Protein AF-0000000085181605 (afdb_homodimer)

Solvent-accessible surface area (backbone atoms only — not comparable to full-atom values): 44286 Å² total; per-residue (Å²): 117,75,30,48,22,30,42,54,70,34,80,39,82,47,95,42,66,43,77,30,48,13,14,34,28,61,85,43,64,80,42,24,24,22,40,45,55,53,68,58,48,49,51,31,51,50,36,10,46,72,28,14,65,61,48,48,67,50,50,43,64,60,38,18,53,25,29,36,47,37,12,52,52,37,48,75,39,15,68,62,52,5,48,51,37,8,47,34,42,4,33,27,38,71,59,23,26,48,39,31,37,48,23,11,50,36,18,41,51,29,16,54,46,21,70,63,74,75,65,47,80,44,78,46,92,48,89,74,31,40,33,40,37,40,72,40,44,65,32,20,34,35,37,37,34,42,48,73,46,36,47,31,54,51,33,54,51,47,32,51,32,43,38,46,21,25,10,32,38,34,36,50,28,70,65,30,43,64,41,42,38,54,53,49,54,47,48,71,69,29,76,64,63,57,7,34,58,22,38,47,40,30,54,60,89,57,41,43,59,54,57,63,66,33,87,68,36,39,28,39,41,38,36,47,53,46,70,59,47,42,53,50,32,23,48,19,19,58,65,74,27,50,50,25,35,40,29,40,28,64,11,27,32,33,38,43,62,66,27,56,62,68,57,44,38,48,25,47,47,50,11,13,36,40,62,26,7,43,44,62,33,19,24,28,28,33,34,24,16,57,85,36,31,65,63,47,53,51,51,38,50,51,54,50,68,63,52,41,68,30,38,11,83,41,86,80,37,62,22,17,18,36,60,39,68,70,59,44,51,50,40,48,50,47,53,51,48,32,43,76,73,58,25,47,72,43,67,48,46,80,44,86,55,100,40,65,39,40,33,53,41,49,21,43,30,35,74,41,53,71,85,41,61,63,56,64,50,67,71,66,30,32,44,29,31,35,29,75,32,80,42,68,71,54,38,53,52,56,59,47,65,52,68,37,8,28,22,28,20,35,22,58,70,44,66,67,56,56,54,52,43,67,73,62,53,63,31,9,25,32,21,31,59,39,33,38,41,88,79,62,65,74,41,61,41,53,30,27,69,57,7,23,42,66,52,42,40,29,30,77,50,28,51,67,60,40,31,44,66,32,30,34,39,42,43,126,113,74,28,49,23,30,43,54,68,34,79,39,80,46,93,42,67,43,77,30,47,13,14,32,28,59,86,44,64,80,40,25,25,22,40,44,53,52,67,56,47,48,50,32,51,51,36,11,46,71,26,15,68,63,48,49,68,51,51,43,64,60,39,19,52,25,28,36,47,37,11,50,50,36,47,73,37,14,68,63,52,4,48,52,36,7,47,32,42,4,32,24,37,72,57,23,25,49,38,32,38,48,22,10,49,34,17,38,51,28,16,53,45,22,68,63,73,76,66,46,80,45,80,45,96,46,92,76,31,40,32,40,36,40,71,39,44,66,31,20,33,36,36,36,33,43,48,72,46,34,46,32,54,49,32,53,52,47,32,51,32,44,38,44,21,24,8,31,38,34,35,50,28,71,66,28,43,64,40,43,39,53,54,47,54,48,49,71,69,29,77,64,60,56,6,33,58,21,38,45,39,30,54,58,88,58,39,43,59,53,57,63,66,33,87,66,37,41,28,40,40,37,37,47,53,45,71,60,46,44,53,49,33,23,46,19,18,58,66,73,26,50,49,26,35,39,30,40,28,62,10,28,31,34,38,41,61,64,27,56,61,70,57,44,36,49,26,48,47,49,11,14,35,41,60,27,7,41,44,63,32,19,24,27,27,33,34,24,16,56,84,34,33,67,63,47,52,50,52,37,50,52,52,48,69,64,54,40,68,32,35,13,82,41,87,79,36,61,21,16,17,38,57,39,69,69,58,44,52,49,38,49,49,47,53,50,49,31,43,74,72,58,25,47,74,45,67,48,46,78,44,85,54,98,40,64,39,42,33,53,41,50,22,43,29,35,73,42,51,74,83,40,61,64,52,65,49,68,72,66,30,31,45,28,32,35,29,77,33,81,41,68,69,52,40,53,50,55,58,45,67,52,70,37,8,28,23,27,20,35,21,58,71,46,66,68,57,54,54,51,43,66,74,62,52,61,33,9,25,34,20,31,58,40,32,36,40,87,76,62,65,74,40,61,42,52,30,28,69,58,7,22,42,66,52,42,40,29,30,77,51,27,52,66,59,41,30,45,65,32,32,35,41,40,42,128

Secondary structure (DSSP, 8-state):
--B-EEETTEEE--SEEEEEE-TT-TT-EEEEEEE--HHHHHHHHHHHHHHHHHHHT--HHHHHHHHHHHHHHHHHTHHHHHHHHHHHH---HHHHHHHHHHHHHHHHHHHHHHH----EEEE-SSTTEEEEEEEEE-SEEEEEE-SSSTTHHHHHHHHHHHHTT-EEEEEE-TT-HHHHHHHHHHHTTTTPPTTSEEE--S-HHHHHHHHHH-TT--EEEEES-HHHHHHHHHHHHHTT-EEEEE-----EEEE-TTS-HHHHHHHHHHHHHGGGG--TT---EEEEEHHHHHHHHHHHHHHHHH--B--TTSTT-SB---S-HHHHHHHHHHHHHHHHTT-EEEE--EE--SSSS-EE--EEEEEE-TTSHHHHS---SSEEEEEEESSHHHHHHHHH-SSEESEEEEE-S-HHHHHHHHHH--SSEEEESS-S----TTS-B--EETTEESSPBSTGGGHHHHEEEEEEEEE-/--B-EEETTEEE--SEEEEEEETTEEEEEEEEEEE--HHHHHHHHHHHHHHHHHHHT--HHHHHHHHHHHHHHHHHTHHHHHHHHHHHH---HHHHHHHHHHHHHHHHHHHHHHH----EEEE-SSTTEEEEEEEEE-SEEEEEE-SSSTTHHHHHHHHHHHHTT-EEEEEE-TT-HHHHHHHHHHHHTTTPPTTSEEE--S-HHHHHHHHHH-TT--EEEEES-HHHHHHHHHHHHHTT-EEEEE-----EEEE-TTS-HHHHHHHHHHHHHGGGG--TT---EEEEEHHHHHHHHHHHHHHHHH--B--TTSTT-SB---S-HHHHHHHHHHHHHHHHTTPEEEE--EE--SSSS-EE--EEEEEE-TTSHHHHS---SSEEEEEEESSHHHHHHHHH-SSEESEEEEE-S-HHHHHHHHHH--SSEEEESS-S----TTS-B--EETTEESSPBSTGGGHHHHEEEEEEEEE-

Sequence (952 aa):
MEYRNYIGGEWVEAASSTPNVNPSDISDIIGHAAKSDAAMMQAAIEVAHTSAPKWAASTPQQRFDALDFVGTEILARKGELGRLLAREEGKILPEAVGEVARAGQIFKFFAGEALRQTGDRLASVRPGVEVDVTRQPLGVVGLITPWNFPIAIPAWKIAPALAHGNTVVLKPADLVPASAHALIEILSRAGLPAGVINVVFGRGSELGPVLTGSAKVAGISFTGSVGTGRGIAATCGANLKKCQLEMGGKNPMVVLDDADLDLAVEASLNGAFYSTGQRCTASSRLIVTEGIHDRFVAALADRAKALKVGPALGTGSQMGPVVDEKQMAQNMRYIDIARDEGGTVTGGERLNAATEGWFMAPALVTDTTNSMRINREEVFGPVASVIRVKDYDEALNVANDTEFGLSAGICTASLKHAHHFRANAQAGMVMVNLPTAGVDYHVPFGGTKGSSFGPREQGRHAAEFYTTVKTAYLMAMEYRNYIGGEWVEAASSTPNVNPSDISDIIGHAAKSDAAMMQAAIEVAHTSAPKWAASTPQQRFDALDFVGTEILARKGELGRLLAREEGKILPEAVGEVARAGQIFKFFAGEALRQTGDRLASVRPGVEVDVTRQPLGVVGLITPWNFPIAIPAWKIAPALAHGNTVVLKPADLVPASAHALIEILSRAGLPAGVINVVFGRGSELGPVLTGSAKVAGISFTGSVGTGRGIAATCGANLKKCQLEMGGKNPMVVLDDADLDLAVEASLNGAFYSTGQRCTASSRLIVTEGIHDRFVAALADRAKALKVGPALGTGSQMGPVVDEKQMAQNMRYIDIARDEGGTVTGGERLNAATEGWFMAPALVTDTTNSMRINREEVFGPVASVIRVKDYDEALNVANDTEFGLSAGICTASLKHAHHFRANAQAGMVMVNLPTAGVDYHVPFGGTKGSSFGPREQGRHAAEFYTTVKTAYLMA

pLDDT: mean 97.36, std 2.01, range [84.38, 98.94]

InterPro domains:
  IPR015590 Aldehyde dehydrogenase domain [PF00171] (11-471)
  IPR016160 Aldehyde dehydrogenase, cysteine active site [PS00070] (273-284)
  IPR016161 Aldehyde/histidinol dehydrogenase [SSF53720] (2-473)
  IPR016162 Aldehyde dehydrogenase, N-terminal [G3DSA:3.40.605.10] (6-466)
  IPR016163 Aldehyde dehydrogenase, C-terminal [G3DSA:3.40.309.10] (250-441)
  IPR029510 Aldehyde dehydrogenase, glutamic acid active site [PS00687] (245-252)
  IPR050740 Aldehyde Dehydrogenase Superfamily [PTHR43353] (4-473)

Radius of gyration: 29.83 Å; Cα contacts (8 Å, |Δi|>4): 2553; chains: 2; bounding box: 62×87×60 Å

Foldseek 3Di:
DPQAWAAQLDGHAAPDWDWQAFQQFRVDTPDIHHAHFLVVLVRLLVLLQVCQVVLQPDALLLLLQLLLQLLVVLLVCLQVLLVLLCRRQWAASVVSSVLSNLLSVLSNLLSVVLVVADWDWDDDPDPQKIKIKHKGFQEEEEEEEESLSQRNRCSLQLNNLSSRRYAYEYEYDQNRSPSNSVSVVSSSPSPDRGSSYIYDYHDCVRHVCSQLQDLSHQEYEYEEALVVQVVSVVNCVVSVHAYWYFHADLAEEEEELAFDLVLSLVLLLCQQQRSQNQDRLRHQEYEYEDNCQVVNLVVNLVVLQPQAEHTSHDPRHRGTAHRDDVLLVLLVVVVVQLVVVPWDKDFFDADDYPHDRRIGRQIETEPDDCVRCSNADDSSGNHHYYHYDHHLVVSQVSSQPYQHAFFYEYGHPDPVSQVVCVVRRQWPYYYYSHHSDDDRQQDWHGIDGSRIDGFTTHHPSNSRRRIDMDMDMDRD/DVQAWAAQLDGHAAPDWDWQAFQQFRVDTPDIHHAHFLVVLVRLLVLLQVCQVVLQPDALLLLLQLLLQLLVVLLVCLQVLLVLLCRQQWAASVVSSVLSNLLSVLSNLLSVVLVVQDWDWDDDPDPQKIKIKHWGFQAEEEEEEESLSQRNRCSLQLNNLSSRRYAYEYEYDQNRSPSNSVSVVSSSPSPDGGSSYIYDYHDCVRHVCSQLQDLSHQEYEYEEALVVQVVSVVNCVVSVHAYWYFHAALAEEEEELAFDLVLSLVLLLCQQQRSQLLDRLRHQEYEYEDNCVVVNLVVNLVVLQPQAEHTSHDPRHRGTAHRDDVLLVLQVVVVVQLVVVPWDKDFFDADDYPHDRHIGRQIETEPDDCPRCSNADDSSGNHHYYDYDHHLVVSQVSSQPYQHAFFYEYGHPDPVSQVVCVVRRQWPYYYYSHHSDDDRQQDWHGIDGSRIDGFTTHHPSNSRRRIDMDMDMDRD

Nearest PDB structures (foldseek):
  3u4j-assembly1_D  TM=9.747E-01  e=5.739E-55  Sinorhizobium meliloti
  2opx-assembly1_A  TM=9.632E-01  e=1.114E-53  Escherichia coli BL21(DE3)
  3rh9-assembly1_A  TM=9.462E-01  e=1.268E-52  Marinobacter nauticus VT8
  6pnu-assembly1_D  TM=9.633E-01  e=6.054E-50  Pseudoalteromonas fuliginea
  6pnu-assembly1_C  TM=9.632E-01  e=1.162E-49  Pseudoalteromonas fuliginea

Structure (mmCIF, N/CA/C/O backbone):
data_AF-0000000085181605-model_v1
#
loop_
_entity.id
_entity.type
_entity.pdbx_description
1 polymer 'Aldehyde dehydrogenase family protein'
#
loop_
_atom_site.group_PDB
_atom_site.id
_atom_site.type_symbol
_atom_site.label_atom_id
_atom_site.label_alt_id
_atom_site.label_comp_id
_atom_site.label_asym_id
_atom_site.label_entity_id
_atom_site.label_seq_id
_atom_site.pdbx_PDB_ins_code
_atom_site.Cartn_x
_atom_site.Cartn_y
_atom_site.Cartn_z
_atom_site.occupancy
_atom_site.B_iso_or_equiv
_atom_site.auth_seq_id
_atom_site.auth_comp_id
_atom_site.auth_asym_id
_atom_site.auth_atom_id
_atom_site.pdbx_PDB_model_num
ATOM 1 N N . MET A 1 1 ? -26.703 9.867 24.797 1 87.81 1 MET A N 1
ATOM 2 C CA . MET A 1 1 ? -25.578 9.633 23.891 1 87.81 1 MET A CA 1
ATOM 3 C C . MET A 1 1 ? -25.906 10.094 22.484 1 87.81 1 MET A C 1
ATOM 5 O O . MET A 1 1 ? -26.859 9.609 21.875 1 87.81 1 MET A O 1
ATOM 9 N N . GLU A 1 2 ? -25.312 11.148 22 1 92.75 2 GLU A N 1
ATOM 10 C CA . GLU A 1 2 ? -25.578 11.789 20.719 1 92.75 2 GLU A CA 1
ATOM 11 C C . GLU A 1 2 ? -24.891 11.047 19.578 1 92.75 2 GLU A C 1
ATOM 13 O O . GLU A 1 2 ? -25.422 10.961 18.469 1 92.75 2 GLU A O 1
ATOM 18 N N . TYR A 1 3 ? -23.812 10.453 19.844 1 98 3 TYR A N 1
ATOM 19 C CA . TYR A 1 3 ? -23.047 9.773 18.812 1 98 3 TYR A CA 1
ATOM 20 C C . TYR A 1 3 ? -23.047 8.266 19.016 1 98 3 TYR A C 1
ATOM 22 O O . TYR A 1 3 ? -22.203 7.73 19.734 1 98 3 TYR A O 1
ATOM 30 N N . ARG A 1 4 ? -24.047 7.594 18.422 1 97.5 4 ARG A N 1
ATOM 31 C CA . ARG A 1 4 ? -24.297 6.16 18.547 1 97.5 4 ARG A CA 1
ATOM 32 C C . ARG A 1 4 ? -23.531 5.379 17.469 1 97.5 4 ARG A C 1
ATOM 34 O O . ARG A 1 4 ? -23.172 5.934 16.438 1 97.5 4 ARG A O 1
ATOM 41 N N . ASN A 1 5 ? -23.281 4.137 17.766 1 98.69 5 ASN A N 1
ATOM 42 C CA . ASN A 1 5 ? -22.812 3.23 16.734 1 98.69 5 ASN A CA 1
ATOM 43 C C . ASN A 1 5 ? -23.828 3.072 15.609 1 98.69 5 ASN A C 1
ATOM 45 O O . ASN A 1 5 ? -25.016 3.322 15.805 1 98.69 5 ASN A O 1
ATOM 49 N N . TYR A 1 6 ? -23.375 2.744 14.414 1 98.75 6 TYR A N 1
ATOM 50 C CA . TYR A 1 6 ? -24.219 2.326 13.305 1 98.75 6 TYR A CA 1
ATOM 51 C C . TYR A 1 6 ? -23.859 0.926 12.836 1 98.75 6 TYR A C 1
ATOM 53 O O . TYR A 1 6 ? -22.766 0.716 12.289 1 98.75 6 TYR A O 1
ATOM 61 N N . ILE A 1 7 ? -24.688 -0.069 13.109 1 98.56 7 ILE A N 1
ATOM 62 C CA . ILE A 1 7 ? -24.406 -1.477 12.836 1 98.56 7 ILE A CA 1
ATOM 63 C C . ILE A 1 7 ? -25.625 -2.115 12.164 1 98.56 7 ILE A C 1
ATOM 65 O O . ILE A 1 7 ? -26.734 -2.094 12.703 1 98.56 7 ILE A O 1
ATOM 69 N N . GLY A 1 8 ? -25.438 -2.594 10.953 1 98.31 8 GLY A N 1
ATOM 70 C CA . GLY A 1 8 ? -26.5 -3.285 10.25 1 98.31 8 GLY A CA 1
ATOM 71 C C . GLY A 1 8 ? -27.656 -2.373 9.867 1 98.31 8 GLY A C 1
ATOM 72 O O . GLY A 1 8 ? -28.812 -2.781 9.906 1 98.31 8 GLY A O 1
ATOM 73 N N . GLY A 1 9 ? -27.297 -1.126 9.711 1 98.19 9 GLY A N 1
ATOM 74 C CA . GLY A 1 9 ? -28.328 -0.189 9.289 1 98.19 9 GLY A CA 1
ATOM 75 C C . GLY A 1 9 ? -29.078 0.432 10.445 1 98.19 9 GLY A C 1
ATOM 76 O O . GLY A 1 9 ? -30.078 1.119 10.234 1 98.19 9 GLY A O 1
ATOM 77 N N . GLU A 1 10 ? -28.609 0.156 11.602 1 97.94 10 GLU A N 1
ATOM 78 C CA . GLU A 1 10 ? -29.312 0.681 12.766 1 97.94 10 GLU A CA 1
ATOM 79 C C . GLU A 1 10 ? -28.359 1.441 13.688 1 97.94 10 GLU A C 1
ATOM 81 O O . GLU A 1 10 ? -27.219 1.026 13.883 1 97.94 10 GLU A O 1
ATOM 86 N N . TRP A 1 11 ? -28.859 2.547 14.234 1 98.25 11 TRP A N 1
ATOM 87 C CA . TRP A 1 11 ? -28.125 3.25 15.281 1 98.25 11 TRP A CA 1
ATOM 88 C C . TRP A 1 11 ? -28.234 2.502 16.609 1 98.25 11 TRP A C 1
ATOM 90 O O . TRP A 1 11 ? -29.328 2.203 17.078 1 98.25 11 TRP A O 1
ATOM 100 N N . VAL A 1 12 ? -27.062 2.129 17.188 1 97.5 12 VAL A N 1
ATOM 101 C CA . VAL A 1 12 ? -27.016 1.259 18.359 1 97.5 12 VAL A CA 1
ATOM 102 C C . VAL A 1 12 ? -26.297 1.974 19.5 1 97.5 12 VAL A C 1
ATOM 104 O O . VAL A 1 12 ? -25.203 2.516 19.328 1 97.5 12 VAL A O 1
ATOM 107 N N . GLU A 1 13 ? -26.891 1.978 20.672 1 95.81 13 GLU A N 1
ATOM 108 C CA . GLU A 1 13 ? -26.297 2.582 21.859 1 95.81 13 GLU A CA 1
ATOM 109 C C . GLU A 1 13 ? -25.312 1.625 22.531 1 95.81 13 GLU A C 1
ATOM 111 O O . GLU A 1 13 ? -25.359 0.416 22.297 1 95.81 13 GLU A O 1
ATOM 116 N N . ALA A 1 14 ? -24.359 2.207 23.234 1 95.94 14 ALA A N 1
ATOM 117 C CA . ALA A 1 14 ? -23.469 1.438 24.109 1 95.94 14 ALA A CA 1
ATOM 118 C C . ALA A 1 14 ? -23.844 1.635 25.578 1 95.94 14 ALA A C 1
ATOM 120 O O . ALA A 1 14 ? -24.703 2.449 25.906 1 95.94 14 ALA A O 1
ATOM 121 N N . ALA A 1 15 ? -23.203 0.792 26.453 1 92.88 15 ALA A N 1
ATOM 122 C CA . ALA A 1 15 ? -23.516 0.833 27.875 1 92.88 15 ALA A CA 1
ATOM 123 C C . ALA A 1 15 ? -22.953 2.09 28.531 1 92.88 15 ALA A C 1
ATOM 125 O O . ALA A 1 15 ? -23.469 2.555 29.562 1 92.88 15 ALA A O 1
ATOM 126 N N . SER A 1 16 ? -21.969 2.631 27.969 1 96.12 16 SER A N 1
ATOM 127 C CA . SER A 1 16 ? -21.312 3.822 28.5 1 96.12 16 SER A CA 1
ATOM 128 C C . SER A 1 16 ? -20.938 4.797 27.391 1 96.12 16 SER A C 1
ATOM 130 O O . SER A 1 16 ? -21.062 4.473 26.203 1 96.12 16 SER A O 1
ATOM 132 N N . SER A 1 17 ? -20.609 6.062 27.812 1 97 17 SER A N 1
ATOM 133 C CA . SER A 1 17 ? -20.281 7.102 26.844 1 97 17 SER A CA 1
ATOM 134 C C . SER A 1 17 ? -19.094 7.945 27.312 1 97 17 SER A C 1
ATOM 136 O O . SER A 1 17 ? -18.734 7.906 28.484 1 97 17 SER A O 1
ATOM 138 N N . THR A 1 18 ? -18.531 8.586 26.422 1 96.88 18 THR A N 1
ATOM 139 C CA . THR A 1 18 ? -17.438 9.516 26.688 1 96.88 18 THR A CA 1
ATOM 140 C C . THR A 1 18 ? -17.766 10.906 26.156 1 96.88 18 THR A C 1
ATOM 142 O O . THR A 1 18 ? -18.312 11.039 25.062 1 96.88 18 THR A O 1
ATOM 145 N N . PRO A 1 19 ? -17.422 11.953 26.953 1 97.81 19 PRO A N 1
ATOM 146 C CA . PRO A 1 19 ? -17.703 13.312 26.484 1 97.81 19 PRO A CA 1
ATOM 147 C C . PRO A 1 19 ? -16.812 13.734 25.328 1 97.81 19 PRO A C 1
ATOM 149 O O . PRO A 1 19 ? -15.633 13.383 25.297 1 97.81 19 PRO A O 1
ATOM 152 N N . ASN A 1 20 ? -17.391 14.414 24.422 1 98.19 20 ASN A N 1
ATOM 153 C CA . ASN A 1 20 ? -16.688 15.109 23.359 1 98.19 20 ASN A CA 1
ATOM 154 C C . ASN A 1 20 ? -16.422 16.562 23.719 1 98.19 20 ASN A C 1
ATOM 156 O O . ASN A 1 20 ? -17.328 17.391 23.703 1 98.19 20 ASN A O 1
ATOM 160 N N . VAL A 1 21 ? -15.148 16.859 24 1 98.25 21 VAL A N 1
ATOM 161 C CA . VAL A 1 21 ? -14.773 18.141 24.609 1 98.25 21 VAL A CA 1
ATOM 162 C C . VAL A 1 21 ? -14.25 19.078 23.531 1 98.25 21 VAL A C 1
ATOM 164 O O . VAL A 1 21 ? -13.43 18.688 22.703 1 98.25 21 VAL A O 1
ATOM 167 N N . ASN A 1 22 ? -14.742 20.312 23.5 1 98.5 22 ASN A N 1
ATOM 168 C CA . ASN A 1 22 ? -14.266 21.375 22.625 1 98.5 22 ASN A CA 1
ATOM 169 C C . ASN A 1 22 ? -12.906 21.906 23.078 1 98.5 22 ASN A C 1
ATOM 171 O O . ASN A 1 22 ? -12.797 22.484 24.156 1 98.5 22 ASN A O 1
ATOM 175 N N . PRO A 1 23 ? -11.875 21.766 22.266 1 98.44 23 PRO A N 1
ATOM 176 C CA . PRO A 1 23 ? -10.531 22.188 22.703 1 98.44 23 PRO A CA 1
ATOM 177 C C . PRO A 1 23 ? -10.398 23.703 22.844 1 98.44 23 PRO A C 1
ATOM 179 O O . PRO A 1 23 ? -9.461 24.188 23.469 1 98.44 23 PRO A O 1
ATOM 182 N N . SER A 1 24 ? -11.328 24.516 22.219 1 97.88 24 SER A N 1
ATOM 183 C CA . SER A 1 24 ? -11.305 25.969 22.312 1 97.88 24 SER A CA 1
ATOM 184 C C . SER A 1 24 ? -11.922 26.438 23.625 1 97.88 24 SER A C 1
ATOM 186 O O . SER A 1 24 ? -11.711 27.562 24.047 1 97.88 24 SER A O 1
ATOM 188 N N . ASP A 1 25 ? -12.742 25.594 24.203 1 97.94 25 ASP A N 1
ATOM 189 C CA . ASP A 1 25 ? -13.484 25.859 25.438 1 97.94 25 ASP A CA 1
ATOM 190 C C . ASP A 1 25 ? -13.836 24.547 26.156 1 97.94 25 ASP A C 1
ATOM 192 O O . ASP A 1 25 ? -14.867 23.938 25.859 1 97.94 25 ASP A O 1
ATOM 196 N N . ILE A 1 26 ? -13.109 24.203 27.125 1 96.69 26 ILE A N 1
ATOM 197 C CA . ILE A 1 26 ? -13.172 22.859 27.688 1 96.69 26 ILE A CA 1
ATOM 198 C C . ILE A 1 26 ? -14.469 22.688 28.484 1 96.69 26 ILE A C 1
ATOM 200 O O . ILE A 1 26 ? -14.852 21.562 28.828 1 96.69 26 ILE A O 1
ATOM 204 N N . SER A 1 27 ? -15.133 23.766 28.75 1 97.38 27 SER A N 1
ATOM 205 C CA . SER A 1 27 ? -16.438 23.672 29.406 1 97.38 27 SER A CA 1
ATOM 206 C C . SER A 1 27 ? -17.531 23.328 28.406 1 97.38 27 SER A C 1
ATOM 208 O O . SER A 1 27 ? -18.641 22.969 28.797 1 97.38 27 SER A O 1
ATOM 210 N N . ASP A 1 28 ? -17.219 23.422 27.156 1 97.69 28 ASP A N 1
ATOM 211 C CA . ASP A 1 28 ? -18.188 23.156 26.094 1 97.69 28 ASP A CA 1
ATOM 212 C C . ASP A 1 28 ? -18.141 21.688 25.672 1 97.69 28 ASP A C 1
ATOM 214 O O . ASP A 1 28 ? -17.281 21.281 24.891 1 97.69 28 ASP A O 1
ATOM 218 N N . ILE A 1 29 ? -19.062 20.891 26.219 1 98 29 ILE A N 1
ATOM 219 C CA . ILE A 1 29 ? -19.234 19.484 25.844 1 98 29 ILE A CA 1
ATOM 220 C C . ILE A 1 29 ? -20.172 19.391 24.641 1 98 29 ILE A C 1
ATOM 222 O O . ILE A 1 29 ? -21.359 19.656 24.766 1 98 29 ILE A O 1
ATOM 226 N N . ILE A 1 30 ? -19.703 18.984 23.516 1 97.94 30 ILE A N 1
ATOM 227 C CA . ILE A 1 30 ? -20.406 18.984 22.234 1 97.94 30 ILE A CA 1
ATOM 228 C C . ILE A 1 30 ? -21.453 17.875 22.219 1 97.94 30 ILE A C 1
ATOM 230 O O . ILE A 1 30 ? -22.516 18.016 21.609 1 97.94 30 ILE A O 1
ATOM 234 N N . GLY A 1 31 ? -21.156 16.797 22.859 1 97.69 31 GLY A N 1
ATOM 235 C CA . GLY A 1 31 ? -21.969 15.594 22.969 1 97.69 31 GLY A CA 1
ATOM 236 C C . GLY A 1 31 ? -21.234 14.438 23.625 1 97.69 31 GLY A C 1
ATOM 237 O O . GLY A 1 31 ? -20.141 14.609 24.141 1 97.69 31 GLY A O 1
ATOM 238 N N . HIS A 1 32 ? -21.922 13.328 23.609 1 98.12 32 HIS A N 1
ATOM 239 C CA . HIS A 1 32 ? -21.359 12.109 24.172 1 98.12 32 HIS A CA 1
ATOM 240 C C . HIS A 1 32 ? -21.344 10.977 23.156 1 98.12 32 HIS A C 1
ATOM 242 O O . HIS A 1 32 ? -22.312 10.789 22.422 1 98.12 32 HIS A O 1
ATOM 248 N N . ALA A 1 33 ? -20.266 10.312 23.078 1 98 33 ALA A N 1
ATOM 249 C CA . ALA A 1 33 ? -20.109 9.234 22.109 1 98 33 ALA A CA 1
ATOM 250 C C . ALA A 1 33 ? -20.188 7.871 22.797 1 98 33 ALA A C 1
ATOM 252 O O . ALA A 1 33 ? -19.703 7.707 23.922 1 98 33 ALA A O 1
ATOM 253 N N . ALA A 1 34 ? -20.656 6.84 22.062 1 97.75 34 ALA A N 1
ATOM 254 C CA . ALA A 1 34 ? -20.703 5.461 22.547 1 97.75 34 ALA A CA 1
ATOM 255 C C . ALA A 1 34 ? -19.297 4.965 22.906 1 97.75 34 ALA A C 1
ATOM 257 O O . ALA A 1 34 ? -18.344 5.215 22.172 1 97.75 34 ALA A O 1
ATOM 258 N N . LYS A 1 35 ? -19.125 4.445 24.031 1 97.62 35 LYS A N 1
ATOM 259 C CA . LYS A 1 35 ? -17.953 3.689 24.438 1 97.62 35 LYS A CA 1
ATOM 260 C C . LYS A 1 35 ? -18.203 2.188 24.359 1 97.62 35 LYS A C 1
ATOM 262 O O . LYS A 1 35 ? -18.703 1.584 25.312 1 97.62 35 LYS A O 1
ATOM 267 N N . SER A 1 36 ? -17.828 1.61 23.234 1 97.69 36 SER A N 1
ATOM 268 C CA . SER A 1 36 ? -18.25 0.252 22.906 1 97.69 36 SER A CA 1
ATOM 269 C C . SER A 1 36 ? -17.203 -0.77 23.328 1 97.69 36 SER A C 1
ATOM 271 O O . SER A 1 36 ? -16.047 -0.417 23.562 1 97.69 36 SER A O 1
ATOM 273 N N . ASP A 1 37 ? -17.641 -2.004 23.406 1 96.75 37 ASP A N 1
ATOM 274 C CA . ASP A 1 37 ? -16.75 -3.107 23.766 1 96.75 37 ASP A CA 1
ATOM 275 C C . ASP A 1 37 ? -16.5 -4.016 22.562 1 96.75 37 ASP A C 1
ATOM 277 O O . ASP A 1 37 ? -16.938 -3.729 21.453 1 96.75 37 ASP A O 1
ATOM 281 N N . ALA A 1 38 ? -15.781 -5.094 22.828 1 97.69 38 ALA A N 1
ATOM 282 C CA . ALA A 1 38 ? -15.367 -6.031 21.797 1 97.69 38 ALA A CA 1
ATOM 283 C C . ALA A 1 38 ? -16.578 -6.672 21.125 1 97.69 38 ALA A C 1
ATOM 285 O O . ALA A 1 38 ? -16.562 -6.934 19.922 1 97.69 38 ALA A O 1
ATOM 286 N N . ALA A 1 39 ? -17.609 -6.953 21.844 1 97.69 39 ALA A N 1
ATOM 287 C CA . ALA A 1 39 ? -18.797 -7.617 21.297 1 97.69 39 ALA A CA 1
ATOM 288 C C . ALA A 1 39 ? -19.453 -6.762 20.234 1 97.69 39 ALA A C 1
ATOM 290 O O . ALA A 1 39 ? -19.938 -7.281 19.219 1 97.69 39 ALA A O 1
ATOM 291 N N . MET A 1 40 ? -19.531 -5.473 20.453 1 97.69 40 MET A N 1
ATOM 292 C CA . MET A 1 40 ? -20.125 -4.562 19.484 1 97.69 40 MET A CA 1
ATOM 293 C C . MET A 1 40 ? -19.312 -4.531 18.188 1 97.69 40 MET A C 1
ATOM 295 O O . MET A 1 40 ? -19.875 -4.5 17.094 1 97.69 40 MET A O 1
ATOM 299 N N . MET A 1 41 ? -18.047 -4.52 18.359 1 98.62 41 MET A N 1
ATOM 300 C CA . MET A 1 41 ? -17.188 -4.57 17.172 1 98.62 41 MET A CA 1
ATOM 301 C C . MET A 1 41 ? -17.375 -5.875 16.422 1 98.62 41 MET A C 1
ATOM 303 O O . MET A 1 41 ? -17.453 -5.879 15.188 1 98.62 41 MET A O 1
ATOM 307 N N . GLN A 1 42 ? -17.484 -6.98 17.094 1 98.62 42 GLN A N 1
ATOM 308 C CA . GLN A 1 42 ? -17.719 -8.273 16.469 1 98.62 42 GLN A CA 1
ATOM 309 C C . GLN A 1 42 ? -19.031 -8.281 15.688 1 98.62 42 GLN A C 1
ATOM 311 O O . GLN A 1 42 ? -19.109 -8.828 14.586 1 98.62 42 GLN A O 1
ATOM 316 N N . ALA A 1 43 ? -20 -7.676 16.281 1 98.62 43 ALA A N 1
ATOM 317 C CA . ALA A 1 43 ? -21.297 -7.598 15.609 1 98.62 43 ALA A CA 1
ATOM 318 C C . ALA A 1 43 ? -21.203 -6.816 14.305 1 98.62 43 ALA A C 1
ATOM 320 O O . ALA A 1 43 ? -21.781 -7.207 13.289 1 98.62 43 ALA A O 1
ATOM 321 N N . ALA A 1 44 ? -20.5 -5.723 14.359 1 98.88 44 ALA A N 1
ATOM 322 C CA . ALA A 1 44 ? -20.312 -4.91 13.156 1 98.88 44 ALA A CA 1
ATOM 323 C C . ALA A 1 44 ? -19.578 -5.695 12.078 1 98.88 44 ALA A C 1
ATOM 325 O O . ALA A 1 44 ? -19.938 -5.641 10.898 1 98.88 44 ALA A O 1
ATOM 326 N N . ILE A 1 45 ? -18.531 -6.445 12.484 1 98.88 45 ILE A N 1
ATOM 327 C CA . ILE A 1 45 ? -17.75 -7.258 11.547 1 98.88 45 ILE A CA 1
ATOM 328 C C . ILE A 1 45 ? -18.656 -8.328 10.93 1 98.88 45 ILE A C 1
ATOM 330 O O . ILE A 1 45 ? -18.609 -8.555 9.719 1 98.88 45 ILE A O 1
ATOM 334 N N . GLU A 1 46 ? -19.453 -8.992 11.688 1 98.75 46 GLU A N 1
ATOM 335 C CA . GLU A 1 46 ? -20.312 -10.062 11.219 1 98.75 46 GLU A CA 1
ATOM 336 C C . GLU A 1 46 ? -21.312 -9.555 10.172 1 98.75 46 GLU A C 1
ATOM 338 O O . GLU A 1 46 ? -21.484 -10.18 9.125 1 98.75 46 GLU A O 1
ATOM 343 N N . VAL A 1 47 ? -21.938 -8.469 10.469 1 98.69 47 VAL A N 1
ATOM 344 C CA . VAL A 1 47 ? -22.953 -7.957 9.547 1 98.69 47 VAL A CA 1
ATOM 345 C C . VAL A 1 47 ? -22.281 -7.465 8.266 1 98.69 47 VAL A C 1
ATOM 347 O O . VAL A 1 47 ? -22.812 -7.629 7.172 1 98.69 47 VAL A O 1
ATOM 350 N N . ALA A 1 48 ? -21.125 -6.773 8.406 1 98.88 48 ALA A N 1
ATOM 351 C CA . ALA A 1 48 ? -20.375 -6.367 7.215 1 98.88 48 ALA A CA 1
ATOM 352 C C . ALA A 1 48 ? -20.047 -7.57 6.336 1 98.88 48 ALA A C 1
ATOM 354 O O . ALA A 1 48 ? -20.188 -7.504 5.113 1 98.88 48 ALA A O 1
ATOM 355 N N . HIS A 1 49 ? -19.594 -8.641 6.945 1 98.62 49 HIS A N 1
ATOM 356 C CA . HIS A 1 49 ? -19.219 -9.867 6.238 1 98.62 49 HIS A CA 1
ATOM 357 C C . HIS A 1 49 ? -20.422 -10.469 5.508 1 98.62 49 HIS A C 1
ATOM 359 O O . HIS A 1 49 ? -20.312 -10.859 4.344 1 98.62 49 HIS A O 1
ATOM 365 N N . THR A 1 50 ? -21.516 -10.539 6.156 1 98.19 50 THR A N 1
ATOM 366 C CA . THR A 1 50 ? -22.719 -11.141 5.594 1 98.19 50 THR A CA 1
ATOM 367 C C . THR A 1 50 ? -23.266 -10.305 4.441 1 98.19 50 THR A C 1
ATOM 369 O O . THR A 1 50 ? -23.844 -10.836 3.492 1 98.19 50 THR A O 1
ATOM 372 N N . SER A 1 51 ? -22.984 -9 4.488 1 98.31 51 SER A N 1
ATOM 373 C CA . SER A 1 51 ? -23.531 -8.078 3.496 1 98.31 51 SER A CA 1
ATOM 374 C C . SER A 1 51 ? -22.578 -7.926 2.309 1 98.31 51 SER A C 1
ATOM 376 O O . SER A 1 51 ? -22.969 -7.402 1.264 1 98.31 51 SER A O 1
ATOM 378 N N . ALA A 1 52 ? -21.406 -8.406 2.373 1 98.12 52 ALA A N 1
ATOM 379 C CA . ALA A 1 52 ? -20.344 -8.141 1.409 1 98.12 52 ALA A CA 1
ATOM 380 C C . ALA A 1 52 ? -20.703 -8.68 0.028 1 98.12 52 ALA A C 1
ATOM 382 O O . ALA A 1 52 ? -20.562 -7.973 -0.974 1 98.12 52 ALA A O 1
ATOM 383 N N . PRO A 1 53 ? -21.234 -9.945 -0.083 1 96.06 53 PRO A N 1
ATOM 384 C CA . PRO A 1 53 ? -21.531 -10.477 -1.417 1 96.06 53 PRO A CA 1
ATOM 385 C C . PRO A 1 53 ? -22.562 -9.641 -2.164 1 96.06 53 PRO A C 1
ATOM 387 O O . PRO A 1 53 ? -22.438 -9.43 -3.373 1 96.06 53 PRO A O 1
ATOM 390 N N . LYS A 1 54 ? -23.516 -9.164 -1.436 1 96.19 54 LYS A N 1
ATOM 391 C CA . LYS A 1 54 ? -24.578 -8.383 -2.068 1 96.19 54 LYS A CA 1
ATOM 392 C C . LYS A 1 54 ? -24.031 -7.055 -2.604 1 96.19 54 LYS A C 1
ATOM 394 O O . LYS A 1 54 ? -24.359 -6.648 -3.719 1 96.19 54 LYS A O 1
ATOM 399 N N . TRP A 1 55 ? -23.297 -6.383 -1.862 1 98.12 55 TRP A N 1
ATOM 400 C CA . TRP A 1 55 ? -22.75 -5.109 -2.311 1 98.12 55 TRP A CA 1
ATOM 401 C C . TRP A 1 55 ? -21.75 -5.32 -3.441 1 98.12 55 TRP A C 1
ATOM 403 O O . TRP A 1 55 ? -21.688 -4.531 -4.391 1 98.12 55 TRP A O 1
ATOM 413 N N . ALA A 1 56 ? -20.953 -6.355 -3.387 1 97.25 56 ALA A N 1
ATOM 414 C CA . ALA A 1 56 ? -20.016 -6.688 -4.453 1 97.25 56 ALA A CA 1
ATOM 415 C C . ALA A 1 56 ? -20.734 -6.895 -5.777 1 97.25 56 ALA A C 1
ATOM 417 O O . ALA A 1 56 ? -20.188 -6.605 -6.844 1 97.25 56 ALA A O 1
ATOM 418 N N . ALA A 1 57 ? -21.938 -7.359 -5.688 1 95.5 57 ALA A N 1
ATOM 419 C CA . ALA A 1 57 ? -22.719 -7.684 -6.879 1 95.5 57 ALA A CA 1
ATOM 420 C C . ALA A 1 57 ? -23.469 -6.453 -7.395 1 95.5 57 ALA A C 1
ATOM 422 O O . ALA A 1 57 ? -24.125 -6.512 -8.438 1 95.5 57 ALA A O 1
ATOM 423 N N . SER A 1 58 ? -23.359 -5.312 -6.688 1 96.81 58 SER A N 1
ATOM 424 C CA . SER A 1 58 ? -24.031 -4.098 -7.133 1 96.81 58 SER A CA 1
ATOM 425 C C . SER A 1 58 ? -23.469 -3.607 -8.461 1 96.81 58 SER A C 1
ATOM 427 O O . SER A 1 58 ? -22.312 -3.881 -8.789 1 96.81 58 SER A O 1
ATOM 429 N N . THR A 1 59 ? -24.312 -2.852 -9.164 1 96.19 59 THR A N 1
ATOM 430 C CA . THR A 1 59 ? -23.875 -2.311 -10.445 1 96.19 59 THR A CA 1
ATOM 431 C C . THR A 1 59 ? -23.047 -1.048 -10.242 1 96.19 59 THR A C 1
ATOM 433 O O . THR A 1 59 ? -23.141 -0.401 -9.195 1 96.19 59 THR A O 1
ATOM 436 N N . PRO A 1 60 ? -22.234 -0.675 -11.234 1 96.44 60 PRO A N 1
ATOM 437 C CA . PRO A 1 60 ? -21.484 0.58 -11.133 1 96.44 60 PRO A CA 1
ATOM 438 C C . PRO A 1 60 ? -22.391 1.79 -10.922 1 96.44 60 PRO A C 1
ATOM 440 O O . PRO A 1 60 ? -22.016 2.727 -10.211 1 96.44 60 PRO A O 1
ATOM 443 N N . GLN A 1 61 ? -23.578 1.762 -11.461 1 96.94 61 GLN A N 1
ATOM 444 C CA . GLN A 1 61 ? -24.5 2.883 -11.305 1 96.94 61 GLN A CA 1
ATOM 445 C C . GLN A 1 61 ? -25.016 2.984 -9.867 1 96.94 61 GLN A C 1
ATOM 447 O O . GLN A 1 61 ? -25.141 4.086 -9.328 1 96.94 61 GLN A O 1
ATOM 452 N N . GLN A 1 62 ? -25.344 1.828 -9.227 1 97.31 62 GLN A N 1
ATOM 453 C CA . GLN A 1 62 ? -25.781 1.837 -7.836 1 97.31 62 GLN A CA 1
ATOM 454 C C . GLN A 1 62 ? -24.703 2.42 -6.93 1 97.31 62 GLN A C 1
ATOM 456 O O . GLN A 1 62 ? -25 3.203 -6.023 1 97.31 62 GLN A O 1
ATOM 461 N N . ARG A 1 63 ? -23.531 2.07 -7.188 1 98.31 63 ARG A N 1
ATOM 462 C CA . ARG A 1 63 ? -22.422 2.6 -6.406 1 98.31 63 ARG A CA 1
ATOM 463 C C . ARG A 1 63 ? -22.219 4.09 -6.672 1 98.31 63 ARG A C 1
ATOM 465 O O . ARG A 1 63 ? -22.031 4.867 -5.738 1 98.31 63 ARG A O 1
ATOM 472 N N . PHE A 1 64 ? -22.297 4.457 -7.984 1 98.38 64 PHE A N 1
ATOM 473 C CA . PHE A 1 64 ? -22.219 5.867 -8.352 1 98.38 64 PHE A CA 1
ATOM 474 C C . PHE A 1 64 ? -23.266 6.68 -7.613 1 98.38 64 PHE A C 1
ATOM 476 O O . PHE A 1 64 ? -22.953 7.703 -7 1 98.38 64 PHE A O 1
ATOM 483 N N . ASP A 1 65 ? -24.5 6.211 -7.637 1 98.44 65 ASP A N 1
ATOM 484 C CA . ASP A 1 65 ? -25.625 6.957 -7.07 1 98.44 65 ASP A CA 1
ATOM 485 C C . ASP A 1 65 ? -25.422 7.184 -5.57 1 98.44 65 ASP A C 1
ATOM 487 O O . ASP A 1 65 ? -25.656 8.281 -5.066 1 98.44 65 ASP A O 1
ATOM 491 N N . ALA A 1 66 ? -25 6.172 -4.914 1 98.69 66 ALA A N 1
ATOM 492 C CA . ALA A 1 66 ? -24.781 6.281 -3.475 1 98.69 66 ALA A CA 1
ATOM 493 C C . ALA A 1 66 ? -23.672 7.285 -3.166 1 98.69 66 ALA A C 1
ATOM 495 O O . ALA A 1 66 ? -23.844 8.18 -2.332 1 98.69 66 ALA A O 1
ATOM 496 N N . LEU A 1 67 ? -22.562 7.164 -3.812 1 98.81 67 LEU A N 1
ATOM 497 C CA . LEU A 1 67 ? -21.422 8.023 -3.543 1 98.81 67 LEU A CA 1
ATOM 498 C C . LEU A 1 67 ? -21.703 9.461 -3.955 1 98.81 67 LEU A C 1
ATOM 500 O O . LEU A 1 67 ? -21.297 10.398 -3.262 1 98.81 67 LEU A O 1
ATOM 504 N N . ASP A 1 68 ? -22.344 9.641 -5.113 1 98.62 68 ASP A N 1
ATOM 505 C CA . ASP A 1 68 ? -22.719 10.969 -5.586 1 98.62 68 ASP A CA 1
ATOM 506 C C . ASP A 1 68 ? -23.641 11.672 -4.594 1 98.62 68 ASP A C 1
ATOM 508 O O . ASP A 1 68 ? -23.484 12.859 -4.324 1 98.62 68 ASP A O 1
ATOM 512 N N . PHE A 1 69 ? -24.609 10.945 -4.086 1 98.75 69 PHE A N 1
ATOM 513 C CA . PHE A 1 69 ? -25.516 11.492 -3.076 1 98.75 69 PHE A CA 1
ATOM 514 C C . PHE A 1 69 ? -24.734 11.992 -1.869 1 98.75 69 PHE A C 1
ATOM 516 O O . PHE A 1 69 ? -24.938 13.117 -1.415 1 98.75 69 PHE A O 1
ATOM 523 N N . VAL A 1 70 ? -23.844 11.188 -1.386 1 98.88 70 VAL A N 1
ATOM 524 C CA . VAL A 1 70 ? -23.078 11.523 -0.192 1 98.88 70 VAL A CA 1
ATOM 525 C C . VAL A 1 70 ? -22.234 12.781 -0.452 1 98.88 70 VAL A C 1
ATOM 527 O O . VAL A 1 70 ? -22.266 13.719 0.344 1 98.88 70 VAL A O 1
ATOM 530 N N . GLY A 1 71 ? -21.516 12.812 -1.587 1 98.81 71 GLY A N 1
ATOM 531 C CA . GLY A 1 71 ? -20.734 13.992 -1.927 1 98.81 71 GLY A CA 1
ATOM 532 C C . GLY A 1 71 ? -21.562 15.25 -2.025 1 98.81 71 GLY A C 1
ATOM 533 O O . GLY A 1 71 ? -21.172 16.297 -1.519 1 98.81 71 GLY A O 1
ATOM 534 N N . THR A 1 72 ? -22.703 15.133 -2.631 1 98.69 72 THR A N 1
ATOM 535 C CA . THR A 1 72 ? -23.609 16.266 -2.803 1 98.69 72 THR A CA 1
ATOM 536 C C . THR A 1 72 ? -24.109 16.766 -1.451 1 98.69 72 THR A C 1
ATOM 538 O O . THR A 1 72 ? -24.125 17.984 -1.202 1 98.69 72 THR A O 1
ATOM 541 N N . GLU A 1 73 ? -24.469 15.844 -0.626 1 98.81 73 GLU A N 1
ATOM 542 C CA . GLU A 1 73 ? -24.984 16.203 0.688 1 98.81 73 GLU A CA 1
ATOM 543 C C . GLU A 1 73 ? -23.891 16.859 1.549 1 98.81 73 GLU A C 1
ATOM 545 O O . GLU A 1 73 ? -24.156 17.844 2.244 1 98.81 73 GLU A O 1
ATOM 550 N N . ILE A 1 74 ? -22.734 16.328 1.561 1 98.88 74 ILE A N 1
ATOM 551 C CA . ILE A 1 74 ? -21.625 16.906 2.32 1 98.88 74 ILE A CA 1
ATOM 552 C C . ILE A 1 74 ? -21.375 18.328 1.861 1 98.88 74 ILE A C 1
ATOM 554 O O . ILE A 1 74 ? -21.266 19.25 2.686 1 98.88 74 ILE A O 1
ATOM 558 N N . LEU A 1 75 ? -21.266 18.531 0.533 1 98.75 75 LEU A N 1
ATOM 559 C CA . LEU A 1 75 ? -20.969 19.844 -0.019 1 98.75 75 LEU A CA 1
ATOM 560 C C . LEU A 1 75 ? -22.094 20.828 0.298 1 98.75 75 LEU A C 1
ATOM 562 O O . LEU A 1 75 ? -21.828 22 0.594 1 98.75 75 LEU A O 1
ATOM 566 N N . ALA A 1 76 ? -23.359 20.375 0.323 1 98.69 76 ALA A N 1
ATOM 567 C CA . ALA A 1 76 ? -24.5 21.219 0.644 1 98.69 76 ALA A CA 1
ATOM 568 C C . ALA A 1 76 ? -24.469 21.656 2.105 1 98.69 76 ALA A C 1
ATOM 570 O O . ALA A 1 76 ? -24.922 22.766 2.441 1 98.69 76 ALA A O 1
ATOM 571 N N . ARG A 1 77 ? -23.859 20.828 2.918 1 98.62 77 ARG A N 1
ATOM 572 C CA . ARG A 1 77 ? -23.875 21.094 4.355 1 98.62 77 ARG A CA 1
ATOM 573 C C . ARG A 1 77 ? -22.484 21.5 4.852 1 98.62 77 ARG A C 1
ATOM 575 O O . ARG A 1 77 ? -22.188 21.391 6.039 1 98.62 77 ARG A O 1
ATOM 582 N N . LYS A 1 78 ? -21.625 21.906 3.998 1 98.56 78 LYS A N 1
ATOM 583 C CA . LYS A 1 78 ? -20.234 22.094 4.355 1 98.56 78 LYS A CA 1
ATOM 584 C C . LYS A 1 78 ? -20.078 23.156 5.438 1 98.56 78 LYS A C 1
ATOM 586 O O . LYS A 1 78 ? -19.203 23.062 6.297 1 98.56 78 LYS A O 1
ATOM 591 N N . GLY A 1 79 ? -20.906 24.281 5.488 1 98.56 79 GLY A N 1
ATOM 592 C CA . GLY A 1 79 ? -20.859 25.266 6.547 1 98.56 79 GLY A CA 1
ATOM 593 C C . GLY A 1 79 ? -21.203 24.703 7.914 1 98.56 79 GLY A C 1
ATOM 594 O O . GLY A 1 79 ? -20.5 24.938 8.891 1 98.56 79 GLY A O 1
ATOM 595 N N . GLU A 1 80 ? -22.297 23.984 7.926 1 98.56 80 GLU A N 1
ATOM 596 C CA . GLU A 1 80 ? -22.766 23.344 9.156 1 98.56 80 GLU A CA 1
ATOM 597 C C . GLU A 1 80 ? -21.75 22.312 9.656 1 98.56 80 GLU A C 1
ATOM 599 O O . GLU A 1 80 ? -21.375 22.328 10.836 1 98.56 80 GLU A O 1
ATOM 604 N N . LEU A 1 81 ? -21.328 21.469 8.836 1 98.81 81 LEU A N 1
ATOM 605 C CA . LEU A 1 81 ? -20.391 20.406 9.195 1 98.81 81 LEU A CA 1
ATOM 606 C C . LEU A 1 81 ? -19.031 21 9.547 1 98.81 81 LEU A C 1
ATOM 608 O O . LEU A 1 81 ? -18.344 20.484 10.438 1 98.81 81 LEU A O 1
ATOM 612 N N . GLY A 1 82 ? -18.641 22.047 8.789 1 98.81 82 GLY A N 1
ATOM 613 C CA . GLY A 1 82 ? -17.406 22.734 9.117 1 98.81 82 GLY A CA 1
ATOM 614 C C . GLY A 1 82 ? -17.406 23.344 10.508 1 98.81 82 GLY A C 1
ATOM 615 O O . GLY A 1 82 ? -16.406 23.266 11.227 1 98.81 82 GLY A O 1
ATOM 616 N N . ARG A 1 83 ? -18.484 23.969 10.906 1 98.69 83 ARG A N 1
ATOM 617 C CA . ARG A 1 83 ? -18.609 24.531 12.242 1 98.69 83 ARG A CA 1
ATOM 618 C C . ARG A 1 83 ? -18.516 23.438 13.305 1 98.69 83 ARG A C 1
ATOM 620 O O . ARG A 1 83 ? -17.859 23.609 14.328 1 98.69 83 ARG A O 1
ATOM 627 N N . LEU A 1 84 ? -19.219 22.344 13.031 1 98.62 84 LEU A N 1
ATOM 628 C CA . LEU A 1 84 ? -19.141 21.203 13.938 1 98.62 84 LEU A CA 1
ATOM 629 C C . LEU A 1 84 ? -17.703 20.719 14.086 1 98.62 84 LEU A C 1
ATOM 631 O O . LEU A 1 84 ? -17.234 20.516 15.203 1 98.62 84 LEU A O 1
ATOM 635 N N . LEU A 1 85 ? -17.031 20.562 13 1 98.75 85 LEU A N 1
ATOM 636 C CA . LEU A 1 85 ? -15.656 20.078 12.977 1 98.75 85 LEU A CA 1
ATOM 637 C C . LEU A 1 85 ? -14.727 21.047 13.695 1 98.75 85 LEU A C 1
ATOM 639 O O . LEU A 1 85 ? -13.898 20.625 14.508 1 98.75 85 LEU A O 1
ATOM 643 N N . ALA A 1 86 ? -14.859 22.328 13.438 1 98.69 86 ALA A N 1
ATOM 644 C CA . ALA A 1 86 ? -14.039 23.328 14.109 1 98.69 86 ALA A CA 1
ATOM 645 C C . ALA A 1 86 ? -14.242 23.281 15.617 1 98.69 86 ALA A C 1
ATOM 647 O O . ALA A 1 86 ? -13.273 23.328 16.375 1 98.69 8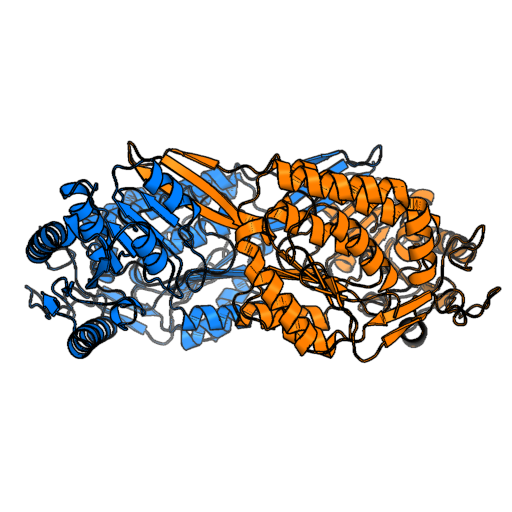6 ALA A O 1
ATOM 648 N N . ARG A 1 87 ? -15.469 23.156 15.984 1 98.38 87 ARG A N 1
ATOM 649 C CA . ARG A 1 87 ? -15.828 23.078 17.391 1 98.38 87 ARG A CA 1
ATOM 650 C C . ARG A 1 87 ? -15.227 21.828 18.047 1 98.38 87 ARG A C 1
ATOM 652 O O . ARG A 1 87 ? -14.75 21.875 19.172 1 98.38 87 ARG A O 1
ATOM 659 N N . GLU A 1 88 ? -15.203 20.781 17.344 1 98.56 88 GLU A N 1
ATOM 660 C CA . GLU A 1 88 ? -14.82 19.484 17.891 1 98.56 88 GLU A CA 1
ATOM 661 C C . GLU A 1 88 ? -13.305 19.312 17.875 1 98.56 88 GLU A C 1
ATOM 663 O O . GLU A 1 88 ? -12.711 18.922 18.891 1 98.56 88 GLU A O 1
ATOM 668 N N . GLU A 1 89 ? -12.656 19.516 16.75 1 98.38 89 GLU A N 1
ATOM 669 C CA . GLU A 1 89 ? -11.242 19.219 16.562 1 98.38 89 GLU A CA 1
ATOM 670 C C . GLU A 1 89 ? -10.375 20.422 16.906 1 98.38 89 GLU A C 1
ATOM 672 O O . GLU A 1 89 ? -9.25 20.266 17.406 1 98.38 89 GLU A O 1
ATOM 677 N N . GLY A 1 90 ? -10.891 21.672 16.688 1 98.31 90 GLY A N 1
ATOM 678 C CA . GLY A 1 90 ? -10.188 22.859 17.125 1 98.31 90 GLY A CA 1
ATOM 679 C C . GLY A 1 90 ? -9.555 23.641 16 1 98.31 90 GLY A C 1
ATOM 680 O O . GLY A 1 90 ? -9.109 24.781 16.188 1 98.31 90 GLY A O 1
ATOM 681 N N . LYS A 1 91 ? -9.5 23.109 14.727 1 98.19 91 LYS A N 1
ATOM 682 C CA . LYS A 1 91 ? -8.977 23.938 13.641 1 98.19 91 LYS A CA 1
ATOM 683 C C . LYS A 1 91 ? -9.906 25.109 13.328 1 98.19 91 LYS A C 1
ATOM 685 O O . LYS A 1 91 ? -11.117 25.016 13.555 1 98.19 91 LYS A O 1
ATOM 690 N N . ILE A 1 92 ? -9.406 26.141 12.773 1 98.12 92 ILE A N 1
ATOM 691 C CA . ILE A 1 92 ? -10.188 27.359 12.547 1 98.12 92 ILE A CA 1
ATOM 692 C C . ILE A 1 92 ? -11.266 27.094 11.508 1 98.12 92 ILE A C 1
ATOM 694 O O . ILE A 1 92 ? -11.117 26.203 10.656 1 98.12 92 ILE A O 1
ATOM 698 N N . LEU A 1 93 ? -12.297 27.797 11.523 1 98.19 93 LEU A N 1
ATOM 699 C CA . LEU A 1 93 ? -13.523 27.547 10.773 1 98.19 93 LEU A CA 1
ATOM 700 C C . LEU A 1 93 ? -13.242 27.453 9.281 1 98.19 93 LEU A C 1
ATOM 702 O O . LEU A 1 93 ? -13.711 26.531 8.609 1 98.19 93 LEU A O 1
ATOM 706 N N . PRO A 1 94 ? -12.406 28.328 8.656 1 97.88 94 PRO A N 1
ATOM 707 C CA . PRO A 1 94 ? -12.148 28.203 7.223 1 97.88 94 PRO A CA 1
ATOM 708 C C . PRO A 1 94 ? -11.477 26.875 6.859 1 97.88 94 PRO A C 1
ATOM 710 O O . PRO A 1 94 ? -11.805 26.281 5.832 1 97.88 94 PRO A O 1
ATOM 713 N N . GLU A 1 95 ? -10.57 26.438 7.699 1 98.06 95 GLU A N 1
ATOM 714 C CA . GLU A 1 95 ? -9.898 25.156 7.457 1 98.06 95 GLU A CA 1
ATOM 715 C C . GLU A 1 95 ? -10.867 23.984 7.609 1 98.06 95 GLU A C 1
ATOM 717 O O . GLU A 1 95 ? -10.805 23.031 6.852 1 98.06 95 GLU A O 1
ATOM 722 N N . ALA A 1 96 ? -11.727 24.094 8.609 1 98.69 96 ALA A N 1
ATOM 723 C CA . ALA A 1 96 ? -12.727 23.047 8.844 1 98.69 96 ALA A CA 1
ATOM 724 C C . ALA A 1 96 ? -13.688 22.922 7.664 1 98.69 96 ALA A C 1
ATOM 726 O O . ALA A 1 96 ? -13.961 21.812 7.191 1 98.69 96 ALA A O 1
ATOM 727 N N . VAL A 1 97 ? -14.172 24.031 7.191 1 98.56 97 VAL A N 1
ATOM 728 C CA . VAL A 1 97 ? -15.078 24.047 6.051 1 98.56 97 VAL A CA 1
ATOM 729 C C . VAL A 1 97 ? -14.367 23.5 4.816 1 98.56 97 VAL A C 1
ATOM 731 O O . VAL A 1 97 ? -14.953 22.75 4.031 1 98.56 97 VAL A O 1
ATOM 734 N N . GLY A 1 98 ? -13.109 23.922 4.684 1 98.12 98 GLY A N 1
ATOM 735 C CA . GLY A 1 98 ? -12.305 23.391 3.594 1 98.12 98 GLY A CA 1
ATOM 736 C C . GLY A 1 98 ? -12.164 21.875 3.639 1 98.12 98 GLY A C 1
ATOM 737 O O . GLY A 1 98 ? -12.227 21.203 2.605 1 98.12 98 GLY A O 1
ATOM 738 N N . GLU A 1 99 ? -11.977 21.344 4.812 1 98.31 99 GLU A N 1
ATOM 739 C CA . GLU A 1 99 ? -11.852 19.891 4.977 1 98.31 99 GLU A CA 1
ATOM 740 C C . GLU A 1 99 ? -13.148 19.188 4.598 1 98.31 99 GLU A C 1
ATOM 742 O O . GLU A 1 99 ? -13.133 18.141 3.936 1 98.31 99 GLU A O 1
ATOM 747 N N . VAL A 1 100 ? -14.281 19.719 5.043 1 98.81 100 VAL A N 1
ATOM 748 C CA . VAL A 1 100 ? -15.578 19.141 4.727 1 98.81 100 VAL A CA 1
ATOM 749 C C . VAL A 1 100 ? -15.805 19.172 3.215 1 98.81 100 VAL A C 1
ATOM 751 O O . VAL A 1 100 ? -16.266 18.188 2.629 1 98.81 100 VAL A O 1
ATOM 754 N N . ALA A 1 101 ? -15.445 20.281 2.602 1 98.56 101 ALA A N 1
ATOM 755 C CA . ALA A 1 101 ? -15.555 20.375 1.148 1 98.56 101 ALA A CA 1
ATOM 756 C C . ALA A 1 101 ? -14.719 19.297 0.461 1 98.56 101 ALA A C 1
ATOM 758 O O . ALA A 1 101 ? -15.172 18.672 -0.502 1 98.56 101 ALA A O 1
ATOM 759 N N . ARG A 1 102 ? -13.547 19.109 0.996 1 98 102 ARG A N 1
ATOM 760 C CA . ARG A 1 102 ? -12.672 18.078 0.452 1 98 102 ARG A CA 1
ATOM 761 C C . ARG A 1 102 ? -13.32 16.703 0.553 1 98 102 ARG A C 1
ATOM 763 O O . ARG A 1 102 ? -13.242 15.898 -0.381 1 98 102 ARG A O 1
ATOM 770 N N . ALA A 1 103 ? -13.922 16.422 1.621 1 98.69 103 ALA A N 1
ATOM 771 C CA . ALA A 1 103 ? -14.609 15.148 1.813 1 98.69 103 ALA A CA 1
ATOM 772 C C . ALA A 1 103 ? -15.688 14.945 0.757 1 98.69 103 ALA A C 1
ATOM 774 O O . ALA A 1 103 ? -15.812 13.859 0.187 1 98.69 103 ALA A O 1
ATOM 775 N N . GLY A 1 104 ? -16.469 16 0.524 1 98.75 104 GLY A N 1
ATOM 776 C CA . GLY A 1 104 ? -17.484 15.914 -0.515 1 98.75 104 GLY A CA 1
ATOM 777 C C . GLY A 1 104 ? -16.906 15.68 -1.896 1 98.75 104 GLY A C 1
ATOM 778 O O . GLY A 1 104 ? -17.422 14.875 -2.666 1 98.75 104 GLY A O 1
ATOM 779 N N . GLN A 1 105 ? -15.797 16.328 -2.209 1 98.5 105 GLN A N 1
ATOM 780 C CA . GLN A 1 105 ? -15.125 16.188 -3.492 1 98.5 105 GLN A CA 1
ATOM 781 C C . GLN A 1 105 ? -14.586 14.766 -3.674 1 98.5 105 GLN A C 1
ATOM 783 O O . GLN A 1 105 ? -14.617 14.219 -4.777 1 98.5 105 GLN A O 1
ATOM 788 N N . ILE A 1 106 ? -14.141 14.195 -2.594 1 98.44 106 ILE A N 1
ATOM 789 C CA . ILE A 1 106 ? -13.633 12.828 -2.623 1 98.44 106 ILE A CA 1
ATOM 790 C C . ILE A 1 106 ? -14.758 11.859 -2.994 1 98.44 106 ILE A C 1
ATOM 792 O O . ILE A 1 106 ? -14.578 11 -3.857 1 98.44 106 ILE A O 1
ATOM 796 N N . PHE A 1 107 ? -15.852 12.016 -2.381 1 98.75 107 PHE A N 1
ATOM 797 C CA . PHE A 1 107 ? -16.984 11.164 -2.705 1 98.75 107 PHE A CA 1
ATOM 798 C C . PHE A 1 107 ? -17.406 11.352 -4.156 1 98.75 107 PHE A C 1
ATOM 800 O O . PHE A 1 107 ? -17.719 10.375 -4.852 1 98.75 107 PHE A O 1
ATOM 807 N N . LYS A 1 108 ? -17.422 12.617 -4.613 1 98.62 108 LYS A N 1
ATOM 808 C CA . LYS A 1 108 ? -17.781 12.883 -6.008 1 98.62 108 LYS A CA 1
ATOM 809 C C . LYS A 1 108 ? -16.766 12.227 -6.953 1 98.62 108 LYS A C 1
ATOM 811 O O . LYS A 1 108 ? -17.156 11.648 -7.973 1 98.62 108 LYS A O 1
ATOM 816 N N . PHE A 1 109 ? -15.531 12.32 -6.645 1 98.38 109 PHE A N 1
ATOM 817 C CA . PHE A 1 109 ? -14.492 11.719 -7.465 1 98.38 109 PHE A CA 1
ATOM 818 C C . PHE A 1 109 ? -14.695 10.211 -7.574 1 98.38 109 PHE A C 1
ATOM 820 O O . PHE A 1 109 ? -14.695 9.656 -8.68 1 98.38 109 PHE A O 1
ATOM 827 N N . PHE A 1 110 ? -14.93 9.531 -6.465 1 98.38 110 PHE A N 1
ATOM 828 C CA . PHE A 1 110 ? -15.023 8.078 -6.477 1 98.38 110 PHE A CA 1
ATOM 829 C C . PHE A 1 110 ? -16.375 7.633 -7.035 1 98.38 110 PHE A C 1
ATOM 831 O O . PHE A 1 110 ? -16.516 6.492 -7.484 1 98.38 110 PHE A O 1
ATOM 838 N N . ALA A 1 111 ? -17.359 8.555 -6.98 1 98.44 111 ALA A N 1
ATOM 839 C CA . ALA A 1 111 ? -18.547 8.258 -7.762 1 98.44 111 ALA A CA 1
ATOM 840 C C . ALA A 1 111 ? -18.219 8.07 -9.234 1 98.44 111 ALA A C 1
ATOM 842 O O . ALA A 1 111 ? -18.656 7.102 -9.867 1 98.44 111 ALA A O 1
ATOM 843 N N . GLY A 1 112 ? -17.406 8.992 -9.703 1 97.69 112 GLY A N 1
ATOM 844 C CA . GLY A 1 112 ? -16.938 8.844 -11.07 1 97.69 112 GLY A CA 1
ATOM 845 C C . GLY A 1 112 ? -16.125 7.578 -11.289 1 97.69 112 GLY A C 1
ATOM 846 O O . GLY A 1 112 ? -16.297 6.891 -12.297 1 97.69 112 GLY A O 1
ATOM 847 N N . GLU A 1 113 ? -15.297 7.23 -10.336 1 96.31 113 GLU A N 1
ATOM 848 C CA . GLU A 1 113 ? -14.453 6.047 -10.445 1 96.31 113 GLU A CA 1
ATOM 849 C C . GLU A 1 113 ? -15.289 4.77 -10.445 1 96.31 113 GLU A C 1
ATOM 851 O O . GLU A 1 113 ? -14.898 3.766 -11.047 1 96.31 113 GLU A O 1
ATOM 856 N N . ALA A 1 114 ? -16.391 4.785 -9.812 1 96.06 114 ALA A N 1
ATOM 857 C CA . ALA A 1 114 ? -17.281 3.625 -9.82 1 96.06 114 ALA A CA 1
ATOM 858 C C . ALA A 1 114 ? -17.703 3.27 -11.242 1 96.06 114 ALA A C 1
ATOM 860 O O . ALA A 1 114 ? -17.938 2.098 -11.555 1 96.06 114 ALA A O 1
ATOM 861 N N . LEU A 1 115 ? -17.797 4.277 -12.148 1 94.12 115 LEU A N 1
ATOM 862 C CA . LEU A 1 115 ? -18.25 4.062 -13.516 1 94.12 115 LEU A CA 1
ATOM 863 C C . LEU A 1 115 ? -17.062 3.748 -14.43 1 94.12 115 LEU A C 1
ATOM 865 O O . LEU A 1 115 ? -17.234 3.242 -15.539 1 94.12 115 LEU A O 1
ATOM 869 N N . ARG A 1 116 ? -15.867 3.994 -13.906 1 91.25 116 ARG A N 1
ATOM 870 C CA . ARG A 1 116 ? -14.703 3.924 -14.781 1 91.25 116 ARG A CA 1
ATOM 871 C C . ARG A 1 116 ? -13.75 2.822 -14.336 1 91.25 116 ARG A C 1
ATOM 873 O O . ARG A 1 116 ? -12.531 2.963 -14.461 1 91.25 116 ARG A O 1
ATOM 880 N N . GLN A 1 117 ? -14.234 1.784 -13.734 1 87.88 117 GLN A N 1
ATOM 881 C CA . GLN A 1 117 ? -13.398 0.644 -13.383 1 87.88 117 GLN A CA 1
ATOM 882 C C . GLN A 1 117 ? -13.133 -0.243 -14.594 1 87.88 117 GLN A C 1
ATOM 884 O O . GLN A 1 117 ? -14.055 -0.833 -15.148 1 87.88 117 GLN A O 1
ATOM 889 N N . THR A 1 118 ? -11.844 -0.315 -15.008 1 88.69 118 THR A N 1
ATOM 890 C CA . THR A 1 118 ? -11.484 -1.012 -16.234 1 88.69 118 THR A CA 1
ATOM 891 C C . THR A 1 118 ? -10.68 -2.27 -15.93 1 88.69 118 THR A C 1
ATOM 893 O O . THR A 1 118 ? -10.07 -2.377 -14.867 1 88.69 118 THR A O 1
ATOM 896 N N . GLY A 1 119 ? -10.812 -3.293 -16.812 1 92.19 119 GLY A N 1
ATOM 897 C CA . GLY A 1 119 ? -9.914 -4.43 -16.922 1 92.19 119 GLY A CA 1
ATOM 898 C C . GLY A 1 119 ? -9.117 -4.434 -18.219 1 92.19 119 GLY A C 1
ATOM 899 O O . GLY A 1 119 ? -9.148 -3.463 -18.969 1 92.19 119 GLY A O 1
ATOM 900 N N . ASP A 1 120 ? -8.328 -5.48 -18.359 1 93.25 120 ASP A N 1
ATOM 901 C CA . ASP A 1 120 ? -7.543 -5.641 -19.578 1 93.25 120 ASP A CA 1
ATOM 902 C C . ASP A 1 120 ? -7.984 -6.875 -20.359 1 93.25 120 ASP A C 1
ATOM 904 O O . ASP A 1 120 ? -8.305 -7.91 -19.781 1 93.25 120 ASP A O 1
ATOM 908 N N . ARG A 1 121 ? -8.07 -6.703 -21.656 1 94.25 121 ARG A N 1
ATOM 909 C CA . ARG A 1 121 ? -8.227 -7.809 -22.594 1 94.25 121 ARG A CA 1
ATOM 910 C C . ARG A 1 121 ? -6.988 -7.965 -23.469 1 94.25 121 ARG A C 1
ATOM 912 O O . ARG A 1 121 ? -6.578 -7.023 -24.141 1 94.25 121 ARG A O 1
ATOM 919 N N . LEU A 1 122 ? -6.465 -9.164 -23.375 1 93 122 LEU A N 1
ATOM 920 C CA . LEU A 1 122 ? -5.242 -9.43 -24.125 1 93 122 LEU A CA 1
ATOM 921 C C . LEU A 1 122 ? -5.375 -10.711 -24.953 1 93 122 LEU A C 1
ATOM 923 O O . LEU A 1 122 ? -6.141 -11.602 -24.594 1 93 122 LEU A O 1
ATOM 927 N N . ALA A 1 123 ? -4.605 -10.75 -26.062 1 90.69 123 ALA A N 1
ATOM 928 C CA . ALA A 1 123 ? -4.41 -12.008 -26.781 1 90.69 123 ALA A CA 1
ATOM 929 C C . ALA A 1 123 ? -3.381 -12.883 -26.062 1 90.69 123 ALA A C 1
ATOM 931 O O . ALA A 1 123 ? -2.357 -12.391 -25.594 1 90.69 123 ALA A O 1
ATOM 932 N N . SER A 1 124 ? -3.719 -14.094 -25.922 1 91.75 124 SER A N 1
ATOM 933 C CA . SER A 1 124 ? -2.746 -15.07 -25.438 1 91.75 124 SER A CA 1
ATOM 934 C C . SER A 1 124 ? -1.649 -15.312 -26.469 1 91.75 124 SER A C 1
ATOM 936 O O . SER A 1 124 ? -1.844 -15.062 -27.656 1 91.75 124 SER A O 1
ATOM 938 N N . VAL A 1 125 ? -0.577 -15.812 -26.031 1 92.12 125 VAL A N 1
ATOM 939 C CA . VAL A 1 125 ? 0.45 -16.281 -26.953 1 92.12 125 VAL A CA 1
ATOM 940 C C . VAL A 1 125 ? 0.006 -17.578 -27.609 1 92.12 125 VAL A C 1
ATOM 942 O O . VAL A 1 125 ? 0.643 -18.062 -28.547 1 92.12 125 VAL A O 1
ATOM 945 N N . ARG A 1 126 ? -1.002 -18.188 -27.125 1 92.25 126 ARG A N 1
ATOM 946 C CA . ARG A 1 126 ? -1.596 -19.391 -27.703 1 92.25 126 ARG A CA 1
ATOM 947 C C . ARG A 1 126 ? -2.725 -19.047 -28.672 1 92.25 126 ARG A C 1
ATOM 949 O O . ARG A 1 126 ? -3.613 -18.25 -28.328 1 92.25 126 ARG A O 1
ATOM 956 N N . PRO A 1 127 ? -2.699 -19.641 -29.766 1 92.06 127 PRO A N 1
ATOM 957 C CA . PRO A 1 127 ? -3.754 -19.344 -30.734 1 92.06 127 PRO A CA 1
ATOM 958 C C . PRO A 1 127 ? -5.148 -19.703 -30.219 1 92.06 127 PRO A C 1
ATOM 960 O O . PRO A 1 127 ? -5.336 -20.766 -29.641 1 92.06 127 PRO A O 1
ATOM 963 N N . GLY A 1 128 ? -6.062 -18.812 -30.344 1 92.5 128 GLY A N 1
ATOM 964 C CA . GLY A 1 128 ? -7.461 -19.062 -30.031 1 92.5 128 GLY A CA 1
ATOM 965 C C . GLY A 1 128 ? -7.797 -18.859 -28.562 1 92.5 128 GLY A C 1
ATOM 966 O O . GLY A 1 128 ? -8.93 -19.078 -28.141 1 92.5 128 GLY A O 1
ATOM 967 N N . VAL A 1 129 ? -6.832 -18.438 -27.797 1 94.31 129 VAL A N 1
ATOM 968 C CA . VAL A 1 129 ? -7.066 -18.219 -26.375 1 94.31 129 VAL A CA 1
ATOM 969 C C . VAL A 1 129 ? -7.094 -16.719 -26.078 1 94.31 129 VAL A C 1
ATOM 971 O O . VAL A 1 129 ? -6.242 -15.969 -26.562 1 94.31 129 VAL A O 1
ATOM 974 N N . GLU A 1 130 ? -8.055 -16.312 -25.344 1 94.19 130 GLU A N 1
ATOM 975 C CA . GLU A 1 130 ? -8.164 -14.938 -24.891 1 94.19 130 GLU A CA 1
ATOM 976 C C . GLU A 1 130 ? -7.902 -14.828 -23.391 1 94.19 130 GLU A C 1
ATOM 978 O O . GLU A 1 130 ? -8.133 -15.781 -22.641 1 94.19 130 GLU A O 1
ATOM 983 N N . VAL A 1 131 ? -7.426 -13.625 -22.969 1 95.94 131 VAL A N 1
ATOM 984 C CA . VAL A 1 131 ? -7.129 -13.391 -21.562 1 95.94 131 VAL A CA 1
ATOM 985 C C . VAL A 1 131 ? -7.832 -12.117 -21.094 1 95.94 131 VAL A C 1
ATOM 987 O O . VAL A 1 131 ? -7.75 -11.078 -21.75 1 95.94 131 VAL A O 1
ATOM 990 N N . ASP A 1 132 ? -8.523 -12.227 -20.031 1 96 132 ASP A N 1
ATOM 991 C CA . ASP A 1 132 ? -9.086 -11.078 -19.328 1 96 132 ASP A CA 1
ATOM 992 C C . ASP A 1 132 ? -8.43 -10.898 -17.969 1 96 132 ASP A C 1
ATOM 994 O O . ASP A 1 132 ? -8.258 -11.859 -17.219 1 96 132 ASP A O 1
ATOM 998 N N . VAL A 1 133 ? -8.07 -9.664 -17.672 1 97 133 VAL A N 1
ATOM 999 C CA . VAL A 1 133 ? -7.598 -9.297 -16.328 1 97 133 VAL A CA 1
ATOM 1000 C C . VAL A 1 133 ? -8.578 -8.32 -15.688 1 97 133 VAL A C 1
ATOM 1002 O O . VAL A 1 133 ? -8.852 -7.246 -16.234 1 97 133 VAL A O 1
ATOM 1005 N N . THR A 1 134 ? -9.164 -8.742 -14.625 1 96.31 134 THR A N 1
ATOM 1006 C CA . THR A 1 134 ? -10.164 -7.926 -13.945 1 96.31 134 THR A CA 1
ATOM 1007 C C . THR A 1 134 ? -9.82 -7.766 -12.469 1 96.31 134 THR A C 1
ATOM 1009 O O . THR A 1 134 ? -8.898 -8.414 -11.969 1 96.31 134 THR A O 1
ATOM 1012 N N . ARG A 1 135 ? -10.508 -6.812 -11.781 1 95.88 135 ARG A N 1
ATOM 1013 C CA . ARG A 1 135 ? -10.367 -6.605 -10.344 1 95.88 135 ARG A CA 1
ATOM 1014 C C . ARG A 1 135 ? -11.664 -6.945 -9.617 1 95.88 135 ARG A C 1
ATOM 1016 O O . ARG A 1 135 ? -12.758 -6.746 -10.148 1 95.88 135 ARG A O 1
ATOM 1023 N N . GLN A 1 136 ? -11.508 -7.539 -8.445 1 96.25 136 GLN A N 1
ATOM 1024 C CA . GLN A 1 136 ? -12.625 -7.891 -7.57 1 96.25 136 GLN A CA 1
ATOM 1025 C C . GLN A 1 136 ? -12.438 -7.293 -6.176 1 96.25 136 GLN A C 1
ATOM 1027 O O . GLN A 1 136 ? -11.305 -7.078 -5.734 1 96.25 136 GLN A O 1
ATOM 1032 N N . PRO A 1 137 ? -13.578 -6.945 -5.488 1 97.62 137 PRO A N 1
ATOM 1033 C CA . PRO A 1 137 ? -13.445 -6.426 -4.125 1 97.62 137 PRO A CA 1
ATOM 1034 C C . PRO A 1 137 ? -12.773 -7.418 -3.182 1 97.62 137 PRO A C 1
ATOM 1036 O O . PRO A 1 137 ? -12.773 -8.625 -3.439 1 97.62 137 PRO A O 1
ATOM 1039 N N . LEU A 1 138 ? -12.258 -6.926 -2.07 1 97.44 138 LEU A N 1
ATOM 1040 C CA . LEU A 1 138 ? -11.656 -7.746 -1.029 1 97.44 138 LEU A CA 1
ATOM 1041 C C . LEU A 1 138 ? -12.727 -8.445 -0.196 1 97.44 138 LEU A C 1
ATOM 1043 O O . LEU A 1 138 ? -12.523 -9.57 0.26 1 97.44 138 LEU A O 1
ATOM 1047 N N . GLY A 1 139 ? -13.789 -7.773 0.082 1 98.06 139 GLY A N 1
ATOM 1048 C CA . GLY A 1 139 ? -14.805 -8.156 1.049 1 98.06 139 GLY A CA 1
ATOM 1049 C C . GLY A 1 139 ? -15.055 -7.102 2.111 1 98.06 139 GLY A C 1
ATOM 1050 O O . GLY A 1 139 ? -15.484 -5.992 1.8 1 98.06 139 GLY A O 1
ATOM 1051 N N . VAL A 1 140 ? -14.672 -7.457 3.375 1 98.81 140 VAL A N 1
ATOM 1052 C CA . VAL A 1 140 ? -14.805 -6.512 4.48 1 98.81 140 VAL A CA 1
ATOM 1053 C C . VAL A 1 140 ? -13.492 -5.77 4.695 1 98.81 140 VAL 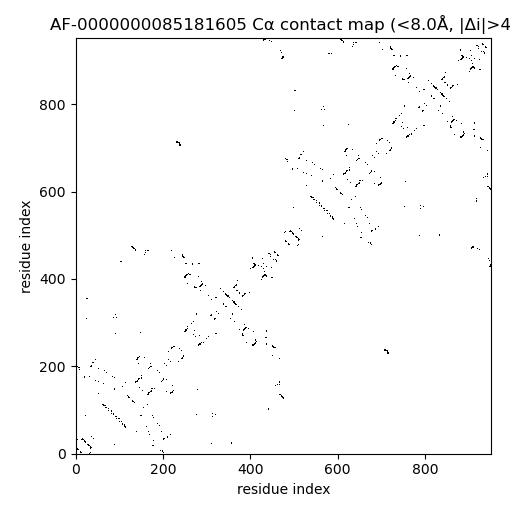A C 1
ATOM 1055 O O . VAL A 1 140 ? -12.43 -6.391 4.785 1 98.81 140 VAL A O 1
ATOM 1058 N N . VAL A 1 141 ? -13.578 -4.449 4.797 1 98.88 141 VAL A N 1
ATOM 1059 C CA . VAL A 1 141 ? -12.406 -3.627 5.098 1 98.88 141 VAL A CA 1
ATOM 1060 C C . VAL A 1 141 ? -12.625 -2.889 6.418 1 98.88 141 VAL A C 1
ATOM 1062 O O . VAL A 1 141 ? -13.68 -2.291 6.637 1 98.88 141 VAL A O 1
ATOM 1065 N N . GLY A 1 142 ? -11.68 -3.041 7.32 1 98.88 142 GLY A N 1
ATOM 1066 C CA . GLY A 1 142 ? -11.648 -2.256 8.547 1 98.88 142 GLY A CA 1
ATOM 1067 C C . GLY A 1 142 ? -10.891 -0.951 8.398 1 98.88 142 GLY A C 1
ATOM 1068 O O . GLY A 1 142 ? -9.758 -0.936 7.91 1 98.88 142 GLY A O 1
ATOM 1069 N N . LEU A 1 143 ? -11.531 0.125 8.789 1 98.88 143 LEU A N 1
ATOM 1070 C CA . LEU A 1 143 ? -10.93 1.454 8.703 1 98.88 143 LEU A CA 1
ATOM 1071 C C . LEU A 1 143 ? -10.711 2.035 10.102 1 98.88 143 LEU A C 1
ATOM 1073 O O . LEU A 1 143 ? -11.641 2.092 10.906 1 98.88 143 LEU A O 1
ATOM 1077 N N . ILE A 1 144 ? -9.523 2.383 10.422 1 98.81 144 ILE A N 1
ATOM 1078 C CA . ILE A 1 144 ? -9.156 3.055 11.664 1 98.81 144 ILE A CA 1
ATOM 1079 C C . ILE A 1 144 ? -8.586 4.438 11.359 1 98.81 144 ILE A C 1
ATOM 1081 O O . ILE A 1 144 ? -7.531 4.555 10.734 1 98.81 144 ILE A O 1
ATOM 1085 N N . THR A 1 145 ? -9.281 5.461 11.781 1 98.62 145 THR A N 1
ATOM 1086 C CA . THR A 1 145 ? -8.977 6.801 11.289 1 98.62 145 THR A CA 1
ATOM 1087 C C . THR A 1 145 ? -8.594 7.723 12.438 1 98.62 145 THR A C 1
ATOM 1089 O O . THR A 1 145 ? -9.055 7.547 13.562 1 98.62 145 THR A O 1
ATOM 1092 N N . PRO A 1 146 ? -7.801 8.75 12.227 1 98.25 146 PRO A N 1
ATOM 1093 C CA . PRO A 1 146 ? -7.258 9.656 13.242 1 98.25 146 PRO A CA 1
ATOM 1094 C C . PRO A 1 146 ? -8.18 10.844 13.523 1 98.25 146 PRO A C 1
ATOM 1096 O O . PRO A 1 146 ? -9.242 10.961 12.922 1 98.25 146 PRO A O 1
ATOM 1099 N N . TRP A 1 147 ? -7.719 11.727 14.43 1 98.38 147 TRP A N 1
ATOM 1100 C CA . TRP A 1 147 ? -8.586 12.797 14.906 1 98.38 147 TRP A CA 1
ATOM 1101 C C . TRP A 1 147 ? -8.312 14.094 14.148 1 98.38 147 TRP A C 1
ATOM 1103 O O . TRP A 1 147 ? -9.125 15.023 14.188 1 98.38 147 TRP A O 1
ATOM 1113 N N . ASN A 1 148 ? -7.242 14.156 13.414 1 97.81 148 ASN A N 1
ATOM 1114 C CA . ASN A 1 148 ? -6.84 15.484 12.945 1 97.81 148 ASN A CA 1
ATOM 1115 C C . ASN A 1 148 ? -7.594 15.891 11.688 1 97.81 148 ASN A C 1
ATOM 1117 O O . ASN A 1 148 ? -7.715 17.078 11.391 1 97.81 148 ASN A O 1
ATOM 1121 N N . PHE A 1 149 ? -8.031 14.945 10.875 1 98.19 149 PHE A N 1
ATOM 1122 C CA . PHE A 1 149 ? -8.961 15.172 9.773 1 98.19 149 PHE A CA 1
ATOM 1123 C C . PHE A 1 149 ? -10.164 14.234 9.883 1 98.19 149 PHE A C 1
ATOM 1125 O O . PHE A 1 149 ? -10.281 13.281 9.109 1 98.19 149 PHE A O 1
ATOM 1132 N N . PRO A 1 150 ? -11.039 14.57 10.734 1 98.5 150 PRO A N 1
ATOM 1133 C CA . PRO A 1 150 ? -12.047 13.625 11.211 1 98.5 150 PRO A CA 1
ATOM 1134 C C . PRO A 1 150 ? -13.156 13.383 10.188 1 98.5 150 PRO A C 1
ATOM 1136 O O . PRO A 1 150 ? -13.961 12.469 10.352 1 98.5 150 PRO A O 1
ATOM 1139 N N . ILE A 1 151 ? -13.234 14.156 9.086 1 98.62 151 ILE A N 1
ATOM 1140 C CA . ILE A 1 151 ? -14.227 13.906 8.055 1 98.62 151 ILE A CA 1
ATOM 1141 C C . ILE A 1 151 ? -13.531 13.516 6.75 1 98.62 151 ILE A C 1
ATOM 1143 O O . ILE A 1 151 ? -13.922 12.547 6.094 1 98.62 151 ILE A O 1
ATOM 1147 N N . ALA A 1 152 ? -12.422 14.148 6.43 1 98.5 152 ALA A N 1
ATOM 1148 C CA . ALA A 1 152 ? -11.75 13.914 5.156 1 98.5 152 ALA A CA 1
ATOM 1149 C C . ALA A 1 152 ? -11.109 12.531 5.117 1 98.5 152 ALA A C 1
ATOM 1151 O O . ALA A 1 152 ? -11.234 11.812 4.125 1 98.5 152 ALA A O 1
ATOM 1152 N N . ILE A 1 153 ? -10.406 12.125 6.227 1 98.56 153 ILE A N 1
ATOM 1153 C CA . ILE A 1 153 ? -9.688 10.859 6.207 1 98.56 153 ILE A CA 1
ATOM 1154 C C . ILE A 1 153 ? -10.688 9.703 6.203 1 98.56 153 ILE A C 1
ATOM 1156 O O . ILE A 1 153 ? -10.578 8.781 5.387 1 98.56 153 ILE A O 1
ATOM 1160 N N . PRO A 1 154 ? -11.75 9.719 7.008 1 98.81 154 PRO A N 1
ATOM 1161 C CA . PRO A 1 154 ? -12.773 8.688 6.844 1 98.81 154 PRO A CA 1
ATOM 1162 C C . PRO A 1 154 ? -13.367 8.672 5.438 1 98.81 154 PRO A C 1
ATOM 1164 O O . PRO A 1 154 ? -13.625 7.598 4.887 1 98.81 154 PRO A O 1
ATOM 1167 N N . ALA A 1 155 ? -13.539 9.844 4.863 1 98.81 155 ALA A N 1
ATOM 1168 C CA . ALA A 1 155 ? -14.141 9.922 3.533 1 98.81 155 ALA A CA 1
ATOM 1169 C C . ALA A 1 155 ? -13.242 9.266 2.488 1 98.81 155 ALA A C 1
ATOM 1171 O O . ALA A 1 155 ? -13.719 8.492 1.65 1 98.81 155 ALA A O 1
ATOM 1172 N N . TRP A 1 156 ? -11.914 9.602 2.51 1 98.06 156 TRP A N 1
ATOM 1173 C CA . TRP A 1 156 ? -11.086 9.102 1.422 1 98.06 156 TRP A CA 1
ATOM 1174 C C . TRP A 1 156 ? -10.719 7.633 1.643 1 98.06 156 TRP A C 1
ATOM 1176 O O . TRP A 1 156 ? -10.055 7.02 0.806 1 98.06 156 TRP A O 1
ATOM 1186 N N . LYS A 1 157 ? -11.164 7.004 2.844 1 98.81 157 LYS A N 1
ATOM 1187 C CA . LYS A 1 157 ? -11.07 5.559 3.035 1 98.81 157 LYS A CA 1
ATOM 1188 C C . LYS A 1 157 ? -12.391 4.871 2.699 1 98.81 157 LYS A C 1
ATOM 1190 O O . LYS A 1 157 ? -12.406 3.836 2.033 1 98.81 157 LYS A O 1
ATOM 1195 N N . ILE A 1 158 ? -13.523 5.492 3.041 1 98.94 158 ILE A N 1
ATOM 1196 C CA . ILE A 1 158 ? -14.844 4.902 2.848 1 98.94 158 ILE A CA 1
ATOM 1197 C C . ILE A 1 158 ? -15.211 4.93 1.364 1 98.94 158 ILE A C 1
ATOM 1199 O O . ILE A 1 158 ? -15.703 3.939 0.822 1 98.94 158 ILE A O 1
ATOM 1203 N N . ALA A 1 159 ? -14.969 6.039 0.699 1 98.88 159 ALA A N 1
ATOM 1204 C CA . ALA A 1 159 ? -15.445 6.242 -0.667 1 98.88 159 ALA A CA 1
ATOM 1205 C C . ALA A 1 159 ? -14.852 5.207 -1.616 1 98.88 159 ALA A C 1
ATOM 1207 O O . ALA A 1 159 ? -15.578 4.531 -2.344 1 98.88 159 ALA A O 1
ATOM 1208 N N . PRO A 1 160 ? -13.523 5.031 -1.586 1 98.75 160 PRO A N 1
ATOM 1209 C CA . PRO A 1 160 ? -12.992 4 -2.482 1 98.75 160 PRO A CA 1
ATOM 1210 C C . PRO A 1 160 ? -13.414 2.59 -2.074 1 98.75 160 PRO A C 1
ATOM 1212 O O . PRO A 1 160 ? -13.586 1.721 -2.934 1 98.75 160 PRO A O 1
ATOM 1215 N N . ALA A 1 161 ? -13.547 2.322 -0.75 1 98.88 161 ALA A N 1
ATOM 1216 C CA . ALA A 1 161 ? -14.008 1.01 -0.309 1 98.88 161 ALA A CA 1
ATOM 1217 C C . ALA A 1 161 ? -15.367 0.674 -0.915 1 98.88 161 ALA A C 1
ATOM 1219 O O . ALA A 1 161 ? -15.547 -0.404 -1.485 1 98.88 161 ALA A O 1
ATOM 1220 N N . LEU A 1 162 ? -16.234 1.604 -0.868 1 98.81 162 LEU A N 1
ATOM 1221 C CA . LEU A 1 162 ? -17.578 1.395 -1.387 1 98.81 162 LEU A CA 1
ATOM 1222 C C . LEU A 1 162 ? -17.578 1.369 -2.912 1 98.81 162 LEU A C 1
ATOM 1224 O O . LEU A 1 162 ? -18.281 0.557 -3.525 1 98.81 162 LEU A O 1
ATOM 1228 N N . ALA A 1 163 ? -16.812 2.248 -3.494 1 98.69 163 ALA A N 1
ATOM 1229 C CA . ALA A 1 163 ? -16.75 2.326 -4.949 1 98.69 163 ALA A CA 1
ATOM 1230 C C . ALA A 1 163 ? -16.312 0.994 -5.555 1 98.69 163 ALA A C 1
ATOM 1232 O O . ALA A 1 163 ? -16.766 0.625 -6.645 1 98.69 163 ALA A O 1
ATOM 1233 N N . HIS A 1 164 ? -15.461 0.256 -4.848 1 98.31 164 HIS A N 1
ATOM 1234 C CA . HIS A 1 164 ? -14.906 -0.984 -5.387 1 98.31 164 HIS A CA 1
ATOM 1235 C C . HIS A 1 164 ? -15.672 -2.197 -4.859 1 98.31 164 HIS A C 1
ATOM 1237 O O . HIS A 1 164 ? -15.227 -3.336 -5.039 1 98.31 164 HIS A O 1
ATOM 1243 N N . GLY A 1 165 ? -16.781 -1.978 -4.129 1 98.44 165 GLY A N 1
ATOM 1244 C CA . GLY A 1 165 ? -17.719 -3.047 -3.812 1 98.44 165 GLY A CA 1
ATOM 1245 C C . GLY A 1 165 ? -17.438 -3.699 -2.471 1 98.44 165 GLY A C 1
ATOM 1246 O O . GLY A 1 165 ? -17.906 -4.809 -2.207 1 98.44 165 GLY A O 1
ATOM 1247 N N . ASN A 1 166 ? -16.641 -3.066 -1.598 1 98.81 166 ASN A N 1
ATOM 1248 C CA . ASN A 1 166 ? -16.344 -3.594 -0.269 1 98.81 166 ASN A CA 1
ATOM 1249 C C . ASN A 1 166 ? -17.344 -3.08 0.768 1 98.81 166 ASN A C 1
ATOM 1251 O O . ASN A 1 166 ? -17.953 -2.027 0.582 1 98.81 166 ASN A O 1
ATOM 1255 N N . THR A 1 167 ? -17.484 -3.889 1.83 1 98.88 167 THR A N 1
ATOM 1256 C CA . THR A 1 167 ? -18.172 -3.381 3.01 1 98.88 167 THR A CA 1
ATOM 1257 C C . THR A 1 167 ? -17.172 -2.832 4.027 1 98.88 167 THR A C 1
ATOM 1259 O O . THR A 1 167 ? -15.992 -3.16 3.979 1 98.88 167 THR A O 1
ATOM 1262 N N . VAL A 1 168 ? -17.719 -1.945 4.945 1 98.94 168 VAL A N 1
ATOM 1263 C CA . VAL A 1 168 ? -16.812 -1.144 5.754 1 98.94 168 VAL A CA 1
ATOM 1264 C C . VAL A 1 168 ? -17.188 -1.261 7.227 1 98.94 168 VAL A C 1
ATOM 1266 O O . VAL A 1 168 ? -18.359 -1.205 7.578 1 98.94 168 VAL A O 1
ATOM 1269 N N . VAL A 1 169 ? -16.188 -1.467 8.07 1 98.94 169 VAL A N 1
ATOM 1270 C CA . VAL A 1 169 ? -16.281 -1.235 9.508 1 98.94 169 VAL A CA 1
ATOM 1271 C C . VAL A 1 169 ? -15.305 -0.134 9.922 1 98.94 169 VAL A C 1
ATOM 1273 O O . VAL A 1 169 ? -14.086 -0.316 9.859 1 98.94 169 VAL A O 1
ATOM 1276 N N . LEU A 1 170 ? -15.867 0.968 10.352 1 98.88 170 LEU A N 1
ATOM 1277 C CA . LEU A 1 170 ? -15.078 2.143 10.703 1 98.88 170 LEU A CA 1
ATOM 1278 C C . LEU A 1 170 ? -14.906 2.246 12.211 1 98.88 170 LEU A C 1
ATOM 1280 O O . LEU A 1 170 ? -15.875 2.133 12.961 1 98.88 170 LEU A O 1
ATOM 1284 N N . LYS A 1 171 ? -13.75 2.371 12.703 1 98.81 171 LYS A N 1
ATOM 1285 C CA . LYS A 1 171 ? -13.383 2.777 14.055 1 98.81 171 LYS A CA 1
ATOM 1286 C C . LYS A 1 171 ? -12.688 4.137 14.047 1 98.81 171 LYS A C 1
ATOM 1288 O O . LYS A 1 171 ? -11.461 4.207 13.938 1 98.81 171 LYS A O 1
ATOM 1293 N N . PRO A 1 172 ? -13.406 5.219 14.281 1 98.38 172 PRO A N 1
ATOM 1294 C CA . PRO A 1 172 ? -12.805 6.555 14.297 1 98.38 172 PRO A CA 1
ATOM 1295 C C . PRO A 1 172 ? -12.117 6.879 15.625 1 98.38 172 PRO A C 1
ATOM 1297 O O . PRO A 1 172 ? -12.336 6.184 16.625 1 98.38 172 PRO A O 1
ATOM 1300 N N . ALA A 1 173 ? -11.273 7.922 15.641 1 98 173 ALA A N 1
ATOM 1301 C CA . ALA A 1 173 ? -10.609 8.375 16.859 1 98 173 ALA A CA 1
ATOM 1302 C C . ALA A 1 173 ? -11.625 8.82 17.906 1 98 173 ALA A C 1
ATOM 1304 O O . ALA A 1 173 ? -12.641 9.445 17.562 1 98 173 ALA A O 1
ATOM 1305 N N . ASP A 1 174 ? -11.297 8.656 19.125 1 96.56 174 ASP A N 1
ATOM 1306 C CA . ASP A 1 174 ? -12.203 8.93 20.25 1 96.56 174 ASP A CA 1
ATOM 1307 C C . ASP A 1 174 ? -12.438 10.43 20.406 1 96.56 174 ASP A C 1
ATOM 1309 O O . ASP A 1 174 ? -13.492 10.852 20.891 1 96.56 174 ASP A O 1
ATOM 1313 N N . LEU A 1 175 ? -11.555 11.211 19.984 1 97 175 LEU A N 1
ATOM 1314 C CA . LEU A 1 175 ? -11.562 12.641 20.234 1 97 175 LEU A CA 1
ATOM 1315 C C . LEU A 1 175 ? -12.562 13.352 19.328 1 97 175 LEU A C 1
ATOM 1317 O O . LEU A 1 175 ? -12.938 14.5 19.578 1 97 175 LEU A O 1
ATOM 1321 N N . VAL A 1 176 ? -12.961 12.625 18.203 1 98.06 176 VAL A N 1
ATOM 1322 C CA . VAL A 1 176 ? -13.734 13.352 17.219 1 98.06 176 VAL A CA 1
ATOM 1323 C C . VAL A 1 176 ? -14.93 12.516 16.766 1 98.06 176 VAL A C 1
ATOM 1325 O O . VAL A 1 176 ? -15.148 12.32 15.57 1 98.06 176 VAL A O 1
ATOM 1328 N N . PRO A 1 177 ? -15.773 12.102 17.656 1 98.5 177 PRO A N 1
ATOM 1329 C CA . PRO A 1 177 ? -16.906 11.234 17.312 1 98.5 177 PRO A CA 1
ATOM 1330 C C . PRO A 1 177 ? -17.984 11.977 16.531 1 98.5 177 PRO A C 1
ATOM 1332 O O . PRO A 1 177 ? -18.719 11.359 15.758 1 98.5 177 PRO A O 1
ATOM 1335 N N . ALA A 1 178 ? -18.125 13.281 16.75 1 98.62 178 ALA A N 1
ATOM 1336 C CA . ALA A 1 178 ? -19.219 14.039 16.141 1 98.62 178 ALA A CA 1
ATOM 1337 C C . ALA A 1 178 ? -19.062 14.102 14.625 1 98.62 178 ALA A C 1
ATOM 1339 O O . ALA A 1 178 ? -20.031 13.883 13.891 1 98.62 178 ALA A O 1
ATOM 1340 N N . SER A 1 179 ? -17.875 14.375 14.18 1 98.69 179 SER A N 1
ATOM 1341 C CA . SER A 1 179 ? -17.594 14.461 12.75 1 98.69 179 SER A CA 1
ATOM 1342 C C . SER A 1 179 ? -17.828 13.117 12.062 1 98.69 179 SER A C 1
ATOM 1344 O O . SER A 1 179 ? -18.469 13.055 11 1 98.69 179 SER A O 1
ATOM 1346 N N . ALA A 1 180 ? -17.344 12.062 12.656 1 98.38 180 ALA A N 1
ATOM 1347 C CA . ALA A 1 180 ? -17.531 10.727 12.109 1 98.38 180 ALA A CA 1
ATOM 1348 C C . ALA A 1 180 ? -19 10.352 12.078 1 98.38 180 ALA A C 1
ATOM 1350 O O . ALA A 1 180 ? -19.5 9.797 11.094 1 98.38 180 ALA A O 1
ATOM 1351 N N . HIS A 1 181 ? -19.688 10.664 13.164 1 98.62 181 HIS A N 1
ATOM 1352 C CA . HIS A 1 181 ? -21.109 10.375 13.25 1 98.62 181 HIS A CA 1
ATOM 1353 C C . HIS A 1 181 ? -21.891 11.109 12.172 1 98.62 181 HIS A C 1
ATOM 1355 O O . HIS A 1 181 ? -22.781 10.531 11.547 1 98.62 181 HIS A O 1
ATOM 1361 N N . ALA A 1 182 ? -21.562 12.359 11.969 1 98.75 182 ALA A N 1
ATOM 1362 C CA . ALA A 1 182 ? -22.234 13.156 10.945 1 98.75 182 ALA A CA 1
ATOM 1363 C C . ALA A 1 182 ? -22.047 12.547 9.555 1 98.75 182 ALA A C 1
ATOM 1365 O O . ALA A 1 182 ? -22.969 12.5 8.758 1 98.75 182 ALA A O 1
ATOM 1366 N N . LEU A 1 183 ? -20.812 12.102 9.281 1 98.81 183 LEU A N 1
ATOM 1367 C CA . LEU A 1 183 ? -20.516 11.461 8 1 98.81 183 LEU A CA 1
ATOM 1368 C C . LEU A 1 183 ? -21.328 10.18 7.836 1 98.81 183 LEU A C 1
ATOM 1370 O O . LEU A 1 183 ? -21.906 9.945 6.773 1 98.81 183 LEU A O 1
ATOM 1374 N N . ILE A 1 184 ? -21.453 9.359 8.859 1 98.75 184 ILE A N 1
ATOM 1375 C CA . ILE A 1 184 ? -22.172 8.102 8.82 1 98.75 184 ILE A CA 1
ATOM 1376 C C . ILE A 1 184 ? -23.672 8.367 8.688 1 98.75 184 ILE A C 1
ATOM 1378 O O . ILE A 1 184 ? -24.391 7.625 8.016 1 98.75 184 ILE A O 1
ATOM 1382 N N . GLU A 1 185 ? -24.094 9.414 9.383 1 98.69 185 GLU A N 1
ATOM 1383 C CA . GLU A 1 185 ? -25.484 9.797 9.242 1 98.69 185 GLU A CA 1
ATOM 1384 C C . GLU A 1 185 ? -25.844 10.086 7.785 1 98.69 185 GLU A C 1
ATOM 1386 O O . GLU A 1 185 ? -26.875 9.648 7.293 1 98.69 185 GLU A O 1
ATOM 1391 N N . ILE A 1 186 ? -25.047 10.773 7.066 1 98.81 186 ILE A N 1
ATOM 1392 C CA . ILE A 1 186 ? -25.25 11.047 5.652 1 98.81 186 ILE A CA 1
ATOM 1393 C C . ILE A 1 186 ? -25.219 9.734 4.863 1 98.81 186 ILE A C 1
ATOM 1395 O O . ILE A 1 186 ? -26.078 9.484 4.02 1 98.81 186 ILE A O 1
ATOM 1399 N N . LEU A 1 187 ? -24.234 8.898 5.164 1 98.81 187 LEU A N 1
ATOM 1400 C CA . LEU A 1 187 ? -24.094 7.613 4.484 1 98.81 187 LEU A CA 1
ATOM 1401 C C . LEU A 1 187 ? -25.297 6.723 4.73 1 98.81 187 LEU A C 1
ATOM 1403 O O . LEU A 1 187 ? -25.688 5.941 3.857 1 98.81 187 LEU A O 1
ATOM 1407 N N . SER A 1 188 ? -25.906 6.824 5.879 1 98.25 188 SER A N 1
ATOM 1408 C CA . SER A 1 188 ? -27.062 6.008 6.242 1 98.25 188 SER A CA 1
ATOM 1409 C C . SER A 1 188 ? -28.266 6.316 5.355 1 98.25 188 SER A C 1
ATOM 1411 O O . SER A 1 188 ? -29.188 5.516 5.266 1 98.25 188 SER A O 1
ATOM 1413 N N . ARG A 1 189 ? -28.203 7.426 4.707 1 98 189 ARG A N 1
ATOM 1414 C CA . ARG A 1 189 ? -29.312 7.852 3.871 1 98 189 ARG A CA 1
ATOM 1415 C C . ARG A 1 189 ? -28.984 7.707 2.391 1 98 189 ARG A C 1
ATOM 1417 O O . ARG A 1 189 ? -29.75 8.156 1.53 1 98 189 ARG A O 1
ATOM 1424 N N . ALA A 1 190 ? -27.891 7.105 2.104 1 98.12 190 ALA A N 1
ATOM 1425 C CA . ALA A 1 190 ? -27.375 7.102 0.738 1 98.12 190 ALA A CA 1
ATOM 1426 C C . ALA A 1 190 ? -27.906 5.902 -0.044 1 98.12 190 ALA A C 1
ATOM 1428 O O . ALA A 1 190 ? -27.469 5.652 -1.172 1 98.12 190 ALA A O 1
ATOM 1429 N N . GLY A 1 191 ? -28.781 5.078 0.476 1 96.19 191 GLY A N 1
ATOM 1430 C CA . GLY A 1 191 ? -29.344 3.928 -0.214 1 96.19 191 GLY A CA 1
ATOM 1431 C C . GLY A 1 191 ? -28.453 2.703 -0.155 1 96.19 191 GLY A C 1
ATOM 1432 O O . GLY A 1 191 ? -28.625 1.767 -0.937 1 96.19 191 GLY A O 1
ATOM 1433 N N . LEU A 1 192 ? -27.5 2.727 0.74 1 98.12 192 LEU A N 1
ATOM 1434 C CA . LEU A 1 192 ? -26.641 1.562 0.932 1 98.12 192 LEU A CA 1
ATOM 1435 C C . LEU A 1 192 ? -27.391 0.441 1.639 1 98.12 192 LEU A C 1
ATOM 1437 O O . LEU A 1 192 ? -28.156 0.694 2.576 1 98.12 192 LEU A O 1
ATOM 1441 N N . PRO A 1 193 ? -27.203 -0.884 1.161 1 97.88 193 PRO A N 1
ATOM 1442 C CA . PRO A 1 193 ? -27.781 -1.987 1.928 1 97.88 193 PRO A CA 1
ATOM 1443 C C . PRO A 1 193 ? -27.281 -2.023 3.373 1 97.88 193 PRO A C 1
ATOM 1445 O O . PRO A 1 193 ? -26.172 -1.603 3.66 1 97.88 193 PRO A O 1
ATOM 1448 N N . ALA A 1 194 ? -28.125 -2.51 4.234 1 98.06 194 ALA A N 1
ATOM 1449 C CA . ALA A 1 194 ? -27.75 -2.666 5.641 1 98.06 194 ALA A CA 1
ATOM 1450 C C . ALA A 1 194 ? -26.469 -3.459 5.785 1 98.06 194 ALA A C 1
ATOM 1452 O O . ALA A 1 194 ? -26.266 -4.477 5.113 1 98.06 194 ALA A O 1
ATOM 1453 N N . GLY A 1 195 ? -25.625 -2.934 6.574 1 98.5 195 GLY A N 1
ATOM 1454 C CA . GLY A 1 195 ? -24.406 -3.656 6.887 1 98.5 195 GLY A CA 1
ATOM 1455 C C . GLY A 1 195 ? -23.234 -3.268 5.996 1 98.5 195 GLY A C 1
ATOM 1456 O O . GLY A 1 195 ? -22.094 -3.615 6.281 1 98.5 195 GLY A O 1
ATOM 1457 N N . VAL A 1 196 ? -23.438 -2.568 4.883 1 98.81 196 VAL A N 1
ATOM 1458 C CA . VAL A 1 196 ? -22.375 -2.18 3.955 1 98.81 196 VAL A CA 1
ATOM 1459 C C . VAL A 1 196 ? -21.453 -1.159 4.621 1 98.81 196 VAL A C 1
ATOM 1461 O O . VAL A 1 196 ? -20.25 -1.173 4.398 1 98.81 196 VAL A O 1
ATOM 1464 N N . ILE A 1 197 ? -22.062 -0.294 5.438 1 98.81 197 ILE A N 1
ATOM 1465 C CA . ILE A 1 197 ? -21.297 0.655 6.242 1 98.81 197 ILE A CA 1
ATOM 1466 C C . ILE A 1 197 ? -21.641 0.468 7.719 1 98.81 197 ILE A C 1
ATOM 1468 O O . ILE A 1 197 ? -22.828 0.374 8.078 1 98.81 197 ILE A O 1
ATOM 1472 N N . ASN A 1 198 ? -20.641 0.336 8.539 1 98.88 198 ASN A N 1
ATOM 1473 C CA . ASN A 1 198 ? -20.766 0.234 9.984 1 98.88 198 ASN A CA 1
ATOM 1474 C C . ASN A 1 198 ? -19.734 1.094 10.703 1 98.88 198 ASN A C 1
ATOM 1476 O O . ASN A 1 198 ? -18.594 1.229 10.227 1 98.88 198 ASN A O 1
ATOM 1480 N N . VAL A 1 199 ? -20.109 1.667 11.828 1 98.88 199 VAL A N 1
ATOM 1481 C CA . VAL A 1 199 ? -19.172 2.416 12.648 1 98.88 199 VAL A CA 1
ATOM 1482 C C . VAL A 1 199 ? -19.312 1.997 14.117 1 98.88 199 VAL A C 1
ATOM 1484 O O . VAL A 1 199 ? -20.422 1.798 14.602 1 98.88 199 VAL A O 1
ATOM 1487 N N . VAL A 1 200 ? -18.188 1.783 14.758 1 98.81 200 VAL A N 1
ATOM 1488 C CA . VAL A 1 200 ? -18.156 1.469 16.172 1 98.81 200 VAL A CA 1
ATOM 1489 C C . VAL A 1 200 ? -17.234 2.449 16.906 1 98.81 200 VAL A C 1
ATOM 1491 O O . VAL A 1 200 ? -16.047 2.545 16.578 1 98.81 200 VAL A O 1
ATOM 1494 N N . PHE A 1 201 ? -17.797 3.203 17.875 1 98.56 201 PHE A N 1
ATOM 1495 C CA . PHE A 1 201 ? -17.047 4.141 18.703 1 98.56 201 PHE A CA 1
ATOM 1496 C C . PHE A 1 201 ? -16.531 3.457 19.953 1 98.56 201 PHE A C 1
ATOM 1498 O O . PHE A 1 201 ? -17.219 2.621 20.547 1 98.56 201 PHE A O 1
ATOM 1505 N N . GLY A 1 202 ? -15.344 3.818 20.312 1 97.44 202 GLY A N 1
ATOM 1506 C CA . GLY A 1 202 ? -14.75 3.275 21.531 1 97.44 202 GLY A CA 1
ATOM 1507 C C . GLY A 1 202 ? -13.234 3.303 21.516 1 97.44 202 GLY A C 1
ATOM 1508 O O . GLY A 1 202 ? -12.625 3.756 20.547 1 97.44 202 GLY A O 1
ATOM 1509 N N . ARG A 1 203 ? -12.648 2.818 22.578 1 95.88 203 ARG A N 1
ATOM 1510 C CA . ARG A 1 203 ? -11.203 2.893 22.766 1 95.88 203 ARG A CA 1
ATOM 1511 C C . ARG A 1 203 ? -10.469 2.006 21.766 1 95.88 203 ARG A C 1
ATOM 1513 O O . ARG A 1 203 ? -10.805 0.829 21.609 1 95.88 203 ARG A O 1
ATOM 1520 N N . GLY A 1 204 ? -9.477 2.639 21.172 1 95.19 204 GLY A N 1
ATOM 1521 C CA . GLY A 1 204 ? -8.688 1.938 20.172 1 95.19 204 GLY A CA 1
ATOM 1522 C C . GLY A 1 204 ? -8.047 0.67 20.703 1 95.19 204 GLY A C 1
ATOM 1523 O O . GLY A 1 204 ? -8.008 -0.347 20 1 95.19 204 GLY A O 1
ATOM 1524 N N . SER A 1 205 ? -7.543 0.62 21.922 1 94.31 205 SER A N 1
ATOM 1525 C CA . SER A 1 205 ? -6.832 -0.509 22.516 1 94.31 205 SER A CA 1
ATOM 1526 C C . SER A 1 205 ? -7.758 -1.703 22.719 1 94.31 205 SER A C 1
ATOM 1528 O O . SER A 1 205 ? -7.297 -2.846 22.797 1 94.31 205 SER A O 1
ATOM 1530 N N . GLU A 1 206 ? -9.039 -1.398 22.781 1 95.31 206 GLU A N 1
ATOM 1531 C CA . GLU A 1 206 ? -10.031 -2.455 22.984 1 95.31 206 GLU A CA 1
ATOM 1532 C C . GLU A 1 206 ? -10.594 -2.943 21.641 1 95.31 206 GLU A C 1
ATOM 1534 O O . GLU A 1 206 ? -10.688 -4.148 21.406 1 95.31 206 GLU A O 1
ATOM 1539 N N . LEU A 1 207 ? -10.961 -2.059 20.781 1 97.81 207 LEU A N 1
ATOM 1540 C CA . LEU A 1 207 ? -11.688 -2.383 19.562 1 97.81 207 LEU A CA 1
ATOM 1541 C C . LEU A 1 207 ? -10.719 -2.73 18.438 1 97.81 207 LEU A C 1
ATOM 1543 O O . LEU A 1 207 ? -11.039 -3.553 17.562 1 97.81 207 LEU A O 1
ATOM 1547 N N . GLY A 1 208 ? -9.578 -2.078 18.453 1 97.38 208 GLY A N 1
ATOM 1548 C CA . GLY A 1 208 ? -8.602 -2.248 17.391 1 97.38 208 GLY A CA 1
ATOM 1549 C C . GLY A 1 208 ? -8.195 -3.693 17.172 1 97.38 208 GLY A C 1
ATOM 1550 O O . GLY A 1 208 ? -8.312 -4.215 16.062 1 97.38 208 GLY A O 1
ATOM 1551 N N . PRO A 1 209 ? -7.758 -4.406 18.219 1 97.19 209 PRO A N 1
ATOM 1552 C CA . PRO A 1 209 ? -7.328 -5.805 18.109 1 97.19 209 PRO A CA 1
ATOM 1553 C C . PRO A 1 209 ? -8.445 -6.723 17.609 1 97.19 209 PRO A C 1
ATOM 1555 O O . PRO A 1 209 ? -8.18 -7.695 16.891 1 97.19 209 PRO A O 1
ATOM 1558 N N . VAL A 1 210 ? -9.742 -6.387 17.953 1 98.38 210 VAL A N 1
ATOM 1559 C CA . VAL A 1 210 ? -10.883 -7.18 17.484 1 98.38 210 VAL A CA 1
ATOM 1560 C C . VAL A 1 210 ? -11.031 -7.031 15.969 1 98.38 210 VAL A C 1
ATOM 1562 O O . VAL A 1 210 ? -11.18 -8.031 15.258 1 98.38 210 VAL A O 1
ATOM 1565 N N . LEU A 1 211 ? -10.898 -5.844 15.508 1 98.56 211 LEU A N 1
ATOM 1566 C CA . LEU A 1 211 ? -11.055 -5.531 14.086 1 98.56 211 LEU A CA 1
ATOM 1567 C C . LEU A 1 211 ? -9.898 -6.102 13.273 1 98.56 211 LEU A C 1
ATOM 1569 O O . LEU A 1 211 ? -10.125 -6.801 12.281 1 98.56 211 LEU A O 1
ATOM 1573 N N . THR A 1 212 ? -8.68 -5.883 13.727 1 98.19 212 THR A N 1
ATOM 1574 C CA . THR A 1 212 ? -7.496 -6.262 12.961 1 98.19 212 THR A CA 1
ATOM 1575 C C . THR A 1 212 ? -7.25 -7.766 13.062 1 98.19 212 THR A C 1
ATOM 1577 O O . THR A 1 212 ? -6.672 -8.367 12.148 1 98.19 212 THR A O 1
ATOM 1580 N N . GLY A 1 213 ? -7.715 -8.391 14.07 1 97.38 213 GLY A N 1
ATOM 1581 C CA . GLY A 1 213 ? -7.445 -9.805 14.297 1 97.38 213 GLY A CA 1
ATOM 1582 C C . GLY A 1 213 ? -8.492 -10.719 13.688 1 97.38 213 GLY A C 1
ATOM 1583 O O . GLY A 1 213 ? -8.297 -11.93 13.617 1 97.38 213 GLY A O 1
ATOM 1584 N N . SER A 1 214 ? -9.594 -10.148 13.172 1 98.31 214 SER A N 1
ATOM 1585 C CA . SER A 1 214 ? -10.703 -10.961 12.688 1 98.31 214 SER A CA 1
ATOM 1586 C C . SER A 1 214 ? -10.383 -11.57 11.328 1 98.31 214 SER A C 1
ATOM 1588 O O . SER A 1 214 ? -9.969 -10.867 10.406 1 98.31 214 SER A O 1
ATOM 1590 N N . ALA A 1 215 ? -10.656 -12.805 11.156 1 96.44 215 ALA A N 1
ATOM 1591 C CA . ALA A 1 215 ? -10.461 -13.5 9.891 1 96.44 215 ALA A CA 1
ATOM 1592 C C . ALA A 1 215 ? -11.461 -13.031 8.844 1 96.44 215 ALA A C 1
ATOM 1594 O O . ALA A 1 215 ? -11.289 -13.281 7.648 1 96.44 215 ALA A O 1
ATOM 1595 N N . LYS A 1 216 ? -12.508 -12.359 9.297 1 97.94 216 LYS A N 1
ATOM 1596 C CA . LYS A 1 216 ? -13.57 -11.938 8.391 1 97.94 216 LYS A CA 1
ATOM 1597 C C . LYS A 1 216 ? -13.258 -10.57 7.773 1 97.94 216 LYS A C 1
ATOM 1599 O O . LYS A 1 216 ? -13.977 -10.102 6.891 1 97.94 216 LYS A O 1
ATOM 1604 N N . VAL A 1 217 ? -12.227 -9.992 8.273 1 98.62 217 VAL A N 1
ATOM 1605 C CA . VAL A 1 217 ? -11.789 -8.711 7.727 1 98.62 217 VAL A CA 1
ATOM 1606 C C . VAL A 1 217 ? -10.578 -8.922 6.824 1 98.62 217 VAL A C 1
ATOM 1608 O O . VAL A 1 217 ? -9.523 -9.359 7.285 1 98.62 217 VAL A O 1
ATOM 1611 N N . ALA A 1 218 ? -10.766 -8.531 5.59 1 97.88 218 ALA A N 1
ATOM 1612 C CA . ALA A 1 218 ? -9.773 -8.891 4.578 1 97.88 218 ALA A CA 1
ATOM 1613 C C . ALA A 1 218 ? -8.688 -7.824 4.469 1 97.88 218 ALA A C 1
ATOM 1615 O O . ALA A 1 218 ? -7.598 -8.094 3.963 1 97.88 218 ALA A O 1
ATOM 1616 N N . GLY A 1 219 ? -8.977 -6.648 4.812 1 98.31 219 GLY A N 1
ATOM 1617 C CA . GLY A 1 219 ? -8.023 -5.559 4.727 1 98.31 219 GLY A CA 1
ATOM 1618 C C . GLY A 1 219 ? -8.203 -4.52 5.816 1 98.31 219 GLY A C 1
ATOM 1619 O O . GLY A 1 219 ? -9.32 -4.281 6.277 1 98.31 219 GLY A O 1
ATOM 1620 N N . ILE A 1 220 ? -7.148 -3.916 6.258 1 98.81 220 ILE A N 1
ATOM 1621 C CA . ILE A 1 220 ? -7.16 -2.854 7.258 1 98.81 220 ILE A CA 1
ATOM 1622 C C . ILE A 1 220 ? -6.504 -1.6 6.684 1 98.81 220 ILE A C 1
ATOM 1624 O O . ILE A 1 220 ? -5.371 -1.65 6.195 1 98.81 220 ILE A O 1
ATOM 1628 N N . SER A 1 221 ? -7.203 -0.52 6.609 1 98.81 221 SER A N 1
ATOM 1629 C CA . SER A 1 221 ? -6.645 0.797 6.32 1 98.81 221 SER A CA 1
ATOM 1630 C C . SER A 1 221 ? -6.555 1.648 7.582 1 98.81 221 SER A C 1
ATOM 1632 O O . SER A 1 221 ? -7.555 1.848 8.281 1 98.81 221 SER A O 1
ATOM 1634 N N . PHE A 1 222 ? -5.395 2.088 7.875 1 98.62 222 PHE A N 1
ATOM 1635 C CA . PHE A 1 222 ? -5.121 2.756 9.141 1 98.62 222 PHE A CA 1
ATOM 1636 C C . PHE A 1 222 ? -4.359 4.059 8.914 1 98.62 222 PHE A C 1
ATOM 1638 O O . PHE A 1 222 ? -3.447 4.113 8.086 1 98.62 222 PHE A O 1
ATOM 1645 N N . THR A 1 223 ? -4.766 5.066 9.539 1 98.56 223 THR A N 1
ATOM 1646 C CA . THR A 1 223 ? -3.98 6.281 9.711 1 98.56 223 THR A CA 1
ATOM 1647 C C . THR A 1 223 ? -3.828 6.625 11.188 1 98.56 223 THR A C 1
ATOM 1649 O O . THR A 1 223 ? -4.824 6.734 11.914 1 98.56 223 THR A O 1
ATOM 1652 N N . GLY A 1 224 ? -2.609 6.742 11.695 1 97 224 GLY A N 1
ATOM 1653 C CA . GLY A 1 224 ? -2.354 7.047 13.094 1 97 224 GLY A CA 1
ATOM 1654 C C . GLY A 1 224 ? -0.887 6.949 13.469 1 97 224 GLY A C 1
ATOM 1655 O O . GLY A 1 224 ? -0.013 7.289 12.664 1 97 224 GLY A O 1
ATOM 1656 N N . SER A 1 225 ? -0.63 6.527 14.688 1 94.94 225 SER A N 1
ATOM 1657 C CA . SER A 1 225 ? 0.731 6.539 15.211 1 94.94 225 SER A CA 1
ATOM 1658 C C . SER A 1 225 ? 1.554 5.387 14.648 1 94.94 225 SER A C 1
ATOM 1660 O O . SER A 1 225 ? 1.002 4.348 14.273 1 94.94 225 SER A O 1
ATOM 1662 N N . VAL A 1 226 ? 2.871 5.578 14.672 1 94.5 226 VAL A N 1
ATOM 1663 C CA . VAL A 1 226 ? 3.82 4.609 14.133 1 94.5 226 VAL A CA 1
ATOM 1664 C C . VAL A 1 226 ? 3.723 3.303 14.922 1 94.5 226 VAL A C 1
ATOM 1666 O O . VAL A 1 226 ? 3.643 2.221 14.336 1 94.5 226 VAL A O 1
ATOM 1669 N N . GLY A 1 227 ? 3.689 3.389 16.25 1 95.19 227 GLY A N 1
ATOM 1670 C CA . GLY A 1 227 ? 3.629 2.199 17.078 1 95.19 227 GLY A CA 1
ATOM 1671 C C . GLY A 1 227 ? 2.414 1.335 16.812 1 95.19 227 GLY A C 1
ATOM 1672 O O . GLY A 1 227 ? 2.535 0.12 16.641 1 95.19 227 GLY A O 1
ATOM 1673 N N . THR A 1 228 ? 1.253 1.975 16.719 1 96.12 228 THR A N 1
ATOM 1674 C CA . THR A 1 228 ? 0.015 1.258 16.438 1 96.12 228 THR A CA 1
ATOM 1675 C C . THR A 1 228 ? 0.05 0.659 15.031 1 96.12 228 THR A C 1
ATOM 1677 O O . THR A 1 228 ? -0.325 -0.499 14.836 1 96.12 228 THR A O 1
ATOM 1680 N N . GLY A 1 229 ? 0.488 1.492 14.086 1 97.5 229 GLY A N 1
ATOM 1681 C CA . GLY A 1 229 ? 0.578 1.019 12.711 1 97.5 229 GLY A CA 1
ATOM 1682 C C . GLY A 1 229 ? 1.456 -0.209 12.562 1 97.5 229 GLY A C 1
ATOM 1683 O O . GLY A 1 229 ? 1.098 -1.151 11.852 1 97.5 229 GLY A O 1
ATOM 1684 N N . ARG A 1 230 ? 2.629 -0.246 13.234 1 96.5 230 ARG A N 1
ATOM 1685 C CA . ARG A 1 230 ? 3.549 -1.378 13.18 1 96.5 230 ARG A CA 1
ATOM 1686 C C . ARG A 1 230 ? 2.904 -2.633 13.766 1 96.5 230 ARG A C 1
ATOM 1688 O O . ARG A 1 230 ? 3.092 -3.732 13.242 1 96.5 230 ARG A O 1
ATOM 1695 N N . GLY A 1 231 ? 2.158 -2.426 14.875 1 97.5 231 GLY A N 1
ATOM 1696 C CA . GLY A 1 231 ? 1.413 -3.537 15.445 1 97.5 231 GLY A CA 1
ATOM 1697 C C . GLY A 1 231 ? 0.384 -4.117 14.5 1 97.5 231 GLY A C 1
ATOM 1698 O O . GLY A 1 231 ? 0.249 -5.336 14.391 1 97.5 231 GLY A O 1
ATOM 1699 N N . ILE A 1 232 ? -0.311 -3.244 13.812 1 98.06 232 ILE A N 1
ATOM 1700 C CA . ILE A 1 232 ? -1.335 -3.658 12.859 1 98.06 232 ILE A CA 1
ATOM 1701 C C . ILE A 1 232 ? -0.684 -4.391 11.688 1 98.06 232 ILE A C 1
ATOM 1703 O O . ILE A 1 232 ? -1.186 -5.426 11.242 1 98.06 232 ILE A O 1
ATOM 1707 N N . ALA A 1 233 ? 0.435 -3.871 11.195 1 97.88 233 ALA A N 1
ATOM 1708 C CA . ALA A 1 233 ? 1.152 -4.504 10.094 1 97.88 233 ALA A CA 1
ATOM 1709 C C . ALA A 1 233 ? 1.562 -5.93 10.453 1 97.88 233 ALA A C 1
ATOM 1711 O O . ALA A 1 233 ? 1.421 -6.848 9.641 1 97.88 233 ALA A O 1
ATOM 1712 N N . ALA A 1 234 ? 2.119 -6.121 11.617 1 97.25 234 ALA A N 1
ATOM 1713 C CA . ALA A 1 234 ? 2.523 -7.445 12.086 1 97.25 234 ALA A CA 1
ATOM 1714 C C . ALA A 1 234 ? 1.336 -8.398 12.125 1 97.25 234 ALA A C 1
ATOM 1716 O O . ALA A 1 234 ? 1.434 -9.547 11.664 1 97.25 234 ALA A O 1
ATOM 1717 N N . THR A 1 235 ? 0.186 -7.891 12.656 1 97.56 235 THR A N 1
ATOM 1718 C CA . THR A 1 235 ? -1.028 -8.695 12.742 1 97.56 235 THR A CA 1
ATOM 1719 C C . THR A 1 235 ? -1.536 -9.055 11.344 1 97.56 235 THR A C 1
ATOM 1721 O O . THR A 1 235 ? -1.921 -10.203 11.102 1 97.56 235 THR A O 1
ATOM 1724 N N . CYS A 1 236 ? -1.515 -8.055 10.453 1 97.5 236 CYS A N 1
ATOM 1725 C CA . CYS A 1 236 ? -1.992 -8.281 9.094 1 97.5 236 CYS A CA 1
ATOM 1726 C C . CYS A 1 236 ? -1.112 -9.297 8.375 1 97.5 236 CYS A C 1
ATOM 1728 O O . CYS A 1 236 ? -1.619 -10.195 7.703 1 97.5 236 CYS A O 1
ATOM 1730 N N . GLY A 1 237 ? 0.21 -9.164 8.531 1 96.12 237 GLY A N 1
ATOM 1731 C CA . GLY A 1 237 ? 1.119 -10.125 7.941 1 96.12 237 GLY A CA 1
ATOM 1732 C C . GLY A 1 237 ? 0.878 -11.547 8.422 1 96.12 237 GLY A C 1
ATOM 1733 O O . GLY A 1 237 ? 0.808 -12.477 7.617 1 96.12 237 GLY A O 1
ATOM 1734 N N . ALA A 1 238 ? 0.682 -11.727 9.672 1 94.94 238 ALA A N 1
ATOM 1735 C CA . ALA A 1 238 ? 0.5 -13.039 10.289 1 94.94 238 ALA A CA 1
ATOM 1736 C C . ALA A 1 238 ? -0.803 -13.688 9.828 1 94.94 238 ALA A C 1
ATOM 1738 O O . ALA A 1 238 ? -0.935 -14.914 9.852 1 94.94 238 ALA A O 1
ATOM 1739 N N . ASN A 1 239 ? -1.734 -12.82 9.398 1 95.31 239 ASN A N 1
ATOM 1740 C CA . ASN A 1 239 ? -3.055 -13.336 9.047 1 95.31 239 ASN A CA 1
ATOM 1741 C C . ASN A 1 239 ? -3.336 -13.188 7.555 1 95.31 239 ASN A C 1
ATOM 1743 O O . ASN A 1 239 ? -4.469 -13.375 7.109 1 95.31 239 ASN A O 1
ATOM 1747 N N . LEU A 1 240 ? -2.303 -12.773 6.77 1 95.31 240 LEU A N 1
ATOM 1748 C CA . LEU A 1 240 ? -2.396 -12.602 5.324 1 95.31 240 LEU A CA 1
ATOM 1749 C C . LEU A 1 240 ? -3.527 -11.641 4.969 1 95.31 240 LEU A C 1
ATOM 1751 O O . LEU A 1 240 ? -4.359 -11.945 4.109 1 95.31 240 LEU A O 1
ATOM 1755 N N . LYS A 1 241 ? -3.646 -10.531 5.715 1 96.12 241 LYS A N 1
ATOM 1756 C CA . LYS A 1 241 ? -4.559 -9.43 5.441 1 96.12 241 LYS A CA 1
ATOM 1757 C C . LYS A 1 241 ? -3.836 -8.273 4.754 1 96.12 241 LYS A C 1
ATOM 1759 O O . LYS A 1 241 ? -2.707 -7.938 5.117 1 96.12 241 LYS A O 1
ATOM 1764 N N . LYS A 1 242 ? -4.531 -7.738 3.779 1 97.12 242 LYS A N 1
ATOM 1765 C CA . LYS A 1 242 ? -3.971 -6.516 3.209 1 97.12 242 LYS A CA 1
ATOM 1766 C C . LYS A 1 242 ? -3.967 -5.383 4.23 1 97.12 242 LYS A C 1
ATOM 1768 O O . LYS A 1 242 ? -4.879 -5.277 5.051 1 97.12 242 LYS A O 1
ATOM 1773 N N . CYS A 1 243 ? -3.027 -4.574 4.215 1 96.75 243 CYS A N 1
ATOM 1774 C CA . CYS A 1 243 ? -3.023 -3.414 5.098 1 96.75 243 CYS A CA 1
ATOM 1775 C C . CYS A 1 243 ? -2.529 -2.174 4.367 1 96.75 243 CYS A C 1
ATOM 1777 O O . CYS A 1 243 ? -1.684 -2.27 3.475 1 96.75 243 CYS A O 1
ATOM 1779 N N . GLN A 1 244 ? -3.008 -1.097 4.551 1 98.25 244 GLN A N 1
ATOM 1780 C CA . GLN A 1 244 ? -2.703 0.26 4.109 1 98.25 244 GLN A CA 1
ATOM 1781 C C . GLN A 1 244 ? -2.539 1.202 5.301 1 98.25 244 GLN A C 1
ATOM 1783 O O . GLN A 1 244 ? -3.514 1.52 5.984 1 98.25 244 GLN A O 1
ATOM 1788 N N . LEU A 1 245 ? -1.338 1.596 5.551 1 98.19 245 LEU A N 1
ATOM 1789 C CA . LEU A 1 245 ? -1.015 2.322 6.773 1 98.19 245 LEU A CA 1
ATOM 1790 C C . LEU A 1 245 ? -0.407 3.684 6.453 1 98.19 245 LEU A C 1
ATOM 1792 O O . LEU A 1 245 ? 0.539 3.775 5.668 1 98.19 245 LEU A O 1
ATOM 1796 N N . GLU A 1 246 ? -0.949 4.656 6.965 1 97.81 246 GLU A N 1
ATOM 1797 C CA . GLU A 1 246 ? -0.385 6.004 7.012 1 97.81 246 GLU A CA 1
ATOM 1798 C C . GLU A 1 246 ? -0.084 6.426 8.445 1 97.81 246 GLU A C 1
ATOM 1800 O O . GLU A 1 246 ? -0.989 6.496 9.281 1 97.81 246 GLU A O 1
ATOM 1805 N N . MET A 1 247 ? 1.152 6.742 8.656 1 96.31 247 MET A N 1
ATOM 1806 C CA . MET A 1 247 ? 1.619 6.953 10.016 1 96.31 247 MET A CA 1
ATOM 1807 C C . MET A 1 247 ? 2.328 8.297 10.148 1 96.31 247 MET A C 1
ATOM 1809 O O . MET A 1 247 ? 1.928 9.281 9.523 1 96.31 247 MET A O 1
ATOM 1813 N N . GLY A 1 248 ? 3.213 8.383 11.086 1 92.38 248 GLY A N 1
ATOM 1814 C CA . GLY A 1 248 ? 3.793 9.672 11.43 1 92.38 248 GLY A CA 1
ATOM 1815 C C . GLY A 1 248 ? 4.766 10.188 10.383 1 92.38 248 GLY A C 1
ATOM 1816 O O . GLY A 1 248 ? 5 9.531 9.367 1 92.38 248 GLY A O 1
ATOM 1817 N N . GLY A 1 249 ? 5.223 11.453 10.602 1 93.69 249 GLY A N 1
ATOM 1818 C CA . GLY A 1 249 ? 6.195 12.094 9.727 1 93.69 249 GLY A CA 1
ATOM 1819 C C . GLY A 1 249 ? 7.047 13.125 10.438 1 93.69 249 GLY A C 1
ATOM 1820 O O . GLY A 1 249 ? 6.691 13.594 11.523 1 93.69 249 GLY A O 1
ATOM 1821 N N . LYS A 1 250 ? 8.148 13.328 10.008 1 97.25 250 LYS A N 1
ATOM 1822 C CA . LYS A 1 250 ? 9.047 14.438 10.312 1 97.25 250 LYS A CA 1
ATOM 1823 C C . LYS A 1 250 ? 9.516 15.141 9.039 1 97.25 250 LYS A C 1
ATOM 1825 O O . LYS A 1 250 ? 10.695 15.078 8.695 1 97.25 250 LYS A O 1
ATOM 1830 N N . ASN A 1 251 ? 8.586 15.883 8.414 1 98.44 251 ASN A N 1
ATOM 1831 C CA . ASN A 1 251 ? 8.664 16.328 7.027 1 98.44 251 ASN A CA 1
ATOM 1832 C C . ASN A 1 251 ? 9.594 17.531 6.875 1 98.44 251 ASN A C 1
ATOM 1834 O O . ASN A 1 251 ? 9.406 18.547 7.527 1 98.44 251 ASN A O 1
ATOM 1838 N N . PRO A 1 252 ? 10.578 17.406 6.035 1 98.75 252 PRO A N 1
ATOM 1839 C CA . PRO A 1 252 ? 11.492 18.531 5.797 1 98.75 252 PRO A CA 1
ATOM 1840 C C . PRO A 1 252 ? 10.969 19.516 4.758 1 98.75 252 PRO A C 1
ATOM 1842 O O . PRO A 1 252 ? 10.328 19.109 3.783 1 98.75 252 PRO A O 1
ATOM 1845 N N . MET A 1 253 ? 11.172 20.781 4.973 1 98.88 253 MET A N 1
ATOM 1846 C CA . MET A 1 253 ? 11.109 21.844 3.977 1 98.88 253 MET A CA 1
ATOM 1847 C C . MET A 1 253 ? 12.484 22.469 3.773 1 98.88 253 MET A C 1
ATOM 1849 O O . MET A 1 253 ? 13.023 23.109 4.68 1 98.88 253 MET A O 1
ATOM 1853 N N . VAL A 1 254 ? 13.016 22.188 2.664 1 98.94 254 VAL A N 1
ATOM 1854 C CA . VAL A 1 254 ? 14.312 22.766 2.309 1 98.94 254 VAL A CA 1
ATOM 1855 C C . VAL A 1 254 ? 14.117 24.156 1.726 1 98.94 254 VAL A C 1
ATOM 1857 O O . VAL A 1 254 ? 13.258 24.359 0.868 1 98.94 254 VAL A O 1
ATOM 1860 N N . VAL A 1 255 ? 14.852 25.125 2.232 1 98.94 255 VAL A N 1
ATOM 1861 C CA . VAL A 1 255 ? 14.875 26.484 1.709 1 98.94 255 VAL A CA 1
ATOM 1862 C C . VAL A 1 255 ? 16.281 26.828 1.23 1 98.94 255 VAL A C 1
ATOM 1864 O O . VAL A 1 255 ? 17.203 26.953 2.037 1 98.94 255 VAL A O 1
ATOM 1867 N N . LEU A 1 256 ? 16.422 27.016 -0.027 1 98.88 256 LEU A N 1
ATOM 1868 C CA . LEU A 1 256 ? 17.734 27.297 -0.593 1 98.88 256 LEU A CA 1
ATOM 1869 C C . LEU A 1 256 ? 17.984 28.797 -0.71 1 98.88 256 LEU A C 1
ATOM 1871 O O . LEU A 1 256 ? 17.031 29.578 -0.646 1 98.88 256 LEU A O 1
ATOM 1875 N N . ASP A 1 257 ? 19.188 29.188 -0.969 1 98.5 257 ASP A N 1
ATOM 1876 C CA . ASP A 1 257 ? 19.625 30.578 -1.049 1 98.5 257 ASP A CA 1
ATOM 1877 C C . ASP A 1 257 ? 18.891 31.312 -2.158 1 98.5 257 ASP A C 1
ATOM 1879 O O . ASP A 1 257 ? 18.656 32.531 -2.053 1 98.5 257 ASP A O 1
ATOM 1883 N N . ASP A 1 258 ? 18.5 30.578 -3.154 1 98.25 258 ASP A N 1
ATOM 1884 C CA . ASP A 1 258 ? 17.922 31.219 -4.32 1 98.25 258 ASP A CA 1
ATOM 1885 C C . ASP A 1 258 ? 16.391 31.281 -4.215 1 98.25 258 ASP A C 1
ATOM 1887 O O . ASP A 1 258 ? 15.711 31.719 -5.145 1 98.25 258 ASP A O 1
ATOM 1891 N N . ALA A 1 259 ? 15.898 30.844 -3.098 1 98.38 259 ALA A N 1
ATOM 1892 C CA . ALA A 1 259 ? 14.445 30.828 -2.908 1 98.38 259 ALA A CA 1
ATOM 1893 C C . ALA A 1 259 ? 13.891 32.25 -2.82 1 98.38 259 ALA A C 1
ATOM 1895 O O . ALA A 1 259 ? 14.555 33.156 -2.324 1 98.38 259 ALA A O 1
ATOM 1896 N N . ASP A 1 260 ? 12.656 32.375 -3.373 1 98.12 260 ASP A N 1
ATOM 1897 C CA . ASP A 1 260 ? 11.891 33.594 -3.039 1 98.12 260 ASP A CA 1
ATOM 1898 C C . ASP A 1 260 ? 11.547 33.625 -1.553 1 98.12 260 ASP A C 1
ATOM 1900 O O . ASP A 1 260 ? 10.844 32.75 -1.054 1 98.12 260 ASP A O 1
ATOM 1904 N N . LEU A 1 261 ? 12.039 34.625 -0.933 1 98.5 261 LEU A N 1
ATOM 1905 C CA . LEU A 1 261 ? 11.945 34.688 0.521 1 98.5 261 LEU A CA 1
ATOM 1906 C C . LEU A 1 261 ? 10.484 34.688 0.97 1 98.5 261 LEU A C 1
ATOM 1908 O O . LEU A 1 261 ? 10.109 33.938 1.877 1 98.5 261 LEU A O 1
ATOM 1912 N N . ASP A 1 262 ? 9.719 35.469 0.331 1 98.31 262 ASP A N 1
ATOM 1913 C CA . ASP A 1 262 ? 8.312 35.562 0.733 1 98.31 262 ASP A CA 1
ATOM 1914 C C . ASP A 1 262 ? 7.586 34.25 0.531 1 98.31 262 ASP A C 1
ATOM 1916 O O . ASP A 1 262 ? 6.816 33.812 1.395 1 98.31 262 ASP A O 1
ATOM 1920 N N . LEU A 1 263 ? 7.848 33.65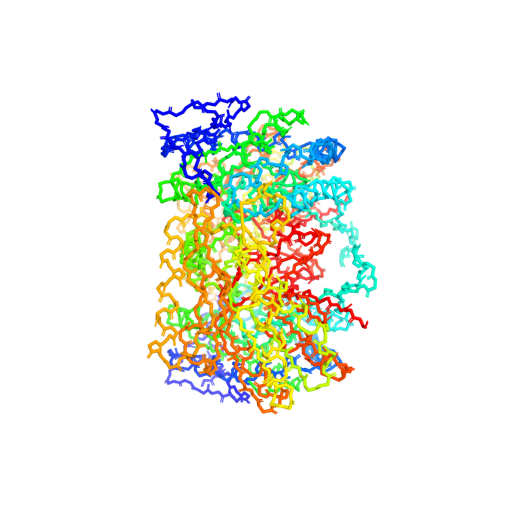6 -0.55 1 97.94 263 LEU A N 1
ATOM 1921 C CA . LEU A 1 263 ? 7.242 32.375 -0.857 1 97.94 263 LEU A CA 1
ATOM 1922 C C . LEU A 1 263 ? 7.672 31.312 0.154 1 97.94 263 LEU A C 1
ATOM 1924 O O . LEU A 1 263 ? 6.84 30.547 0.653 1 97.94 263 LEU A O 1
ATOM 1928 N N . ALA A 1 264 ? 8.945 31.25 0.407 1 98.62 264 ALA A N 1
ATOM 1929 C CA . ALA A 1 264 ? 9.492 30.281 1.341 1 98.62 264 ALA A CA 1
ATOM 1930 C C . ALA A 1 264 ? 8.898 30.453 2.734 1 98.62 264 ALA A C 1
ATOM 1932 O O . ALA A 1 264 ? 8.562 29.469 3.4 1 98.62 264 ALA A O 1
ATOM 1933 N N . VAL A 1 265 ? 8.844 31.719 3.137 1 98.75 265 VAL A N 1
ATOM 1934 C CA . VAL A 1 265 ? 8.289 32.031 4.449 1 98.75 265 VAL A CA 1
ATOM 1935 C C . VAL A 1 265 ? 6.824 31.594 4.504 1 98.75 265 VAL A C 1
ATOM 1937 O O . VAL A 1 265 ? 6.406 30.906 5.449 1 98.75 265 VAL A O 1
ATOM 1940 N N . GLU A 1 266 ? 6.102 31.891 3.535 1 97.94 266 GLU A N 1
ATOM 1941 C CA . GLU A 1 266 ? 4.684 31.547 3.516 1 97.94 266 GLU A CA 1
ATOM 1942 C C . GLU A 1 266 ? 4.484 30.031 3.467 1 97.94 266 GLU A C 1
ATOM 1944 O O . GLU A 1 266 ? 3.631 29.484 4.168 1 97.94 266 GLU A O 1
ATOM 1949 N N . ALA A 1 267 ? 5.238 29.359 2.586 1 98.19 267 ALA A N 1
ATOM 1950 C CA . ALA A 1 267 ? 5.141 27.906 2.479 1 98.19 267 ALA A CA 1
ATOM 1951 C C . ALA A 1 267 ? 5.465 27.234 3.809 1 98.19 267 ALA A C 1
ATOM 1953 O O . ALA A 1 267 ? 4.781 26.281 4.219 1 98.19 267 ALA A O 1
ATOM 1954 N N . SER A 1 268 ? 6.469 27.719 4.484 1 98.56 268 SER A N 1
ATOM 1955 C CA . SER A 1 268 ? 6.902 27.141 5.754 1 98.56 268 SER A CA 1
ATOM 1956 C C . SER A 1 268 ? 5.914 27.469 6.871 1 98.56 268 SER A C 1
ATOM 1958 O O . SER A 1 268 ? 5.652 26.625 7.734 1 98.56 268 SER A O 1
ATOM 1960 N N . LEU A 1 269 ? 5.457 28.719 6.836 1 98.44 269 LEU A N 1
ATOM 1961 C CA . LEU A 1 269 ? 4.461 29.125 7.824 1 98.44 269 LEU A CA 1
ATOM 1962 C C . LEU A 1 269 ? 3.215 28.25 7.723 1 98.44 269 LEU A C 1
ATOM 1964 O O . LEU A 1 269 ? 2.752 27.703 8.727 1 98.44 269 LEU A O 1
ATOM 1968 N N . ASN A 1 270 ? 2.701 28.125 6.543 1 97.69 270 ASN A N 1
ATOM 1969 C CA . ASN A 1 270 ? 1.539 27.297 6.273 1 97.69 270 ASN A CA 1
ATOM 1970 C C . ASN A 1 270 ? 1.787 25.844 6.676 1 97.69 270 ASN A C 1
ATOM 1972 O O . ASN A 1 270 ? 0.979 25.25 7.391 1 97.69 270 ASN A O 1
ATOM 1976 N N . GLY A 1 271 ? 2.912 25.297 6.266 1 97.81 271 GLY A N 1
ATOM 1977 C CA . GLY A 1 271 ? 3.238 23.906 6.52 1 97.81 271 GLY A CA 1
ATOM 1978 C C . GLY A 1 271 ? 3.41 23.594 7.996 1 97.81 271 GLY A C 1
ATOM 1979 O O . GLY A 1 271 ? 3 22.531 8.461 1 97.81 271 GLY A O 1
ATOM 1980 N N . ALA A 1 272 ? 3.934 24.453 8.727 1 97.69 272 ALA A N 1
ATOM 1981 C CA . ALA A 1 272 ? 4.336 24.188 10.109 1 97.69 272 ALA A CA 1
ATOM 1982 C C . ALA A 1 272 ? 3.199 24.5 11.078 1 97.69 272 ALA A C 1
ATOM 1984 O O . ALA A 1 272 ? 3.01 23.781 12.062 1 97.69 272 ALA A O 1
ATOM 1985 N N . PHE A 1 273 ? 2.477 25.609 10.766 1 98.19 273 PHE A N 1
ATOM 1986 C CA . PHE A 1 273 ? 1.694 26.141 11.875 1 98.19 273 PHE A CA 1
ATOM 1987 C C . PHE A 1 273 ? 0.204 26.094 11.562 1 98.19 273 PHE A C 1
ATOM 1989 O O . PHE A 1 273 ? -0.629 26.141 12.469 1 98.19 273 PHE A O 1
ATOM 1996 N N . TYR A 1 274 ? -0.191 26.109 10.234 1 97.25 274 TYR A N 1
ATOM 1997 C CA . TYR A 1 274 ? -1.617 25.984 9.945 1 97.25 274 TYR A CA 1
ATOM 1998 C C . TYR A 1 274 ? -2.16 24.641 10.422 1 97.25 274 TYR A C 1
ATOM 2000 O O . TYR A 1 274 ? -1.404 23.688 10.57 1 97.25 274 TYR A O 1
ATOM 2008 N N . SER A 1 275 ? -3.416 24.688 10.758 1 97.62 275 SER A N 1
ATOM 2009 C CA . SER A 1 275 ? -4.066 23.547 11.391 1 97.62 275 SER A CA 1
ATOM 2010 C C . SER A 1 275 ? -3.357 23.156 12.688 1 97.62 275 SER A C 1
ATOM 2012 O O . SER A 1 275 ? -3.281 21.969 13.023 1 97.62 275 SER A O 1
ATOM 2014 N N . THR A 1 276 ? -2.721 24.188 13.266 1 98.06 276 THR A N 1
ATOM 2015 C CA . THR A 1 276 ? -2.047 24.094 14.555 1 98.06 276 THR A CA 1
ATOM 2016 C C . THR A 1 276 ? -0.914 23.062 14.5 1 98.06 276 THR A C 1
ATOM 2018 O O . THR A 1 276 ? -0.654 22.359 15.477 1 98.06 276 THR A O 1
ATOM 2021 N N . GLY A 1 277 ? -0.321 22.828 13.32 1 97.81 277 GLY A N 1
ATOM 2022 C CA . GLY A 1 277 ? 0.76 21.875 13.148 1 97.81 277 GLY A CA 1
ATOM 2023 C C . GLY A 1 277 ? 0.32 20.438 13.344 1 97.81 277 GLY A C 1
ATOM 2024 O O . GLY A 1 277 ? 1.152 19.531 13.391 1 97.81 277 GLY A O 1
ATOM 2025 N N . GLN A 1 278 ? -0.968 20.203 13.469 1 97.75 278 GLN A N 1
ATOM 2026 C CA . GLN A 1 278 ? -1.524 18.891 13.719 1 97.75 278 GLN A CA 1
ATOM 2027 C C . GLN A 1 278 ? -1.908 18.188 12.414 1 97.75 278 GLN A C 1
ATOM 2029 O O . GLN A 1 278 ? -3.033 17.719 12.273 1 97.75 278 GLN A O 1
ATOM 2034 N N . ARG A 1 279 ? -0.975 18.109 11.508 1 96.94 279 ARG A N 1
ATOM 2035 C CA . ARG A 1 279 ? -1.019 17.438 10.211 1 96.94 279 ARG A CA 1
ATOM 2036 C C . ARG A 1 279 ? 0.148 16.469 10.062 1 96.94 279 ARG A C 1
ATOM 2038 O O . ARG A 1 279 ? 1.292 16.812 10.367 1 96.94 279 ARG A O 1
ATOM 2045 N N . CYS A 1 280 ? -0.143 15.32 9.625 1 95.94 280 CYS A N 1
ATOM 2046 C CA . CYS A 1 280 ? 0.93 14.352 9.43 1 95.94 280 CYS A CA 1
ATOM 2047 C C . CYS A 1 280 ? 1.953 14.859 8.422 1 95.94 280 CYS A C 1
ATOM 2049 O O . CYS A 1 280 ? 3.123 14.477 8.477 1 95.94 280 CYS A O 1
ATOM 2051 N N . THR A 1 281 ? 1.506 15.789 7.5 1 97.12 281 THR A N 1
ATOM 2052 C CA . THR A 1 281 ? 2.365 16.312 6.441 1 97.12 281 THR A CA 1
ATOM 2053 C C . THR A 1 281 ? 3.01 17.625 6.863 1 97.12 281 THR A C 1
ATOM 2055 O O . THR A 1 281 ? 3.645 18.297 6.051 1 97.12 281 THR A O 1
ATOM 2058 N N . ALA A 1 282 ? 2.92 18.078 8.062 1 97.31 282 ALA A N 1
ATOM 2059 C CA . ALA A 1 282 ? 3.43 19.359 8.516 1 97.31 282 ALA A CA 1
ATOM 2060 C C . ALA A 1 282 ? 4.941 19.453 8.344 1 97.31 282 ALA A C 1
ATOM 2062 O O . ALA A 1 282 ? 5.66 18.484 8.602 1 97.31 282 ALA A O 1
ATOM 2063 N N . SER A 1 283 ? 5.414 20.609 7.93 1 96.81 283 SER A N 1
ATOM 2064 C CA . SER A 1 283 ? 6.848 20.859 7.816 1 96.81 283 SER A CA 1
ATOM 2065 C C . SER A 1 283 ? 7.461 21.172 9.18 1 96.81 283 SER A C 1
ATOM 2067 O O . SER A 1 283 ? 7.719 22.328 9.508 1 96.81 283 SER A O 1
ATOM 2069 N N . SER A 1 284 ? 7.84 20.188 9.898 1 96.44 284 SER A N 1
ATOM 2070 C CA . SER A 1 284 ? 8.344 20.375 11.25 1 96.44 284 SER A CA 1
ATOM 2071 C C . SER A 1 284 ? 9.867 20.453 11.273 1 96.44 284 SER A C 1
ATOM 2073 O O . SER A 1 284 ? 10.461 20.719 12.32 1 96.44 284 SER A O 1
ATOM 2075 N N . ARG A 1 285 ? 10.531 20.219 10.188 1 98.12 285 ARG A N 1
ATOM 2076 C CA . ARG A 1 285 ? 11.961 20.406 10.008 1 98.12 285 ARG A CA 1
ATOM 2077 C C . ARG A 1 285 ? 12.25 21.359 8.844 1 98.12 285 ARG A C 1
ATOM 2079 O O . ARG A 1 285 ? 12.062 21 7.684 1 98.12 285 ARG A O 1
ATOM 2086 N N . LEU A 1 286 ? 12.703 22.516 9.211 1 98.88 286 LEU A N 1
ATOM 2087 C CA . LEU A 1 286 ? 13.102 23.484 8.203 1 98.88 286 LEU A CA 1
ATOM 2088 C C . LEU A 1 286 ? 14.617 23.453 7.996 1 98.88 286 LEU A C 1
ATOM 2090 O O . LEU A 1 286 ? 15.375 23.766 8.914 1 98.88 286 LEU A O 1
ATOM 2094 N N . ILE A 1 287 ? 15.031 23.047 6.852 1 98.94 287 ILE A N 1
ATOM 2095 C CA . ILE A 1 287 ? 16.438 22.922 6.5 1 98.94 287 ILE A CA 1
ATOM 2096 C C . ILE A 1 287 ? 16.844 24.062 5.574 1 98.94 287 ILE A C 1
ATOM 2098 O O . ILE A 1 287 ? 16.438 24.109 4.414 1 98.94 287 ILE A O 1
ATOM 2102 N N . VAL A 1 288 ? 17.672 24.984 6.082 1 98.94 288 VAL A N 1
ATOM 2103 C CA . VAL A 1 288 ? 17.859 26.266 5.418 1 98.94 288 VAL A CA 1
ATOM 2104 C C . VAL A 1 288 ? 19.344 26.484 5.121 1 98.94 288 VAL A C 1
ATOM 2106 O O . VAL A 1 288 ? 20.188 26.328 6.008 1 98.94 288 VAL A O 1
ATOM 2109 N N . THR A 1 289 ? 19.656 26.844 3.934 1 98.81 289 THR A N 1
ATOM 2110 C CA . THR A 1 289 ? 21.047 27.094 3.562 1 98.81 289 THR A CA 1
ATOM 2111 C C . THR A 1 289 ? 21.531 28.406 4.164 1 98.81 289 THR A C 1
ATOM 2113 O O . THR A 1 289 ? 20.734 29.297 4.449 1 98.81 289 THR A O 1
ATOM 2116 N N . GLU A 1 290 ? 22.797 28.5 4.312 1 98.06 290 GLU A N 1
ATOM 2117 C CA . GLU A 1 290 ? 23.438 29.531 5.137 1 98.06 290 GLU A CA 1
ATOM 2118 C C . GLU A 1 290 ? 23.188 30.922 4.582 1 98.06 290 GLU A C 1
ATOM 2120 O O . GLU A 1 290 ? 23.016 31.875 5.344 1 98.06 290 GLU A O 1
ATOM 2125 N N . GLY A 1 291 ? 23.156 31.078 3.33 1 98.12 291 GLY A N 1
ATOM 2126 C CA . GLY A 1 291 ? 23.062 32.375 2.719 1 98.12 291 GLY A CA 1
ATOM 2127 C C . GLY A 1 291 ? 21.734 33.094 2.992 1 98.12 291 GLY A C 1
ATOM 2128 O O . GLY A 1 291 ? 21.688 34.312 3.088 1 98.12 291 GLY A O 1
ATOM 2129 N N . ILE A 1 292 ? 20.703 32.344 3.199 1 98.62 292 ILE A N 1
ATOM 2130 C CA . ILE A 1 292 ? 19.375 32.906 3.365 1 98.62 292 ILE A CA 1
ATOM 2131 C C . ILE A 1 292 ? 18.891 32.719 4.797 1 98.62 292 ILE A C 1
ATOM 2133 O O . ILE A 1 292 ? 17.891 33.281 5.215 1 98.62 292 ILE A O 1
ATOM 2137 N N . HIS A 1 293 ? 19.578 32 5.547 1 98.62 293 HIS A N 1
ATOM 2138 C CA . HIS A 1 293 ? 19.141 31.453 6.828 1 98.62 293 HIS A CA 1
ATOM 2139 C C . HIS A 1 293 ? 18.641 32.562 7.758 1 98.62 293 HIS A C 1
ATOM 2141 O O . HIS A 1 293 ? 17.484 32.5 8.195 1 98.62 293 HIS A O 1
ATOM 2147 N N . ASP A 1 294 ? 19.469 33.531 7.98 1 98.5 294 ASP A N 1
ATOM 2148 C CA . ASP A 1 294 ? 19.125 34.531 9 1 98.5 294 ASP A CA 1
ATOM 2149 C C . ASP A 1 294 ? 17.906 35.344 8.578 1 98.5 294 ASP A C 1
ATOM 2151 O O . ASP A 1 294 ? 17.031 35.625 9.391 1 98.5 294 ASP A O 1
ATOM 2155 N N . ARG A 1 295 ? 17.875 35.719 7.332 1 98.62 295 ARG A N 1
ATOM 2156 C CA . ARG A 1 295 ? 16.75 36.5 6.828 1 98.62 295 ARG A CA 1
ATOM 2157 C C . ARG A 1 295 ? 15.461 35.688 6.871 1 98.62 295 ARG A C 1
ATOM 2159 O O . ARG A 1 295 ? 14.398 36.219 7.207 1 98.62 295 ARG A O 1
ATOM 2166 N N . PHE A 1 296 ? 15.625 34.531 6.492 1 98.69 296 PHE A N 1
ATOM 2167 C CA . PHE A 1 296 ? 14.484 33.625 6.484 1 98.69 296 PHE A CA 1
ATOM 2168 C C . PHE A 1 296 ? 13.961 33.406 7.902 1 98.69 296 PHE A C 1
ATOM 2170 O O . PHE A 1 296 ? 12.766 33.5 8.148 1 98.69 296 PHE A O 1
ATOM 2177 N N . VAL A 1 297 ? 14.805 33.062 8.844 1 98.69 297 VAL A N 1
ATOM 2178 C CA . VAL A 1 297 ? 14.43 32.781 10.227 1 98.69 297 VAL A CA 1
ATOM 2179 C C . VAL A 1 297 ? 13.758 34 10.844 1 98.69 297 VAL A C 1
ATOM 2181 O O . VAL A 1 297 ? 12.719 33.875 11.508 1 98.69 297 VAL A O 1
ATOM 2184 N N . ALA A 1 298 ? 14.375 35.125 10.594 1 98.62 298 ALA A N 1
ATOM 2185 C CA . ALA A 1 298 ? 13.805 36.344 11.148 1 98.62 298 ALA A CA 1
ATOM 2186 C C . ALA A 1 298 ? 12.406 36.594 10.602 1 98.62 298 ALA A C 1
ATOM 2188 O O . ALA A 1 298 ? 11.477 36.875 11.367 1 98.62 298 ALA A O 1
ATOM 2189 N N . ALA A 1 299 ? 12.32 36.469 9.328 1 98.62 299 ALA A N 1
ATOM 2190 C CA . ALA A 1 299 ? 11.039 36.719 8.68 1 98.62 299 ALA A CA 1
ATOM 2191 C C . ALA A 1 299 ? 9.984 35.719 9.141 1 98.62 299 ALA A C 1
ATOM 2193 O O . ALA A 1 299 ? 8.844 36.094 9.422 1 98.62 299 ALA A O 1
ATOM 2194 N N . LEU A 1 300 ? 10.367 34.469 9.203 1 98.62 300 LEU A N 1
ATOM 2195 C CA . LEU A 1 300 ? 9.438 33.438 9.633 1 98.62 300 LEU A CA 1
ATOM 2196 C C . LEU A 1 300 ? 9.016 33.656 11.086 1 98.62 300 LEU A C 1
ATOM 2198 O O . LEU A 1 300 ? 7.848 33.469 11.43 1 98.62 300 LEU A O 1
ATOM 2202 N N . ALA A 1 301 ? 9.969 33.969 11.906 1 98.19 301 ALA A N 1
ATOM 2203 C CA . ALA A 1 301 ? 9.688 34.219 13.32 1 98.19 301 ALA A CA 1
ATOM 2204 C C . ALA A 1 301 ? 8.672 35.344 13.484 1 98.19 301 ALA A C 1
ATOM 2206 O O . ALA A 1 301 ? 7.746 35.25 14.289 1 98.19 301 ALA A O 1
ATOM 2207 N N . ASP A 1 302 ? 8.961 36.344 12.758 1 98.25 302 ASP A N 1
ATOM 2208 C CA . ASP A 1 302 ? 8.062 37.5 12.82 1 98.25 302 ASP A CA 1
ATOM 2209 C C . ASP A 1 302 ? 6.645 37.125 12.406 1 98.25 302 ASP A C 1
ATOM 2211 O O . ASP A 1 302 ? 5.672 37.469 13.07 1 98.25 302 ASP A O 1
ATOM 2215 N N . ARG A 1 303 ? 6.574 36.438 11.328 1 98 303 ARG A N 1
ATOM 2216 C CA . ARG A 1 303 ? 5.266 36.031 10.836 1 98 303 ARG A CA 1
ATOM 2217 C C . ARG A 1 303 ? 4.594 35.062 11.805 1 98 303 ARG A C 1
ATOM 2219 O O . ARG A 1 303 ? 3.383 35.125 12.023 1 98 303 ARG A O 1
ATOM 2226 N N . ALA A 1 304 ? 5.332 34.125 12.383 1 97.94 304 ALA A N 1
ATOM 2227 C CA . ALA A 1 304 ? 4.797 33.156 13.344 1 97.94 304 ALA A CA 1
ATOM 2228 C C . ALA A 1 304 ? 4.266 33.844 14.586 1 97.94 304 ALA A C 1
ATOM 2230 O O . ALA A 1 304 ? 3.188 33.531 15.086 1 97.94 304 ALA A O 1
ATOM 2231 N N . LYS A 1 305 ? 5.023 34.844 15 1 96.62 305 LYS A N 1
ATOM 2232 C CA . LYS A 1 305 ? 4.641 35.625 16.172 1 96.62 305 LYS A CA 1
ATOM 2233 C C . LYS A 1 305 ? 3.357 36.406 15.922 1 96.62 305 LYS A C 1
ATOM 2235 O O . LYS A 1 305 ? 2.566 36.625 16.844 1 96.62 305 LYS A O 1
ATOM 2240 N N . ALA A 1 306 ? 3.207 36.719 14.75 1 97.12 306 ALA A N 1
ATOM 2241 C CA . ALA A 1 306 ? 2.084 37.594 14.391 1 97.12 306 ALA A CA 1
ATOM 2242 C C . ALA A 1 306 ? 0.806 36.75 14.211 1 97.12 306 ALA A C 1
ATOM 2244 O O . ALA A 1 306 ? -0.286 37.312 14.094 1 97.12 306 ALA A O 1
ATOM 2245 N N . LEU A 1 307 ? 0.885 35.5 14.164 1 96.75 307 LEU A N 1
ATOM 2246 C CA . LEU A 1 307 ? -0.304 34.656 13.992 1 96.75 307 LEU A CA 1
ATOM 2247 C C . LEU A 1 307 ? -1.27 34.875 15.156 1 96.75 307 LEU A C 1
ATOM 2249 O O . LEU A 1 307 ? -0.861 34.812 16.328 1 96.75 307 LEU A O 1
ATOM 2253 N N . LYS A 1 308 ? -2.457 35.062 14.852 1 96.69 308 LYS A N 1
ATOM 2254 C CA . LYS A 1 308 ? -3.488 35.219 15.875 1 96.69 308 LYS A CA 1
ATOM 2255 C C . LYS A 1 308 ? -4.016 33.844 16.312 1 96.69 308 LYS A C 1
ATOM 2257 O O . LYS A 1 308 ? -4.797 33.219 15.602 1 96.69 308 LYS A O 1
ATOM 2262 N N . VAL A 1 309 ? -3.635 33.469 17.547 1 97.5 309 VAL A N 1
ATOM 2263 C CA . VAL A 1 309 ? -4.098 32.219 18.141 1 97.5 309 VAL A CA 1
ATOM 2264 C C . VAL A 1 309 ? -5.395 32.469 18.906 1 97.5 309 VAL A C 1
ATOM 2266 O O . VAL A 1 309 ? -5.48 33.406 19.719 1 97.5 309 VAL A O 1
ATOM 2269 N N . GLY A 1 310 ? -6.371 31.719 18.609 1 97.12 310 GLY A N 1
ATOM 2270 C CA . GLY A 1 310 ? -7.648 31.906 19.281 1 97.12 310 GLY A CA 1
ATOM 2271 C C . GLY A 1 310 ? -8.609 30.75 19.078 1 97.12 310 GLY A C 1
ATOM 2272 O O . GLY A 1 310 ? -8.234 29.719 18.531 1 97.12 310 GLY A O 1
ATOM 2273 N N . PRO A 1 311 ? -9.82 30.969 19.594 1 97.62 311 PRO A N 1
ATOM 2274 C CA . PRO A 1 311 ? -10.82 29.906 19.438 1 97.62 311 PRO A CA 1
ATOM 2275 C C . PRO A 1 311 ? -11.109 29.578 17.984 1 97.62 311 PRO A C 1
ATOM 2277 O O . PRO A 1 311 ? -11.094 30.469 17.125 1 97.62 311 PRO A O 1
ATOM 2280 N N . ALA A 1 312 ? -11.375 28.344 17.75 1 97.81 312 ALA A N 1
ATOM 2281 C CA . ALA A 1 312 ? -11.586 27.828 16.391 1 97.81 312 ALA A CA 1
ATOM 2282 C C . ALA A 1 312 ? -12.68 28.609 15.68 1 97.81 312 ALA A C 1
ATOM 2284 O O . ALA A 1 312 ? -12.57 28.891 14.484 1 97.81 312 ALA A O 1
ATOM 2285 N N . LEU A 1 313 ? -13.688 28.984 16.391 1 97.38 313 LEU A N 1
ATOM 2286 C CA . LEU A 1 313 ? -14.82 29.703 15.805 1 97.38 313 LEU A CA 1
ATOM 2287 C C . LEU A 1 313 ? -14.672 31.203 16 1 97.38 313 LEU A C 1
ATOM 2289 O O . LEU A 1 313 ? -15.586 31.969 15.68 1 97.38 313 LEU A O 1
ATOM 2293 N N . GLY A 1 314 ? -13.539 31.641 16.562 1 95.25 314 GLY A N 1
ATOM 2294 C CA . GLY A 1 314 ? -13.32 33.062 16.781 1 95.25 314 GLY A CA 1
ATOM 2295 C C . GLY A 1 314 ? -13.047 33.812 15.492 1 95.25 314 GLY A C 1
ATOM 2296 O O . GLY A 1 314 ? -12.367 33.312 14.594 1 95.25 314 GLY A O 1
ATOM 2297 N N . THR A 1 315 ? -13.555 34.969 15.461 1 92.81 315 THR A N 1
ATOM 2298 C CA . THR A 1 315 ? -13.336 35.812 14.297 1 92.81 315 THR A CA 1
ATOM 2299 C C . THR A 1 315 ? -11.875 36.25 14.219 1 92.81 315 THR A C 1
ATOM 2301 O O . THR A 1 315 ? -11.312 36.75 15.195 1 92.81 315 THR A O 1
ATOM 2304 N N . GLY A 1 316 ? -11.242 35.969 13.094 1 92.31 316 GLY A N 1
ATOM 2305 C CA . GLY A 1 316 ? -9.891 36.438 12.844 1 92.31 316 GLY A CA 1
ATOM 2306 C C . GLY A 1 316 ? -8.828 35.469 13.289 1 92.31 316 GLY A C 1
ATOM 2307 O O . GLY A 1 316 ? -7.633 35.688 13.07 1 92.31 316 GLY A O 1
ATOM 2308 N N . SER A 1 317 ? -9.328 34.375 14.078 1 94.94 317 SER A N 1
ATOM 2309 C CA . SER A 1 317 ? -8.359 33.344 14.461 1 94.94 317 SER A CA 1
ATOM 2310 C C . SER A 1 317 ? -7.629 32.812 13.242 1 94.94 317 SER A C 1
ATOM 2312 O O . SER A 1 317 ? -8.242 32.562 12.203 1 94.94 317 SER A O 1
ATOM 2314 N N . GLN A 1 318 ? -6.301 32.688 13.359 1 97.12 318 GLN A N 1
ATOM 2315 C CA . GLN A 1 318 ? -5.48 32.125 12.281 1 97.12 318 GLN A CA 1
ATOM 2316 C C . GLN A 1 318 ? -4.898 30.766 12.672 1 97.12 318 GLN A C 1
ATOM 2318 O O . GLN A 1 318 ? -4.441 30.016 11.812 1 97.12 318 GLN A O 1
ATOM 2323 N N . MET A 1 319 ? -4.918 30.438 13.938 1 97.88 319 MET A N 1
ATOM 2324 C CA . MET A 1 319 ? -4.516 29.141 14.469 1 97.88 319 MET A CA 1
ATOM 2325 C C . MET A 1 319 ? -5.367 28.766 15.672 1 97.88 319 MET A C 1
ATOM 2327 O O . MET A 1 319 ? -5.621 29.594 16.547 1 97.88 319 MET A O 1
ATOM 2331 N N . GLY A 1 320 ? -5.883 27.578 15.648 1 98.12 320 GLY A N 1
ATOM 2332 C CA . GLY A 1 320 ? -6.738 27.094 16.719 1 98.12 320 GLY A CA 1
ATOM 2333 C C . GLY A 1 320 ? -5.969 26.438 17.844 1 98.12 320 GLY A C 1
ATOM 2334 O O . GLY A 1 320 ? -4.742 26.562 17.922 1 98.12 320 GLY A O 1
ATOM 2335 N N . PRO A 1 321 ? -6.656 25.859 18.703 1 98.5 321 PRO A N 1
ATOM 2336 C CA . PRO A 1 321 ? -6.039 25.188 19.844 1 98.5 321 PRO A CA 1
ATOM 2337 C C . PRO A 1 321 ? -5.43 23.828 19.484 1 98.5 321 PRO A C 1
ATOM 2339 O O . PRO A 1 321 ? -5.695 23.297 18.406 1 98.5 321 PRO A O 1
ATOM 2342 N N . VAL A 1 322 ? -4.535 23.328 20.406 1 98.44 322 VAL A N 1
ATOM 2343 C CA . VAL A 1 322 ? -4.121 21.922 20.438 1 98.44 322 VAL A CA 1
ATOM 2344 C C . VAL A 1 322 ? -5.316 21.047 20.781 1 98.44 322 VAL A C 1
ATOM 2346 O O . VAL A 1 322 ? -6.195 21.453 21.547 1 98.44 322 VAL A O 1
ATOM 2349 N N . VAL A 1 323 ? -5.426 19.859 20.297 1 98.25 323 VAL A N 1
ATOM 2350 C CA . VAL A 1 323 ? -6.629 19.031 20.234 1 98.25 323 VAL A CA 1
ATOM 2351 C C . VAL A 1 323 ? -7.055 18.641 21.641 1 98.25 323 VAL A C 1
ATOM 2353 O O . VAL A 1 323 ? -8.25 18.5 21.922 1 98.25 323 VAL A O 1
ATOM 2356 N N . ASP A 1 324 ? -6.062 18.375 22.531 1 98.12 324 ASP A N 1
ATOM 2357 C CA . ASP A 1 324 ? -6.406 18 23.906 1 98.12 324 ASP A CA 1
ATOM 2358 C C . ASP A 1 324 ? -5.215 18.203 24.844 1 98.12 324 ASP A C 1
ATOM 2360 O O . ASP A 1 324 ? -4.16 18.672 24.422 1 98.12 324 ASP A O 1
ATOM 2364 N N . GLU A 1 325 ? -5.473 17.859 26.078 1 97.69 325 GLU A N 1
ATOM 2365 C CA . GLU A 1 325 ? -4.48 18.078 27.125 1 97.69 325 GLU A CA 1
ATOM 2366 C C . GLU A 1 325 ? -3.256 17.188 26.922 1 97.69 325 GLU A C 1
ATOM 2368 O O . GLU A 1 325 ? -2.123 17.625 27.141 1 97.69 325 GLU A O 1
ATOM 2373 N N . LYS A 1 326 ? -3.516 15.953 26.578 1 97.69 326 LYS A N 1
ATOM 2374 C CA . LYS A 1 326 ? -2.418 15.008 26.391 1 97.69 326 LYS A CA 1
ATOM 2375 C C . LYS A 1 326 ? -1.463 15.492 25.297 1 97.69 326 LYS A C 1
ATOM 2377 O O . LYS A 1 326 ? -0.244 15.461 25.469 1 97.69 326 LYS A O 1
ATOM 2382 N N . GLN A 1 327 ? -2.004 15.938 24.156 1 98.06 327 GLN A N 1
ATOM 2383 C CA . GLN A 1 327 ? -1.18 16.453 23.062 1 98.06 327 GLN A CA 1
ATOM 2384 C C . GLN A 1 327 ? -0.468 17.734 23.484 1 98.06 327 GLN A C 1
ATOM 2386 O O . GLN A 1 327 ? 0.685 17.969 23.109 1 98.06 327 GLN A O 1
ATOM 2391 N N . MET A 1 328 ? -1.122 18.609 24.266 1 98.12 328 MET A N 1
ATOM 2392 C CA . MET A 1 328 ? -0.502 19.828 24.781 1 98.12 328 MET A CA 1
ATOM 2393 C C . MET A 1 328 ? 0.712 19.484 25.641 1 98.12 328 MET A C 1
ATOM 2395 O O . MET A 1 328 ? 1.778 20.078 25.484 1 98.12 328 MET A O 1
ATOM 2399 N N . ALA A 1 329 ? 0.465 18.578 26.484 1 98.38 329 ALA A N 1
ATOM 2400 C CA . ALA A 1 329 ? 1.553 18.156 27.359 1 98.38 329 ALA A CA 1
ATOM 2401 C C . ALA A 1 329 ? 2.736 17.625 26.547 1 98.38 329 ALA A C 1
ATOM 2403 O O . ALA A 1 329 ? 3.893 17.906 26.891 1 98.38 329 ALA A O 1
ATOM 2404 N N . GLN A 1 330 ? 2.475 16.844 25.578 1 98 330 GLN A N 1
ATOM 2405 C CA . GLN A 1 330 ? 3.521 16.344 24.688 1 98 330 GLN A CA 1
ATOM 2406 C C . GLN A 1 330 ? 4.258 17.5 24.016 1 98 330 GLN A C 1
ATOM 2408 O O . GLN A 1 330 ? 5.488 17.5 23.922 1 98 330 GLN A O 1
ATOM 2413 N N . ASN A 1 331 ? 3.498 18.484 23.422 1 98.56 331 ASN A N 1
ATOM 2414 C CA . ASN A 1 331 ? 4.117 19.641 22.781 1 98.56 331 ASN A CA 1
ATOM 2415 C C . ASN A 1 331 ? 5.082 20.344 23.719 1 98.56 331 ASN A C 1
ATOM 2417 O O . ASN A 1 331 ? 6.211 20.656 23.328 1 98.56 331 ASN A O 1
ATOM 2421 N N . MET A 1 332 ? 4.617 20.531 24.922 1 98.38 332 MET A N 1
ATOM 2422 C CA . MET A 1 332 ? 5.434 21.25 25.906 1 98.38 332 MET A CA 1
ATOM 2423 C C . MET A 1 332 ? 6.684 20.453 26.25 1 98.38 332 MET A C 1
ATOM 2425 O O . MET A 1 332 ? 7.762 21.016 26.438 1 98.38 332 MET A O 1
ATOM 2429 N N . ARG A 1 333 ? 6.496 19.172 26.391 1 98.44 333 ARG A N 1
ATOM 2430 C CA . ARG A 1 333 ? 7.641 18.297 26.656 1 98.44 333 ARG A CA 1
ATOM 2431 C C . ARG A 1 333 ? 8.695 18.438 25.562 1 98.44 333 ARG A C 1
ATOM 2433 O O . ARG A 1 333 ? 9.891 18.484 25.859 1 98.44 333 ARG A O 1
ATOM 2440 N N . TYR A 1 334 ? 8.297 18.516 24.359 1 98.5 334 TYR A N 1
ATOM 2441 C CA . TYR A 1 334 ? 9.258 18.609 23.266 1 98.5 334 TYR A CA 1
ATOM 2442 C C . TYR A 1 334 ? 9.906 19.984 23.219 1 98.5 334 TYR A C 1
ATOM 2444 O O . TYR A 1 334 ? 11.047 20.125 22.781 1 98.5 334 TYR A O 1
ATOM 2452 N N . ILE A 1 335 ? 9.195 21.016 23.641 1 98.31 335 ILE A N 1
ATOM 2453 C CA . ILE A 1 335 ? 9.797 22.344 23.781 1 98.31 335 ILE A CA 1
ATOM 2454 C C . ILE A 1 335 ? 10.938 22.266 24.797 1 98.31 335 ILE A C 1
ATOM 2456 O O . ILE A 1 335 ? 12.031 22.797 24.547 1 98.31 335 ILE A O 1
ATOM 2460 N N . ASP A 1 336 ? 10.656 21.656 25.875 1 98.5 336 ASP A N 1
ATOM 2461 C CA . ASP A 1 336 ? 11.672 21.5 26.906 1 98.5 336 ASP A CA 1
ATOM 2462 C C . ASP A 1 336 ? 12.859 20.688 26.391 1 98.5 336 ASP A C 1
ATOM 2464 O O . ASP A 1 336 ? 14.016 21.031 26.625 1 98.5 336 ASP A O 1
ATOM 2468 N N . ILE A 1 337 ? 12.586 19.609 25.75 1 98.56 337 ILE A N 1
ATOM 2469 C CA . ILE A 1 337 ? 13.625 18.781 25.172 1 98.56 337 ILE A CA 1
ATOM 2470 C C . ILE A 1 337 ? 14.5 19.609 24.234 1 98.56 337 ILE A C 1
ATOM 2472 O O . ILE A 1 337 ? 15.727 19.516 24.281 1 98.56 337 ILE A O 1
ATOM 2476 N N . ALA A 1 338 ? 13.836 20.438 23.344 1 98.44 338 ALA A N 1
ATOM 2477 C CA . ALA A 1 338 ? 14.57 21.281 22.406 1 98.44 338 ALA A CA 1
ATOM 2478 C C . ALA A 1 338 ? 15.508 22.234 23.125 1 98.44 338 ALA A C 1
ATOM 2480 O O . ALA A 1 338 ? 16.672 22.406 22.734 1 98.44 338 ALA A O 1
ATOM 2481 N N . ARG A 1 339 ? 15.031 22.797 24.219 1 97.94 339 ARG A N 1
ATOM 2482 C CA . ARG A 1 339 ? 15.852 23.703 25.031 1 97.94 339 ARG A CA 1
ATOM 2483 C C . ARG A 1 339 ? 17.016 22.969 25.672 1 97.94 339 ARG A C 1
ATOM 2485 O O . ARG A 1 339 ? 18.156 23.422 25.594 1 97.94 339 ARG A O 1
ATOM 2492 N N . ASP A 1 340 ? 16.688 21.844 26.219 1 98.44 340 ASP A N 1
ATOM 2493 C CA . ASP A 1 340 ? 17.672 21.047 26.953 1 98.44 340 ASP A CA 1
ATOM 2494 C C . ASP A 1 340 ? 18.797 20.578 26.047 1 98.44 340 ASP A C 1
ATOM 2496 O O . ASP A 1 340 ? 19.938 20.422 26.484 1 98.44 340 ASP A O 1
ATOM 2500 N N . GLU A 1 341 ? 18.438 20.438 24.828 1 98.5 341 GLU A N 1
ATOM 2501 C CA . GLU A 1 341 ? 19.422 19.906 23.891 1 98.5 341 GLU A CA 1
ATOM 2502 C C . GLU A 1 341 ? 20.156 21.031 23.172 1 98.5 341 GLU A C 1
ATOM 2504 O O . GLU A 1 341 ? 20.953 20.781 22.25 1 98.5 341 GLU A O 1
ATOM 2509 N N . GLY A 1 342 ? 19.828 22.234 23.547 1 98.12 342 GLY A N 1
ATOM 2510 C CA . GLY A 1 342 ? 20.641 23.359 23.094 1 98.12 342 GLY A CA 1
ATOM 2511 C C . GLY A 1 342 ? 19.922 24.234 22.094 1 98.12 342 GLY A C 1
ATOM 2512 O O . GLY A 1 342 ? 20.484 25.234 21.625 1 98.12 342 GLY A O 1
ATOM 2513 N N . GLY A 1 343 ? 18.703 23.984 21.812 1 98.44 343 GLY A N 1
ATOM 2514 C CA . GLY A 1 343 ? 17.938 24.828 20.906 1 98.44 343 GLY A CA 1
ATOM 2515 C C . GLY A 1 343 ? 17.453 26.109 21.547 1 98.44 343 GLY A C 1
ATOM 2516 O O . GLY A 1 343 ? 17.234 26.172 22.75 1 98.44 343 GLY A O 1
ATOM 2517 N N . THR A 1 344 ? 17.344 27.078 20.703 1 98.56 344 THR A N 1
ATOM 2518 C CA . THR A 1 344 ? 16.734 28.328 21.109 1 98.56 344 THR A CA 1
ATOM 2519 C C . THR A 1 344 ? 15.258 28.359 20.734 1 98.56 344 THR A C 1
ATOM 2521 O O . THR A 1 344 ? 14.914 28.328 19.547 1 98.56 344 THR A O 1
ATOM 2524 N N . VAL A 1 345 ? 14.484 28.531 21.672 1 98.12 345 VAL A N 1
ATOM 2525 C CA . VAL A 1 345 ? 13.047 28.438 21.438 1 98.12 345 VAL A CA 1
ATOM 2526 C C . VAL A 1 345 ? 12.438 29.844 21.469 1 98.12 345 VAL A C 1
ATOM 2528 O O . VAL A 1 345 ? 12.648 30.594 22.406 1 98.12 345 VAL A O 1
ATOM 2531 N N . THR A 1 346 ? 11.797 30.188 20.453 1 97.88 346 THR A N 1
ATOM 2532 C CA . THR A 1 346 ? 10.945 31.359 20.375 1 97.88 346 THR A CA 1
ATOM 2533 C C . THR A 1 346 ? 9.477 30.969 20.281 1 97.88 346 THR A C 1
ATOM 2535 O O . THR A 1 346 ? 9.094 30.172 19.422 1 97.88 346 THR A O 1
ATOM 2538 N N . GLY A 1 347 ? 8.742 31.547 21.125 1 97.62 347 GLY A N 1
ATOM 2539 C CA . GLY A 1 347 ? 7.355 31.109 21.219 1 97.62 347 GLY A CA 1
ATOM 2540 C C . GLY A 1 347 ? 7.184 29.812 21.969 1 97.62 347 GLY A C 1
ATOM 2541 O O . GLY A 1 347 ? 8.008 29.453 22.812 1 97.62 347 GLY A O 1
ATOM 2542 N N . GLY A 1 348 ? 5.98 29.109 21.828 1 97.38 348 GLY A N 1
ATOM 2543 C CA . GLY A 1 348 ? 5.758 27.781 22.359 1 97.38 348 GLY A CA 1
ATOM 2544 C C . GLY A 1 348 ? 5.059 27.781 23.719 1 97.38 348 GLY A C 1
ATOM 2545 O O . GLY A 1 348 ? 4.758 26.719 24.266 1 97.38 348 GLY A O 1
ATOM 2546 N N . GLU A 1 349 ? 4.867 28.922 24.219 1 97.06 349 GLU A N 1
ATOM 2547 C CA . GLU A 1 349 ? 4.246 28.984 25.531 1 97.06 349 GLU A CA 1
ATOM 2548 C C . GLU A 1 349 ? 2.746 28.719 25.453 1 97.06 349 GLU A C 1
ATOM 2550 O O . GLU A 1 349 ? 2.129 28.938 24.406 1 97.06 349 GLU A O 1
ATOM 2555 N N . ARG A 1 350 ? 2.215 28.234 26.547 1 96.44 350 ARG A N 1
ATOM 2556 C CA . ARG A 1 350 ? 0.763 28.172 26.672 1 96.44 350 ARG A CA 1
ATOM 2557 C C . ARG A 1 350 ? 0.146 29.562 26.688 1 96.44 350 ARG A C 1
ATOM 2559 O O . ARG A 1 350 ? 0.693 30.484 27.297 1 96.44 350 ARG A O 1
ATOM 2566 N N . LEU A 1 351 ? -0.934 29.688 25.984 1 96.94 351 LEU A N 1
ATOM 2567 C CA . LEU A 1 351 ? -1.599 30.984 25.875 1 96.94 351 LEU A CA 1
ATOM 2568 C C . LEU A 1 351 ? -2.961 30.953 26.562 1 96.94 351 LEU A C 1
ATOM 2570 O O . LEU A 1 351 ? -3.576 29.891 26.688 1 96.94 351 LEU A O 1
ATOM 2574 N N . ASN A 1 352 ? -3.287 32.031 27.047 1 91 352 ASN A N 1
ATOM 2575 C CA . ASN A 1 352 ? -4.664 32.25 27.484 1 91 352 ASN A CA 1
ATOM 2576 C C . ASN A 1 352 ? -5.508 32.906 26.391 1 91 352 ASN A C 1
ATOM 2578 O O . ASN A 1 352 ? -5.016 33.719 25.625 1 91 352 ASN A O 1
ATOM 2582 N N . ALA A 1 353 ? -6.578 32.469 26.219 1 89.31 353 ALA A N 1
ATOM 2583 C CA . ALA A 1 353 ? -7.539 33.062 25.297 1 89.31 353 ALA A CA 1
ATOM 2584 C C . ALA A 1 353 ? -8.852 33.406 26 1 89.31 353 ALA A C 1
ATOM 2586 O O . ALA A 1 353 ? -8.93 33.375 27.234 1 89.31 353 ALA A O 1
ATOM 2587 N N . ALA A 1 354 ? -9.758 33.844 25.188 1 87.06 354 ALA A N 1
ATOM 2588 C CA . ALA A 1 354 ? -11.039 34.25 25.75 1 87.06 354 ALA A CA 1
ATOM 2589 C C . ALA A 1 354 ? -11.703 33.125 26.516 1 87.06 354 ALA A C 1
ATOM 2591 O O . ALA A 1 354 ? -12.453 33.344 27.469 1 87.06 354 ALA A O 1
ATOM 2592 N N . THR A 1 355 ? -11.477 31.984 26.125 1 90.69 355 THR A N 1
ATOM 2593 C CA . THR A 1 355 ? -11.961 30.781 26.797 1 90.69 355 THR A CA 1
ATOM 2594 C C . THR A 1 355 ? -10.789 29.922 27.266 1 90.69 355 THR A C 1
ATOM 2596 O O . THR A 1 355 ? -9.672 30.062 26.781 1 90.69 355 THR A O 1
ATOM 2599 N N . GLU A 1 356 ? -11.117 29.078 28.266 1 94.62 356 GLU A N 1
ATOM 2600 C CA . GLU A 1 356 ? -10.125 28.109 28.688 1 94.62 356 GLU A CA 1
ATOM 2601 C C . GLU A 1 356 ? -10.008 26.953 27.688 1 94.62 356 GLU A C 1
ATOM 2603 O O . GLU A 1 356 ? -10.953 26.188 27.5 1 94.62 356 GLU A O 1
ATOM 2608 N N . GLY A 1 357 ? -8.969 26.969 26.984 1 97.25 357 GLY A N 1
ATOM 2609 C CA . GLY A 1 357 ? -8.672 25.953 26 1 97.25 357 GLY A CA 1
ATOM 2610 C C . GLY A 1 357 ? -7.188 25.625 25.906 1 97.25 357 GLY A C 1
ATOM 2611 O O . GLY A 1 357 ? -6.402 26.047 26.75 1 97.25 357 GLY A O 1
ATOM 2612 N N . TRP A 1 358 ? -6.809 24.734 25.031 1 98.06 358 TRP A N 1
ATOM 2613 C CA . TRP A 1 358 ? -5.422 24.312 24.906 1 98.06 358 TRP A CA 1
ATOM 2614 C C . TRP A 1 358 ? -4.703 25.094 23.812 1 98.06 358 TRP A C 1
ATOM 2616 O O . TRP A 1 358 ? -4.309 24.531 22.781 1 98.06 358 TRP A O 1
ATOM 2626 N N . PHE A 1 359 ? -4.512 26.406 24.078 1 98.44 359 PHE A N 1
ATOM 2627 C CA . PHE A 1 359 ? -3.904 27.312 23.125 1 98.44 359 PHE A CA 1
ATOM 2628 C C . PHE A 1 359 ? -2.396 27.391 23.328 1 98.44 359 PHE A C 1
ATOM 2630 O O . PHE A 1 359 ? -1.927 27.453 24.469 1 98.44 359 PHE A O 1
ATOM 2637 N N . MET A 1 360 ? -1.691 27.344 22.25 1 98.25 360 MET A N 1
ATOM 2638 C CA . MET A 1 360 ? -0.231 27.359 22.25 1 98.25 360 MET A CA 1
ATOM 2639 C C . MET A 1 360 ? 0.314 28.312 21.203 1 98.25 360 MET A C 1
ATOM 2641 O O . MET A 1 360 ? -0.192 28.359 20.078 1 98.25 360 MET A O 1
ATOM 2645 N N . ALA A 1 361 ? 1.203 29.141 21.641 1 98.31 361 ALA A N 1
ATOM 2646 C CA . ALA A 1 361 ? 1.89 29.984 20.656 1 98.31 361 ALA A CA 1
ATOM 2647 C C . ALA A 1 361 ? 2.727 29.141 19.703 1 98.31 361 ALA A C 1
ATOM 2649 O O . ALA A 1 361 ? 3.34 28.156 20.109 1 98.31 361 ALA A O 1
ATOM 2650 N N . PRO A 1 362 ? 2.746 29.516 18.422 1 98.56 362 PRO A N 1
ATOM 2651 C CA . PRO A 1 362 ? 3.682 28.828 17.516 1 98.56 362 PRO A CA 1
ATOM 2652 C C . PRO A 1 362 ? 5.121 28.875 18.031 1 98.56 362 PRO A C 1
ATOM 2654 O O . PRO A 1 362 ? 5.566 29.906 18.547 1 98.56 362 PRO A O 1
ATOM 2657 N N . ALA A 1 363 ? 5.773 27.75 17.922 1 98.69 363 ALA A N 1
ATOM 2658 C CA . ALA A 1 363 ? 7.148 27.672 18.422 1 98.69 363 ALA A CA 1
ATOM 2659 C C . ALA A 1 363 ? 8.133 27.5 17.266 1 98.69 363 ALA A C 1
ATOM 2661 O O . ALA A 1 363 ? 7.926 26.656 16.391 1 98.69 363 ALA A O 1
ATOM 2662 N N . LEU A 1 364 ? 9.094 28.328 17.188 1 98.81 364 LEU A N 1
ATOM 2663 C CA . LEU A 1 364 ? 10.227 28.172 16.281 1 98.81 364 LEU A CA 1
ATOM 2664 C C . LEU A 1 364 ? 11.5 27.875 17.047 1 98.81 364 LEU A C 1
ATOM 2666 O O . LEU A 1 364 ? 11.891 28.641 17.938 1 98.81 364 LEU A O 1
ATOM 2670 N N . VAL A 1 365 ? 12.094 26.734 16.875 1 98.88 365 VAL A N 1
ATOM 2671 C CA . VAL A 1 365 ? 13.328 26.328 17.531 1 98.88 365 VAL A CA 1
ATOM 2672 C C . VAL A 1 365 ? 14.5 26.5 16.578 1 98.88 365 VAL A C 1
ATOM 2674 O O . VAL A 1 365 ? 14.555 25.859 15.523 1 98.88 365 VAL A O 1
ATOM 2677 N N . THR A 1 366 ? 15.344 27.359 16.875 1 98.56 366 THR A N 1
ATOM 2678 C CA . THR A 1 366 ? 16.531 27.578 16.062 1 98.56 366 THR A CA 1
ATOM 2679 C C . THR A 1 366 ? 17.781 27 16.75 1 98.56 366 THR A C 1
ATOM 2681 O O . THR A 1 366 ? 17.688 26.484 17.875 1 98.56 366 THR A O 1
ATOM 2684 N N . ASP A 1 367 ? 18.922 26.984 16.016 1 98.12 367 ASP A N 1
ATOM 2685 C CA . ASP A 1 367 ? 20.203 26.484 16.516 1 98.12 367 ASP A CA 1
ATOM 2686 C C . ASP A 1 367 ? 20.109 24.984 16.812 1 98.12 367 ASP A C 1
ATOM 2688 O O . ASP A 1 367 ? 20.547 24.531 17.875 1 98.12 367 ASP A O 1
ATOM 2692 N N . THR A 1 368 ? 19.484 24.375 15.906 1 98.56 368 THR A N 1
ATOM 2693 C CA . THR A 1 368 ? 19.344 22.938 16.109 1 98.56 368 THR A CA 1
ATOM 2694 C C . THR A 1 368 ? 20.188 22.172 15.094 1 98.56 368 THR A C 1
ATOM 2696 O O . THR A 1 368 ? 20.656 22.734 14.109 1 98.56 368 THR A O 1
ATOM 2699 N N . THR A 1 369 ? 20.438 20.844 15.422 1 98.25 369 THR A N 1
ATOM 2700 C CA . THR A 1 369 ? 21.078 19.891 14.508 1 98.25 369 THR A CA 1
ATOM 2701 C C . THR A 1 369 ? 20.141 18.719 14.211 1 98.25 369 THR A C 1
ATOM 2703 O O . THR A 1 369 ? 19.172 18.484 14.938 1 98.25 369 THR A O 1
ATOM 2706 N N . ASN A 1 370 ? 20.438 18.062 13.203 1 98 370 ASN A N 1
ATOM 2707 C CA . ASN A 1 370 ? 19.578 16.984 12.758 1 98 370 ASN A CA 1
ATOM 2708 C C . ASN A 1 370 ? 19.531 15.852 13.789 1 98 370 ASN A C 1
ATOM 2710 O O . ASN A 1 370 ? 18.609 15.031 13.766 1 98 370 ASN A O 1
ATOM 2714 N N . SER A 1 371 ? 20.453 15.703 14.68 1 98 371 SER A N 1
ATOM 2715 C CA . SER A 1 371 ? 20.531 14.609 15.641 1 98 371 SER A CA 1
ATOM 2716 C C . SER A 1 371 ? 19.656 14.875 16.859 1 98 371 SER A C 1
ATOM 2718 O O . SER A 1 371 ? 19.391 13.969 17.656 1 98 371 SER A O 1
ATOM 2720 N N . MET A 1 372 ? 19.234 16.219 17.078 1 98.5 372 MET A N 1
ATOM 2721 C CA . MET A 1 372 ? 18.391 16.562 18.203 1 98.5 372 MET A CA 1
ATOM 2722 C C . MET A 1 372 ? 17.031 15.891 18.094 1 98.5 372 MET A C 1
ATOM 2724 O O . MET A 1 372 ? 16.469 15.781 17 1 98.5 372 MET A O 1
ATOM 2728 N N . ARG A 1 373 ? 16.453 15.5 19.156 1 98.06 373 ARG A N 1
ATOM 2729 C CA . ARG A 1 373 ? 15.18 14.781 19.203 1 98.06 373 ARG A CA 1
ATOM 2730 C C . ARG A 1 373 ? 14.07 15.586 18.531 1 98.06 373 ARG A C 1
ATOM 2732 O O . ARG A 1 373 ? 13.156 15.023 17.938 1 98.06 373 ARG A O 1
ATOM 2739 N N . ILE A 1 374 ? 14.109 16.906 18.609 1 98.56 374 ILE A N 1
ATOM 2740 C CA . ILE A 1 374 ? 13.102 17.797 18.031 1 98.56 374 ILE A CA 1
ATOM 2741 C C . ILE A 1 374 ? 13.109 17.641 16.516 1 98.56 374 ILE A C 1
ATOM 2743 O O . ILE A 1 374 ? 12.141 18 15.836 1 98.56 374 ILE A O 1
ATOM 2747 N N . ASN A 1 375 ? 14.25 17.172 15.938 1 98.62 375 ASN A N 1
ATOM 2748 C CA . ASN A 1 375 ? 14.375 16.984 14.492 1 98.62 375 ASN A CA 1
ATOM 2749 C C . ASN A 1 375 ? 14.258 15.523 14.094 1 98.62 375 ASN A C 1
ATOM 2751 O O . ASN A 1 375 ? 14.312 15.188 12.914 1 98.62 375 ASN A O 1
ATOM 2755 N N . ARG A 1 376 ? 14.094 14.602 15.078 1 98 376 ARG A N 1
ATOM 2756 C CA . ARG A 1 376 ? 14.062 13.164 14.812 1 98 376 ARG A CA 1
ATOM 2757 C C . ARG A 1 376 ? 12.68 12.586 15.086 1 98 376 ARG A C 1
ATOM 2759 O O . ARG A 1 376 ? 12.273 11.617 14.445 1 98 376 ARG A O 1
ATOM 2766 N N . GLU A 1 377 ? 11.969 13.117 16.031 1 97.56 377 GLU A N 1
ATOM 2767 C CA . GLU A 1 377 ? 10.703 12.57 16.516 1 97.56 377 GLU A CA 1
ATOM 2768 C C . GLU A 1 377 ? 9.539 13.5 16.172 1 97.56 377 GLU A C 1
ATOM 2770 O O . GLU A 1 377 ? 9.719 14.719 16.078 1 97.56 377 GLU A O 1
ATOM 2775 N N . GLU A 1 378 ? 8.422 13.023 15.93 1 97.12 378 GLU A N 1
ATOM 2776 C CA . GLU A 1 378 ? 7.23 13.797 15.594 1 97.12 378 GLU A CA 1
ATOM 2777 C C . GLU A 1 378 ? 6.602 14.414 16.828 1 97.12 378 GLU A C 1
ATOM 2779 O O . GLU A 1 378 ? 6.336 13.719 17.812 1 97.12 378 GLU A O 1
ATOM 2784 N N . VAL A 1 379 ? 6.352 15.703 16.75 1 97.44 379 VAL A N 1
ATOM 2785 C CA . VAL A 1 379 ? 5.703 16.438 17.828 1 97.44 379 VAL A CA 1
ATOM 2786 C C . VAL A 1 379 ? 4.191 16.453 17.609 1 97.44 379 VAL A C 1
ATOM 2788 O O . VAL A 1 379 ? 3.422 16.203 18.547 1 97.44 379 VAL A O 1
ATOM 2791 N N . PHE A 1 380 ? 3.744 16.688 16.391 1 97.75 380 PHE A N 1
ATOM 2792 C CA . PHE A 1 380 ? 2.352 16.797 15.969 1 97.75 380 PHE A CA 1
ATOM 2793 C C . PHE A 1 380 ? 1.673 17.984 16.625 1 97.75 380 PHE A C 1
ATOM 2795 O O . PHE A 1 380 ? 0.577 17.859 17.172 1 97.75 380 PHE A O 1
ATOM 2802 N N . GLY A 1 381 ? 2.326 19.141 16.609 1 98.19 381 GLY A N 1
ATOM 2803 C CA . GLY A 1 381 ? 1.91 20.453 17.109 1 98.19 381 GLY A CA 1
ATOM 2804 C C . GLY A 1 381 ? 2.568 21.594 16.375 1 98.19 381 GLY A C 1
ATOM 2805 O O . GLY A 1 381 ? 3.334 21.391 15.438 1 98.19 381 GLY A O 1
ATOM 2806 N N . PRO A 1 382 ? 2.209 22.781 16.75 1 98.56 382 PRO A N 1
ATOM 2807 C CA . PRO A 1 382 ? 2.709 23.969 16.031 1 98.56 382 PRO A CA 1
ATOM 2808 C C . PRO A 1 382 ? 4.148 24.312 16.406 1 98.56 382 PRO A C 1
ATOM 2810 O O . PRO A 1 382 ? 4.41 25.406 16.922 1 98.56 382 PRO A O 1
ATOM 2813 N N . VAL A 1 383 ? 5.004 23.391 16.141 1 98.69 383 VAL A N 1
ATOM 2814 C CA . VAL A 1 383 ? 6.43 23.5 16.438 1 98.69 383 VAL A CA 1
ATOM 2815 C C . VAL A 1 383 ? 7.25 23.219 15.188 1 98.69 383 VAL A C 1
ATOM 2817 O O . VAL A 1 383 ? 7.09 22.156 14.562 1 98.69 383 VAL A O 1
ATOM 2820 N N . ALA A 1 384 ? 8.109 24.125 14.805 1 98.5 384 ALA A N 1
ATOM 2821 C CA . ALA A 1 384 ? 9.047 23.938 13.703 1 98.5 384 ALA A CA 1
ATOM 2822 C C . ALA A 1 384 ? 10.484 24.172 14.164 1 98.5 384 ALA A C 1
ATOM 2824 O O . ALA A 1 384 ? 10.734 25.047 14.992 1 98.5 384 ALA A O 1
ATOM 2825 N N . SER A 1 385 ? 11.344 23.406 13.711 1 98.75 385 SER A N 1
ATOM 2826 C CA . SER A 1 385 ? 12.766 23.562 14 1 98.75 385 SER A CA 1
ATOM 2827 C C . SER A 1 385 ? 13.539 23.922 12.734 1 98.75 385 SER A C 1
ATOM 2829 O O . SER A 1 385 ? 13.141 23.578 11.625 1 98.75 385 SER A O 1
ATOM 2831 N N . VAL A 1 386 ? 14.594 24.672 12.945 1 98.81 386 VAL A N 1
ATOM 2832 C CA . VAL A 1 386 ? 15.422 25.125 11.836 1 98.81 386 VAL A CA 1
ATOM 2833 C C . VAL A 1 386 ? 16.812 24.484 11.93 1 98.81 386 VAL A C 1
ATOM 2835 O O . VAL A 1 386 ? 17.422 24.484 13 1 98.81 386 VAL A O 1
ATOM 2838 N N . ILE A 1 387 ? 17.266 23.906 10.93 1 98.81 387 ILE A N 1
ATOM 2839 C CA . ILE A 1 387 ? 18.609 23.359 10.758 1 98.81 387 ILE A CA 1
ATOM 2840 C C . ILE A 1 387 ? 19.344 24.156 9.688 1 98.81 387 ILE A C 1
ATOM 2842 O O . ILE A 1 387 ? 18.875 24.281 8.555 1 98.81 387 ILE A O 1
ATOM 2846 N N . ARG A 1 388 ? 20.375 24.734 10.094 1 98.69 388 ARG A N 1
ATOM 2847 C CA . ARG A 1 388 ? 21.234 25.453 9.156 1 98.69 388 ARG A CA 1
ATOM 2848 C C . ARG A 1 388 ? 22.156 24.484 8.422 1 98.69 388 ARG A C 1
ATOM 2850 O O . ARG A 1 388 ? 22.812 23.641 9.047 1 98.69 388 ARG A O 1
ATOM 2857 N N . VAL A 1 389 ? 22.234 24.594 7.203 1 98.75 389 VAL A N 1
ATOM 2858 C CA . VAL A 1 389 ? 23.109 23.75 6.398 1 98.75 389 VAL A CA 1
ATOM 2859 C C . VAL A 1 389 ? 23.906 24.609 5.426 1 98.75 389 VAL A C 1
ATOM 2861 O O . VAL A 1 389 ? 23.562 25.766 5.168 1 98.75 389 VAL A O 1
ATOM 2864 N N . LYS A 1 390 ? 24.859 24.031 4.75 1 98.31 390 LYS A N 1
ATOM 2865 C CA . LYS A 1 390 ? 25.812 24.766 3.926 1 98.31 390 LYS A CA 1
ATOM 2866 C C . LYS A 1 390 ? 25.281 24.969 2.508 1 98.31 390 LYS A C 1
ATOM 2868 O O . LYS A 1 390 ? 25.469 26.016 1.908 1 98.31 390 LYS A O 1
ATOM 2873 N N . ASP A 1 391 ? 24.75 23.891 1.98 1 98.19 391 ASP A N 1
ATOM 2874 C CA . ASP A 1 391 ? 24.375 23.906 0.572 1 98.19 391 ASP A CA 1
ATOM 2875 C C . ASP A 1 391 ? 23.297 22.859 0.275 1 98.19 391 ASP A C 1
ATOM 2877 O O . ASP A 1 391 ? 22.781 22.234 1.192 1 98.19 391 ASP A O 1
ATOM 2881 N N . TYR A 1 392 ? 22.906 22.734 -1.004 1 98.5 392 TYR A N 1
ATOM 2882 C CA . TYR A 1 392 ? 21.844 21.844 -1.446 1 98.5 392 TYR A CA 1
ATOM 2883 C C . TYR A 1 392 ? 22.156 20.391 -1.102 1 98.5 392 TYR A C 1
ATOM 2885 O O . TYR A 1 392 ? 21.297 19.656 -0.625 1 98.5 392 TYR A O 1
ATOM 2893 N N . ASP A 1 393 ? 23.406 19.938 -1.337 1 98.5 393 ASP A N 1
ATOM 2894 C CA . ASP A 1 393 ? 23.781 18.547 -1.106 1 98.5 393 ASP A CA 1
ATOM 2895 C C . ASP A 1 393 ? 23.578 18.172 0.358 1 98.5 393 ASP A C 1
ATOM 2897 O O . ASP A 1 393 ? 23.031 17.109 0.659 1 98.5 393 ASP A O 1
ATOM 2901 N N . GLU A 1 394 ? 24.047 19.031 1.197 1 98.62 394 GLU A N 1
ATOM 2902 C CA . GLU A 1 394 ? 23.844 18.781 2.621 1 98.62 394 GLU A CA 1
ATOM 2903 C C . GLU A 1 394 ? 22.359 18.828 2.98 1 98.62 394 GLU A C 1
ATOM 2905 O O . GLU A 1 394 ? 21.906 18.031 3.811 1 98.62 394 GLU A O 1
ATOM 2910 N N . ALA A 1 395 ? 21.625 19.781 2.395 1 98.81 395 ALA A N 1
ATOM 2911 C CA . ALA A 1 395 ? 20.188 19.891 2.656 1 98.81 395 ALA A CA 1
ATOM 2912 C C . ALA A 1 395 ? 19.469 18.594 2.307 1 98.81 395 ALA A C 1
ATOM 2914 O O . ALA A 1 395 ? 18.641 18.109 3.09 1 98.81 395 ALA A O 1
ATOM 2915 N N . LEU A 1 396 ? 19.766 18.047 1.145 1 98.75 396 LEU A N 1
ATOM 2916 C CA . LEU A 1 396 ? 19.141 16.812 0.709 1 98.75 396 LEU A CA 1
ATOM 2917 C C . LEU A 1 396 ? 19.5 15.664 1.646 1 98.75 396 LEU A C 1
ATOM 2919 O O . LEU A 1 396 ? 18.641 14.852 2.006 1 98.75 396 LEU A O 1
ATOM 2923 N N . ASN A 1 397 ? 20.781 15.555 1.997 1 98.56 397 ASN A N 1
ATOM 2924 C CA . ASN A 1 397 ? 21.234 14.516 2.918 1 98.56 397 ASN A CA 1
ATOM 2925 C C . ASN A 1 397 ? 20.484 14.586 4.25 1 98.56 397 ASN A C 1
ATOM 2927 O O . ASN A 1 397 ? 20.047 13.562 4.77 1 98.56 397 ASN A O 1
ATOM 2931 N N . VAL A 1 398 ? 20.391 15.773 4.785 1 98.69 398 VAL A N 1
ATOM 2932 C CA . VAL A 1 398 ? 19.703 15.992 6.055 1 98.69 398 VAL A CA 1
ATOM 2933 C C . VAL A 1 398 ? 18.219 15.656 5.898 1 98.69 398 VAL A C 1
ATOM 2935 O O . VAL A 1 398 ? 17.625 15.016 6.77 1 98.69 398 VAL A O 1
ATOM 2938 N N . ALA A 1 399 ? 17.609 16.078 4.809 1 98.69 399 ALA A N 1
ATOM 2939 C CA . ALA A 1 399 ? 16.203 15.805 4.539 1 98.69 399 ALA A CA 1
ATOM 2940 C C . ALA A 1 399 ? 15.922 14.305 4.539 1 98.69 399 ALA A C 1
ATOM 2942 O O . ALA A 1 399 ? 14.898 13.859 5.047 1 98.69 399 ALA A O 1
ATOM 2943 N N . ASN A 1 400 ? 16.844 13.547 4.008 1 98 400 ASN A N 1
ATOM 2944 C CA . ASN A 1 400 ? 16.656 12.109 3.84 1 98 400 ASN A CA 1
ATOM 2945 C C . ASN A 1 400 ? 17.031 11.344 5.105 1 98 400 ASN A C 1
ATOM 2947 O O . ASN A 1 400 ? 16.641 10.18 5.27 1 98 400 ASN A O 1
ATOM 2951 N N . ASP A 1 401 ? 17.828 11.992 5.996 1 98 401 ASP A N 1
ATOM 2952 C CA . ASP A 1 401 ? 18.328 11.328 7.195 1 98 401 ASP A CA 1
ATOM 2953 C C . ASP A 1 401 ? 17.281 11.359 8.32 1 98 401 ASP A C 1
ATOM 2955 O O . ASP A 1 401 ? 17.469 12.062 9.312 1 98 401 ASP A O 1
ATOM 2959 N N . THR A 1 402 ? 16.312 10.633 8.188 1 97 402 THR A N 1
ATOM 2960 C CA . THR A 1 402 ? 15.203 10.438 9.117 1 97 402 THR A CA 1
ATOM 2961 C C . THR A 1 402 ? 14.539 9.078 8.883 1 97 402 THR A C 1
ATOM 2963 O O . THR A 1 402 ? 14.648 8.508 7.801 1 97 402 THR A O 1
ATOM 2966 N N . GLU A 1 403 ? 13.898 8.523 9.875 1 95.75 403 GLU A N 1
ATOM 2967 C CA . GLU A 1 403 ? 13.203 7.25 9.727 1 95.75 403 GLU A CA 1
ATOM 2968 C C . GLU A 1 403 ? 11.883 7.422 8.984 1 95.75 403 GLU A C 1
ATOM 2970 O O . GLU A 1 403 ? 11.273 6.438 8.562 1 95.75 403 GLU A O 1
ATOM 2975 N N . PHE A 1 404 ? 11.445 8.656 8.75 1 97.19 404 PHE A N 1
ATOM 2976 C CA . PHE A 1 404 ? 10.156 8.969 8.148 1 97.19 404 PHE A CA 1
ATOM 2977 C C . PHE A 1 404 ? 10.312 9.32 6.68 1 97.19 404 PHE A C 1
ATOM 2979 O O . PHE A 1 404 ? 11.422 9.586 6.211 1 97.19 404 PHE A O 1
ATOM 2986 N N . GLY A 1 405 ? 9.227 9.305 5.867 1 97.81 405 GLY A N 1
ATOM 2987 C CA . GLY A 1 405 ? 9.234 9.625 4.449 1 97.81 405 GLY A CA 1
ATOM 2988 C C . GLY A 1 405 ? 7.852 9.938 3.902 1 97.81 405 GLY A C 1
ATOM 2989 O O . GLY A 1 405 ? 7.508 9.516 2.797 1 97.81 405 GLY A O 1
ATOM 2990 N N . LEU A 1 406 ? 7.051 10.703 4.633 1 97.75 406 LEU A N 1
ATOM 2991 C CA . LEU A 1 406 ? 5.699 11.031 4.188 1 97.75 406 LEU A CA 1
ATOM 2992 C C . LEU A 1 406 ? 5.723 12.133 3.135 1 97.75 406 LEU A C 1
ATOM 2994 O O . LEU A 1 406 ? 5.398 11.891 1.971 1 97.75 406 LEU A O 1
ATOM 2998 N N . SER A 1 407 ? 6.195 13.32 3.527 1 98.12 407 SER A N 1
ATOM 2999 C CA . SER A 1 407 ? 6.242 14.492 2.654 1 98.12 407 SER A CA 1
ATOM 3000 C C . SER A 1 407 ? 7.578 15.219 2.781 1 98.12 407 SER A C 1
ATOM 3002 O O . SER A 1 407 ? 8.211 15.188 3.838 1 98.12 407 SER A O 1
ATOM 3004 N N . ALA A 1 408 ? 8.039 15.805 1.714 1 98.5 408 ALA A N 1
ATOM 3005 C CA . ALA A 1 408 ? 9.219 16.656 1.676 1 98.5 408 ALA A CA 1
ATOM 3006 C C . ALA A 1 408 ? 9.016 17.828 0.723 1 98.5 408 ALA A C 1
ATOM 3008 O O . ALA A 1 408 ? 8.328 17.703 -0.293 1 98.5 408 ALA A O 1
ATOM 3009 N N . GLY A 1 409 ? 9.547 19 1.055 1 98.62 409 GLY A N 1
ATOM 3010 C CA . GLY A 1 409 ? 9.422 20.172 0.208 1 98.62 409 GLY A CA 1
ATOM 3011 C C . GLY A 1 409 ? 10.742 20.875 -0.045 1 98.62 409 GLY A C 1
ATOM 3012 O O . GLY A 1 409 ? 11.711 20.672 0.688 1 98.62 409 GLY A O 1
ATOM 3013 N N . ILE A 1 410 ? 10.734 21.688 -1.055 1 98.81 410 ILE A N 1
ATOM 3014 C CA . ILE A 1 410 ? 11.867 22.547 -1.376 1 98.81 410 ILE A CA 1
ATOM 3015 C C . ILE A 1 410 ? 11.367 23.859 -1.953 1 98.81 410 ILE A C 1
ATOM 3017 O O . ILE A 1 410 ? 10.43 23.891 -2.752 1 98.81 410 ILE A O 1
ATOM 3021 N N . CYS A 1 411 ? 11.891 24.922 -1.488 1 98.81 411 CYS A N 1
ATOM 3022 C CA . CYS A 1 411 ? 11.742 26.25 -2.09 1 98.81 411 CYS A CA 1
ATOM 3023 C C . CYS A 1 411 ? 13.016 26.656 -2.824 1 98.81 411 CYS A C 1
ATOM 3025 O O . CYS A 1 411 ? 14.078 26.797 -2.211 1 98.81 411 CYS A O 1
ATOM 3027 N N . THR A 1 412 ? 12.922 26.844 -4.055 1 98.69 412 THR A N 1
ATOM 3028 C CA . THR A 1 412 ? 14.055 27.188 -4.902 1 98.69 412 THR A CA 1
ATOM 3029 C C . THR A 1 412 ? 13.57 27.781 -6.23 1 98.69 412 THR A C 1
ATOM 3031 O O . THR A 1 412 ? 12.438 27.531 -6.648 1 98.69 412 THR A O 1
ATOM 3034 N N . ALA A 1 413 ? 14.398 28.547 -6.816 1 97.94 413 ALA A N 1
ATOM 3035 C CA . ALA A 1 413 ? 14.164 29.031 -8.172 1 97.94 413 ALA A CA 1
ATOM 3036 C C . ALA A 1 413 ? 14.969 28.234 -9.195 1 97.94 413 ALA A C 1
ATOM 3038 O O . ALA A 1 413 ? 14.844 28.453 -10.398 1 97.94 413 ALA A O 1
ATOM 3039 N N . SER A 1 414 ? 15.672 27.297 -8.742 1 97.75 414 SER A N 1
ATOM 3040 C CA . SER A 1 414 ? 16.562 26.531 -9.594 1 97.75 414 SER A CA 1
ATOM 3041 C C . SER A 1 414 ? 15.859 25.312 -10.188 1 97.75 414 SER A C 1
ATOM 3043 O O . SER A 1 414 ? 15.406 24.438 -9.461 1 97.75 414 SER A O 1
ATOM 3045 N N . LEU A 1 415 ? 15.844 25.312 -11.453 1 95.88 415 LEU A N 1
ATOM 3046 C CA . LEU A 1 415 ? 15.32 24.141 -12.156 1 95.88 415 LEU A CA 1
ATOM 3047 C C . LEU A 1 415 ? 16.125 22.891 -11.805 1 95.88 415 LEU A C 1
ATOM 3049 O O . LEU A 1 415 ? 15.562 21.812 -11.625 1 95.88 415 LEU A O 1
ATOM 3053 N N . LYS A 1 416 ? 17.422 23.016 -11.719 1 97.31 416 LYS A N 1
ATOM 3054 C CA . LYS A 1 416 ? 18.328 21.922 -11.398 1 97.31 416 LYS A CA 1
ATOM 3055 C C . LYS A 1 416 ? 17.984 21.297 -10.047 1 97.31 416 LYS A C 1
ATOM 3057 O O . LYS A 1 416 ? 17.797 20.078 -9.945 1 97.31 416 LYS A O 1
ATOM 3062 N N . HIS A 1 417 ? 17.844 22.156 -9.055 1 98.19 417 HIS A N 1
ATOM 3063 C CA . HIS A 1 417 ? 17.625 21.656 -7.699 1 98.19 417 HIS A CA 1
ATOM 3064 C C . HIS A 1 417 ? 16.203 21.125 -7.535 1 98.19 417 HIS A C 1
ATOM 3066 O O . HIS A 1 417 ? 15.984 20.109 -6.867 1 98.19 417 HIS A O 1
ATOM 3072 N N . ALA A 1 418 ? 15.227 21.797 -8.125 1 97.75 418 ALA A N 1
ATOM 3073 C CA . ALA A 1 418 ? 13.844 21.328 -8.078 1 97.75 418 ALA A CA 1
ATOM 3074 C C . ALA A 1 418 ? 13.719 19.938 -8.695 1 97.75 418 ALA A C 1
ATOM 3076 O O . ALA A 1 418 ? 13.086 19.047 -8.117 1 97.75 418 ALA A O 1
ATOM 3077 N N . HIS A 1 419 ? 14.336 19.766 -9.82 1 96.38 419 HIS A N 1
ATOM 3078 C CA . HIS A 1 419 ? 14.297 18.5 -10.539 1 96.38 419 HIS A CA 1
ATOM 3079 C C . HIS A 1 419 ? 15 17.406 -9.742 1 96.38 419 HIS A C 1
ATOM 3081 O O . HIS A 1 419 ? 14.453 16.312 -9.562 1 96.38 419 HIS A O 1
ATOM 3087 N N . HIS A 1 420 ? 16.203 17.672 -9.312 1 97.69 420 HIS A N 1
ATOM 3088 C CA . HIS A 1 420 ? 17 16.703 -8.578 1 97.69 420 HIS A CA 1
ATOM 3089 C C . HIS A 1 420 ? 16.312 16.312 -7.27 1 97.69 420 HIS A C 1
ATOM 3091 O O . HIS A 1 420 ? 16.312 15.133 -6.895 1 97.69 420 HIS A O 1
ATOM 3097 N N . PHE A 1 421 ? 15.727 17.281 -6.586 1 98.19 421 PHE A N 1
ATOM 3098 C CA . PHE A 1 421 ? 15.039 17.016 -5.324 1 98.19 421 PHE A CA 1
ATOM 3099 C C . PHE A 1 421 ? 13.828 16.125 -5.535 1 98.19 421 PHE A C 1
ATOM 3101 O O . PHE A 1 421 ? 13.609 15.18 -4.77 1 98.19 421 PHE A O 1
ATOM 3108 N N . ARG A 1 422 ? 13.023 16.297 -6.539 1 96.81 422 ARG A N 1
ATOM 3109 C CA . ARG A 1 422 ? 11.852 15.477 -6.844 1 96.81 422 ARG A CA 1
ATOM 3110 C C . ARG A 1 422 ? 12.258 14.023 -7.07 1 96.81 422 ARG A C 1
ATOM 3112 O O . ARG A 1 422 ? 11.539 13.109 -6.668 1 96.81 422 ARG A O 1
ATOM 3119 N N . ALA A 1 423 ? 13.422 13.891 -7.586 1 95.06 423 ALA A N 1
ATOM 3120 C CA . ALA A 1 423 ? 13.883 12.555 -7.945 1 95.06 423 ALA A CA 1
ATOM 3121 C C . ALA A 1 423 ? 14.516 11.852 -6.742 1 95.06 423 ALA A C 1
ATOM 3123 O O . ALA A 1 423 ? 14.445 10.625 -6.625 1 95.06 423 ALA A O 1
ATOM 3124 N N . ASN A 1 424 ? 15.086 12.617 -5.812 1 96.31 424 ASN A N 1
ATOM 3125 C CA . ASN A 1 424 ? 16 11.977 -4.875 1 96.31 424 ASN A CA 1
ATOM 3126 C C . ASN A 1 424 ? 15.531 12.133 -3.434 1 96.31 424 ASN A C 1
ATOM 3128 O O . ASN A 1 424 ? 16.047 11.469 -2.533 1 96.31 424 ASN A O 1
ATOM 3132 N N . ALA A 1 425 ? 14.602 13.078 -3.178 1 97.94 425 ALA A N 1
ATOM 3133 C CA . ALA A 1 425 ? 14.023 13.102 -1.838 1 97.94 425 ALA A CA 1
ATOM 3134 C C . ALA A 1 425 ? 13.352 11.766 -1.51 1 97.94 425 ALA A C 1
ATOM 3136 O O . ALA A 1 425 ? 12.609 11.219 -2.332 1 97.94 425 ALA A O 1
ATOM 3137 N N . GLN A 1 426 ? 13.695 11.211 -0.386 1 96.88 426 GLN A N 1
ATOM 3138 C CA . GLN A 1 426 ? 13.133 9.922 0.017 1 96.88 426 GLN A CA 1
ATOM 3139 C C . GLN A 1 426 ? 11.828 10.109 0.789 1 96.88 426 GLN A C 1
ATOM 3141 O O . GLN A 1 426 ? 11.766 9.828 1.986 1 96.88 426 GLN A O 1
ATOM 3146 N N . ALA A 1 427 ? 10.781 10.57 0.107 1 97.75 427 ALA A N 1
ATOM 3147 C CA . ALA A 1 427 ? 9.422 10.797 0.586 1 97.75 427 ALA A CA 1
ATOM 3148 C C . ALA A 1 427 ? 8.398 10.383 -0.465 1 97.75 427 ALA A C 1
ATOM 3150 O O . ALA A 1 427 ? 8.688 10.391 -1.663 1 97.75 427 ALA A O 1
ATOM 3151 N N . GLY A 1 428 ? 7.242 10.008 -0.002 1 97.75 428 GLY A N 1
ATOM 3152 C CA . GLY A 1 428 ? 6.195 9.609 -0.929 1 97.75 428 GLY A CA 1
ATOM 3153 C C . GLY A 1 428 ? 5.535 10.781 -1.629 1 97.75 428 GLY A C 1
ATOM 3154 O O . GLY A 1 428 ? 4.969 10.625 -2.713 1 97.75 428 GLY A O 1
ATOM 3155 N N . MET A 1 429 ? 5.598 11.953 -1.081 1 97.94 429 MET A N 1
ATOM 3156 C CA . MET A 1 429 ? 5.086 13.195 -1.66 1 97.94 429 MET A CA 1
ATOM 3157 C C . MET A 1 429 ? 6.152 14.281 -1.631 1 97.94 429 MET A C 1
ATOM 3159 O O . MET A 1 429 ? 6.801 14.5 -0.604 1 97.94 429 MET A O 1
ATOM 3163 N N . VAL A 1 430 ? 6.363 14.945 -2.688 1 98.5 430 VAL A N 1
ATOM 3164 C CA . VAL A 1 430 ? 7.375 15.992 -2.789 1 98.5 430 VAL A CA 1
ATOM 3165 C C . VAL A 1 430 ? 6.73 17.281 -3.285 1 98.5 430 VAL A C 1
ATOM 3167 O O . VAL A 1 430 ? 6.004 17.281 -4.285 1 98.5 430 VAL A O 1
ATOM 3170 N N . MET A 1 431 ? 6.984 18.375 -2.598 1 98.5 431 MET A N 1
ATOM 3171 C CA . MET A 1 431 ? 6.43 19.703 -2.879 1 98.5 431 MET A CA 1
ATOM 3172 C C . MET A 1 431 ? 7.523 20.656 -3.324 1 98.5 431 MET A C 1
ATOM 3174 O O . MET A 1 431 ? 8.5 20.875 -2.602 1 98.5 431 MET A O 1
ATOM 3178 N N . VAL A 1 432 ? 7.352 21.25 -4.488 1 98.25 432 VAL A N 1
ATOM 3179 C CA . VAL A 1 432 ? 8.258 22.297 -4.93 1 98.25 432 VAL A CA 1
ATOM 3180 C C . VAL A 1 432 ? 7.551 23.641 -4.879 1 98.25 432 VAL A C 1
ATOM 3182 O O . VAL A 1 432 ? 6.586 23.875 -5.609 1 98.25 432 VAL A O 1
ATOM 3185 N N . ASN A 1 433 ? 8.047 24.531 -3.977 1 98.06 433 ASN A N 1
ATOM 3186 C CA . ASN A 1 433 ? 7.52 25.891 -3.797 1 98.06 433 ASN A CA 1
ATOM 3187 C C . ASN A 1 433 ? 6.07 25.859 -3.33 1 98.06 433 ASN A C 1
ATOM 3189 O O . ASN A 1 433 ? 5.266 26.703 -3.75 1 98.06 433 ASN A O 1
ATOM 3193 N N . LEU A 1 434 ? 5.785 24.859 -2.604 1 97.81 434 LEU A N 1
ATOM 3194 C CA . LEU A 1 434 ? 4.492 24.656 -1.957 1 97.81 434 LEU A CA 1
ATOM 3195 C C . LEU A 1 434 ? 4.672 24.141 -0.531 1 97.81 434 LEU A C 1
ATOM 3197 O O . LEU A 1 434 ? 5.711 23.562 -0.201 1 97.81 434 LEU A O 1
ATOM 3201 N N . PRO A 1 435 ? 3.676 24.422 0.307 1 97.44 435 PRO A N 1
ATOM 3202 C CA . PRO A 1 435 ? 3.74 23.781 1.623 1 97.44 435 PRO A CA 1
ATOM 3203 C C . PRO A 1 435 ? 3.744 22.25 1.538 1 97.44 435 PRO A C 1
ATOM 3205 O O . PRO A 1 435 ? 3.232 21.688 0.57 1 97.44 435 PRO A O 1
ATOM 3208 N N . THR A 1 436 ? 4.352 21.594 2.543 1 96.38 436 THR A N 1
ATOM 3209 C CA . THR A 1 436 ? 4.41 20.125 2.574 1 96.38 436 THR A CA 1
ATOM 3210 C C . THR A 1 436 ? 3.021 19.547 2.809 1 96.38 436 THR A C 1
ATOM 3212 O O . THR A 1 436 ? 2.824 18.328 2.678 1 96.38 436 THR A O 1
ATOM 3215 N N . ALA A 1 437 ? 2.092 20.406 3.098 1 89.88 437 ALA A N 1
ATOM 3216 C CA . ALA A 1 437 ? 0.703 20 3.289 1 89.88 437 ALA A CA 1
ATOM 3217 C C . ALA A 1 437 ? -0.175 20.484 2.141 1 89.88 437 ALA A C 1
ATOM 3219 O O . ALA A 1 437 ? 0.224 21.359 1.376 1 89.88 437 ALA A O 1
ATOM 3220 N N . GLY A 1 438 ? -1.313 19.953 1.968 1 85.06 438 GLY A N 1
ATOM 3221 C CA . GLY A 1 438 ? -2.215 20.312 0.886 1 85.06 438 GLY A CA 1
ATOM 3222 C C . GLY A 1 438 ? -2.041 19.453 -0.35 1 85.06 438 GLY A C 1
ATOM 3223 O O . GLY A 1 438 ? -1.154 19.703 -1.169 1 85.06 438 GLY A O 1
ATOM 3224 N N . VAL A 1 439 ? -2.785 18.391 -0.465 1 89.62 439 VAL A N 1
ATOM 3225 C CA . VAL A 1 439 ? -2.676 17.453 -1.574 1 89.62 439 VAL A CA 1
ATOM 3226 C C . VAL A 1 439 ? -4.023 17.312 -2.273 1 89.62 439 VAL A C 1
ATOM 3228 O O . VAL A 1 439 ? -5.062 17.672 -1.713 1 89.62 439 VAL A O 1
ATOM 3231 N N . ASP A 1 440 ? -3.938 16.953 -3.482 1 94.81 440 ASP A N 1
ATOM 3232 C CA . ASP A 1 440 ? -5.145 16.781 -4.289 1 94.81 440 ASP A CA 1
ATOM 3233 C C . ASP A 1 440 ? -5.816 15.445 -4.008 1 94.81 440 ASP A C 1
ATOM 3235 O O . ASP A 1 440 ? -5.141 14.438 -3.795 1 94.81 440 ASP A O 1
ATOM 3239 N N . TYR A 1 441 ? -7.137 15.445 -4.051 1 94.69 441 TYR A N 1
ATOM 3240 C CA . TYR A 1 441 ? -7.895 14.25 -3.699 1 94.69 441 TYR A CA 1
ATOM 3241 C C . TYR A 1 441 ? -7.883 13.234 -4.84 1 94.69 441 TYR A C 1
ATOM 3243 O O . TYR A 1 441 ? -8.188 12.055 -4.637 1 94.69 441 TYR A O 1
ATOM 3251 N N . HIS A 1 442 ? -7.586 13.648 -6.098 1 94.88 442 HIS A N 1
ATOM 3252 C CA . HIS A 1 442 ? -7.715 12.758 -7.25 1 94.88 442 HIS A CA 1
ATOM 3253 C C . HIS A 1 442 ? -6.379 12.117 -7.609 1 94.88 442 HIS A C 1
ATOM 3255 O O . HIS A 1 442 ? -6.262 11.453 -8.641 1 94.88 442 HIS A O 1
ATOM 3261 N N . VAL A 1 443 ? -5.273 12.359 -6.77 1 95.81 443 VAL A N 1
ATOM 3262 C CA . VAL A 1 443 ? -3.963 11.75 -6.988 1 95.81 443 VAL A CA 1
ATOM 3263 C C . VAL A 1 443 ? -3.541 10.977 -5.746 1 95.81 443 VAL A C 1
ATOM 3265 O O . VAL A 1 443 ? -4.09 11.18 -4.66 1 95.81 443 VAL A O 1
ATOM 3268 N N . PRO A 1 444 ? -2.576 10.094 -5.832 1 96.75 444 PRO A N 1
ATOM 3269 C CA . PRO A 1 444 ? -2.209 9.234 -4.703 1 96.75 444 PRO A CA 1
ATOM 3270 C C . PRO A 1 444 ? -1.616 10.023 -3.535 1 96.75 444 PRO A C 1
ATOM 3272 O O . PRO A 1 444 ? -0.857 10.969 -3.746 1 96.75 444 PRO A O 1
ATOM 3275 N N . PHE A 1 445 ? -2.041 9.562 -2.422 1 97.19 445 PHE A N 1
ATOM 3276 C CA . PHE A 1 445 ? -1.522 10.047 -1.148 1 97.19 445 PHE A CA 1
ATOM 3277 C C . PHE A 1 445 ? -0.775 8.938 -0.411 1 97.19 445 PHE A C 1
ATOM 3279 O O . PHE A 1 445 ? -1.258 7.809 -0.322 1 97.19 445 PHE A O 1
ATOM 3286 N N . GLY A 1 446 ? 0.367 9.305 0.194 1 95.88 446 GLY A N 1
ATOM 3287 C CA . GLY A 1 446 ? 1.08 8.359 1.041 1 95.88 446 GLY A CA 1
ATOM 3288 C C . GLY A 1 446 ? 2.586 8.539 0.996 1 95.88 446 GLY A C 1
ATOM 3289 O O . GLY A 1 446 ? 3.111 9.203 0.104 1 95.88 446 GLY A O 1
ATOM 3290 N N . GLY A 1 447 ? 3.201 7.926 1.914 1 96.25 447 GLY A N 1
ATOM 3291 C CA . GLY A 1 447 ? 4.641 8.086 2.047 1 96.25 447 GLY A CA 1
ATOM 3292 C C . GLY A 1 447 ? 5.402 6.789 1.881 1 96.25 447 GLY A C 1
ATOM 3293 O O . GLY A 1 447 ? 4.98 5.906 1.132 1 96.25 447 GLY A O 1
ATOM 3294 N N . THR A 1 448 ? 6.617 6.82 2.391 1 95.19 448 THR A N 1
ATOM 3295 C CA . THR A 1 448 ? 7.543 5.691 2.42 1 95.19 448 THR A CA 1
ATOM 3296 C C . THR A 1 448 ? 8.227 5.59 3.779 1 95.19 448 THR A C 1
ATOM 3298 O O . THR A 1 448 ? 7.84 6.273 4.73 1 95.19 448 THR A O 1
ATOM 3301 N N . LYS A 1 449 ? 9.172 4.672 3.93 1 94.69 449 LYS A N 1
ATOM 3302 C CA . LYS A 1 449 ? 9.914 4.469 5.172 1 94.69 449 LYS A CA 1
ATOM 3303 C C . LYS A 1 449 ? 8.969 4.23 6.344 1 94.69 449 LYS A C 1
ATOM 3305 O O . LYS A 1 449 ? 8.039 3.422 6.246 1 94.69 449 LYS A O 1
ATOM 3310 N N . GLY A 1 450 ? 9.234 4.859 7.453 1 95.25 450 GLY A N 1
ATOM 3311 C CA . GLY A 1 450 ? 8.453 4.648 8.656 1 95.25 450 GLY A CA 1
ATOM 3312 C C . GLY A 1 450 ? 7.113 5.367 8.625 1 95.25 450 GLY A C 1
ATOM 3313 O O . GLY A 1 450 ? 6.285 5.184 9.523 1 95.25 450 GLY A O 1
ATOM 3314 N N . SER A 1 451 ? 6.758 6.055 7.547 1 97.38 451 SER A N 1
ATOM 3315 C CA . SER A 1 451 ? 5.566 6.898 7.516 1 97.38 451 SER A CA 1
ATOM 3316 C C . SER A 1 451 ? 4.383 6.16 6.898 1 97.38 451 SER A C 1
ATOM 3318 O O . SER A 1 451 ? 3.23 6.559 7.082 1 97.38 451 SER A O 1
ATOM 3320 N N . SER A 1 452 ? 4.684 5.203 6.055 1 97.38 452 SER A N 1
ATOM 3321 C CA . SER A 1 452 ? 3.6 4.551 5.332 1 97.38 452 SER A CA 1
ATOM 3322 C C . SER A 1 452 ? 3.953 3.105 4.992 1 97.38 452 SER A C 1
ATOM 3324 O O . SER A 1 452 ? 5.129 2.758 4.883 1 97.38 452 SER A O 1
ATOM 3326 N N . PHE A 1 453 ? 2.949 2.279 4.914 1 97 453 PHE A N 1
ATOM 3327 C CA . PHE A 1 453 ? 3.104 0.893 4.488 1 97 453 PHE A CA 1
ATOM 3328 C C . PHE A 1 453 ? 1.867 0.416 3.736 1 97 453 PHE A C 1
ATOM 3330 O O . PHE A 1 453 ? 0.739 0.666 4.164 1 97 453 PHE A O 1
ATOM 3337 N N . GLY A 1 454 ? 2.131 -0.271 2.602 1 96.69 454 GLY A N 1
ATOM 3338 C CA . GLY A 1 454 ? 1.042 -0.757 1.77 1 96.69 454 GLY A CA 1
ATOM 3339 C C . GLY A 1 454 ? 0.716 0.168 0.612 1 96.69 454 GLY A C 1
ATOM 3340 O O . GLY A 1 454 ? 1.461 1.11 0.336 1 96.69 454 GLY A O 1
ATOM 3341 N N . PRO A 1 455 ? -0.378 -0.136 -0.106 1 96.62 455 PRO A N 1
ATOM 3342 C CA . PRO A 1 455 ? -0.771 0.674 -1.261 1 96.62 455 PRO A CA 1
ATOM 3343 C C . PRO A 1 455 ? -1.163 2.1 -0.877 1 96.62 455 PRO A C 1
ATOM 3345 O O . PRO A 1 455 ? -1.511 2.357 0.278 1 96.62 455 PRO A O 1
ATOM 3348 N N . ARG A 1 456 ? -1.131 2.945 -1.855 1 97.69 456 ARG A N 1
ATOM 3349 C CA . ARG A 1 456 ? -1.41 4.359 -1.622 1 97.69 456 ARG A CA 1
ATOM 3350 C C . ARG A 1 456 ? -2.904 4.598 -1.429 1 97.69 456 ARG A C 1
ATOM 3352 O O . ARG A 1 456 ? -3.729 3.818 -1.912 1 97.69 456 ARG A O 1
ATOM 3359 N N . GLU A 1 457 ? -3.186 5.699 -0.759 1 97.44 457 GLU A N 1
ATOM 3360 C CA . GLU A 1 457 ? -4.547 6.203 -0.61 1 97.44 457 GLU A CA 1
ATOM 3361 C C . GLU A 1 457 ? -4.891 7.203 -1.713 1 97.44 457 GLU A C 1
ATOM 3363 O O . GLU A 1 457 ? -4 7.84 -2.279 1 97.44 457 GLU A O 1
ATOM 3368 N N . GLN A 1 458 ? -6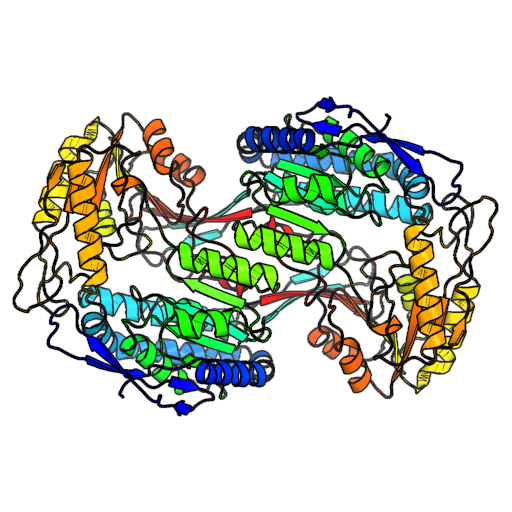.195 7.289 -2.072 1 96.5 458 GLN A N 1
ATOM 3369 C CA . GLN A 1 458 ? -6.801 8.312 -2.914 1 96.5 458 GLN A CA 1
ATOM 3370 C C . GLN A 1 458 ? -6.48 8.078 -4.387 1 96.5 458 GLN A C 1
ATOM 3372 O O . GLN A 1 458 ? -5.66 7.219 -4.719 1 96.5 458 GLN A O 1
ATOM 3377 N N . GLY A 1 459 ? -7.203 8.805 -5.207 1 95 459 GLY A N 1
ATOM 3378 C CA . GLY A 1 459 ? -7.004 8.688 -6.641 1 95 459 GLY A CA 1
ATOM 3379 C C . GLY A 1 459 ? -7.312 7.301 -7.18 1 95 459 GLY A C 1
ATOM 3380 O O . GLY A 1 459 ? -7.895 6.473 -6.477 1 95 459 GLY A O 1
ATOM 3381 N N . ARG A 1 460 ? -6.902 7.055 -8.367 1 93.88 460 ARG A N 1
ATOM 3382 C CA . ARG A 1 460 ? -7.141 5.766 -9.008 1 93.88 460 ARG A CA 1
ATOM 3383 C C . ARG A 1 460 ? -6.289 4.672 -8.367 1 93.88 460 ARG A C 1
ATOM 3385 O O . ARG A 1 460 ? -6.625 3.49 -8.445 1 93.88 460 ARG A O 1
ATOM 3392 N N . HIS A 1 461 ? -5.215 5.117 -7.699 1 95.25 461 HIS A N 1
ATOM 3393 C CA . HIS A 1 461 ? -4.285 4.184 -7.07 1 95.25 461 HIS A CA 1
ATOM 3394 C C . HIS A 1 461 ? -4.938 3.461 -5.898 1 95.25 461 HIS A C 1
ATOM 3396 O O . HIS A 1 461 ? -4.461 2.412 -5.465 1 95.25 461 HIS A O 1
ATOM 3402 N N . ALA A 1 462 ? -6.059 4 -5.395 1 96.62 462 ALA A N 1
ATOM 3403 C CA . ALA A 1 462 ? -6.773 3.381 -4.281 1 96.62 462 ALA A CA 1
ATOM 3404 C C . ALA A 1 462 ? -7.234 1.971 -4.637 1 96.62 462 ALA A C 1
ATOM 3406 O O . ALA A 1 462 ? -7.379 1.116 -3.76 1 96.62 462 ALA A O 1
ATOM 3407 N N . ALA A 1 463 ? -7.426 1.685 -5.941 1 96.69 463 ALA A N 1
ATOM 3408 C CA . ALA A 1 463 ? -7.902 0.384 -6.402 1 96.69 463 ALA A CA 1
ATOM 3409 C C . ALA A 1 463 ? -6.945 -0.73 -5.988 1 96.69 463 ALA A C 1
ATOM 3411 O O . ALA A 1 463 ? -7.371 -1.864 -5.75 1 96.69 463 ALA A O 1
ATOM 3412 N N . GLU A 1 464 ? -5.645 -0.366 -5.871 1 96.44 464 GLU A N 1
ATOM 3413 C CA . GLU A 1 464 ? -4.633 -1.364 -5.547 1 96.44 464 GLU A CA 1
ATOM 3414 C C . GLU A 1 464 ? -4.875 -1.971 -4.168 1 96.44 464 GLU A C 1
ATOM 3416 O O . GLU A 1 464 ? -4.582 -3.146 -3.941 1 96.44 464 GLU A O 1
ATOM 3421 N N . PHE A 1 465 ? -5.398 -1.229 -3.23 1 98.12 465 PHE A N 1
ATOM 3422 C CA . PHE A 1 465 ? -5.688 -1.742 -1.896 1 98.12 465 PHE A CA 1
ATOM 3423 C C . PHE A 1 465 ? -7.051 -2.418 -1.859 1 98.12 465 PHE A C 1
ATOM 3425 O O . PHE A 1 465 ? -7.191 -3.52 -1.325 1 98.12 465 PHE A O 1
ATOM 3432 N N . TYR A 1 466 ? -8.047 -1.875 -2.479 1 98.56 466 TYR A N 1
ATOM 3433 C CA . TYR A 1 466 ? -9.43 -2.248 -2.211 1 98.56 466 TYR A CA 1
ATOM 3434 C C . TYR A 1 466 ? -9.875 -3.377 -3.133 1 98.56 466 TYR A C 1
ATOM 3436 O O . TYR A 1 466 ? -11.047 -3.768 -3.123 1 98.56 466 TYR A O 1
ATOM 3444 N N . THR A 1 467 ? -8.914 -3.896 -3.977 1 97.56 467 THR A N 1
ATOM 3445 C CA . THR A 1 467 ? -9.289 -4.969 -4.891 1 97.56 467 THR A CA 1
ATOM 3446 C C . THR A 1 467 ? -8.188 -6.027 -4.961 1 97.56 467 THR A C 1
ATOM 3448 O O . THR A 1 467 ? -7.094 -5.828 -4.43 1 97.56 467 THR A O 1
ATOM 3451 N N . THR A 1 468 ? -8.523 -7.074 -5.5 1 96.12 468 THR A N 1
ATOM 3452 C CA . THR A 1 468 ? -7.586 -8.109 -5.938 1 96.12 468 THR A CA 1
ATOM 3453 C C . THR A 1 468 ? -7.715 -8.352 -7.438 1 96.12 468 THR A C 1
ATOM 3455 O O . THR A 1 468 ? -8.773 -8.109 -8.023 1 96.12 468 THR A O 1
ATOM 3458 N N . VAL A 1 469 ? -6.695 -8.914 -8.062 1 96.88 469 VAL A N 1
ATOM 3459 C CA . VAL A 1 469 ? -6.633 -9.109 -9.508 1 96.88 469 VAL A CA 1
ATOM 3460 C C . VAL A 1 469 ? -7 -10.547 -9.852 1 96.88 469 VAL A C 1
ATOM 3462 O O . VAL A 1 469 ? -6.562 -11.484 -9.18 1 96.88 469 VAL A O 1
ATOM 3465 N N . LYS A 1 470 ? -7.793 -10.789 -10.875 1 97.94 470 LYS A N 1
ATOM 3466 C CA . LYS A 1 470 ? -8.148 -12.094 -11.422 1 97.94 470 LYS A CA 1
ATOM 3467 C C . LYS A 1 470 ? -7.805 -12.172 -12.914 1 97.94 470 LYS A C 1
ATOM 3469 O O . LYS A 1 470 ? -8.156 -11.273 -13.68 1 97.94 470 LYS A O 1
ATOM 3474 N N . THR A 1 471 ? -7.117 -13.172 -13.312 1 97.94 471 THR A N 1
ATOM 3475 C CA . THR A 1 471 ? -6.793 -13.461 -14.703 1 97.94 471 THR A CA 1
ATOM 3476 C C . THR A 1 471 ? -7.602 -14.648 -15.211 1 97.94 471 THR A C 1
ATOM 3478 O O . THR A 1 471 ? -7.516 -15.75 -14.656 1 97.94 471 THR A O 1
ATOM 3481 N N . ALA A 1 472 ? -8.289 -14.5 -16.25 1 97.38 472 ALA A N 1
ATOM 3482 C CA . ALA A 1 472 ? -9.102 -15.57 -16.828 1 97.38 472 ALA A CA 1
ATOM 3483 C C . ALA A 1 472 ? -8.68 -15.867 -18.25 1 97.38 472 ALA A C 1
ATOM 3485 O O . ALA A 1 472 ? -8.531 -14.945 -19.062 1 97.38 472 ALA A O 1
ATOM 3486 N N . TYR A 1 473 ? -8.484 -17.094 -18.531 1 97.06 473 TYR A N 1
ATOM 3487 C CA . TYR A 1 473 ? -8.211 -17.609 -19.875 1 97.06 473 TYR A CA 1
ATOM 3488 C C . TYR A 1 473 ? -9.438 -18.312 -20.453 1 97.06 473 TYR A C 1
ATOM 3490 O O . TYR A 1 473 ? -10.125 -19.047 -19.734 1 97.06 473 TYR A O 1
ATOM 3498 N N . LEU A 1 474 ? -9.656 -18.047 -21.688 1 94.31 474 LEU A N 1
ATOM 3499 C CA . LEU A 1 474 ? -10.812 -18.656 -22.328 1 94.31 474 LEU A CA 1
ATOM 3500 C C . LEU A 1 474 ? -10.453 -19.188 -23.719 1 94.31 474 LEU A C 1
ATOM 3502 O O . LEU A 1 474 ? -9.914 -18.453 -24.547 1 94.31 474 LEU A O 1
ATOM 3506 N N . MET A 1 475 ? -10.617 -20.453 -23.906 1 93.62 475 MET A N 1
ATOM 3507 C CA . MET A 1 475 ? -10.586 -21.094 -25.219 1 93.62 475 MET A CA 1
ATOM 3508 C C . MET A 1 475 ? -11.977 -21.578 -25.625 1 93.62 475 MET A C 1
ATOM 3510 O O . MET A 1 475 ? -12.516 -22.5 -25.016 1 93.62 475 MET A O 1
ATOM 3514 N N . ALA A 1 476 ? -12.523 -21.016 -26.609 1 87.19 476 ALA A N 1
ATOM 3515 C CA . ALA A 1 476 ? -13.875 -21.344 -27.031 1 87.19 476 ALA A CA 1
ATOM 3516 C C . ALA A 1 476 ? -13.891 -22.594 -27.906 1 87.19 476 ALA A C 1
ATOM 3518 O O . ALA A 1 476 ? -12.93 -22.859 -28.641 1 87.19 476 ALA A O 1
ATOM 3519 N N . MET B 1 1 ? 33.156 -27.719 -6.043 1 88.12 1 MET B N 1
ATOM 3520 C CA . MET B 1 1 ? 31.828 -27.156 -5.988 1 88.12 1 MET B CA 1
ATOM 3521 C C . MET B 1 1 ? 31.469 -26.438 -7.289 1 88.12 1 MET B C 1
ATOM 3523 O O . MET B 1 1 ? 32.156 -25.5 -7.691 1 88.12 1 MET B O 1
ATOM 3527 N N . GLU B 1 2 ? 30.641 -26.969 -8.117 1 92.75 2 GLU B N 1
ATOM 3528 C CA . GLU B 1 2 ? 30.266 -26.484 -9.445 1 92.75 2 GLU B CA 1
ATOM 3529 C C . GLU B 1 2 ? 29.297 -25.312 -9.344 1 92.75 2 GLU B C 1
ATOM 3531 O O . GLU B 1 2 ? 29.344 -24.391 -10.156 1 92.75 2 GLU B O 1
ATOM 3536 N N . TYR B 1 3 ? 28.484 -25.312 -8.359 1 98.12 3 TYR B N 1
ATOM 3537 C CA . TYR B 1 3 ? 27.484 -24.266 -8.211 1 98.12 3 TYR B CA 1
ATOM 3538 C C . TYR B 1 3 ? 27.812 -23.359 -7.027 1 98.12 3 TYR B C 1
ATOM 3540 O O . TYR B 1 3 ? 27.391 -23.625 -5.898 1 98.12 3 TYR B O 1
ATOM 3548 N N . ARG B 1 4 ? 28.625 -22.344 -7.32 1 97.69 4 ARG B N 1
ATOM 3549 C CA . ARG B 1 4 ? 29.125 -21.375 -6.344 1 97.69 4 ARG B CA 1
ATOM 3550 C C . ARG B 1 4 ? 28.125 -20.234 -6.148 1 97.69 4 ARG B C 1
ATOM 3552 O O . ARG B 1 4 ? 27.297 -19.969 -7.023 1 97.69 4 ARG B O 1
ATOM 3559 N N . ASN B 1 5 ? 28.188 -19.641 -5.004 1 98.69 5 ASN B N 1
ATOM 3560 C CA . ASN B 1 5 ? 27.484 -18.375 -4.816 1 98.69 5 ASN B CA 1
ATOM 3561 C C . ASN B 1 5 ? 27.984 -17.297 -5.777 1 98.69 5 ASN B C 1
ATOM 3563 O O . ASN B 1 5 ? 29.094 -17.406 -6.293 1 98.69 5 ASN B O 1
ATOM 3567 N N . TYR B 1 6 ? 27.172 -16.359 -6.102 1 98.75 6 TYR B N 1
ATOM 3568 C CA . TYR B 1 6 ? 27.578 -15.148 -6.801 1 98.75 6 TYR B CA 1
ATOM 3569 C C . TYR B 1 6 ? 27.266 -13.906 -5.965 1 98.75 6 TYR B C 1
ATOM 3571 O O . TYR B 1 6 ? 26.109 -13.586 -5.727 1 98.75 6 TYR B O 1
ATOM 3579 N N . ILE B 1 7 ? 28.281 -13.289 -5.441 1 98.62 7 ILE B N 1
ATOM 3580 C CA . ILE B 1 7 ? 28.156 -12.172 -4.516 1 98.62 7 ILE B CA 1
ATOM 3581 C C . ILE B 1 7 ? 29.094 -11.039 -4.941 1 98.62 7 ILE B C 1
ATOM 3583 O O . ILE B 1 7 ? 30.297 -11.234 -5.059 1 98.62 7 ILE B O 1
ATOM 3587 N N . GLY B 1 8 ? 28.531 -9.891 -5.238 1 98.25 8 GLY B N 1
ATOM 3588 C CA . GLY B 1 8 ? 29.328 -8.734 -5.59 1 98.25 8 GLY B CA 1
ATOM 3589 C C . GLY B 1 8 ? 30.062 -8.898 -6.906 1 98.25 8 GLY B C 1
ATOM 3590 O O . GLY B 1 8 ? 31.203 -8.438 -7.047 1 98.25 8 GLY B O 1
ATOM 3591 N N . GLY B 1 9 ? 29.5 -9.703 -7.754 1 98.12 9 GLY B N 1
ATOM 3592 C CA . GLY B 1 9 ? 30.109 -9.875 -9.062 1 98.12 9 GLY B CA 1
ATOM 3593 C C . GLY B 1 9 ? 31.156 -10.977 -9.094 1 98.12 9 GLY B C 1
ATOM 3594 O O . GLY B 1 9 ? 31.875 -11.125 -10.078 1 98.12 9 GLY B O 1
ATOM 3595 N N . GLU B 1 10 ? 31.219 -11.664 -8.008 1 98.19 10 GLU B N 1
ATOM 3596 C CA . GLU B 1 10 ? 32.219 -12.711 -7.934 1 98.19 10 GLU B CA 1
ATOM 3597 C C . GLU B 1 10 ? 31.609 -14.055 -7.547 1 98.19 10 GLU B C 1
ATOM 3599 O O . GLU B 1 10 ? 30.703 -14.102 -6.703 1 98.19 10 GLU B O 1
ATOM 3604 N N . TRP B 1 11 ? 32.094 -15.078 -8.164 1 98.31 11 TRP B N 1
ATOM 3605 C CA . TRP B 1 11 ? 31.734 -16.422 -7.738 1 98.31 11 TRP B CA 1
ATOM 3606 C C . TRP B 1 11 ? 32.469 -16.797 -6.453 1 98.31 11 TRP B C 1
ATOM 3608 O O . TRP B 1 11 ? 33.688 -16.703 -6.375 1 98.31 11 TRP B O 1
ATOM 3618 N N . VAL B 1 12 ? 31.688 -17.156 -5.391 1 97.5 12 VAL B N 1
ATOM 3619 C CA . VAL B 1 12 ? 32.25 -17.375 -4.055 1 97.5 12 VAL B CA 1
ATOM 3620 C C . VAL B 1 12 ? 31.922 -18.797 -3.59 1 97.5 12 VAL B C 1
ATOM 3622 O O . VAL B 1 12 ? 30.766 -19.234 -3.652 1 97.5 12 VAL B O 1
ATOM 3625 N N . GLU B 1 13 ? 32.906 -19.5 -3.119 1 95.62 13 GLU B N 1
ATOM 3626 C CA . GLU B 1 13 ? 32.75 -20.844 -2.598 1 95.62 13 GLU B CA 1
ATOM 3627 C C . GLU B 1 13 ? 32.281 -20.828 -1.144 1 95.62 13 GLU B C 1
ATOM 3629 O O . GLU B 1 13 ? 32.406 -19.797 -0.466 1 95.62 13 GLU B O 1
ATOM 3634 N N . ALA B 1 14 ? 31.594 -21.844 -0.729 1 95.69 14 ALA B N 1
ATOM 3635 C CA . ALA B 1 14 ? 31.266 -22.062 0.676 1 95.69 14 ALA B CA 1
ATOM 3636 C C . ALA B 1 14 ? 32.156 -23.156 1.28 1 95.69 14 ALA B C 1
ATOM 3638 O O . ALA B 1 14 ? 32.938 -23.766 0.575 1 95.69 14 ALA B O 1
ATOM 3639 N N . ALA B 1 15 ? 32.062 -23.312 2.641 1 92.5 15 ALA B N 1
ATOM 3640 C CA . ALA B 1 15 ? 32.906 -24.281 3.346 1 92.5 15 ALA B CA 1
ATOM 3641 C C . ALA B 1 15 ? 32.469 -25.703 3.076 1 92.5 15 ALA B C 1
ATOM 3643 O O . ALA B 1 15 ? 33.25 -26.641 3.172 1 92.5 15 ALA B O 1
ATOM 3644 N N . SER B 1 16 ? 31.25 -25.844 2.752 1 96.06 16 SER B N 1
ATOM 3645 C CA . SER B 1 16 ? 30.688 -27.172 2.488 1 96.06 16 SER B CA 1
ATOM 3646 C C . SER B 1 16 ? 29.766 -27.141 1.274 1 96.06 16 SER B C 1
ATOM 3648 O O . SER B 1 16 ? 29.469 -26.078 0.734 1 96.06 16 SER B O 1
ATOM 3650 N N . SER B 1 17 ? 29.453 -28.344 0.744 1 97 17 SER B N 1
ATOM 3651 C CA . SER B 1 17 ? 28.609 -28.453 -0.443 1 97 17 SER B CA 1
ATOM 3652 C C . SER B 1 17 ? 27.594 -29.578 -0.298 1 97 17 SER B C 1
ATOM 3654 O O . SER B 1 17 ? 27.734 -30.438 0.584 1 97 17 SER B O 1
ATOM 3656 N N . THR B 1 18 ? 26.625 -29.516 -1.048 1 96.94 18 THR B N 1
ATOM 3657 C CA . THR B 1 18 ? 25.609 -30.547 -1.121 1 96.94 18 THR B CA 1
ATOM 3658 C C . THR B 1 18 ? 25.484 -31.078 -2.543 1 96.94 18 THR B C 1
ATOM 3660 O O . THR B 1 18 ? 25.531 -30.328 -3.51 1 96.94 18 THR B O 1
ATOM 3663 N N . PRO B 1 19 ? 25.359 -32.406 -2.691 1 97.75 19 PRO B N 1
ATOM 3664 C CA . PRO B 1 19 ? 25.219 -32.969 -4.035 1 97.75 19 PRO B CA 1
ATOM 3665 C C . PRO B 1 19 ? 23.875 -32.625 -4.684 1 97.75 19 PRO B C 1
ATOM 3667 O O . PRO B 1 19 ? 22.844 -32.594 -4.004 1 97.75 19 PRO B O 1
ATOM 3670 N N . ASN B 1 20 ? 23.969 -32.344 -5.934 1 98.25 20 ASN B N 1
ATOM 3671 C CA . ASN B 1 20 ? 22.797 -32.219 -6.793 1 98.25 20 ASN B CA 1
ATOM 3672 C C . ASN B 1 20 ? 22.469 -33.531 -7.492 1 98.25 20 ASN B C 1
ATOM 3674 O O . ASN B 1 20 ? 23.156 -33.938 -8.43 1 98.25 20 ASN B O 1
ATOM 3678 N N . VAL B 1 21 ? 21.406 -34.188 -7.039 1 98.25 21 VAL B N 1
ATOM 3679 C CA . VAL B 1 21 ? 21.109 -35.562 -7.434 1 98.25 21 VAL B CA 1
ATOM 3680 C C . VAL B 1 21 ? 20.078 -35.562 -8.547 1 98.25 21 VAL B C 1
ATOM 3682 O O . VAL B 1 21 ? 19.062 -34.875 -8.469 1 98.25 21 VAL B O 1
ATOM 3685 N N . ASN B 1 22 ? 20.328 -36.281 -9.602 1 98.5 22 ASN B N 1
ATOM 3686 C CA . ASN B 1 22 ? 19.391 -36.5 -10.695 1 98.5 22 ASN B CA 1
ATOM 3687 C C . ASN B 1 22 ? 18.266 -37.438 -10.281 1 98.5 22 ASN B C 1
ATOM 3689 O O . ASN B 1 22 ? 18.484 -38.625 -9.992 1 98.5 22 ASN B O 1
ATOM 3693 N N . PRO B 1 23 ? 17.062 -36.938 -10.297 1 98.44 23 PRO B N 1
ATOM 3694 C CA . PRO B 1 23 ? 15.961 -37.781 -9.82 1 98.44 23 PRO B CA 1
ATOM 3695 C C . PRO B 1 23 ? 15.664 -38.969 -10.75 1 98.44 23 PRO B C 1
ATOM 3697 O O . PRO B 1 23 ? 15 -39.906 -10.352 1 98.44 23 PRO B O 1
ATOM 3700 N N . SER B 1 24 ? 16.125 -38.938 -12.031 1 98.25 24 SER B N 1
ATOM 3701 C CA . SER B 1 24 ? 15.922 -40 -12.992 1 98.25 24 SER B CA 1
ATOM 3702 C C . SER B 1 24 ? 16.938 -41.125 -12.773 1 98.25 24 SER B C 1
ATOM 3704 O O . SER B 1 24 ? 16.75 -42.25 -13.234 1 98.25 24 SER B O 1
ATOM 3706 N N . ASP B 1 25 ? 18.078 -40.781 -12.164 1 98 25 ASP B N 1
ATOM 3707 C CA . ASP B 1 25 ? 19.203 -41.688 -11.891 1 98 25 ASP B CA 1
ATOM 3708 C C . ASP B 1 25 ? 20 -41.219 -10.688 1 98 25 ASP B C 1
ATOM 3710 O O . ASP B 1 25 ? 20.906 -40.375 -10.82 1 98 25 ASP B O 1
ATOM 3714 N N . ILE B 1 26 ? 19.703 -41.75 -9.562 1 96.75 26 ILE B N 1
ATOM 3715 C CA . ILE B 1 26 ? 20.203 -41.219 -8.305 1 96.75 26 ILE B CA 1
ATOM 3716 C C . ILE B 1 26 ? 21.703 -41.406 -8.211 1 96.75 26 ILE B C 1
ATOM 3718 O O . ILE B 1 26 ? 22.359 -40.812 -7.355 1 96.75 26 ILE B O 1
ATOM 3722 N N . SER B 1 27 ? 22.297 -42.219 -9.047 1 97.38 27 SER B N 1
ATOM 3723 C CA . SER B 1 27 ? 23.75 -42.375 -9.078 1 97.38 27 SER B CA 1
ATOM 3724 C C . SER B 1 27 ? 24.406 -41.219 -9.859 1 97.38 27 SER B C 1
ATOM 3726 O O . SER B 1 27 ? 25.609 -41.031 -9.789 1 97.38 27 SER B O 1
ATOM 3728 N N . ASP B 1 28 ? 23.578 -40.531 -10.578 1 97.88 28 ASP B N 1
ATOM 3729 C CA . ASP B 1 28 ? 24.062 -39.406 -11.391 1 97.88 28 ASP B CA 1
ATOM 3730 C C . ASP B 1 28 ? 24.078 -38.094 -10.594 1 97.88 28 ASP B C 1
ATOM 3732 O O . ASP B 1 28 ? 23.047 -37.469 -10.43 1 97.88 28 ASP B O 1
ATOM 3736 N N . ILE B 1 29 ? 25.219 -37.781 -10.055 1 98.19 29 ILE B N 1
ATOM 3737 C CA . ILE B 1 29 ? 25.438 -36.5 -9.367 1 98.19 29 ILE B CA 1
ATOM 3738 C C . ILE B 1 29 ? 25.812 -35.438 -10.375 1 98.19 29 ILE B C 1
ATOM 3740 O O . ILE B 1 29 ? 26.906 -35.469 -10.961 1 98.19 29 ILE B O 1
ATOM 3744 N N . ILE B 1 30 ? 25 -34.469 -10.578 1 97.94 30 ILE B N 1
ATOM 3745 C CA . ILE B 1 30 ? 25.125 -33.438 -11.609 1 97.94 30 ILE B CA 1
ATOM 3746 C C . ILE B 1 30 ? 26.25 -32.469 -11.234 1 97.94 30 ILE B C 1
ATOM 3748 O O . ILE B 1 30 ? 26.938 -31.938 -12.109 1 97.94 30 ILE B O 1
ATOM 3752 N N . GLY B 1 31 ? 26.375 -32.219 -9.984 1 97.75 31 GLY B N 1
ATOM 3753 C CA . GLY B 1 31 ? 27.344 -31.328 -9.375 1 97.75 31 GLY B CA 1
ATOM 3754 C C . GLY B 1 31 ? 27.109 -31.109 -7.895 1 97.75 31 GLY B C 1
ATOM 3755 O O . GLY B 1 31 ? 26.281 -31.797 -7.285 1 97.75 31 GLY B O 1
ATOM 3756 N N . HIS B 1 32 ? 27.891 -30.234 -7.406 1 98.12 32 HIS B N 1
ATOM 3757 C CA . HIS B 1 32 ? 27.781 -29.891 -5.992 1 98.12 32 HIS B CA 1
ATOM 3758 C C . HIS B 1 32 ? 27.547 -28.391 -5.809 1 98.12 32 HIS B C 1
ATOM 3760 O O . HIS B 1 32 ? 28.156 -27.578 -6.484 1 98.12 32 HIS B O 1
ATOM 3766 N N . ALA B 1 33 ? 26.625 -28.094 -4.949 1 98.12 33 ALA B N 1
ATOM 3767 C CA . ALA B 1 33 ? 26.266 -26.688 -4.711 1 98.12 33 ALA B CA 1
ATOM 3768 C C . ALA B 1 33 ? 26.812 -26.203 -3.371 1 98.12 33 ALA B C 1
ATOM 3770 O O . ALA B 1 33 ? 26.859 -26.969 -2.396 1 98.12 33 ALA B O 1
ATOM 3771 N N . ALA B 1 34 ? 27.094 -24.953 -3.301 1 97.88 34 ALA B N 1
ATOM 3772 C CA . ALA B 1 34 ? 27.531 -24.312 -2.059 1 97.88 34 ALA B CA 1
ATOM 3773 C C . ALA B 1 34 ? 26.469 -24.469 -0.963 1 97.88 34 ALA B C 1
ATOM 3775 O O . ALA B 1 34 ? 25.281 -24.312 -1.216 1 97.88 34 ALA B O 1
ATOM 3776 N N . LYS B 1 35 ? 26.859 -24.953 0.18 1 97.44 35 LYS B N 1
ATOM 3777 C CA . LYS B 1 35 ? 26.062 -24.906 1.402 1 97.44 35 LYS B CA 1
ATOM 3778 C C . LYS B 1 35 ? 26.484 -23.766 2.309 1 97.44 35 LYS B C 1
ATOM 3780 O O . LYS B 1 35 ? 27.406 -23.906 3.119 1 97.44 35 LYS B O 1
ATOM 3785 N N . SER B 1 36 ? 25.781 -22.625 2.158 1 97.69 36 SER B N 1
ATOM 3786 C CA . SER B 1 36 ? 26.266 -21.391 2.754 1 97.69 36 SER B CA 1
ATOM 3787 C C . SER B 1 36 ? 25.625 -21.156 4.121 1 97.69 36 SER B C 1
ATOM 3789 O O . SER B 1 36 ? 24.609 -21.766 4.453 1 97.69 36 SER B O 1
ATOM 3791 N N . ASP B 1 37 ? 26.25 -20.312 4.855 1 96.69 37 ASP B N 1
ATOM 3792 C CA . ASP B 1 37 ? 25.766 -19.953 6.18 1 96.69 37 ASP B CA 1
ATOM 3793 C C . ASP B 1 37 ? 25.203 -18.531 6.191 1 96.69 37 ASP B C 1
ATOM 3795 O O . ASP B 1 37 ? 25.125 -17.891 5.145 1 96.69 37 ASP B O 1
ATOM 3799 N N . ALA B 1 38 ? 24.828 -18.109 7.387 1 97.56 38 ALA B N 1
ATOM 3800 C CA . ALA B 1 38 ? 24.203 -16.797 7.57 1 97.56 38 ALA B CA 1
ATOM 3801 C C . ALA B 1 38 ? 25.141 -15.672 7.148 1 97.56 38 ALA B C 1
ATOM 3803 O O . ALA B 1 38 ? 24.688 -14.664 6.605 1 97.56 38 ALA B O 1
ATOM 3804 N N . ALA B 1 39 ? 26.391 -15.812 7.402 1 97.5 39 ALA B N 1
ATOM 3805 C CA . ALA B 1 39 ? 27.359 -14.773 7.082 1 97.5 39 ALA B CA 1
ATOM 3806 C C . ALA B 1 39 ? 27.406 -14.508 5.582 1 97.5 39 ALA B C 1
ATOM 3808 O O . ALA B 1 39 ? 27.531 -13.352 5.152 1 97.5 39 ALA B O 1
ATOM 3809 N N . MET B 1 40 ? 27.375 -15.555 4.801 1 97.69 40 MET B N 1
ATOM 3810 C CA . MET B 1 40 ? 27.391 -15.414 3.348 1 97.69 40 MET B CA 1
ATOM 3811 C C . MET B 1 40 ? 26.141 -14.68 2.861 1 97.69 40 MET B C 1
ATOM 3813 O O . MET B 1 40 ? 26.219 -13.836 1.967 1 97.69 40 MET B O 1
ATOM 3817 N N . MET B 1 41 ? 25.031 -15.039 3.42 1 98.62 41 MET B N 1
ATOM 3818 C CA . MET B 1 41 ? 23.797 -14.336 3.07 1 98.62 41 MET B CA 1
ATOM 3819 C C . MET B 1 41 ? 23.891 -12.867 3.449 1 98.62 41 MET B C 1
ATOM 3821 O O . MET B 1 41 ? 23.484 -11.992 2.676 1 98.62 41 MET B O 1
ATOM 3825 N N . GLN B 1 42 ? 24.453 -12.562 4.57 1 98.56 42 GLN B N 1
ATOM 3826 C CA . GLN B 1 42 ? 24.625 -11.18 5 1 98.56 42 GLN B CA 1
ATOM 3827 C C . GLN B 1 42 ? 25.516 -10.406 4.031 1 98.56 42 GLN B C 1
ATOM 3829 O O . GLN B 1 42 ? 25.25 -9.25 3.717 1 98.56 42 GLN B O 1
ATOM 3834 N N . ALA B 1 43 ? 26.531 -11.07 3.617 1 98.62 43 ALA B N 1
ATOM 3835 C CA . ALA B 1 43 ? 27.438 -10.438 2.656 1 98.62 43 ALA B CA 1
ATOM 3836 C C . ALA B 1 43 ? 26.703 -10.086 1.364 1 98.62 43 ALA B C 1
ATOM 3838 O O . ALA B 1 43 ? 26.891 -9.008 0.803 1 98.62 43 ALA B O 1
ATOM 3839 N N . ALA B 1 44 ? 25.922 -11.039 0.873 1 98.88 44 ALA B N 1
ATOM 3840 C CA . ALA B 1 44 ? 25.141 -10.805 -0.341 1 98.88 44 ALA B CA 1
ATOM 3841 C C . ALA B 1 44 ? 24.172 -9.633 -0.16 1 98.88 44 ALA B C 1
ATOM 3843 O O . ALA B 1 44 ? 24.047 -8.789 -1.051 1 98.88 44 ALA B O 1
ATOM 3844 N N . ILE B 1 45 ? 23.5 -9.57 0.994 1 98.88 45 ILE B N 1
ATOM 3845 C CA . ILE B 1 45 ? 22.578 -8.492 1.298 1 98.88 45 ILE B CA 1
ATOM 3846 C C . ILE B 1 45 ? 23.328 -7.156 1.328 1 98.88 45 ILE B C 1
ATOM 3848 O O . ILE B 1 45 ? 22.859 -6.164 0.769 1 98.88 45 ILE B O 1
ATOM 3852 N N . GLU B 1 46 ? 24.453 -7.129 1.933 1 98.75 46 GLU B N 1
ATOM 3853 C CA . GLU B 1 46 ? 25.234 -5.898 2.061 1 98.75 46 GLU B CA 1
ATOM 3854 C C . GLU B 1 46 ? 25.641 -5.355 0.693 1 98.75 46 GLU B C 1
ATOM 3856 O O . GLU B 1 46 ? 25.484 -4.164 0.425 1 98.75 46 GLU B O 1
ATOM 3861 N N . VAL B 1 47 ? 26.188 -6.176 -0.123 1 98.69 47 VAL B N 1
ATOM 3862 C CA . VAL B 1 47 ? 26.656 -5.723 -1.429 1 98.69 47 VAL B CA 1
ATOM 3863 C C . VAL B 1 47 ? 25.453 -5.285 -2.279 1 98.69 47 VAL B C 1
ATOM 3865 O O . VAL B 1 47 ? 25.547 -4.312 -3.031 1 98.69 47 VAL B O 1
ATOM 3868 N N . ALA B 1 48 ? 24.312 -6.113 -2.238 1 98.88 48 ALA B N 1
ATOM 3869 C CA . ALA B 1 48 ? 23.109 -5.703 -2.943 1 98.88 48 ALA B CA 1
ATOM 3870 C C . ALA B 1 48 ? 22.672 -4.309 -2.504 1 98.88 48 ALA B C 1
ATOM 3872 O O . ALA B 1 48 ? 22.297 -3.477 -3.338 1 98.88 48 ALA B O 1
ATOM 3873 N N . HIS B 1 49 ? 22.688 -4.039 -1.225 1 98.62 49 HIS B N 1
ATOM 3874 C CA . HIS B 1 49 ? 22.266 -2.762 -0.655 1 98.62 49 HIS B CA 1
ATOM 3875 C C . HIS B 1 49 ? 23.172 -1.629 -1.136 1 98.62 49 HIS B C 1
ATOM 3877 O O . HIS B 1 49 ? 22.688 -0.565 -1.526 1 98.62 49 HIS B O 1
ATOM 3883 N N . THR B 1 50 ? 24.453 -1.879 -1.136 1 98.06 50 THR B N 1
ATOM 3884 C CA . THR B 1 50 ? 25.422 -0.861 -1.522 1 98.06 50 THR B CA 1
ATOM 3885 C C . THR B 1 50 ? 25.312 -0.551 -3.014 1 98.06 50 THR B C 1
ATOM 3887 O O . THR B 1 50 ? 25.547 0.583 -3.434 1 98.06 50 THR B O 1
ATOM 3890 N N . SER B 1 51 ? 24.875 -1.498 -3.777 1 98.31 51 SER B N 1
ATOM 3891 C CA . SER B 1 51 ? 24.828 -1.356 -5.227 1 98.31 51 SER B CA 1
ATOM 3892 C C . SER B 1 51 ? 23.484 -0.801 -5.684 1 98.31 51 SER B C 1
ATOM 3894 O O . SER B 1 51 ? 23.344 -0.371 -6.832 1 98.31 51 SER B O 1
ATOM 3896 N N . ALA B 1 52 ? 22.531 -0.763 -4.883 1 98.06 52 ALA B N 1
ATOM 3897 C CA . ALA B 1 52 ? 21.141 -0.464 -5.238 1 98.06 52 ALA B CA 1
ATOM 3898 C C . ALA B 1 52 ? 21.016 0.936 -5.832 1 98.06 52 ALA B C 1
ATOM 3900 O O . ALA B 1 52 ? 20.391 1.12 -6.879 1 98.06 52 ALA B O 1
ATOM 3901 N N . PRO B 1 53 ? 21.641 2.014 -5.211 1 96 53 PRO B N 1
ATOM 3902 C CA . PRO B 1 53 ? 21.484 3.363 -5.758 1 96 53 PRO B CA 1
ATOM 3903 C C . PRO B 1 53 ? 22 3.484 -7.191 1 96 53 PRO B C 1
ATOM 3905 O O . PRO B 1 53 ? 21.375 4.156 -8.016 1 96 53 PRO B O 1
ATOM 3908 N N . LYS B 1 54 ? 23.094 2.791 -7.48 1 96.12 54 LYS B N 1
ATOM 3909 C CA . LYS B 1 54 ? 23.672 2.861 -8.82 1 96.12 54 LYS B CA 1
ATOM 3910 C C . LYS B 1 54 ? 22.75 2.221 -9.852 1 96.12 54 LYS B C 1
ATOM 3912 O O . LYS B 1 54 ? 22.547 2.771 -10.938 1 96.12 54 LYS B O 1
ATOM 3917 N N . TRP B 1 55 ? 22.234 1.127 -9.555 1 98.12 55 TRP B N 1
ATOM 3918 C CA . TRP B 1 55 ? 21.344 0.456 -10.5 1 98.12 55 TRP B CA 1
ATOM 3919 C C . TRP B 1 55 ? 20.031 1.218 -10.648 1 98.12 55 TRP B C 1
ATOM 3921 O O . TRP B 1 55 ? 19.484 1.323 -11.75 1 98.12 55 TRP B O 1
ATOM 3931 N N . ALA B 1 56 ? 19.547 1.742 -9.633 1 97 56 ALA B N 1
ATOM 3932 C CA . ALA B 1 56 ? 18.328 2.549 -9.68 1 97 56 ALA B CA 1
ATOM 3933 C C . ALA B 1 56 ? 18.5 3.744 -10.609 1 97 56 ALA B C 1
ATOM 3935 O O . ALA B 1 56 ? 17.531 4.188 -11.242 1 97 56 ALA B O 1
ATOM 3936 N N . ALA B 1 57 ? 19.688 4.223 -10.695 1 95.31 57 ALA B N 1
ATOM 3937 C CA . ALA B 1 57 ? 19.984 5.41 -11.492 1 95.31 57 ALA B CA 1
ATOM 3938 C C . ALA B 1 57 ? 20.25 5.039 -12.953 1 95.31 57 ALA B C 1
ATOM 3940 O O . ALA B 1 57 ? 20.438 5.918 -13.797 1 95.31 57 ALA B O 1
ATOM 3941 N N . SER B 1 58 ? 20.25 3.736 -13.297 1 96.81 58 SER B N 1
ATOM 3942 C CA . SER B 1 58 ? 20.484 3.316 -14.672 1 96.81 58 SER B CA 1
ATOM 3943 C C . SER B 1 58 ? 19.375 3.811 -15.594 1 96.81 58 SER B C 1
ATOM 3945 O O . SER B 1 58 ? 18.234 4.027 -15.148 1 96.81 58 SER B O 1
ATOM 3947 N N . THR B 1 59 ? 19.734 3.961 -16.875 1 96 59 THR B N 1
ATOM 3948 C CA . THR B 1 59 ? 18.75 4.402 -17.859 1 96 59 THR B CA 1
ATOM 3949 C C . THR B 1 59 ? 17.859 3.24 -18.281 1 96 59 THR B C 1
ATOM 3951 O O . THR B 1 59 ? 18.219 2.074 -18.125 1 96 59 THR B O 1
ATOM 3954 N N . PRO B 1 60 ? 16.672 3.553 -18.828 1 96.31 60 PRO B N 1
ATOM 3955 C CA . PRO B 1 60 ? 15.828 2.484 -19.359 1 96.31 60 PRO B CA 1
ATOM 3956 C C . PRO B 1 60 ? 16.531 1.643 -20.422 1 96.31 60 PRO B C 1
ATOM 3958 O O . PRO B 1 60 ? 16.312 0.431 -20.5 1 96.31 60 PRO B O 1
ATOM 3961 N N . GLN B 1 61 ? 17.391 2.244 -21.188 1 96.75 61 GLN B N 1
ATOM 3962 C CA . GLN B 1 61 ? 18.109 1.518 -22.234 1 96.75 61 GLN B CA 1
ATOM 3963 C C . GLN B 1 61 ? 19.109 0.536 -21.641 1 96.75 61 GLN B C 1
ATOM 3965 O O . GLN B 1 61 ? 19.266 -0.581 -22.125 1 96.75 61 GLN B O 1
ATOM 3970 N N . GLN B 1 62 ? 19.844 0.974 -20.547 1 97.25 62 GLN B N 1
ATOM 3971 C CA . GLN B 1 62 ? 20.781 0.075 -19.875 1 97.25 62 GLN B CA 1
ATOM 3972 C C . GLN B 1 62 ? 20.062 -1.151 -19.328 1 97.25 62 GLN B C 1
ATOM 3974 O O . GLN B 1 62 ? 20.562 -2.273 -19.438 1 97.25 62 GLN B O 1
ATOM 3979 N N . ARG B 1 63 ? 18.953 -0.918 -18.766 1 98.25 63 ARG B N 1
ATOM 3980 C CA . ARG B 1 63 ? 18.156 -2.025 -18.234 1 98.25 63 ARG B CA 1
ATOM 3981 C C . ARG B 1 63 ? 17.641 -2.91 -19.359 1 98.25 63 ARG B C 1
ATOM 3983 O O . ARG B 1 63 ? 17.688 -4.141 -19.266 1 98.25 63 ARG B O 1
ATOM 3990 N N . PHE B 1 64 ? 17.141 -2.229 -20.453 1 98.38 64 PHE B N 1
ATOM 3991 C CA . PHE B 1 64 ? 16.703 -2.963 -21.641 1 98.38 64 PHE B CA 1
ATOM 3992 C C . PHE B 1 64 ? 17.812 -3.859 -22.172 1 98.38 64 PHE B C 1
ATOM 3994 O O . PHE B 1 64 ? 17.609 -5.051 -22.391 1 98.38 64 PHE B O 1
ATOM 4001 N N . ASP B 1 65 ? 19 -3.301 -22.312 1 98.44 65 ASP B N 1
ATOM 4002 C CA . ASP B 1 65 ? 20.109 -4.02 -22.922 1 98.44 65 ASP B CA 1
ATOM 4003 C C . ASP B 1 65 ? 20.484 -5.254 -22.094 1 98.44 65 ASP B C 1
ATOM 4005 O O . ASP B 1 65 ? 20.719 -6.328 -22.656 1 98.44 65 ASP B O 1
ATOM 4009 N N . ALA B 1 66 ? 20.5 -5.051 -20.812 1 98.69 66 ALA B N 1
ATOM 4010 C CA . ALA B 1 66 ? 20.844 -6.168 -19.938 1 98.69 66 ALA B CA 1
ATOM 4011 C C . ALA B 1 66 ? 19.797 -7.277 -20.031 1 98.69 66 ALA B C 1
ATOM 4013 O O . ALA B 1 66 ? 20.141 -8.445 -20.219 1 98.69 66 ALA B O 1
ATOM 4014 N N . LEU B 1 67 ? 18.578 -6.934 -19.906 1 98.81 67 LEU B N 1
ATOM 4015 C CA . LEU B 1 67 ? 17.5 -7.918 -19.906 1 98.81 67 LEU B CA 1
ATOM 4016 C C . LEU B 1 67 ? 17.375 -8.578 -21.281 1 98.81 67 LEU B C 1
ATOM 4018 O O . LEU B 1 67 ? 17.125 -9.789 -21.359 1 98.81 67 LEU B O 1
ATOM 4022 N N . ASP B 1 68 ? 17.484 -7.785 -22.344 1 98.62 68 ASP B N 1
ATOM 4023 C CA . ASP B 1 68 ? 17.422 -8.312 -23.703 1 98.62 68 ASP B CA 1
ATOM 4024 C C . ASP B 1 68 ? 18.531 -9.32 -23.953 1 98.62 68 ASP B C 1
ATOM 4026 O O . ASP B 1 68 ? 18.312 -10.367 -24.578 1 98.62 68 ASP B O 1
ATOM 4030 N N . PHE B 1 69 ? 19.719 -8.992 -23.484 1 98.81 69 PHE B N 1
ATOM 4031 C CA . PHE B 1 69 ? 20.844 -9.914 -23.594 1 98.81 69 PHE B CA 1
ATOM 4032 C C . PHE B 1 69 ? 20.531 -11.242 -22.922 1 98.81 69 PHE B C 1
ATOM 4034 O O . PHE B 1 69 ? 20.719 -12.305 -23.516 1 98.81 69 PHE B O 1
ATOM 4041 N N . VAL B 1 70 ? 20.031 -11.133 -21.719 1 98.88 70 VAL B N 1
ATOM 4042 C CA . VAL B 1 70 ? 19.75 -12.336 -20.938 1 98.88 70 VAL B CA 1
ATOM 4043 C C . VAL B 1 70 ? 18.703 -13.18 -21.656 1 98.88 70 VAL B C 1
ATOM 4045 O O . VAL B 1 70 ? 18.875 -14.383 -21.844 1 98.88 70 VAL B O 1
ATOM 4048 N N . GLY B 1 71 ? 17.609 -12.539 -22.109 1 98.88 71 GLY B N 1
ATOM 4049 C CA . GLY B 1 71 ? 16.594 -13.266 -22.828 1 98.88 71 GLY B CA 1
ATOM 4050 C C . GLY B 1 71 ? 17.109 -13.93 -24.094 1 98.88 71 GLY B C 1
ATOM 4051 O O . GLY B 1 71 ? 16.781 -15.086 -24.375 1 98.88 71 GLY B O 1
ATOM 4052 N N . THR B 1 72 ? 17.922 -13.234 -24.812 1 98.69 72 THR B N 1
ATOM 4053 C CA . THR B 1 72 ? 18.5 -13.734 -26.062 1 98.69 72 THR B CA 1
ATOM 4054 C C . THR B 1 72 ? 19.391 -14.938 -25.781 1 98.69 72 THR B C 1
ATOM 4056 O O . THR B 1 72 ? 19.312 -15.953 -26.484 1 98.69 72 THR B O 1
ATOM 4059 N N . GLU B 1 73 ? 20.188 -14.773 -24.75 1 98.81 73 GLU B N 1
ATOM 4060 C CA . GLU B 1 73 ? 21.109 -15.852 -24.422 1 98.81 73 GLU B CA 1
ATOM 4061 C C . GLU B 1 73 ? 20.359 -17.094 -23.938 1 98.81 73 GLU B C 1
ATOM 4063 O O . GLU B 1 73 ? 20.719 -18.219 -24.297 1 98.81 73 GLU B O 1
ATOM 4068 N N . ILE B 1 74 ? 19.391 -16.906 -23.109 1 98.88 74 ILE B N 1
ATOM 4069 C CA . ILE B 1 74 ? 18.609 -18.031 -22.625 1 98.88 74 ILE B CA 1
ATOM 4070 C C . ILE B 1 74 ? 17.969 -18.766 -23.812 1 98.88 74 ILE B C 1
ATOM 4072 O O . ILE B 1 74 ? 18.047 -19.984 -23.906 1 98.88 74 ILE B O 1
ATOM 4076 N N . LEU B 1 75 ? 17.359 -18 -24.703 1 98.81 75 LEU B N 1
ATOM 4077 C CA . LEU B 1 75 ? 16.672 -18.594 -25.844 1 98.81 75 LEU B CA 1
ATOM 4078 C C . LEU B 1 75 ? 17.656 -19.312 -26.781 1 98.81 75 LEU B C 1
ATOM 4080 O O . LEU B 1 75 ? 17.344 -20.375 -27.312 1 98.81 75 LEU B O 1
ATOM 4084 N N . ALA B 1 76 ? 18.844 -18.766 -26.922 1 98.75 76 ALA B N 1
ATOM 4085 C CA . ALA B 1 76 ? 19.875 -19.359 -27.766 1 98.75 76 ALA B CA 1
ATOM 4086 C C . ALA B 1 76 ? 20.359 -20.688 -27.172 1 98.75 76 ALA B C 1
ATOM 4088 O O . ALA B 1 76 ? 20.734 -21.594 -27.906 1 98.75 76 ALA B O 1
ATOM 4089 N N . ARG B 1 77 ? 20.281 -20.766 -25.859 1 98.69 77 ARG B N 1
ATOM 4090 C CA . ARG B 1 77 ? 20.812 -21.922 -25.172 1 98.69 77 ARG B CA 1
ATOM 4091 C C . ARG B 1 77 ? 19.703 -22.812 -24.641 1 98.69 77 ARG B C 1
ATOM 4093 O O . ARG B 1 77 ? 19.922 -23.609 -23.734 1 98.69 77 ARG B O 1
ATOM 4100 N N . LYS B 1 78 ? 18.531 -22.656 -25.109 1 98.56 78 LYS B N 1
ATOM 4101 C CA . LYS B 1 78 ? 17.375 -23.297 -24.484 1 98.56 78 LYS B CA 1
ATOM 4102 C C . LYS B 1 78 ? 17.516 -24.812 -24.516 1 98.56 78 LYS B C 1
ATOM 4104 O O . LYS B 1 78 ? 17.062 -25.5 -23.594 1 98.56 78 LYS B O 1
ATOM 4109 N N . GLY B 1 79 ? 18.109 -25.453 -25.609 1 98.56 79 GLY B N 1
ATOM 4110 C CA . GLY B 1 79 ? 18.344 -26.875 -25.656 1 98.56 79 GLY B CA 1
ATOM 4111 C C . GLY B 1 79 ? 19.281 -27.375 -24.578 1 98.56 79 GLY B C 1
ATOM 4112 O O . GLY B 1 79 ? 18.984 -28.344 -23.875 1 98.56 79 GLY B O 1
ATOM 4113 N N . GLU B 1 80 ? 20.406 -26.703 -24.422 1 98.62 80 GLU B N 1
ATOM 4114 C CA . GLU B 1 80 ? 21.406 -27.016 -23.406 1 98.62 80 GLU B CA 1
ATOM 4115 C C . GLU B 1 80 ? 20.844 -26.844 -22 1 98.62 80 GLU B C 1
ATOM 4117 O O . GLU B 1 80 ? 20.984 -27.734 -21.156 1 98.62 80 GLU B O 1
ATOM 4122 N N . LEU B 1 81 ? 20.234 -25.719 -21.781 1 98.81 81 LEU B N 1
ATOM 4123 C CA . LEU B 1 81 ? 19.672 -25.422 -20.469 1 98.81 81 LEU B CA 1
ATOM 4124 C C . LEU B 1 81 ? 18.5 -26.328 -20.156 1 98.81 81 LEU B C 1
ATOM 4126 O O . LEU B 1 81 ? 18.312 -26.719 -19 1 98.81 81 LEU B O 1
ATOM 4130 N N . GLY B 1 82 ? 17.719 -26.609 -21.188 1 98.81 82 GLY B N 1
ATOM 4131 C CA . GLY B 1 82 ? 16.625 -27.547 -21 1 98.81 82 GLY B CA 1
ATOM 4132 C C . GLY B 1 82 ? 17.094 -28.938 -20.578 1 98.81 82 GLY B C 1
ATOM 4133 O O . GLY B 1 82 ? 16.469 -29.562 -19.719 1 98.81 82 GLY B O 1
ATOM 4134 N N . ARG B 1 83 ? 18.156 -29.422 -21.188 1 98.69 83 ARG B N 1
ATOM 4135 C CA . ARG B 1 83 ? 18.71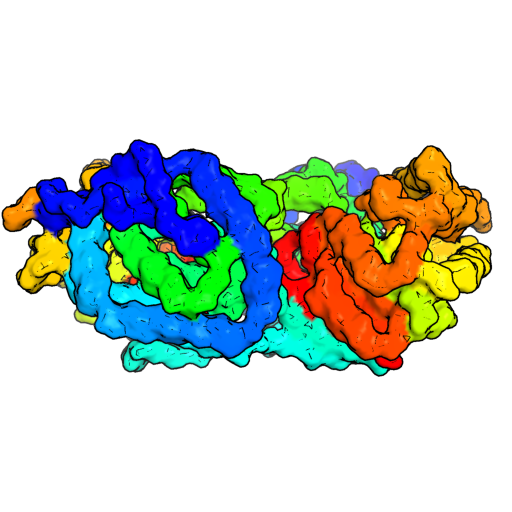9 -30.719 -20.828 1 98.69 83 ARG B CA 1
ATOM 4136 C C . ARG B 1 83 ? 19.219 -30.719 -19.391 1 98.69 83 ARG B C 1
ATOM 4138 O O . ARG B 1 83 ? 18.984 -31.672 -18.641 1 98.69 83 ARG B O 1
ATOM 4145 N N . LEU B 1 84 ? 19.891 -29.656 -19.047 1 98.69 84 LEU B N 1
ATOM 4146 C CA . LEU B 1 84 ? 20.359 -29.5 -17.672 1 98.69 84 LEU B CA 1
ATOM 4147 C C . LEU B 1 84 ? 19.188 -29.531 -16.688 1 98.69 84 LEU B C 1
ATOM 4149 O O . LEU B 1 84 ? 19.219 -30.25 -15.695 1 98.69 84 LEU B O 1
ATOM 4153 N N . LEU B 1 85 ? 18.172 -28.766 -16.984 1 98.75 85 LEU B N 1
ATOM 4154 C CA . LEU B 1 85 ? 17 -28.672 -16.141 1 98.75 85 LEU B CA 1
ATOM 4155 C C . LEU B 1 85 ? 16.297 -30.016 -16.031 1 98.75 85 LEU B C 1
ATOM 4157 O O . LEU B 1 85 ? 15.93 -30.438 -14.93 1 98.75 85 LEU B O 1
ATOM 4161 N N . ALA B 1 86 ? 16.094 -30.719 -17.156 1 98.69 86 ALA B N 1
ATOM 4162 C CA . ALA B 1 86 ? 15.469 -32.031 -17.141 1 98.69 86 ALA B CA 1
ATOM 4163 C C . ALA B 1 86 ? 16.25 -33.031 -16.281 1 98.69 86 ALA B C 1
ATOM 4165 O O . ALA B 1 86 ? 15.672 -33.75 -15.484 1 98.69 86 ALA B O 1
ATOM 4166 N N . ARG B 1 87 ? 17.578 -32.938 -16.391 1 98.44 87 ARG B N 1
ATOM 4167 C CA . ARG B 1 87 ? 18.469 -33.812 -15.625 1 98.44 87 ARG B CA 1
ATOM 4168 C C . ARG B 1 87 ? 18.375 -33.5 -14.133 1 98.44 87 ARG B C 1
ATOM 4170 O O . ARG B 1 87 ? 18.375 -34.406 -13.305 1 98.44 87 ARG B O 1
ATOM 4177 N N . GLU B 1 88 ? 18.188 -32.281 -13.844 1 98.5 88 GLU B N 1
ATOM 4178 C CA . GLU B 1 88 ? 18.25 -31.828 -12.453 1 98.5 88 GLU B CA 1
ATOM 4179 C C . GLU B 1 88 ? 16.906 -31.984 -11.758 1 98.5 88 GLU B C 1
ATOM 4181 O O . GLU B 1 88 ? 16.812 -32.531 -10.664 1 98.5 88 GLU B O 1
ATOM 4186 N N . GLU B 1 89 ? 15.883 -31.453 -12.305 1 98.38 89 GLU B N 1
ATOM 4187 C CA . GLU B 1 89 ? 14.57 -31.375 -11.672 1 98.38 89 GLU B CA 1
ATOM 4188 C C . GLU B 1 89 ? 13.742 -32.625 -11.984 1 98.38 89 GLU B C 1
ATOM 4190 O O . GLU B 1 89 ? 12.945 -33.062 -11.156 1 98.38 89 GLU B O 1
ATOM 4195 N N . GLY B 1 90 ? 13.922 -33.219 -13.242 1 98.38 90 GLY B N 1
ATOM 4196 C CA . GLY B 1 90 ? 13.281 -34.5 -13.531 1 98.38 90 GLY B CA 1
ATOM 4197 C C . GLY B 1 90 ? 12.141 -34.375 -14.531 1 98.38 90 GLY B C 1
ATOM 4198 O O . GLY B 1 90 ? 11.648 -35.375 -15.039 1 98.38 90 GLY B O 1
ATOM 4199 N N . LYS B 1 91 ? 11.688 -33.094 -14.867 1 98.12 91 LYS B N 1
ATOM 4200 C CA . LYS B 1 91 ? 10.656 -33.031 -15.898 1 98.12 91 LYS B CA 1
ATOM 4201 C C . LYS B 1 91 ? 11.203 -33.438 -17.25 1 98.12 91 LYS B C 1
ATOM 4203 O O . LYS B 1 91 ? 12.398 -33.312 -17.516 1 98.12 91 LYS B O 1
ATOM 4208 N N . ILE B 1 92 ? 10.32 -33.906 -18.156 1 98.12 92 ILE B N 1
ATOM 4209 C CA . ILE B 1 92 ? 10.758 -34.438 -19.438 1 98.12 92 ILE B CA 1
ATOM 4210 C C . ILE B 1 92 ? 11.375 -33.344 -20.281 1 98.12 92 ILE B C 1
ATOM 4212 O O . ILE B 1 92 ? 11.039 -32.156 -20.125 1 98.12 92 ILE B O 1
ATOM 4216 N N . LEU B 1 93 ? 12.25 -33.656 -21.125 1 98.38 93 LEU B N 1
ATOM 4217 C CA . LEU B 1 93 ? 13.094 -32.719 -21.875 1 98.38 93 LEU B CA 1
ATOM 4218 C C . LEU B 1 93 ? 12.258 -31.688 -22.609 1 98.38 93 LEU B C 1
ATOM 4220 O O . LEU B 1 93 ? 12.555 -30.484 -22.531 1 98.38 93 LEU B O 1
ATOM 4224 N N . PRO B 1 94 ? 11.094 -32.031 -23.297 1 97.75 94 PRO B N 1
ATOM 4225 C CA . PRO B 1 94 ? 10.312 -31 -23.984 1 97.75 94 PRO B CA 1
ATOM 4226 C C . PRO B 1 94 ? 9.758 -29.953 -23.016 1 97.75 94 PRO B C 1
ATOM 4228 O O . PRO B 1 94 ? 9.734 -28.766 -23.328 1 97.75 94 PRO B O 1
ATOM 4231 N N . GLU B 1 95 ? 9.344 -30.391 -21.844 1 97.88 95 GLU B N 1
ATOM 4232 C CA . GLU B 1 95 ? 8.836 -29.453 -20.844 1 97.88 95 GLU B CA 1
ATOM 4233 C C . GLU B 1 95 ? 9.945 -28.562 -20.297 1 97.88 95 GLU B C 1
ATOM 4235 O O . GLU B 1 95 ? 9.742 -27.375 -20.062 1 97.88 95 GLU B O 1
ATOM 4240 N N . ALA B 1 96 ? 11.086 -29.188 -20.094 1 98.69 96 ALA B N 1
ATOM 4241 C CA . ALA B 1 96 ? 12.234 -28.438 -19.609 1 98.69 96 ALA B CA 1
ATOM 4242 C C . ALA B 1 96 ? 12.656 -27.344 -20.594 1 98.69 96 ALA B C 1
ATOM 4244 O O . ALA B 1 96 ? 12.875 -26.203 -20.219 1 98.69 96 ALA B O 1
ATOM 4245 N N . VAL B 1 97 ? 12.766 -27.734 -21.844 1 98.62 97 VAL B N 1
ATOM 4246 C CA . VAL B 1 97 ? 13.125 -26.781 -22.875 1 98.62 97 VAL B CA 1
ATOM 4247 C C . VAL B 1 97 ? 12.07 -25.672 -22.969 1 98.62 97 VAL B C 1
ATOM 4249 O O . VAL B 1 97 ? 12.406 -24.5 -23.125 1 98.62 97 VAL B O 1
ATOM 4252 N N . GLY B 1 98 ? 10.789 -26.094 -22.875 1 98.06 98 GLY B N 1
ATOM 4253 C CA . GLY B 1 98 ? 9.711 -25.125 -22.844 1 98.06 98 GLY B CA 1
ATOM 4254 C C . GLY B 1 98 ? 9.836 -24.125 -21.703 1 98.06 98 GLY B C 1
ATOM 4255 O O . GLY B 1 98 ? 9.586 -22.938 -21.891 1 98.06 98 GLY B O 1
ATOM 4256 N N . GLU B 1 99 ? 10.195 -24.609 -20.547 1 98.31 99 GLU B N 1
ATOM 4257 C CA . GLU B 1 99 ? 10.375 -23.75 -19.391 1 98.31 99 GLU B CA 1
ATOM 4258 C C . GLU B 1 99 ? 11.508 -22.75 -19.625 1 98.31 99 GLU B C 1
ATOM 4260 O O . GLU B 1 99 ? 11.383 -21.562 -19.281 1 98.31 99 GLU B O 1
ATOM 4265 N N . VAL B 1 100 ? 12.633 -23.234 -20.156 1 98.81 100 VAL B N 1
ATOM 4266 C CA . VAL B 1 100 ? 13.773 -22.375 -20.438 1 98.81 100 VAL B CA 1
ATOM 4267 C C . VAL B 1 100 ? 13.367 -21.297 -21.453 1 98.81 100 VAL B C 1
ATOM 4269 O O . VAL B 1 100 ? 13.711 -20.125 -21.297 1 98.81 100 VAL B O 1
ATOM 4272 N N . ALA B 1 101 ? 12.617 -21.719 -22.469 1 98.56 101 ALA B N 1
ATOM 4273 C CA . ALA B 1 101 ? 12.125 -20.766 -23.469 1 98.56 101 ALA B CA 1
ATOM 4274 C C . ALA B 1 101 ? 11.266 -19.688 -22.797 1 98.56 101 ALA B C 1
ATOM 4276 O O . ALA B 1 101 ? 11.391 -18.5 -23.109 1 98.56 101 ALA B O 1
ATOM 4277 N N . ARG B 1 102 ? 10.438 -20.156 -21.906 1 98 102 ARG B N 1
ATOM 4278 C CA . ARG B 1 102 ? 9.594 -19.203 -21.188 1 98 102 ARG B CA 1
ATOM 4279 C C . ARG B 1 102 ? 10.43 -18.203 -20.406 1 98 102 ARG B C 1
ATOM 4281 O O . ARG B 1 102 ? 10.117 -17.016 -20.375 1 98 102 ARG B O 1
ATOM 4288 N N . ALA B 1 103 ? 11.406 -18.656 -19.781 1 98.69 103 ALA B N 1
ATOM 4289 C CA . ALA B 1 103 ? 12.305 -17.781 -19.031 1 98.69 103 ALA B CA 1
ATOM 4290 C C . ALA B 1 103 ? 12.898 -16.703 -19.938 1 98.69 103 ALA B C 1
ATOM 4292 O O . ALA B 1 103 ? 12.945 -15.531 -19.578 1 98.69 103 ALA B O 1
ATOM 4293 N N . GLY B 1 104 ? 13.383 -17.156 -21.125 1 98.81 104 GLY B N 1
ATOM 4294 C CA . GLY B 1 104 ? 13.906 -16.188 -22.094 1 98.81 104 GLY B CA 1
ATOM 4295 C C . GLY B 1 104 ? 12.867 -15.172 -22.531 1 98.81 104 GLY B C 1
ATOM 4296 O O . GLY B 1 104 ? 13.164 -13.984 -22.625 1 98.81 104 GLY B O 1
ATOM 4297 N N . GLN B 1 105 ? 11.641 -15.602 -22.766 1 98.5 105 GLN B N 1
ATOM 4298 C CA . GLN B 1 105 ? 10.539 -14.727 -23.188 1 98.5 105 GLN B CA 1
ATOM 4299 C C . GLN B 1 105 ? 10.203 -13.719 -22.094 1 98.5 105 GLN B C 1
ATOM 4301 O O . GLN B 1 105 ? 9.883 -12.562 -22.391 1 98.5 105 GLN B O 1
ATOM 4306 N N . ILE B 1 106 ? 10.281 -14.172 -20.859 1 98.5 106 ILE B N 1
ATOM 4307 C CA . ILE B 1 106 ? 10.023 -13.297 -19.734 1 98.5 106 ILE B CA 1
ATOM 4308 C C . ILE B 1 106 ? 11.047 -12.164 -19.703 1 98.5 106 ILE B C 1
ATOM 4310 O O . ILE B 1 106 ? 10.688 -10.992 -19.562 1 98.5 106 ILE B O 1
ATOM 4314 N N . PHE B 1 107 ? 12.289 -12.508 -19.859 1 98.75 107 PHE B N 1
ATOM 4315 C CA . PHE B 1 107 ? 13.32 -11.477 -19.891 1 98.75 107 PHE B CA 1
ATOM 4316 C C . PHE B 1 107 ? 13.102 -10.523 -21.047 1 98.75 107 PHE B C 1
ATOM 4318 O O . PHE B 1 107 ? 13.258 -9.312 -20.906 1 98.75 107 PHE B O 1
ATOM 4325 N N . LYS B 1 108 ? 12.75 -11.094 -22.234 1 98.62 108 LYS B N 1
ATOM 4326 C CA . LYS B 1 108 ? 12.469 -10.242 -23.391 1 98.62 108 LYS B CA 1
ATOM 4327 C C . LYS B 1 108 ? 11.297 -9.305 -23.109 1 98.62 108 LYS B C 1
ATOM 4329 O O . LYS B 1 108 ? 11.336 -8.125 -23.469 1 98.62 108 LYS B O 1
ATOM 4334 N N . PHE B 1 109 ? 10.258 -9.82 -22.547 1 98.44 109 PHE B N 1
ATOM 4335 C CA . PHE B 1 109 ? 9.086 -9.008 -22.219 1 98.44 109 PHE B CA 1
ATOM 4336 C C . PHE B 1 109 ? 9.477 -7.852 -21.297 1 98.44 109 PHE B C 1
ATOM 4338 O O . PHE B 1 109 ? 9.141 -6.699 -21.578 1 98.44 109 PHE B O 1
ATOM 4345 N N . PHE B 1 110 ? 10.211 -8.133 -20.234 1 98.5 110 PHE B N 1
ATOM 4346 C CA . PHE B 1 110 ? 10.531 -7.098 -19.266 1 98.5 110 PHE B CA 1
ATOM 4347 C C . PHE B 1 110 ? 11.602 -6.156 -19.812 1 98.5 110 PHE B C 1
ATOM 4349 O O . PHE B 1 110 ? 11.734 -5.023 -19.344 1 98.5 110 PHE B O 1
ATOM 4356 N N .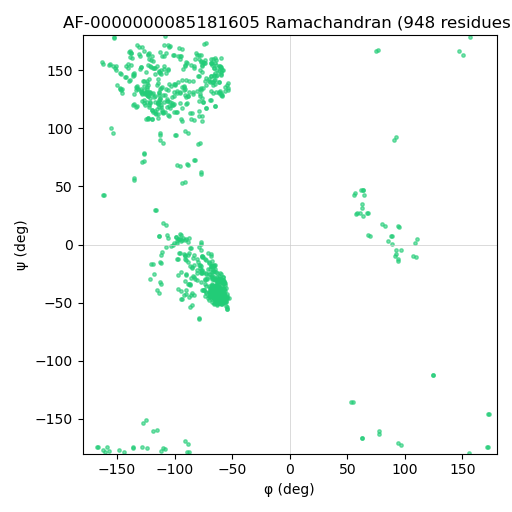 ALA B 1 111 ? 12.398 -6.664 -20.781 1 98.38 111 ALA B N 1
ATOM 4357 C CA . ALA B 1 111 ? 13.227 -5.699 -21.5 1 98.38 111 ALA B CA 1
ATOM 4358 C C . ALA B 1 111 ? 12.367 -4.598 -22.125 1 98.38 111 ALA B C 1
ATOM 4360 O O . ALA B 1 111 ? 12.68 -3.412 -21.984 1 98.38 111 ALA B O 1
ATOM 4361 N N . GLY B 1 112 ? 11.305 -5.07 -22.781 1 97.62 112 GLY B N 1
ATOM 4362 C CA . GLY B 1 112 ? 10.359 -4.098 -23.312 1 97.62 112 GLY B CA 1
ATOM 4363 C C . GLY B 1 112 ? 9.758 -3.207 -22.25 1 97.62 112 GLY B C 1
ATOM 4364 O O . GLY B 1 112 ? 9.625 -1.997 -22.438 1 97.62 112 GLY B O 1
ATOM 4365 N N . GLU B 1 113 ? 9.406 -3.768 -21.109 1 96.31 113 GLU B N 1
ATOM 4366 C CA . GLU B 1 113 ? 8.797 -3.014 -20.016 1 96.31 113 GLU B CA 1
ATOM 4367 C C . GLU B 1 113 ? 9.766 -1.979 -19.453 1 96.31 113 GLU B C 1
ATOM 4369 O O . GLU B 1 113 ? 9.344 -0.934 -18.953 1 96.31 113 GLU B O 1
ATOM 4374 N N . ALA B 1 114 ? 11.031 -2.27 -19.516 1 96.06 114 ALA B N 1
ATOM 4375 C CA . ALA B 1 114 ? 12.023 -1.304 -19.047 1 96.06 114 ALA B CA 1
ATOM 4376 C C . ALA B 1 114 ? 11.914 0.01 -19.812 1 96.06 114 ALA B C 1
ATOM 4378 O O . ALA B 1 114 ? 12.188 1.081 -19.266 1 96.06 114 ALA B O 1
ATOM 4379 N N . LEU B 1 115 ? 11.492 -0.046 -21.109 1 93.88 115 LEU B N 1
ATOM 4380 C CA . LEU B 1 115 ? 11.398 1.139 -21.953 1 93.88 115 LEU B CA 1
ATOM 4381 C C . LEU B 1 115 ? 10.031 1.8 -21.812 1 93.88 115 LEU B C 1
ATOM 4383 O O . LEU B 1 115 ? 9.852 2.959 -22.188 1 93.88 115 LEU B O 1
ATOM 4387 N N . ARG B 1 116 ? 9.086 1.049 -21.234 1 91.25 116 ARG B N 1
ATOM 4388 C CA . ARG B 1 116 ? 7.703 1.52 -21.266 1 91.25 116 ARG B CA 1
ATOM 4389 C C . ARG B 1 116 ? 7.195 1.798 -19.844 1 91.25 116 ARG B C 1
ATOM 4391 O O . ARG B 1 116 ? 6.027 1.553 -19.547 1 91.25 116 ARG B O 1
ATOM 4398 N N . GLN B 1 117 ? 8.07 2.172 -18.938 1 87.88 117 GLN B N 1
ATOM 4399 C CA . GLN B 1 117 ? 7.637 2.568 -17.609 1 87.88 117 GLN B CA 1
ATOM 4400 C C . GLN B 1 117 ? 7.086 3.99 -17.594 1 87.88 117 GLN B C 1
ATOM 4402 O O . GLN B 1 117 ? 7.828 4.949 -17.828 1 87.88 117 GLN B O 1
ATOM 4407 N N . THR B 1 118 ? 5.75 4.074 -17.391 1 88.5 118 THR B N 1
ATOM 4408 C CA . THR B 1 118 ? 5.078 5.363 -17.5 1 88.5 118 THR B CA 1
ATOM 4409 C C . THR B 1 118 ? 4.664 5.883 -16.125 1 88.5 118 THR B C 1
ATOM 4411 O O . THR B 1 118 ? 4.512 5.105 -15.18 1 88.5 118 THR B O 1
ATOM 4414 N N . GLY B 1 119 ? 4.684 7.254 -15.969 1 92.19 119 GLY B N 1
ATOM 4415 C CA . GLY B 1 119 ? 4.016 7.965 -14.898 1 92.19 119 GLY B CA 1
ATOM 4416 C C . GLY B 1 119 ? 2.793 8.734 -15.359 1 92.19 119 GLY B C 1
ATOM 4417 O O . GLY B 1 119 ? 2.363 8.594 -16.516 1 92.19 119 GLY B O 1
ATOM 4418 N N . ASP B 1 120 ? 2.152 9.375 -14.43 1 93.25 120 ASP B N 1
ATOM 4419 C CA . ASP B 1 120 ? 0.994 10.203 -14.742 1 93.25 120 ASP B CA 1
ATOM 4420 C C . ASP B 1 120 ? 1.298 11.68 -14.523 1 93.25 120 ASP B C 1
ATOM 4422 O O . ASP B 1 120 ? 1.992 12.047 -13.57 1 93.25 120 ASP B O 1
ATOM 4426 N N . ARG B 1 121 ? 0.895 12.477 -15.492 1 94 121 ARG B N 1
ATOM 4427 C CA . ARG B 1 121 ? 0.865 13.93 -15.344 1 94 121 ARG B CA 1
ATOM 4428 C C . ARG B 1 121 ? -0.569 14.438 -15.266 1 94 121 ARG B C 1
ATOM 4430 O O . ARG B 1 121 ? -1.373 14.188 -16.172 1 94 121 ARG B O 1
ATOM 4437 N N . LEU B 1 122 ? -0.819 15.125 -14.164 1 92.88 122 LEU B N 1
ATOM 4438 C CA . LEU B 1 122 ? -2.17 15.641 -13.961 1 92.88 122 LEU B CA 1
ATOM 4439 C C . LEU B 1 122 ? -2.139 17.125 -13.609 1 92.88 122 LEU B C 1
ATOM 4441 O O . LEU B 1 122 ? -1.147 17.625 -13.07 1 92.88 122 LEU B O 1
ATOM 4445 N N . ALA B 1 123 ? -3.258 17.828 -13.961 1 90.81 123 ALA B N 1
ATOM 4446 C CA . ALA B 1 123 ? -3.479 19.172 -13.445 1 90.81 123 ALA B CA 1
ATOM 4447 C C . ALA B 1 123 ? -3.975 19.125 -12 1 90.81 123 ALA B C 1
ATOM 4449 O O . ALA B 1 123 ? -4.801 18.281 -11.641 1 90.81 123 ALA B O 1
ATOM 4450 N N . SER B 1 124 ? -3.354 19.953 -11.211 1 91.94 124 SER B N 1
ATOM 4451 C CA . SER B 1 124 ? -3.869 20.156 -9.859 1 91.94 124 SER B CA 1
ATOM 4452 C C . SER B 1 124 ? -5.207 20.891 -9.875 1 91.94 124 SER B C 1
ATOM 4454 O O . SER B 1 124 ? -5.527 21.578 -10.852 1 91.94 124 SER B O 1
ATOM 4456 N N . VAL B 1 125 ? -5.992 20.719 -8.82 1 92 125 VAL B N 1
ATOM 4457 C CA . VAL B 1 125 ? -7.188 21.531 -8.648 1 92 125 VAL B CA 1
ATOM 4458 C C . VAL B 1 125 ? -6.789 22.969 -8.305 1 92 125 VAL B C 1
ATOM 4460 O O . VAL B 1 125 ? -7.633 23.875 -8.289 1 92 125 VAL B O 1
ATOM 4463 N N . ARG B 1 126 ? -5.5 23.25 -8.062 1 92.44 126 ARG B N 1
ATOM 4464 C CA . ARG B 1 126 ? -4.961 24.578 -7.801 1 92.44 126 ARG B CA 1
ATOM 4465 C C . ARG B 1 126 ? -4.355 25.188 -9.062 1 92.44 126 ARG B C 1
ATOM 4467 O O . ARG B 1 126 ? -3.557 24.531 -9.742 1 92.44 126 ARG B O 1
ATOM 4474 N N . PRO B 1 127 ? -4.746 26.422 -9.266 1 92.38 127 PRO B N 1
ATOM 4475 C CA . PRO B 1 127 ? -4.211 27.047 -10.477 1 92.38 127 PRO B CA 1
ATOM 4476 C C . PRO B 1 127 ? -2.688 27.156 -10.461 1 92.38 127 PRO B C 1
ATOM 4478 O O . PRO B 1 127 ? -2.102 27.516 -9.438 1 92.38 127 PRO B O 1
ATOM 4481 N N . GLY B 1 128 ? -2.031 26.719 -11.523 1 92.56 128 GLY B N 1
ATOM 4482 C CA . GLY B 1 128 ? -0.6 26.891 -11.703 1 92.56 128 GLY B CA 1
ATOM 4483 C C . GLY B 1 128 ? 0.221 25.766 -11.109 1 92.56 128 GLY B C 1
ATOM 4484 O O . GLY B 1 128 ? 1.453 25.812 -11.141 1 92.56 128 GLY B O 1
ATOM 4485 N N . VAL B 1 129 ? -0.431 24.781 -10.523 1 94.69 129 VAL B N 1
ATOM 4486 C CA . VAL B 1 129 ? 0.278 23.672 -9.906 1 94.69 129 VAL B CA 1
ATOM 4487 C C . VAL B 1 129 ? 0.146 22.422 -10.789 1 94.69 129 VAL B C 1
ATOM 4489 O O . VAL B 1 129 ? -0.946 22.109 -11.266 1 94.69 129 VAL B O 1
ATOM 4492 N N . GLU B 1 130 ? 1.208 21.766 -11.031 1 94.06 130 GLU B N 1
ATOM 4493 C CA . GLU B 1 130 ? 1.234 20.5 -11.766 1 94.06 130 GLU B CA 1
ATOM 4494 C C . GLU B 1 130 ? 1.547 19.328 -10.836 1 94.06 130 GLU B C 1
ATOM 4496 O O . GLU B 1 130 ? 2.215 19.5 -9.812 1 94.06 130 GLU B O 1
ATOM 4501 N N . VAL B 1 131 ? 1.04 18.141 -11.195 1 96 131 VAL B N 1
ATOM 4502 C CA . VAL B 1 131 ? 1.261 16.938 -10.398 1 96 131 VAL B CA 1
ATOM 4503 C C . VAL B 1 131 ? 1.849 15.836 -11.273 1 96 131 VAL B C 1
ATOM 4505 O O . VAL B 1 131 ? 1.343 15.57 -12.367 1 96 131 VAL B O 1
ATOM 4508 N N . ASP B 1 132 ? 2.902 15.258 -10.836 1 95.94 132 ASP B N 1
ATOM 4509 C CA . ASP B 1 132 ? 3.482 14.062 -11.438 1 95.94 132 ASP B CA 1
ATOM 4510 C C . ASP B 1 132 ? 3.391 12.867 -10.492 1 95.94 132 ASP B C 1
ATOM 4512 O O . ASP B 1 132 ? 3.684 12.992 -9.297 1 95.94 132 ASP B O 1
ATOM 4516 N N . VAL B 1 133 ? 2.928 11.781 -10.992 1 96.94 133 VAL B N 1
ATOM 4517 C CA . VAL B 1 133 ? 2.947 10.516 -10.258 1 96.94 133 VAL B CA 1
ATOM 4518 C C . VAL B 1 133 ? 3.918 9.547 -10.93 1 96.94 133 VAL B C 1
ATOM 4520 O O . VAL B 1 133 ? 3.77 9.227 -12.117 1 96.94 133 VAL B O 1
ATOM 4523 N N . THR B 1 134 ? 4.914 9.156 -10.242 1 96.19 134 THR B N 1
ATOM 4524 C CA . THR B 1 134 ? 5.945 8.281 -10.789 1 96.19 134 THR B CA 1
ATOM 4525 C C . THR B 1 134 ? 6.176 7.078 -9.875 1 96.19 134 THR B C 1
ATOM 4527 O O . THR B 1 134 ? 5.641 7.027 -8.766 1 96.19 134 THR B O 1
ATOM 4530 N N . ARG B 1 135 ? 6.914 6.113 -10.32 1 95.88 135 ARG B N 1
ATOM 4531 C CA . ARG B 1 135 ? 7.309 4.941 -9.539 1 95.88 1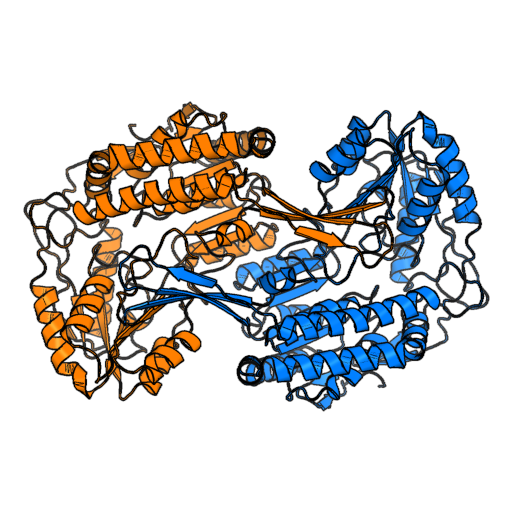35 ARG B CA 1
ATOM 4532 C C . ARG B 1 135 ? 8.82 4.887 -9.367 1 95.88 135 ARG B C 1
ATOM 4534 O O . ARG B 1 135 ? 9.57 5.309 -10.25 1 95.88 135 ARG B O 1
ATOM 4541 N N . GLN B 1 136 ? 9.18 4.398 -8.281 1 96.06 136 GLN B N 1
ATOM 4542 C CA . GLN B 1 136 ? 10.578 4.227 -7.926 1 96.06 136 GLN B CA 1
ATOM 4543 C C . GLN B 1 136 ? 10.852 2.809 -7.43 1 96.06 136 GLN B C 1
ATOM 4545 O O . GLN B 1 136 ? 9.961 2.148 -6.891 1 96.06 136 GLN B O 1
ATOM 4550 N N . PRO B 1 137 ? 12.164 2.309 -7.648 1 97.56 137 PRO B N 1
ATOM 4551 C CA . PRO B 1 137 ? 12.477 0.972 -7.141 1 97.56 137 PRO B CA 1
ATOM 4552 C C . PRO B 1 137 ? 12.406 0.89 -5.617 1 97.56 137 PRO B C 1
ATOM 4554 O O . PRO B 1 137 ? 12.508 1.913 -4.934 1 97.56 137 PRO B O 1
ATOM 4557 N N . LEU B 1 138 ? 12.25 -0.273 -5.082 1 97.38 138 LEU B N 1
ATOM 4558 C CA . LEU B 1 138 ? 12.242 -0.524 -3.643 1 97.38 138 LEU B CA 1
ATOM 4559 C C . LEU B 1 138 ? 13.656 -0.439 -3.072 1 97.38 138 LEU B C 1
ATOM 4561 O O . LEU B 1 138 ? 13.844 -0.008 -1.932 1 97.38 138 LEU B O 1
ATOM 4565 N N . GLY B 1 139 ? 14.609 -0.922 -3.766 1 98 139 GLY B N 1
ATOM 4566 C CA . GLY B 1 139 ? 15.977 -1.148 -3.303 1 98 139 GLY B CA 1
ATOM 4567 C C . GLY B 1 139 ? 16.438 -2.58 -3.494 1 98 139 GLY B C 1
ATOM 4568 O O . GLY B 1 139 ? 16.547 -3.057 -4.625 1 98 139 GLY B O 1
ATOM 4569 N N . VAL B 1 140 ? 16.641 -3.295 -2.332 1 98.81 140 VAL B N 1
ATOM 4570 C CA . VAL B 1 140 ? 17.031 -4.699 -2.379 1 98.81 140 VAL B CA 1
ATOM 4571 C C . VAL B 1 140 ? 15.805 -5.594 -2.262 1 98.81 140 VAL B C 1
ATOM 4573 O O . VAL B 1 140 ? 14.984 -5.41 -1.361 1 98.81 140 VAL B O 1
ATOM 4576 N N . VAL B 1 141 ? 15.711 -6.527 -3.154 1 98.88 141 VAL B N 1
ATOM 4577 C CA . VAL B 1 141 ? 14.633 -7.512 -3.096 1 98.88 141 VAL B CA 1
ATOM 4578 C C . VAL B 1 141 ? 15.219 -8.906 -2.895 1 98.88 141 VAL B C 1
ATOM 4580 O O . VAL B 1 141 ? 16.156 -9.297 -3.586 1 98.88 141 VAL B O 1
ATOM 4583 N N . GLY B 1 142 ? 14.711 -9.578 -1.913 1 98.88 142 GLY B N 1
ATOM 4584 C CA . GLY B 1 142 ? 15.039 -10.984 -1.711 1 98.88 142 GLY B CA 1
ATOM 4585 C C . GLY B 1 142 ? 14.086 -11.922 -2.424 1 98.88 142 GLY B C 1
ATOM 4586 O O . GLY B 1 142 ? 12.867 -11.789 -2.303 1 98.88 142 GLY B O 1
ATOM 4587 N N . LEU B 1 143 ? 14.656 -12.805 -3.162 1 98.88 143 LEU B N 1
ATOM 4588 C CA . LEU B 1 143 ? 13.875 -13.773 -3.912 1 98.88 143 LEU B CA 1
ATOM 4589 C C . LEU B 1 143 ? 14.117 -15.188 -3.395 1 98.88 143 LEU B C 1
ATOM 4591 O O . LEU B 1 143 ? 15.266 -15.633 -3.303 1 98.88 143 LEU B O 1
ATOM 4595 N N . ILE B 1 144 ? 13.102 -15.859 -2.977 1 98.81 144 ILE B N 1
ATOM 4596 C CA . ILE B 1 144 ? 13.148 -17.25 -2.559 1 98.81 144 ILE B CA 1
ATOM 4597 C C . ILE B 1 144 ? 12.297 -18.109 -3.5 1 98.81 144 ILE B C 1
ATOM 4599 O O . ILE B 1 144 ? 11.078 -17.938 -3.562 1 98.81 144 ILE B O 1
ATOM 4603 N N . THR B 1 145 ? 12.945 -18.953 -4.242 1 98.69 145 THR B N 1
ATOM 4604 C CA . THR B 1 145 ? 12.266 -19.594 -5.359 1 98.69 145 THR B CA 1
ATOM 4605 C C . THR B 1 145 ? 12.227 -21.109 -5.164 1 98.69 145 THR B C 1
ATOM 4607 O O . THR B 1 145 ? 13.117 -21.688 -4.539 1 98.69 145 THR B O 1
ATOM 4610 N N . PRO B 1 146 ? 11.266 -21.828 -5.688 1 98.25 146 PRO B N 1
ATOM 4611 C CA . PRO B 1 146 ? 11.039 -23.25 -5.5 1 98.25 146 PRO B CA 1
ATOM 4612 C C . PRO B 1 146 ? 11.805 -24.109 -6.504 1 98.25 146 PRO B C 1
ATOM 4614 O O . PRO B 1 146 ? 12.516 -23.578 -7.359 1 98.25 146 PRO B O 1
ATOM 4617 N N . TRP B 1 147 ? 11.617 -25.406 -6.406 1 98.38 147 TRP B N 1
ATOM 4618 C CA . TRP B 1 147 ? 12.43 -26.328 -7.207 1 98.38 147 TRP B CA 1
ATOM 4619 C C . TRP B 1 147 ? 11.68 -26.75 -8.469 1 98.38 147 TRP B C 1
ATOM 4621 O O . TRP B 1 147 ? 12.281 -27.281 -9.398 1 98.38 147 TRP B O 1
ATOM 4631 N N . ASN B 1 148 ? 10.398 -26.469 -8.547 1 97.88 148 ASN B N 1
ATOM 4632 C CA . ASN B 1 148 ? 9.648 -27.141 -9.602 1 97.88 148 ASN B CA 1
ATOM 4633 C C . ASN B 1 148 ? 9.766 -26.406 -10.938 1 97.88 148 ASN B C 1
ATOM 4635 O O . ASN B 1 148 ? 9.578 -27 -12 1 97.88 148 ASN B O 1
ATOM 4639 N N . PHE B 1 149 ? 9.992 -25.125 -10.914 1 98.19 149 PHE B N 1
ATOM 4640 C CA . PHE B 1 149 ? 10.367 -24.344 -12.086 1 98.19 149 PHE B CA 1
ATOM 4641 C C . PHE B 1 149 ? 11.641 -23.547 -11.82 1 98.19 149 PHE B C 1
ATOM 4643 O O . PHE B 1 149 ? 11.594 -22.328 -11.648 1 98.19 149 PHE B O 1
ATOM 4650 N N . PRO B 1 150 ? 12.719 -24.219 -11.898 1 98.5 150 PRO B N 1
ATOM 4651 C CA . PRO B 1 150 ? 13.969 -23.703 -11.336 1 98.5 150 PRO B CA 1
ATOM 4652 C C . PRO B 1 150 ? 14.602 -22.625 -12.211 1 98.5 150 PRO B C 1
ATOM 4654 O O . PRO B 1 150 ? 15.539 -21.953 -11.781 1 98.5 150 PRO B O 1
ATOM 4657 N N . ILE B 1 151 ? 14.133 -22.406 -13.438 1 98.69 151 ILE B N 1
ATOM 4658 C CA . ILE B 1 151 ? 14.656 -21.328 -14.273 1 98.69 151 ILE B CA 1
ATOM 4659 C C . ILE B 1 151 ? 13.57 -20.281 -14.5 1 98.69 151 ILE B C 1
ATOM 4661 O O . ILE B 1 151 ? 13.82 -19.078 -14.344 1 98.69 151 ILE B O 1
ATOM 4665 N N . ALA B 1 152 ? 12.32 -20.688 -14.75 1 98.5 152 ALA B N 1
ATOM 4666 C CA . ALA B 1 152 ? 11.25 -19.766 -15.094 1 98.5 152 ALA B CA 1
ATOM 4667 C C . ALA B 1 152 ? 10.875 -18.891 -13.898 1 98.5 152 ALA B C 1
ATOM 4669 O O . ALA B 1 152 ? 10.703 -17.672 -14.031 1 98.5 152 ALA B O 1
ATOM 4670 N N . ILE B 1 153 ? 10.727 -19.516 -12.68 1 98.62 153 ILE B N 1
ATOM 4671 C CA . ILE B 1 153 ? 10.266 -18.75 -11.531 1 98.62 153 ILE B CA 1
ATOM 4672 C C . ILE B 1 153 ? 11.352 -17.766 -11.102 1 98.62 153 ILE B C 1
ATOM 4674 O O . ILE B 1 153 ? 11.086 -16.562 -10.914 1 98.62 153 ILE B O 1
ATOM 4678 N N . PRO B 1 154 ? 12.625 -18.188 -11.031 1 98.81 154 PRO B N 1
ATOM 4679 C CA . PRO B 1 154 ? 13.648 -17.156 -10.797 1 98.81 154 PRO B CA 1
ATOM 4680 C C . PRO B 1 154 ? 13.633 -16.062 -11.852 1 98.81 154 PRO B C 1
ATOM 4682 O O . PRO B 1 154 ? 13.812 -14.883 -11.531 1 98.81 154 PRO B O 1
ATOM 4685 N N . ALA B 1 155 ? 13.398 -16.438 -13.102 1 98.81 155 ALA B N 1
ATOM 4686 C CA . ALA B 1 155 ? 13.398 -15.461 -14.18 1 98.81 155 ALA B CA 1
ATOM 4687 C C . ALA B 1 155 ? 12.281 -14.438 -14 1 98.81 155 ALA B C 1
ATOM 4689 O O . ALA B 1 155 ? 12.5 -13.234 -14.148 1 98.81 155 ALA B O 1
ATOM 4690 N N . TRP B 1 156 ? 11.039 -14.938 -13.734 1 98 156 TRP B N 1
ATOM 4691 C CA . TRP B 1 156 ? 9.938 -13.984 -13.719 1 98 156 TRP B CA 1
ATOM 4692 C C . TRP B 1 156 ? 9.93 -13.18 -12.422 1 98 156 TRP B C 1
ATOM 4694 O O . TRP B 1 156 ? 9.102 -12.289 -12.234 1 98 156 TRP B O 1
ATOM 4704 N N . LYS B 1 157 ? 10.852 -13.516 -11.43 1 98.81 157 LYS B N 1
ATOM 4705 C CA . LYS B 1 157 ? 11.07 -12.656 -10.273 1 98.81 157 LYS B CA 1
ATOM 4706 C C . LYS B 1 157 ? 12.242 -11.711 -10.5 1 98.81 157 LYS B C 1
ATOM 4708 O O . LYS B 1 157 ? 12.164 -10.523 -10.188 1 98.81 157 LYS B O 1
ATOM 4713 N N . ILE B 1 158 ? 13.344 -12.18 -11.133 1 98.94 158 ILE B N 1
ATOM 4714 C CA . ILE B 1 158 ? 14.562 -11.398 -11.344 1 98.94 158 ILE B CA 1
ATOM 4715 C C . ILE B 1 158 ? 14.305 -10.32 -12.391 1 98.94 158 ILE B C 1
ATOM 4717 O O . ILE B 1 158 ? 14.695 -9.172 -12.211 1 98.94 158 ILE B O 1
ATOM 4721 N N . ALA B 1 159 ? 13.656 -10.688 -13.508 1 98.88 159 ALA B N 1
ATOM 4722 C CA . ALA B 1 159 ? 13.508 -9.797 -14.648 1 98.88 159 ALA B CA 1
ATOM 4723 C C . ALA B 1 159 ? 12.766 -8.523 -14.266 1 98.88 159 ALA B C 1
ATOM 4725 O O . ALA B 1 159 ? 13.258 -7.414 -14.5 1 98.88 159 ALA B O 1
ATOM 4726 N N . PRO B 1 160 ? 11.602 -8.656 -13.625 1 98.75 160 PRO B N 1
ATOM 4727 C CA . PRO B 1 160 ? 10.938 -7.41 -13.234 1 98.75 160 PRO B CA 1
ATOM 4728 C C . PRO B 1 160 ? 11.711 -6.641 -12.164 1 98.75 160 PRO B C 1
ATOM 4730 O O . PRO B 1 160 ? 11.672 -5.41 -12.133 1 98.75 160 PRO B O 1
ATOM 4733 N N . ALA B 1 161 ? 12.359 -7.355 -11.234 1 98.88 161 ALA B N 1
ATOM 4734 C CA . ALA B 1 161 ? 13.156 -6.664 -10.227 1 98.88 161 ALA B CA 1
ATOM 4735 C C . ALA B 1 161 ? 14.203 -5.766 -10.883 1 98.88 161 ALA B C 1
ATOM 4737 O O . ALA B 1 161 ? 14.32 -4.586 -10.547 1 98.88 161 ALA B O 1
ATOM 4738 N N . LEU B 1 162 ? 14.914 -6.324 -11.812 1 98.88 162 LEU B N 1
ATOM 4739 C CA . LEU B 1 162 ? 15.969 -5.578 -12.5 1 98.88 162 LEU B CA 1
ATOM 4740 C C . LEU B 1 162 ? 15.367 -4.496 -13.391 1 98.88 162 LEU B C 1
ATOM 4742 O O . LEU B 1 162 ? 15.891 -3.379 -13.453 1 98.88 162 LEU B O 1
ATOM 4746 N N . ALA B 1 163 ? 14.289 -4.844 -14.109 1 98.69 163 ALA B N 1
ATOM 4747 C CA . ALA B 1 163 ? 13.648 -3.895 -15.016 1 98.69 163 ALA B CA 1
ATOM 4748 C C . ALA B 1 163 ? 13.242 -2.621 -14.281 1 98.69 163 ALA B C 1
ATOM 4750 O O . ALA B 1 163 ? 13.281 -1.528 -14.852 1 98.69 163 ALA B O 1
ATOM 4751 N N . HIS B 1 164 ? 12.859 -2.748 -13 1 98.31 164 HIS B N 1
ATOM 4752 C CA . HIS B 1 164 ? 12.352 -1.605 -12.25 1 98.31 164 HIS B CA 1
ATOM 4753 C C . HIS B 1 164 ? 13.445 -0.994 -11.375 1 98.31 164 HIS B C 1
ATOM 4755 O O . HIS B 1 164 ? 13.164 -0.15 -10.523 1 98.31 164 HIS B O 1
ATOM 4761 N N . GLY B 1 165 ? 14.703 -1.486 -11.508 1 98.38 165 GLY B N 1
ATOM 4762 C CA . GLY B 1 165 ? 15.844 -0.795 -10.93 1 98.38 165 GLY B CA 1
ATOM 4763 C C . GLY B 1 165 ? 16.234 -1.319 -9.562 1 98.38 165 GLY B C 1
ATOM 4764 O O . GLY B 1 165 ? 16.922 -0.64 -8.805 1 98.38 165 GLY B O 1
ATOM 4765 N N . ASN B 1 166 ? 15.766 -2.484 -9.141 1 98.81 166 ASN B N 1
ATOM 4766 C CA . ASN B 1 166 ? 16.109 -3.094 -7.859 1 98.81 166 ASN B CA 1
ATOM 4767 C C . ASN B 1 166 ? 17.344 -3.994 -7.977 1 98.81 166 ASN B C 1
ATOM 4769 O O . ASN B 1 166 ? 17.656 -4.484 -9.062 1 98.81 166 ASN B O 1
ATOM 4773 N N . THR B 1 167 ? 17.969 -4.191 -6.879 1 98.88 167 THR B N 1
ATOM 4774 C CA . THR B 1 167 ? 18.969 -5.242 -6.781 1 98.88 167 THR B CA 1
ATOM 4775 C C . THR B 1 167 ? 18.375 -6.504 -6.164 1 98.88 167 THR B C 1
ATOM 4777 O O . THR B 1 167 ? 17.344 -6.449 -5.508 1 98.88 167 THR B O 1
ATOM 4780 N N . VAL B 1 168 ? 19.094 -7.609 -6.371 1 98.88 168 VAL B N 1
ATOM 4781 C CA . VAL B 1 168 ? 18.453 -8.891 -6.094 1 98.88 168 VAL B CA 1
ATOM 4782 C C . VAL B 1 168 ? 19.391 -9.766 -5.27 1 98.88 168 VAL B C 1
ATOM 4784 O O . VAL B 1 168 ? 20.594 -9.844 -5.551 1 98.88 168 VAL B O 1
ATOM 4787 N N . VAL B 1 169 ? 18.844 -10.383 -4.293 1 98.94 169 VAL B N 1
ATOM 4788 C CA . VAL B 1 169 ? 19.469 -11.523 -3.625 1 98.94 169 VAL B CA 1
ATOM 4789 C C . VAL B 1 169 ? 18.562 -12.75 -3.771 1 98.94 169 VAL B C 1
ATOM 4791 O O . VAL B 1 169 ? 17.469 -12.797 -3.211 1 98.94 169 VAL B O 1
ATOM 4794 N N . LEU B 1 170 ? 19.062 -13.688 -4.449 1 98.88 170 LEU B N 1
ATOM 4795 C CA . LEU B 1 170 ? 18.297 -14.891 -4.754 1 98.88 170 LEU B CA 1
ATOM 4796 C C . LEU B 1 170 ? 18.719 -16.047 -3.846 1 98.88 170 LEU B C 1
ATOM 4798 O O . LEU B 1 170 ? 19.906 -16.312 -3.682 1 98.88 170 LEU B O 1
ATOM 4802 N N . LYS B 1 171 ? 17.844 -16.641 -3.215 1 98.81 171 LYS B N 1
ATOM 4803 C CA . LYS B 1 171 ? 17.984 -17.938 -2.539 1 98.81 171 LYS B CA 1
ATOM 4804 C C . LYS B 1 171 ? 17.141 -19 -3.219 1 98.81 171 LYS B C 1
ATOM 4806 O O . LYS B 1 171 ? 15.977 -19.203 -2.859 1 98.81 171 LYS B O 1
ATOM 4811 N N . PRO B 1 172 ? 17.703 -19.766 -4.125 1 98.44 172 PRO B N 1
ATOM 4812 C CA . PRO B 1 172 ? 16.953 -20.812 -4.816 1 98.44 172 PRO B CA 1
ATOM 4813 C C . PRO B 1 172 ? 16.812 -22.094 -3.984 1 98.44 172 PRO B C 1
ATOM 4815 O O . PRO B 1 172 ? 17.5 -22.25 -2.982 1 98.44 172 PRO B O 1
ATOM 4818 N N . ALA B 1 173 ? 15.891 -22.953 -4.352 1 98 173 ALA B N 1
ATOM 4819 C CA . ALA B 1 173 ? 15.703 -24.234 -3.678 1 98 173 ALA B CA 1
ATOM 4820 C C . ALA B 1 173 ? 16.969 -25.078 -3.75 1 98 173 ALA B C 1
ATOM 4822 O O . ALA B 1 173 ? 17.656 -25.094 -4.773 1 98 173 ALA B O 1
ATOM 4823 N N . ASP B 1 174 ? 17.188 -25.859 -2.762 1 96.5 174 ASP B N 1
ATOM 4824 C CA . ASP B 1 174 ? 18.406 -26.656 -2.625 1 96.5 174 ASP B CA 1
ATOM 4825 C C . ASP B 1 174 ? 18.453 -27.766 -3.67 1 96.5 174 ASP B C 1
ATOM 4827 O O . ASP B 1 174 ? 19.531 -28.203 -4.074 1 96.5 174 ASP B O 1
ATOM 4831 N N . LEU B 1 175 ? 17.344 -28.188 -4.156 1 97.12 175 LEU B N 1
ATOM 4832 C CA . LEU B 1 175 ? 17.234 -29.359 -5.016 1 97.12 175 LEU B CA 1
ATOM 4833 C C . LEU B 1 175 ? 17.672 -29.031 -6.438 1 97.12 175 LEU B C 1
ATOM 4835 O O . LEU B 1 175 ? 17.938 -29.938 -7.234 1 97.12 175 LEU B O 1
ATOM 4839 N N . VAL B 1 176 ? 17.719 -27.656 -6.742 1 98.06 176 VAL B N 1
ATOM 4840 C CA . VAL B 1 176 ? 17.906 -27.328 -8.148 1 98.06 176 VAL B CA 1
ATOM 4841 C C . VAL B 1 176 ? 18.953 -26.219 -8.281 1 98.06 176 VAL B C 1
ATOM 4843 O O . VAL B 1 176 ? 18.703 -25.203 -8.945 1 98.06 176 VAL B O 1
ATOM 4846 N N . PRO B 1 177 ? 20.125 -26.391 -7.77 1 98.5 177 PRO B N 1
ATOM 4847 C CA . PRO B 1 177 ? 21.141 -25.344 -7.812 1 98.5 177 PRO B CA 1
ATOM 4848 C C . PRO B 1 177 ? 21.719 -25.125 -9.211 1 98.5 177 PRO B C 1
ATOM 4850 O O . PRO B 1 177 ? 22.156 -24.031 -9.539 1 98.5 177 PRO B O 1
ATOM 4853 N N . ALA B 1 178 ? 21.734 -26.172 -10.031 1 98.69 178 ALA B N 1
ATOM 4854 C CA . ALA B 1 178 ? 22.359 -26.078 -11.352 1 98.69 178 ALA B CA 1
ATOM 4855 C C . ALA B 1 178 ? 21.609 -25.094 -12.242 1 98.69 178 ALA B C 1
ATOM 4857 O O . ALA B 1 178 ? 22.234 -24.25 -12.898 1 98.69 178 ALA B O 1
ATOM 4858 N N . SER B 1 179 ? 20.297 -25.219 -12.273 1 98.69 179 SER B N 1
ATOM 4859 C CA . SER B 1 179 ? 19.469 -24.328 -13.094 1 98.69 179 SER B CA 1
ATOM 4860 C C . SER B 1 179 ? 19.625 -22.875 -12.656 1 98.69 179 SER B C 1
ATOM 4862 O O . SER B 1 179 ? 19.781 -21.984 -13.492 1 98.69 179 SER B O 1
ATOM 4864 N N . ALA B 1 180 ? 19.562 -22.641 -11.352 1 98.5 180 ALA B N 1
ATOM 4865 C CA . ALA B 1 180 ? 19.734 -21.297 -10.82 1 98.5 180 ALA B CA 1
ATOM 4866 C C . ALA B 1 180 ? 21.109 -20.75 -11.148 1 98.5 180 ALA B C 1
ATOM 4868 O O . ALA B 1 180 ? 21.25 -19.578 -11.547 1 98.5 180 ALA B O 1
ATOM 4869 N N . HIS B 1 181 ? 22.109 -21.609 -10.969 1 98.69 181 HIS B N 1
ATOM 4870 C CA . HIS B 1 181 ? 23.484 -21.203 -11.266 1 98.69 181 HIS B CA 1
ATOM 4871 C C . HIS B 1 181 ? 23.641 -20.812 -12.727 1 98.69 181 HIS B C 1
ATOM 4873 O O . HIS B 1 181 ? 24.297 -19.828 -13.047 1 98.69 181 HIS B O 1
ATOM 4879 N N . ALA B 1 182 ? 23.062 -21.625 -13.609 1 98.81 182 ALA B N 1
ATOM 4880 C CA . ALA B 1 182 ? 23.156 -21.344 -15.047 1 98.81 182 ALA B CA 1
ATOM 4881 C C . ALA B 1 182 ? 22.516 -20 -15.375 1 98.81 182 ALA B C 1
ATOM 4883 O O . ALA B 1 182 ? 23.062 -19.234 -16.188 1 98.81 182 ALA B O 1
ATOM 4884 N N . LEU B 1 183 ? 21.359 -19.719 -14.766 1 98.81 183 LEU B N 1
ATOM 4885 C CA . LEU B 1 183 ? 20.688 -18.438 -14.969 1 98.81 183 LEU B CA 1
ATOM 4886 C C . LEU B 1 183 ? 21.562 -17.281 -14.484 1 98.81 183 LEU B C 1
ATOM 4888 O O . LEU B 1 183 ? 21.703 -16.281 -15.18 1 98.81 183 LEU B O 1
ATOM 4892 N N . ILE B 1 184 ? 22.188 -17.422 -13.344 1 98.81 184 ILE B N 1
ATOM 4893 C CA . ILE B 1 184 ? 23.031 -16.391 -12.758 1 98.81 184 ILE B CA 1
ATOM 4894 C C . ILE B 1 184 ? 24.281 -16.203 -13.609 1 98.81 184 ILE B C 1
ATOM 4896 O O . ILE B 1 184 ? 24.781 -15.094 -13.766 1 98.81 184 ILE B O 1
ATOM 4900 N N . GLU B 1 185 ? 24.812 -17.328 -14.055 1 98.75 185 GLU B N 1
ATOM 4901 C CA . GLU B 1 185 ? 25.953 -17.25 -14.945 1 98.75 185 GLU B CA 1
ATOM 4902 C C . GLU B 1 185 ? 25.656 -16.375 -16.156 1 98.75 185 GLU B C 1
ATOM 4904 O O . GLU B 1 185 ? 26.469 -15.523 -16.547 1 98.75 185 GLU B O 1
ATOM 4909 N N . ILE B 1 186 ? 24.516 -16.516 -16.812 1 98.81 186 ILE B N 1
ATOM 4910 C CA . ILE B 1 186 ? 24.109 -15.688 -17.938 1 98.81 186 ILE B CA 1
ATOM 4911 C C . ILE B 1 186 ? 23.969 -14.234 -17.484 1 98.81 186 ILE B C 1
ATOM 4913 O O . ILE B 1 186 ? 24.469 -13.32 -18.141 1 98.81 186 ILE B O 1
ATOM 4917 N N . LEU B 1 187 ? 23.328 -14.031 -16.312 1 98.88 187 LEU B N 1
ATOM 4918 C CA . LEU B 1 187 ? 23.125 -12.688 -15.766 1 98.88 187 LEU B CA 1
ATOM 4919 C C . LEU B 1 187 ? 24.469 -12.023 -15.461 1 98.88 187 LEU B C 1
ATOM 4921 O O . LEU B 1 187 ? 24.594 -10.805 -15.586 1 98.88 187 LEU B O 1
ATOM 4925 N N . SER B 1 188 ? 25.453 -12.82 -15.078 1 98.38 188 SER B N 1
ATOM 4926 C CA . SER B 1 188 ? 26.766 -12.289 -14.727 1 98.38 188 SER B CA 1
ATOM 4927 C C . SER B 1 188 ? 27.453 -11.672 -15.945 1 98.38 188 SER B C 1
ATOM 4929 O O . SER B 1 188 ? 28.391 -10.883 -15.797 1 98.38 188 SER B O 1
ATOM 4931 N N . ARG B 1 189 ? 26.984 -12.008 -17.078 1 98.06 189 ARG B N 1
ATOM 4932 C CA . ARG B 1 189 ? 27.609 -11.523 -18.312 1 98.06 189 ARG B CA 1
ATOM 4933 C C . ARG B 1 189 ? 26.75 -10.445 -18.969 1 98.06 189 ARG B C 1
ATOM 4935 O O . ARG B 1 189 ? 27.031 -10.023 -20.094 1 98.06 189 ARG B O 1
ATOM 4942 N N . ALA B 1 190 ? 25.719 -10.047 -18.344 1 98.06 190 ALA B N 1
ATOM 4943 C CA . ALA B 1 190 ? 24.703 -9.188 -18.953 1 98.06 190 ALA B CA 1
ATOM 4944 C C . ALA B 1 190 ? 25.062 -7.715 -18.797 1 98.06 190 ALA B C 1
ATOM 4946 O O . ALA B 1 190 ? 24.266 -6.832 -19.109 1 98.06 190 ALA B O 1
ATOM 4947 N N . GLY B 1 191 ? 26.203 -7.355 -18.281 1 96.44 191 GLY B N 1
ATOM 4948 C CA . GLY B 1 191 ? 26.625 -5.973 -18.094 1 96.44 191 GLY B CA 1
ATOM 4949 C C . GLY B 1 191 ? 26.031 -5.32 -16.859 1 96.44 191 GLY B C 1
ATOM 4950 O O . GLY B 1 191 ? 26.031 -4.094 -16.75 1 96.44 191 GLY B O 1
ATOM 4951 N N . LEU B 1 192 ? 25.531 -6.09 -15.953 1 98.06 192 LEU B N 1
ATOM 4952 C CA . LEU B 1 192 ? 25.016 -5.566 -14.695 1 98.06 192 LEU B CA 1
ATOM 4953 C C . LEU B 1 192 ? 26.156 -5.141 -13.781 1 98.06 192 LEU B C 1
ATOM 4955 O O . LEU B 1 192 ? 27.188 -5.832 -13.688 1 98.06 192 LEU B O 1
ATOM 4959 N N . PRO B 1 193 ? 26.047 -4.051 -13.062 1 97.88 193 PRO B N 1
ATOM 4960 C CA . PRO B 1 193 ? 27.047 -3.711 -12.047 1 97.88 193 PRO B CA 1
ATOM 4961 C C . PRO B 1 193 ? 27.172 -4.777 -10.961 1 97.88 193 PRO B C 1
ATOM 4963 O O . PRO B 1 193 ? 26.203 -5.465 -10.648 1 97.88 193 PRO B O 1
ATOM 4966 N N . ALA B 1 194 ? 28.344 -4.832 -10.414 1 98.19 194 ALA B N 1
ATOM 4967 C CA . ALA B 1 194 ? 28.594 -5.77 -9.32 1 98.19 194 ALA B CA 1
ATOM 4968 C C . ALA B 1 194 ? 27.609 -5.547 -8.18 1 98.19 194 ALA B C 1
ATOM 4970 O O . ALA B 1 194 ? 27.344 -4.406 -7.793 1 98.19 194 ALA B O 1
ATOM 4971 N N . GLY B 1 195 ? 27.078 -6.617 -7.754 1 98.5 195 GLY B N 1
ATOM 4972 C CA . GLY B 1 195 ? 26.203 -6.547 -6.59 1 98.5 195 GLY B CA 1
ATOM 4973 C C . GLY B 1 195 ? 24.734 -6.402 -6.945 1 98.5 195 GLY B C 1
ATOM 4974 O O . GLY B 1 195 ? 23.859 -6.555 -6.09 1 98.5 195 GLY B O 1
ATOM 4975 N N . VAL B 1 196 ? 24.344 -6.094 -8.188 1 98.81 196 VAL B N 1
ATOM 4976 C CA . VAL B 1 196 ? 22.969 -5.906 -8.609 1 98.81 196 VAL B CA 1
ATOM 4977 C C . VAL B 1 196 ? 22.234 -7.242 -8.57 1 98.81 196 VAL B C 1
ATOM 4979 O O . VAL B 1 196 ? 21.047 -7.289 -8.227 1 98.81 196 VAL B O 1
ATOM 4982 N N . ILE B 1 197 ? 22.969 -8.305 -8.922 1 98.81 197 ILE B N 1
ATOM 4983 C CA . ILE B 1 197 ? 22.438 -9.664 -8.812 1 98.81 197 ILE B CA 1
ATOM 4984 C C . ILE B 1 197 ? 23.359 -10.5 -7.922 1 98.81 197 ILE B C 1
ATOM 4986 O O . ILE B 1 197 ? 24.578 -10.469 -8.078 1 98.81 197 ILE B O 1
ATOM 4990 N N . ASN B 1 198 ? 22.766 -11.133 -6.938 1 98.88 198 ASN B N 1
ATOM 4991 C CA . ASN B 1 198 ? 23.469 -12.047 -6.039 1 98.88 198 ASN B CA 1
ATOM 4992 C C . ASN B 1 198 ? 22.672 -13.328 -5.809 1 98.88 198 ASN B C 1
ATOM 4994 O O . ASN B 1 198 ? 21.438 -13.297 -5.754 1 98.88 198 ASN B O 1
ATOM 4998 N N . VAL B 1 199 ? 23.359 -14.414 -5.66 1 98.88 199 VAL B N 1
ATOM 4999 C CA . VAL B 1 199 ? 22.719 -15.672 -5.32 1 98.88 199 VAL B CA 1
ATOM 5000 C C . VAL B 1 199 ? 23.484 -16.375 -4.203 1 98.88 199 VAL B C 1
ATOM 5002 O O . VAL B 1 199 ? 24.719 -16.375 -4.195 1 98.88 199 VAL B O 1
ATOM 5005 N N . VAL B 1 200 ? 22.766 -16.875 -3.27 1 98.81 200 VAL B N 1
ATOM 5006 C CA . VAL B 1 200 ? 23.344 -17.641 -2.176 1 98.81 200 VAL B CA 1
ATOM 5007 C C . VAL B 1 200 ? 22.641 -19 -2.074 1 98.81 200 VAL B C 1
ATOM 5009 O O . VAL B 1 200 ? 21.422 -19.062 -1.881 1 98.81 200 VAL B O 1
ATOM 5012 N N . PHE B 1 201 ? 23.406 -20.078 -2.189 1 98.56 201 PHE B N 1
ATOM 5013 C CA . PHE B 1 201 ? 22.891 -21.422 -2.062 1 98.56 201 PHE B CA 1
ATOM 5014 C C . PHE B 1 201 ? 23.031 -21.922 -0.627 1 98.56 201 PHE B C 1
ATOM 5016 O O . PHE B 1 201 ? 24.016 -21.625 0.048 1 98.56 201 PHE B O 1
ATOM 5023 N N . GLY B 1 202 ? 22.062 -22.609 -0.207 1 97.44 202 GLY B N 1
ATOM 5024 C CA . GLY B 1 202 ? 22.094 -23.172 1.131 1 97.44 202 GLY B CA 1
ATOM 5025 C C . GLY B 1 202 ? 20.703 -23.469 1.686 1 97.44 202 GLY B C 1
ATOM 5026 O O . GLY B 1 202 ? 19.703 -23.234 1.012 1 97.44 202 GLY B O 1
ATOM 5027 N N . ARG B 1 203 ? 20.656 -24 2.879 1 95.88 203 ARG B N 1
ATOM 5028 C CA . ARG B 1 203 ? 19.406 -24.453 3.494 1 95.88 203 ARG B CA 1
ATOM 5029 C C . ARG B 1 203 ? 18.484 -23.266 3.793 1 95.88 203 ARG B C 1
ATOM 5031 O O . ARG B 1 203 ? 18.906 -22.281 4.402 1 95.88 203 ARG B O 1
ATOM 5038 N N . GLY B 1 204 ? 17.266 -23.422 3.367 1 95.19 204 GLY B N 1
ATOM 5039 C CA . GLY B 1 204 ? 16.281 -22.391 3.557 1 95.19 204 GLY B CA 1
ATOM 5040 C C . GLY B 1 204 ? 16.094 -21.984 5.008 1 95.19 204 GLY B C 1
ATOM 5041 O O . GLY B 1 204 ? 15.961 -20.797 5.316 1 95.19 204 GLY B O 1
ATOM 5042 N N . SER B 1 205 ? 16.109 -22.938 5.953 1 94.31 205 SER B N 1
ATOM 5043 C CA . SER B 1 205 ? 15.867 -22.688 7.371 1 94.31 205 SER B CA 1
ATOM 5044 C C . SER B 1 205 ? 16.984 -21.828 7.973 1 94.31 205 SER B C 1
ATOM 5046 O O . SER B 1 205 ? 16.781 -21.172 8.992 1 94.31 205 SER B O 1
ATOM 5048 N N . GLU B 1 206 ? 18.141 -21.859 7.32 1 95.25 206 GLU B N 1
ATOM 5049 C CA . GLU B 1 206 ? 19.281 -21.078 7.797 1 95.25 206 GLU B CA 1
ATOM 5050 C C . GLU B 1 206 ? 19.344 -19.719 7.121 1 95.25 206 GLU B C 1
ATOM 5052 O O . GLU B 1 206 ? 19.531 -18.688 7.789 1 95.25 206 GLU B O 1
ATOM 5057 N N . LEU B 1 207 ? 19.203 -19.688 5.84 1 97.88 207 LEU B N 1
ATOM 5058 C CA . LEU B 1 207 ? 19.422 -18.484 5.051 1 97.88 207 LEU B CA 1
ATOM 5059 C C . LEU B 1 207 ? 18.156 -17.625 4.988 1 97.88 207 LEU B C 1
ATOM 5061 O O . LEU B 1 207 ? 18.234 -16.406 4.926 1 97.88 207 LEU B O 1
ATOM 5065 N N . GLY B 1 208 ? 17.016 -18.312 4.977 1 97.38 208 GLY B N 1
ATOM 5066 C CA . GLY B 1 208 ? 15.742 -17.625 4.832 1 97.38 208 GLY B CA 1
ATOM 5067 C C . GLY B 1 208 ? 15.531 -16.531 5.867 1 97.38 208 GLY B C 1
ATOM 5068 O O . GLY B 1 208 ? 15.281 -15.383 5.523 1 97.38 208 GLY B O 1
ATOM 5069 N N . PRO B 1 209 ? 15.664 -16.875 7.145 1 97.12 209 PRO B N 1
ATOM 5070 C CA . PRO B 1 209 ? 15.445 -15.891 8.211 1 97.12 209 PRO B CA 1
ATOM 5071 C C . PRO B 1 209 ? 16.422 -14.711 8.125 1 97.12 209 PRO B C 1
ATOM 5073 O O . PRO B 1 209 ? 16.047 -13.586 8.477 1 97.12 209 PRO B O 1
ATOM 5076 N N . VAL B 1 210 ? 17.656 -14.945 7.629 1 98.44 210 VAL B N 1
ATOM 5077 C CA . VAL B 1 210 ? 18.641 -13.875 7.465 1 98.44 210 VAL B CA 1
ATOM 5078 C C . VAL B 1 210 ? 18.156 -12.898 6.398 1 98.44 210 VAL B C 1
ATOM 5080 O O . VAL B 1 210 ? 18.156 -11.68 6.605 1 98.44 210 VAL B O 1
ATOM 5083 N N . LEU B 1 211 ? 17.688 -13.445 5.316 1 98.56 211 LEU B N 1
ATOM 5084 C CA . LEU B 1 211 ? 17.219 -12.656 4.184 1 98.56 211 LEU B CA 1
ATOM 5085 C C . LEU B 1 211 ? 15.953 -11.891 4.539 1 98.56 211 LEU B C 1
ATOM 5087 O O . LEU B 1 211 ? 15.875 -10.672 4.348 1 98.56 211 LEU B O 1
ATOM 5091 N N . THR B 1 212 ? 14.969 -12.555 5.109 1 98.12 212 THR B N 1
ATOM 5092 C CA . THR B 1 212 ? 13.656 -11.961 5.375 1 98.12 212 THR B CA 1
ATOM 5093 C C . THR B 1 212 ? 13.727 -11.031 6.582 1 98.12 212 THR B C 1
ATOM 5095 O O . THR B 1 212 ? 12.945 -10.078 6.68 1 98.12 212 THR B O 1
ATOM 5098 N N . GLY B 1 213 ? 14.656 -11.25 7.434 1 97.25 213 GLY B N 1
ATOM 5099 C CA . GLY B 1 213 ? 14.727 -10.469 8.656 1 97.25 213 GLY B CA 1
ATOM 5100 C C . GLY B 1 213 ? 15.594 -9.227 8.523 1 97.25 213 GLY B C 1
ATOM 5101 O O . GLY B 1 213 ? 15.586 -8.367 9.406 1 97.25 213 GLY B O 1
ATOM 5102 N N . SER B 1 214 ? 16.297 -9.102 7.426 1 98.31 214 SER B N 1
ATOM 5103 C CA . SER B 1 214 ? 17.25 -8.008 7.273 1 98.31 214 SER B CA 1
ATOM 5104 C C . SER B 1 214 ? 16.531 -6.688 7.004 1 98.31 214 SER B C 1
ATOM 5106 O O . SER B 1 214 ? 15.664 -6.617 6.125 1 98.31 214 SER B O 1
ATOM 5108 N N . ALA B 1 215 ? 16.922 -5.645 7.672 1 96.12 215 ALA B N 1
ATOM 5109 C CA . ALA B 1 215 ? 16.359 -4.309 7.469 1 96.12 215 ALA B CA 1
ATOM 5110 C C . ALA B 1 215 ? 16.781 -3.734 6.121 1 96.12 215 ALA B C 1
ATOM 5112 O O . ALA B 1 215 ? 16.188 -2.762 5.641 1 96.12 215 ALA B O 1
ATOM 5113 N N . LYS B 1 216 ? 17.797 -4.34 5.5 1 97.81 216 LYS B N 1
ATOM 5114 C CA . LYS B 1 216 ? 18.328 -3.826 4.242 1 97.81 216 LYS B CA 1
ATOM 5115 C C . LYS B 1 216 ? 17.578 -4.406 3.045 1 97.81 216 LYS B C 1
ATOM 5117 O O . LYS B 1 216 ? 17.812 -3.998 1.905 1 97.81 216 LYS B O 1
ATOM 5122 N N . VAL B 1 217 ? 16.766 -5.344 3.322 1 98.62 217 VAL B N 1
ATOM 5123 C CA . VAL B 1 217 ? 15.945 -5.934 2.273 1 98.62 217 VAL B CA 1
ATOM 5124 C C . VAL B 1 217 ? 14.531 -5.367 2.344 1 98.62 217 VAL B C 1
ATOM 5126 O O . VAL B 1 217 ? 13.836 -5.551 3.342 1 98.62 217 VAL B O 1
ATOM 5129 N N . ALA B 1 218 ? 14.133 -4.738 1.257 1 97.81 218 ALA B N 1
ATOM 5130 C CA . ALA B 1 218 ? 12.898 -3.953 1.28 1 97.81 218 ALA B CA 1
ATOM 5131 C C . ALA B 1 218 ? 11.695 -4.805 0.89 1 97.81 218 ALA B C 1
ATOM 5133 O O . ALA B 1 218 ? 10.555 -4.453 1.194 1 97.81 218 ALA B O 1
ATOM 5134 N N . GLY B 1 219 ? 11.914 -5.828 0.133 1 98.31 219 GLY B N 1
ATOM 5135 C CA . GLY B 1 219 ? 10.844 -6.695 -0.313 1 98.31 219 GLY B CA 1
ATOM 5136 C C . GLY B 1 219 ? 11.258 -8.148 -0.455 1 98.31 219 GLY B C 1
ATOM 5137 O O . GLY B 1 219 ? 12.422 -8.43 -0.765 1 98.31 219 GLY B O 1
ATOM 5138 N N . ILE B 1 220 ? 10.328 -9.047 -0.191 1 98.81 220 ILE B N 1
ATOM 5139 C CA . ILE B 1 220 ? 10.555 -10.484 -0.337 1 98.81 220 ILE B CA 1
ATOM 5140 C C . ILE B 1 220 ? 9.539 -11.07 -1.311 1 98.81 220 ILE B C 1
ATOM 5142 O O . ILE B 1 220 ? 8.328 -10.891 -1.137 1 98.81 220 ILE B O 1
ATOM 5146 N N . SER B 1 221 ? 10 -11.609 -2.398 1 98.88 221 SER B N 1
ATOM 5147 C CA . SER B 1 221 ? 9.164 -12.422 -3.275 1 98.88 221 SER B CA 1
ATOM 5148 C C . SER B 1 221 ? 9.43 -13.914 -3.076 1 98.88 221 SER B C 1
ATOM 5150 O O . SER B 1 221 ? 10.578 -14.359 -3.184 1 98.88 221 SER B O 1
ATOM 5152 N N . PHE B 1 222 ? 8.398 -14.641 -2.721 1 98.69 222 PHE B N 1
ATOM 5153 C CA . PHE B 1 222 ? 8.539 -16.031 -2.316 1 98.69 222 PHE B CA 1
ATOM 5154 C C . PHE B 1 222 ? 7.562 -16.922 -3.078 1 98.69 222 PHE B C 1
ATOM 5156 O O . PHE B 1 222 ? 6.402 -16.547 -3.27 1 98.69 222 PHE B O 1
ATOM 5163 N N . THR B 1 223 ? 8.016 -17.953 -3.6 1 98.56 223 THR B N 1
ATOM 5164 C CA . THR B 1 223 ? 7.18 -19.047 -4.047 1 98.56 223 THR B CA 1
ATOM 5165 C C . THR B 1 223 ? 7.566 -20.344 -3.338 1 98.56 223 THR B C 1
ATOM 5167 O O . THR B 1 223 ? 8.734 -20.75 -3.361 1 98.56 223 THR B O 1
ATOM 5170 N N . GLY B 1 224 ? 6.656 -20.969 -2.646 1 97 224 GLY B N 1
ATOM 5171 C CA . GLY B 1 224 ? 6.926 -22.203 -1.921 1 97 224 GLY B CA 1
ATOM 5172 C C . GLY B 1 224 ? 5.762 -22.656 -1.057 1 97 224 GLY B C 1
ATOM 5173 O O . GLY B 1 224 ? 4.602 -22.484 -1.431 1 97 224 GLY B O 1
ATOM 5174 N N . SER B 1 225 ? 6.043 -23.25 0.049 1 94.88 225 SER B N 1
ATOM 5175 C CA . SER B 1 225 ? 5.016 -23.875 0.876 1 94.88 225 SER B CA 1
ATOM 5176 C C . SER B 1 225 ? 4.234 -22.828 1.67 1 94.88 225 SER B C 1
ATOM 5178 O O . SER B 1 225 ? 4.758 -21.75 1.971 1 94.88 225 SER B O 1
ATOM 5180 N N . VAL B 1 226 ? 3.068 -23.188 2.062 1 94.44 226 VAL B N 1
ATOM 5181 C CA . VAL B 1 226 ? 2.154 -22.297 2.787 1 94.44 226 VAL B CA 1
ATOM 5182 C C . VAL B 1 226 ? 2.762 -21.922 4.137 1 94.44 226 VAL B C 1
ATOM 5184 O O . VAL B 1 226 ? 2.781 -20.75 4.508 1 94.44 226 VAL B O 1
ATOM 5187 N N . GLY B 1 227 ? 3.254 -22.938 4.852 1 95.25 227 GLY B N 1
ATOM 5188 C CA . GLY B 1 227 ? 3.82 -22.672 6.168 1 95.25 227 GLY B CA 1
ATOM 5189 C C . GLY B 1 227 ? 4.953 -21.656 6.137 1 95.25 227 GLY B C 1
ATOM 5190 O O . GLY B 1 227 ? 4.969 -20.719 6.93 1 95.25 227 GLY B O 1
ATOM 5191 N N . THR B 1 228 ? 5.898 -21.859 5.211 1 96.12 228 THR B N 1
ATOM 5192 C CA . THR B 1 228 ? 7.02 -20.938 5.062 1 96.12 228 THR B CA 1
ATOM 5193 C C . THR B 1 228 ? 6.531 -19.562 4.648 1 96.12 228 THR B C 1
ATOM 5195 O O . THR B 1 228 ? 6.977 -18.547 5.199 1 96.12 228 THR B O 1
ATOM 5198 N N . GLY B 1 229 ? 5.613 -19.531 3.678 1 97.56 229 GLY B N 1
ATOM 5199 C CA . GLY B 1 229 ? 5.066 -18.266 3.217 1 97.56 229 GLY B CA 1
ATOM 5200 C C . GLY B 1 229 ? 4.414 -17.453 4.324 1 97.56 229 GLY B C 1
ATOM 5201 O O . GLY B 1 229 ? 4.613 -16.25 4.418 1 97.56 229 GLY B O 1
ATOM 5202 N N . ARG B 1 230 ? 3.643 -18.125 5.16 1 96.69 230 ARG B N 1
ATOM 5203 C CA . ARG B 1 230 ? 2.977 -17.469 6.273 1 96.69 230 ARG B CA 1
ATOM 5204 C C . ARG B 1 230 ? 3.994 -16.875 7.25 1 96.69 230 ARG B C 1
ATOM 5206 O O . ARG B 1 230 ? 3.801 -15.781 7.77 1 96.69 230 ARG B O 1
ATOM 5213 N N . GLY B 1 231 ? 5.023 -17.672 7.523 1 97.56 231 GLY B N 1
ATOM 5214 C CA . GLY B 1 231 ? 6.098 -17.172 8.359 1 97.56 231 GLY B CA 1
ATOM 5215 C C . GLY B 1 231 ? 6.754 -15.922 7.797 1 97.56 231 GLY B C 1
ATOM 5216 O O . GLY B 1 231 ? 7.023 -14.969 8.531 1 97.56 231 GLY B O 1
ATOM 5217 N N . ILE B 1 232 ? 7.008 -15.945 6.512 1 98.06 232 ILE B N 1
ATOM 5218 C CA . ILE B 1 232 ? 7.625 -14.805 5.832 1 98.06 232 ILE B CA 1
ATOM 5219 C C . ILE B 1 232 ? 6.699 -13.594 5.898 1 98.06 232 ILE B C 1
ATOM 5221 O O . ILE B 1 232 ? 7.145 -12.477 6.168 1 98.06 232 ILE B O 1
ATOM 5225 N N . ALA B 1 233 ? 5.395 -13.781 5.66 1 97.88 233 ALA B N 1
ATOM 5226 C CA . ALA B 1 233 ? 4.422 -12.688 5.719 1 97.88 233 ALA B CA 1
ATOM 5227 C C . ALA B 1 233 ? 4.426 -12.023 7.09 1 97.88 233 ALA B C 1
ATOM 5229 O O . ALA B 1 233 ? 4.398 -10.797 7.188 1 97.88 233 ALA B O 1
ATOM 5230 N N . ALA B 1 234 ? 4.406 -12.844 8.117 1 97.25 234 ALA B N 1
ATOM 5231 C CA . ALA B 1 234 ? 4.438 -12.312 9.477 1 97.25 234 ALA B CA 1
ATOM 5232 C C . ALA B 1 234 ? 5.688 -11.469 9.711 1 97.25 234 ALA B C 1
ATOM 5234 O O . ALA B 1 234 ? 5.609 -10.375 10.266 1 97.25 234 ALA B O 1
ATOM 5235 N N . THR B 1 235 ? 6.836 -12.008 9.266 1 97.62 235 THR B N 1
ATOM 5236 C CA . THR B 1 235 ? 8.102 -11.297 9.414 1 97.62 235 THR B CA 1
ATOM 5237 C C . THR B 1 235 ? 8.078 -9.984 8.633 1 97.62 235 THR B C 1
ATOM 5239 O O . THR B 1 235 ? 8.516 -8.945 9.141 1 97.62 235 THR B O 1
ATOM 5242 N N . CYS B 1 236 ? 7.578 -10.062 7.395 1 97.5 236 CYS B N 1
ATOM 5243 C CA . CYS B 1 236 ? 7.52 -8.867 6.555 1 97.5 236 CYS B CA 1
ATOM 5244 C C . CYS B 1 236 ? 6.609 -7.812 7.176 1 97.5 236 CYS B C 1
ATOM 5246 O O . CYS B 1 236 ? 6.957 -6.633 7.211 1 97.5 236 CYS B O 1
ATOM 5248 N N . GLY B 1 237 ? 5.43 -8.242 7.664 1 96.12 237 GLY B N 1
ATOM 5249 C CA . GLY B 1 237 ? 4.539 -7.301 8.328 1 96.12 237 GLY B CA 1
ATOM 5250 C C . GLY B 1 237 ? 5.184 -6.617 9.523 1 96.12 237 GLY B C 1
ATOM 5251 O O . GLY B 1 237 ? 5.098 -5.395 9.656 1 96.12 237 GLY B O 1
ATOM 5252 N N . ALA B 1 238 ? 5.887 -7.359 10.312 1 94.88 238 ALA B N 1
ATOM 5253 C CA . ALA B 1 238 ? 6.504 -6.844 11.531 1 94.88 238 ALA B CA 1
ATOM 5254 C C . ALA B 1 238 ? 7.617 -5.848 11.203 1 94.88 238 ALA B C 1
ATOM 5256 O O . ALA B 1 238 ? 7.945 -4.984 12.023 1 94.88 238 ALA B O 1
ATOM 5257 N N . ASN B 1 239 ? 8.141 -5.977 10.023 1 95.25 239 ASN B N 1
ATOM 5258 C CA . ASN B 1 239 ? 9.281 -5.148 9.664 1 95.25 239 ASN B CA 1
ATOM 5259 C C . ASN B 1 239 ? 8.93 -4.16 8.555 1 95.25 239 ASN B C 1
ATOM 5261 O O . ASN B 1 239 ? 9.82 -3.531 7.973 1 95.25 239 ASN B O 1
ATOM 5265 N N . LEU B 1 240 ? 7.66 -4.082 8.18 1 95.19 240 LEU B N 1
ATOM 5266 C CA . LEU B 1 240 ? 7.148 -3.178 7.152 1 95.19 240 LEU B CA 1
ATOM 5267 C C . LEU B 1 240 ? 7.871 -3.396 5.828 1 95.19 240 LEU B C 1
ATOM 5269 O O . LEU B 1 240 ? 8.336 -2.439 5.203 1 95.19 240 LEU B O 1
ATOM 5273 N N . LYS B 1 241 ? 8.07 -4.68 5.438 1 95.81 241 LYS B N 1
ATOM 5274 C CA . LYS B 1 241 ? 8.602 -5.102 4.148 1 95.81 241 LYS B CA 1
ATOM 5275 C C . LYS B 1 241 ? 7.484 -5.547 3.209 1 95.81 241 LYS B C 1
ATOM 5277 O O . LYS B 1 241 ? 6.551 -6.23 3.629 1 95.81 241 LYS B O 1
ATOM 5282 N N . LYS B 1 242 ? 7.648 -5.133 1.998 1 97.06 242 LYS B N 1
ATOM 5283 C CA . LYS B 1 242 ? 6.715 -5.68 1.019 1 97.06 242 LYS B CA 1
ATOM 5284 C C . LYS B 1 242 ? 6.918 -7.18 0.843 1 97.06 242 LYS B C 1
ATOM 5286 O O . LYS B 1 242 ? 8.047 -7.672 0.909 1 97.06 242 LYS B O 1
ATOM 5291 N N . CYS B 1 243 ? 5.922 -7.918 0.613 1 96.88 243 CYS B N 1
ATOM 5292 C CA . CYS B 1 243 ? 6.086 -9.336 0.317 1 96.88 243 CYS B CA 1
ATOM 5293 C C . CYS B 1 243 ? 5.141 -9.773 -0.797 1 96.88 243 CYS B C 1
ATOM 5295 O O . CYS B 1 243 ? 4.047 -9.227 -0.939 1 96.88 243 CYS B O 1
ATOM 5297 N N . GLN B 1 244 ? 5.484 -10.531 -1.62 1 98.31 244 GLN B N 1
ATOM 5298 C CA . GLN B 1 244 ? 4.809 -11.219 -2.715 1 98.31 244 GLN B CA 1
ATOM 5299 C C . GLN B 1 244 ? 4.969 -12.727 -2.598 1 98.31 244 GLN B C 1
ATOM 5301 O O . GLN B 1 244 ? 6.066 -13.258 -2.777 1 98.31 244 GLN B O 1
ATOM 5306 N N . LEU B 1 245 ? 3.881 -13.414 -2.25 1 98.31 245 LEU B N 1
ATOM 5307 C CA . LEU B 1 245 ? 3.953 -14.82 -1.893 1 98.31 245 LEU B CA 1
ATOM 5308 C C . LEU B 1 245 ? 3.064 -15.664 -2.805 1 98.31 245 LEU B C 1
ATOM 5310 O O . LEU B 1 245 ? 1.882 -15.359 -2.975 1 98.31 245 LEU B O 1
ATOM 5314 N N . GLU B 1 246 ? 3.627 -16.562 -3.416 1 97.94 246 GLU B N 1
ATOM 5315 C CA . GLU B 1 246 ? 2.918 -17.625 -4.113 1 97.94 246 GLU B CA 1
ATOM 5316 C C . GLU B 1 246 ? 3.137 -18.969 -3.428 1 97.94 246 GLU B C 1
ATOM 5318 O O . GLU B 1 246 ? 4.273 -19.438 -3.314 1 97.94 246 GLU B O 1
ATOM 5323 N N . MET B 1 247 ? 2.062 -19.531 -3.008 1 96.31 247 MET B N 1
ATOM 5324 C CA . MET B 1 247 ? 2.146 -20.719 -2.15 1 96.31 247 MET B CA 1
ATOM 5325 C C . MET B 1 247 ? 1.349 -21.875 -2.74 1 96.31 247 MET B C 1
ATOM 5327 O O . MET B 1 247 ? 1.338 -22.062 -3.957 1 96.31 247 MET B O 1
ATOM 5331 N N . GLY B 1 248 ? 0.853 -22.734 -1.94 1 92.31 248 GLY B N 1
ATOM 5332 C CA . GLY B 1 248 ? 0.259 -23.984 -2.406 1 92.31 248 GLY B CA 1
ATOM 5333 C C . GLY B 1 248 ? -1.106 -23.781 -3.039 1 92.31 248 GLY B C 1
ATOM 5334 O O . GLY B 1 248 ? -1.613 -22.672 -3.107 1 92.31 248 GLY B O 1
ATOM 5335 N N . GLY B 1 249 ? -1.578 -24.875 -3.598 1 93.88 249 GLY B N 1
ATOM 5336 C CA . GLY B 1 249 ? -2.896 -24.891 -4.211 1 93.88 249 GLY B CA 1
ATOM 5337 C C . GLY B 1 249 ? -3.551 -26.25 -4.176 1 93.88 249 GLY B C 1
ATOM 5338 O O . GLY B 1 249 ? -2.877 -27.266 -3.977 1 93.88 249 GLY B O 1
ATOM 5339 N N . LYS B 1 250 ? -4.766 -26.312 -4.191 1 97.12 250 LYS B N 1
ATOM 5340 C CA . LYS B 1 250 ? -5.617 -27.469 -4.445 1 97.12 250 LYS B CA 1
ATOM 5341 C C . LYS B 1 250 ? -6.652 -27.172 -5.523 1 97.12 250 LYS B C 1
ATOM 5343 O O . LYS B 1 250 ? -7.852 -27.094 -5.242 1 97.12 250 LYS B O 1
ATOM 5348 N N . ASN B 1 251 ? -6.145 -27.062 -6.727 1 98.44 251 ASN B N 1
ATOM 5349 C CA . ASN B 1 251 ? -6.82 -26.422 -7.852 1 98.44 251 ASN B CA 1
ATOM 5350 C C . ASN B 1 251 ? -7.91 -27.328 -8.43 1 98.44 251 ASN B C 1
ATOM 5352 O O . ASN B 1 251 ? -7.637 -28.453 -8.828 1 98.44 251 ASN B O 1
ATOM 5356 N N . PRO B 1 252 ? -9.125 -26.875 -8.547 1 98.69 252 PRO B N 1
ATOM 5357 C CA . PRO B 1 252 ? -10.219 -27.656 -9.125 1 98.69 252 PRO B CA 1
ATOM 5358 C C . PRO B 1 252 ? -10.305 -27.516 -10.641 1 98.69 252 PRO B C 1
ATOM 5360 O O . PRO B 1 252 ? -10.047 -26.438 -11.188 1 98.69 252 PRO B O 1
ATOM 5363 N N . MET B 1 253 ? -10.578 -28.562 -11.258 1 98.81 253 MET B N 1
ATOM 5364 C CA . MET B 1 253 ? -11.078 -28.594 -12.625 1 98.81 253 MET B CA 1
ATOM 5365 C C . MET B 1 253 ? -12.5 -29.141 -12.672 1 98.81 253 MET B C 1
ATOM 5367 O O . MET B 1 253 ? -12.719 -30.312 -12.383 1 98.81 253 MET B O 1
ATOM 5371 N N . VAL B 1 254 ? -13.336 -28.312 -12.992 1 98.88 254 VAL B N 1
ATOM 5372 C CA . VAL B 1 254 ? -14.742 -28.703 -13.109 1 98.88 254 VAL B CA 1
ATOM 5373 C C . VAL B 1 254 ? -15.008 -29.234 -14.516 1 98.88 254 VAL B C 1
ATOM 5375 O O . VAL B 1 254 ? -14.594 -28.625 -15.508 1 98.88 254 VAL B O 1
ATOM 5378 N N . VAL B 1 255 ? -15.625 -30.344 -14.586 1 98.88 255 VAL B N 1
ATOM 5379 C CA . VAL B 1 255 ? -16.062 -30.938 -15.852 1 98.88 255 VAL B CA 1
ATOM 5380 C C . VAL B 1 255 ? -17.578 -31.109 -15.852 1 98.88 255 VAL B C 1
ATOM 5382 O O . VAL B 1 255 ? -18.125 -31.922 -15.102 1 98.88 255 VAL B O 1
ATOM 5385 N N . LEU B 1 256 ? -18.156 -30.438 -16.703 1 98.81 256 LEU B N 1
ATOM 5386 C CA . LEU B 1 256 ? -19.625 -30.484 -16.75 1 98.81 256 LEU B CA 1
ATOM 5387 C C . LEU B 1 256 ? -20.109 -31.5 -17.781 1 98.81 256 LEU B C 1
ATOM 5389 O O . LEU B 1 256 ? -19.344 -31.906 -18.656 1 98.81 256 LEU B O 1
ATOM 5393 N N . ASP B 1 257 ? -21.406 -31.766 -17.719 1 98.12 257 ASP B N 1
ATOM 5394 C CA . ASP B 1 257 ? -22.031 -32.75 -18.578 1 98.12 257 ASP B CA 1
ATOM 5395 C C . ASP B 1 257 ? -21.906 -32.375 -20.062 1 98.12 257 ASP B C 1
ATOM 5397 O O . ASP B 1 257 ? -21.828 -33.25 -20.922 1 98.12 257 ASP B O 1
ATOM 5401 N N . ASP B 1 258 ? -21.812 -31.156 -20.266 1 97.56 258 ASP B N 1
ATOM 5402 C CA . ASP B 1 258 ? -21.844 -30.688 -21.641 1 97.56 258 ASP B CA 1
ATOM 5403 C C . ASP B 1 258 ? -20.422 -30.516 -22.188 1 97.56 258 ASP B C 1
ATOM 5405 O O . ASP B 1 258 ? -20.234 -30.047 -23.312 1 97.56 258 ASP B O 1
ATOM 5409 N N . ALA B 1 259 ? -19.484 -30.891 -21.422 1 98.38 259 ALA B N 1
ATOM 5410 C CA . ALA B 1 259 ? -18.094 -30.734 -21.844 1 98.38 259 ALA B CA 1
ATOM 5411 C C . ALA B 1 259 ? -17.75 -31.672 -23 1 98.38 259 ALA B C 1
ATOM 5413 O O . ALA B 1 259 ? -18.297 -32.781 -23.078 1 98.38 259 ALA B O 1
ATOM 5414 N N . ASP B 1 260 ? -16.906 -31.203 -23.891 1 97.81 260 ASP B N 1
ATOM 5415 C CA . ASP B 1 260 ? -16.266 -32.125 -24.812 1 97.81 260 ASP B CA 1
ATOM 5416 C C . ASP B 1 260 ? -15.359 -33.094 -24.078 1 97.81 260 ASP B C 1
ATOM 5418 O O . ASP B 1 260 ? -14.398 -32.688 -23.422 1 97.81 260 ASP B O 1
ATOM 5422 N N . LEU B 1 261 ? -15.695 -34.281 -24.219 1 98.19 261 LEU B N 1
ATOM 5423 C CA . LEU B 1 261 ? -15.039 -35.312 -23.422 1 98.19 261 LEU B CA 1
ATOM 5424 C C . LEU B 1 261 ? -13.547 -35.344 -23.703 1 98.19 261 LEU B C 1
ATOM 5426 O O . LEU B 1 261 ? -12.734 -35.375 -22.766 1 98.19 261 LEU B O 1
ATOM 5430 N N . ASP B 1 262 ? -13.234 -35.344 -24.922 1 98.19 262 ASP B N 1
ATOM 5431 C CA . ASP B 1 262 ? -11.828 -35.438 -25.297 1 98.19 262 ASP B CA 1
ATOM 5432 C C . ASP B 1 262 ? -11.039 -34.25 -24.766 1 98.19 262 ASP B C 1
ATOM 5434 O O . ASP B 1 262 ? -9.938 -34.406 -24.234 1 98.19 262 ASP B O 1
ATOM 5438 N N . LEU B 1 263 ? -11.609 -33.156 -24.891 1 97.62 263 LEU B N 1
ATOM 5439 C CA . LEU B 1 263 ? -10.984 -31.938 -24.406 1 97.62 263 LEU B CA 1
ATOM 5440 C C . LEU B 1 263 ? -10.82 -31.969 -22.891 1 97.62 263 LEU B C 1
ATOM 5442 O O . LEU B 1 263 ? -9.758 -31.625 -22.375 1 97.62 263 LEU B O 1
ATOM 5446 N N . ALA B 1 264 ? -11.859 -32.312 -22.234 1 98.5 264 ALA B N 1
ATOM 5447 C CA . ALA B 1 264 ? -11.844 -32.375 -20.781 1 98.5 264 ALA B CA 1
ATOM 5448 C C . ALA B 1 264 ? -10.773 -33.344 -20.281 1 98.5 264 ALA B C 1
ATOM 5450 O O . ALA B 1 264 ? -10.062 -33.062 -19.312 1 98.5 264 ALA B O 1
ATOM 5451 N N . VAL B 1 265 ? -10.773 -34.5 -20.938 1 98.62 265 VAL B N 1
ATOM 5452 C CA . VAL B 1 265 ? -9.797 -35.5 -20.578 1 98.62 265 VAL B CA 1
ATOM 5453 C C . VAL B 1 265 ? -8.383 -34.969 -20.781 1 98.62 265 VAL B C 1
ATOM 5455 O O . VAL B 1 265 ? -7.531 -35.062 -19.906 1 98.62 265 VAL B O 1
ATOM 5458 N N . GLU B 1 266 ? -8.195 -34.406 -21.859 1 97.75 266 GLU B N 1
ATOM 5459 C CA . GLU B 1 266 ? -6.867 -33.875 -22.156 1 97.75 266 GLU B CA 1
ATOM 5460 C C . GLU B 1 266 ? -6.477 -32.75 -21.203 1 97.75 266 GLU B C 1
ATOM 5462 O O . GLU B 1 266 ? -5.34 -32.719 -20.734 1 97.75 266 GLU B O 1
ATOM 5467 N N . ALA B 1 267 ? -7.359 -31.828 -20.984 1 97.81 267 ALA B N 1
ATOM 5468 C CA . ALA B 1 267 ? -7.094 -30.719 -20.078 1 97.81 267 ALA B CA 1
ATOM 5469 C C . ALA B 1 267 ? -6.758 -31.234 -18.672 1 97.81 267 ALA B C 1
ATOM 5471 O O . ALA B 1 267 ? -5.832 -30.75 -18.031 1 97.81 267 ALA B O 1
ATOM 5472 N N . SER B 1 268 ? -7.516 -32.188 -18.219 1 98.56 268 SER B N 1
ATOM 5473 C CA . SER B 1 268 ? -7.316 -32.75 -16.891 1 98.56 268 SER B CA 1
ATOM 5474 C C . SER B 1 268 ? -6.023 -33.562 -16.812 1 98.56 268 SER B C 1
ATOM 5476 O O . SER B 1 268 ? -5.316 -33.531 -15.805 1 98.56 268 SER B O 1
ATOM 5478 N N . LEU B 1 269 ? -5.797 -34.344 -17.906 1 98.38 269 LEU B N 1
ATOM 5479 C CA . LEU B 1 269 ? -4.562 -35.125 -17.969 1 98.38 269 LEU B CA 1
ATOM 5480 C C . LEU B 1 269 ? -3.342 -34.219 -17.891 1 98.38 269 LEU B C 1
ATOM 5482 O O . LEU B 1 269 ? -2.443 -34.438 -17.078 1 98.38 269 LEU B O 1
ATOM 5486 N N . ASN B 1 270 ? -3.375 -33.25 -18.688 1 97.56 270 ASN B N 1
ATOM 5487 C CA . ASN B 1 270 ? -2.301 -32.281 -18.719 1 97.56 270 ASN B CA 1
ATOM 5488 C C . ASN B 1 270 ? -2.141 -31.578 -17.359 1 97.56 270 ASN B C 1
ATOM 5490 O O . ASN B 1 270 ? -1.034 -31.516 -16.828 1 97.56 270 ASN B O 1
ATOM 5494 N N . GLY B 1 271 ? -3.184 -31.078 -16.828 1 97.56 271 GLY B N 1
ATOM 5495 C CA . GLY B 1 271 ? -3.164 -30.344 -15.57 1 97.56 271 GLY B CA 1
ATOM 5496 C C . GLY B 1 271 ? -2.693 -31.188 -14.398 1 97.56 271 GLY B C 1
ATOM 5497 O O . GLY B 1 271 ? -1.972 -30.703 -13.531 1 97.56 271 GLY B O 1
ATOM 5498 N N . ALA B 1 272 ? -3.09 -32.406 -14.352 1 97.81 272 ALA B N 1
ATOM 5499 C CA . ALA B 1 272 ? -2.873 -33.25 -13.172 1 97.81 272 ALA B CA 1
ATOM 5500 C C . ALA B 1 272 ? -1.505 -33.938 -13.227 1 97.81 272 ALA B C 1
ATOM 5502 O O . ALA B 1 272 ? -0.837 -34.094 -12.203 1 97.81 272 ALA B O 1
ATOM 5503 N N . PHE B 1 273 ? -1.071 -34.312 -14.469 1 98 273 PHE B N 1
ATOM 5504 C CA . PHE B 1 273 ? -0.01 -35.312 -14.469 1 98 273 PHE B CA 1
ATOM 5505 C C . PHE B 1 273 ? 1.228 -34.781 -15.188 1 98 273 PHE B C 1
ATOM 5507 O O . PHE B 1 273 ? 2.332 -35.312 -14.977 1 98 273 PHE B O 1
ATOM 5514 N N . TYR B 1 274 ? 1.021 -33.875 -16.172 1 97.06 274 TYR B N 1
ATOM 5515 C CA . TYR B 1 274 ? 2.219 -33.312 -16.797 1 97.06 274 TYR B CA 1
ATOM 5516 C C . TYR B 1 274 ? 3.1 -32.625 -15.781 1 97.06 274 TYR B C 1
ATOM 5518 O O . TYR B 1 274 ? 2.619 -32.188 -14.727 1 97.06 274 TYR B O 1
ATOM 5526 N N . SER B 1 275 ? 4.371 -32.656 -16.078 1 97.62 275 SER B N 1
ATOM 5527 C CA . SER B 1 275 ? 5.383 -32.188 -15.148 1 97.62 275 SER B CA 1
ATOM 5528 C C . SER B 1 275 ? 5.309 -32.938 -13.82 1 97.62 275 SER B C 1
ATOM 5530 O O . SER B 1 275 ? 5.555 -32.344 -12.758 1 97.62 275 SER B O 1
ATOM 5532 N N . THR B 1 276 ? 4.793 -34.156 -13.914 1 98.06 276 THR B N 1
ATOM 5533 C CA . THR B 1 276 ? 4.711 -35.125 -12.82 1 98.06 276 THR B CA 1
ATOM 5534 C C . THR B 1 276 ? 3.816 -34.594 -11.703 1 98.06 276 THR B C 1
ATOM 5536 O O . THR B 1 276 ? 4.074 -34.844 -10.523 1 98.06 276 THR B O 1
ATOM 5539 N N . GLY B 1 277 ? 2.879 -33.656 -12.078 1 97.75 277 GLY B N 1
ATOM 5540 C CA . GLY B 1 277 ? 1.977 -33.062 -11.102 1 97.75 277 GLY B CA 1
ATOM 5541 C C . GLY B 1 277 ? 2.674 -32.125 -10.133 1 97.75 277 GLY B C 1
ATOM 5542 O O . GLY B 1 277 ? 2.074 -31.672 -9.156 1 97.75 277 GLY B O 1
ATOM 5543 N N . GLN B 1 278 ? 3.904 -31.859 -10.367 1 97.75 278 GLN B N 1
ATOM 5544 C CA . GLN B 1 278 ? 4.707 -31 -9.5 1 97.75 278 GLN B CA 1
ATOM 5545 C C . GLN B 1 278 ? 4.637 -29.547 -9.945 1 97.75 278 GLN B C 1
ATOM 5547 O O . GLN B 1 278 ? 5.668 -28.891 -10.125 1 97.75 278 GLN B O 1
ATOM 5552 N N . ARG B 1 279 ? 3.436 -29.031 -10.07 1 96.88 279 ARG B N 1
ATOM 5553 C CA . ARG B 1 279 ? 3.062 -27.656 -10.398 1 96.88 279 ARG B CA 1
ATOM 5554 C C . ARG B 1 279 ? 2.094 -27.094 -9.359 1 96.88 279 ARG B C 1
ATOM 5556 O O . ARG B 1 279 ? 1.126 -27.75 -8.984 1 96.88 279 ARG B O 1
ATOM 5563 N N . CYS B 1 280 ? 2.316 -25.938 -8.969 1 95.88 280 CYS B N 1
ATOM 5564 C CA . CYS B 1 280 ? 1.416 -25.328 -7.996 1 95.88 280 CYS B CA 1
ATOM 5565 C C . CYS B 1 280 ? 0.016 -25.172 -8.578 1 95.88 280 CYS B C 1
ATOM 5567 O O . CYS B 1 280 ? -0.969 -25.156 -7.836 1 95.88 280 CYS B O 1
ATOM 5569 N N . THR B 1 281 ? -0.06 -25.109 -9.938 1 97.19 281 THR B N 1
ATOM 5570 C CA . THR B 1 281 ? -1.334 -24.891 -10.609 1 97.19 281 THR B CA 1
ATOM 5571 C C . THR B 1 281 ? -1.956 -26.219 -11.039 1 97.19 281 THR B C 1
ATOM 5573 O O . THR B 1 281 ? -2.957 -26.234 -11.758 1 97.19 281 THR B O 1
ATOM 5576 N N . ALA B 1 282 ? -1.475 -27.344 -10.672 1 97.25 282 ALA B N 1
ATOM 5577 C CA . ALA B 1 282 ? -1.954 -28.641 -11.109 1 97.25 282 ALA B CA 1
ATOM 5578 C C . ALA B 1 282 ? -3.408 -28.859 -10.695 1 97.25 282 ALA B C 1
ATOM 5580 O O . ALA B 1 282 ? -3.807 -28.5 -9.586 1 97.25 282 ALA B O 1
ATOM 5581 N N . SER B 1 283 ? -4.152 -29.438 -11.555 1 96.88 283 SER B N 1
ATOM 5582 C CA . SER B 1 283 ? -5.527 -29.812 -11.258 1 96.88 283 SER B CA 1
ATOM 5583 C C . SER B 1 283 ? -5.59 -31.078 -10.414 1 96.88 283 SER B C 1
ATOM 5585 O O . SER B 1 283 ? -5.84 -32.188 -10.93 1 96.88 283 SER B O 1
ATOM 5587 N N . SER B 1 284 ? -5.527 -30.969 -9.172 1 96.31 284 SER B N 1
ATOM 5588 C CA . SER B 1 284 ? -5.465 -32.125 -8.305 1 96.31 284 SER B CA 1
ATOM 5589 C C . SER B 1 284 ? -6.848 -32.5 -7.766 1 96.31 284 SER B C 1
ATOM 5591 O O . SER B 1 284 ? -7.012 -33.5 -7.094 1 96.31 284 SER B O 1
ATOM 5593 N N . ARG B 1 285 ? -7.832 -31.688 -8.016 1 97.88 285 ARG B N 1
ATOM 5594 C CA . ARG B 1 285 ? -9.234 -31.953 -7.707 1 97.88 285 ARG B CA 1
ATOM 5595 C C . ARG B 1 285 ? -10.094 -31.859 -8.961 1 97.88 285 ARG B C 1
ATOM 5597 O O . ARG B 1 285 ? -10.328 -30.781 -9.484 1 97.88 285 ARG B O 1
ATOM 5604 N N . LEU B 1 286 ? -10.531 -32.969 -9.375 1 98.81 286 LEU B N 1
ATOM 5605 C CA . LEU B 1 286 ? -11.438 -33.031 -10.516 1 98.81 286 LEU B CA 1
ATOM 5606 C C . LEU B 1 286 ? -12.891 -33.156 -10.055 1 98.81 286 LEU B C 1
ATOM 5608 O O . LEU B 1 286 ? -13.258 -34.125 -9.414 1 98.81 286 LEU B O 1
ATOM 5612 N N . ILE B 1 287 ? -13.617 -32.188 -10.32 1 98.88 287 ILE B N 1
ATOM 5613 C CA . ILE B 1 287 ? -15.016 -32.125 -9.914 1 98.88 287 ILE B CA 1
ATOM 5614 C C . ILE B 1 287 ? -15.914 -32.344 -11.117 1 98.88 287 ILE B C 1
ATOM 5616 O O . ILE B 1 287 ? -16.016 -31.5 -12.008 1 98.88 287 ILE B O 1
ATOM 5620 N N . VAL B 1 288 ? -16.609 -33.469 -11.141 1 98.81 288 VAL B N 1
ATOM 5621 C CA . VAL B 1 288 ? -17.234 -33.938 -12.367 1 98.81 288 VAL B CA 1
ATOM 5622 C C . VAL B 1 288 ? -18.719 -34.156 -12.133 1 98.81 288 VAL B C 1
ATOM 5624 O O . VAL B 1 288 ? -19.125 -34.812 -11.172 1 98.81 288 VAL B O 1
ATOM 5627 N N . THR B 1 289 ? -19.484 -33.656 -12.961 1 98.75 289 THR B N 1
ATOM 5628 C CA . THR B 1 289 ? -20.922 -33.812 -12.836 1 98.75 289 THR B CA 1
ATOM 5629 C C . THR B 1 289 ? -21.328 -35.25 -13.211 1 98.75 289 THR B C 1
ATOM 5631 O O . THR B 1 289 ? -20.625 -35.906 -13.969 1 98.75 289 THR B O 1
ATOM 5634 N N . GLU B 1 290 ? -22.422 -35.625 -12.773 1 97.5 290 GLU B N 1
ATOM 5635 C CA . GLU B 1 290 ? -22.828 -37.031 -12.75 1 97.5 290 GLU B CA 1
ATOM 5636 C C . GLU B 1 290 ? -23.016 -37.562 -14.172 1 97.5 290 GLU B C 1
ATOM 5638 O O . GLU B 1 290 ? -22.719 -38.719 -14.445 1 97.5 290 GLU B O 1
ATOM 5643 N N . GLY B 1 291 ? -23.5 -36.844 -15 1 97.25 291 GLY B N 1
ATOM 5644 C CA . GLY B 1 291 ? -23.844 -37.312 -16.328 1 97.25 291 GLY B CA 1
ATOM 5645 C C . GLY B 1 291 ? -22.641 -37.75 -17.156 1 97.25 291 GLY B C 1
ATOM 5646 O O . GLY B 1 291 ? -22.734 -38.656 -17.969 1 97.25 291 GLY B O 1
ATOM 5647 N N . ILE B 1 292 ? -21.547 -37.156 -16.891 1 97.94 292 ILE B N 1
ATOM 5648 C CA . ILE B 1 292 ? -20.359 -37.438 -17.703 1 97.94 292 ILE B CA 1
ATOM 5649 C C . ILE B 1 292 ? -19.328 -38.188 -16.875 1 97.94 292 ILE B C 1
ATOM 5651 O O . ILE B 1 292 ? -18.344 -38.688 -17.406 1 97.94 292 ILE B O 1
ATOM 5655 N N . HIS B 1 293 ? -19.531 -38.344 -15.672 1 98.5 293 HIS B N 1
ATOM 5656 C CA . HIS B 1 293 ? -18.547 -38.781 -14.672 1 98.5 293 HIS B CA 1
ATOM 5657 C C . HIS B 1 293 ? -17.891 -40.094 -15.07 1 98.5 293 HIS B C 1
ATOM 5659 O O . HIS B 1 293 ? -16.656 -40.156 -15.211 1 98.5 293 HIS B O 1
ATOM 5665 N N . ASP B 1 294 ? -18.719 -41.094 -15.305 1 98.19 294 ASP B N 1
ATOM 5666 C CA . ASP B 1 294 ? -18.141 -42.438 -15.516 1 98.19 294 ASP B CA 1
ATOM 5667 C C . ASP B 1 294 ? -17.328 -42.469 -16.812 1 98.19 294 ASP B C 1
ATOM 5669 O O . ASP B 1 294 ? -16.25 -43.062 -16.844 1 98.19 294 ASP B O 1
ATOM 5673 N N . ARG B 1 295 ? -17.859 -41.875 -17.812 1 98.12 295 ARG B N 1
ATOM 5674 C CA . ARG B 1 295 ? -17.156 -41.844 -19.078 1 98.12 295 ARG B CA 1
ATOM 5675 C C . ARG B 1 295 ? -15.844 -41.062 -18.969 1 98.12 295 ARG B C 1
ATOM 5677 O O . ARG B 1 295 ? -14.828 -41.469 -19.531 1 98.12 295 ARG B O 1
ATOM 5684 N N . PHE B 1 296 ? -15.953 -40.062 -18.359 1 98.5 296 PHE B N 1
ATOM 5685 C CA . PHE B 1 296 ? -14.781 -39.219 -18.156 1 98.5 296 PHE B CA 1
ATOM 5686 C C . PHE B 1 296 ? -13.719 -39.938 -17.344 1 98.5 296 PHE B C 1
ATOM 5688 O O . PHE B 1 296 ? -12.547 -39.969 -17.719 1 98.5 296 PHE B O 1
ATOM 5695 N N . VAL B 1 297 ? -14.078 -40.469 -16.219 1 98.56 297 VAL B N 1
ATOM 5696 C CA . VAL B 1 297 ? -13.148 -41.125 -15.32 1 98.56 297 VAL B CA 1
ATOM 5697 C C . VAL B 1 297 ? -12.461 -42.281 -16.062 1 98.56 297 VAL B C 1
ATOM 5699 O O . VAL B 1 297 ? -11.242 -42.469 -15.961 1 98.56 297 VAL B O 1
ATOM 5702 N N . ALA B 1 298 ? -13.289 -43.031 -16.75 1 98.38 298 ALA B N 1
ATOM 5703 C CA . ALA B 1 298 ? -12.734 -44.188 -17.484 1 98.38 298 ALA B CA 1
ATOM 5704 C C . ALA B 1 298 ? -11.719 -43.719 -18.516 1 98.38 298 ALA B C 1
ATOM 5706 O O . ALA B 1 298 ? -10.617 -44.25 -18.609 1 98.38 298 ALA B O 1
ATOM 5707 N N . ALA B 1 299 ? -12.141 -42.75 -19.25 1 98.38 299 ALA B N 1
ATOM 5708 C CA . ALA B 1 299 ? -11.266 -42.25 -20.297 1 98.38 299 ALA B CA 1
ATOM 5709 C C . ALA B 1 299 ? -9.984 -41.656 -19.719 1 98.38 299 ALA B C 1
ATOM 5711 O O . ALA B 1 299 ? -8.891 -41.906 -20.25 1 98.38 299 ALA B O 1
ATOM 5712 N N . LEU B 1 300 ? -10.117 -40.906 -18.672 1 98.5 300 LEU B N 1
ATOM 5713 C CA . LEU B 1 300 ? -8.953 -40.312 -18.047 1 98.5 300 LEU B CA 1
ATOM 5714 C C . LEU B 1 300 ? -8.031 -41.375 -17.469 1 98.5 300 LEU B C 1
ATOM 5716 O O . LEU B 1 300 ? -6.809 -41.281 -17.594 1 98.5 300 LEU B O 1
ATOM 5720 N N . ALA B 1 301 ? -8.609 -42.344 -16.812 1 98.06 301 ALA B N 1
ATOM 5721 C CA . ALA B 1 301 ? -7.828 -43.438 -16.25 1 98.06 301 ALA B CA 1
ATOM 5722 C C . ALA B 1 301 ? -7.008 -44.156 -17.328 1 98.06 301 ALA B C 1
ATOM 5724 O O . ALA B 1 301 ? -5.832 -44.438 -17.125 1 98.06 301 ALA B O 1
ATOM 5725 N N . ASP B 1 302 ? -7.707 -44.375 -18.391 1 97.81 302 ASP B N 1
ATOM 5726 C CA . ASP B 1 302 ? -7.035 -45.062 -19.5 1 97.81 302 ASP B CA 1
ATOM 5727 C C . ASP B 1 302 ? -5.852 -44.219 -20 1 97.81 302 ASP B C 1
ATOM 5729 O O . ASP B 1 302 ? -4.762 -44.781 -20.219 1 97.81 302 ASP B O 1
ATOM 5733 N N . ARG B 1 303 ? -6.125 -43.062 -20.156 1 97.88 303 ARG B N 1
ATOM 5734 C CA . ARG B 1 303 ? -5.074 -42.188 -20.672 1 97.88 303 ARG B CA 1
ATOM 5735 C C . ARG B 1 303 ? -3.936 -42.031 -19.656 1 97.88 303 ARG B C 1
ATOM 5737 O O . ARG B 1 303 ? -2.764 -42.031 -20.047 1 97.88 303 ARG B O 1
ATOM 5744 N N . ALA B 1 304 ? -4.246 -41.906 -18.422 1 98.06 304 ALA B N 1
ATOM 5745 C CA . ALA B 1 304 ? -3.236 -41.781 -17.375 1 98.06 304 ALA B CA 1
ATOM 5746 C C . ALA B 1 304 ? -2.369 -43.031 -17.312 1 98.06 304 ALA B C 1
ATOM 5748 O O . ALA B 1 304 ? -1.146 -42.938 -17.188 1 98.06 304 ALA B O 1
ATOM 5749 N N . LYS B 1 305 ? -3.023 -44.156 -17.422 1 96.12 305 LYS B N 1
ATOM 5750 C CA . LYS B 1 305 ? -2.328 -45.438 -17.391 1 96.12 305 LYS B CA 1
ATOM 5751 C C . LYS B 1 305 ? -1.377 -45.562 -18.578 1 96.12 305 LYS B C 1
ATOM 5753 O O . LYS B 1 305 ? -0.325 -46.219 -18.469 1 96.12 305 LYS B O 1
ATOM 5758 N N . ALA B 1 306 ? -1.757 -44.938 -19.609 1 96.38 306 ALA B N 1
ATOM 5759 C CA . ALA B 1 306 ? -1.011 -45.094 -20.859 1 96.38 306 ALA B CA 1
ATOM 5760 C C . ALA B 1 306 ? 0.2 -44.156 -20.891 1 96.38 306 ALA B C 1
ATOM 5762 O O . ALA B 1 306 ? 1.062 -44.281 -21.766 1 96.38 306 ALA B O 1
ATOM 5763 N N . LEU B 1 307 ? 0.275 -43.281 -19.953 1 97.25 307 LEU B N 1
ATOM 5764 C CA . LEU B 1 307 ? 1.407 -42.344 -19.938 1 97.25 307 LEU B CA 1
ATOM 5765 C C . LEU B 1 307 ? 2.717 -43.125 -19.734 1 97.25 307 LEU B C 1
ATOM 5767 O O . LEU B 1 307 ? 2.816 -43.969 -18.844 1 97.25 307 LEU B O 1
ATOM 5771 N N . LYS B 1 308 ? 3.654 -42.844 -20.547 1 96.62 308 LYS B N 1
ATOM 5772 C CA . LYS B 1 308 ? 4.973 -43.438 -20.422 1 96.62 308 LYS B CA 1
ATOM 5773 C C . LYS B 1 308 ? 5.832 -42.688 -19.406 1 96.62 308 LYS B C 1
ATOM 5775 O O . LYS B 1 308 ? 6.344 -41.625 -19.688 1 96.62 308 LYS B O 1
ATOM 5780 N N . VAL B 1 309 ? 6.02 -43.344 -18.25 1 97.38 309 VAL B N 1
ATOM 5781 C CA . VAL B 1 309 ? 6.863 -42.812 -17.188 1 97.38 309 VAL B CA 1
ATOM 5782 C C . VAL B 1 309 ? 8.305 -43.25 -17.391 1 97.38 309 VAL B C 1
ATOM 5784 O O . VAL B 1 309 ? 8.562 -44.469 -17.594 1 97.38 309 VAL B O 1
ATOM 5787 N N . GLY B 1 310 ? 9.188 -42.375 -17.391 1 97.19 310 GLY B N 1
ATOM 5788 C CA . GLY B 1 310 ? 10.578 -42.75 -17.609 1 97.19 310 GLY B CA 1
ATOM 5789 C C . GLY B 1 310 ? 11.539 -41.625 -17.281 1 97.19 310 GLY B C 1
ATOM 5790 O O . GLY B 1 310 ? 11.133 -40.562 -16.75 1 97.19 310 GLY B O 1
ATOM 5791 N N . PRO B 1 311 ? 12.781 -41.875 -17.578 1 97.75 311 PRO B N 1
ATOM 5792 C CA . PRO B 1 311 ? 13.781 -40.844 -17.312 1 97.75 311 PRO B CA 1
ATOM 5793 C C . PRO B 1 311 ? 13.508 -39.562 -18.062 1 97.75 311 PRO B C 1
ATOM 5795 O O . PRO B 1 311 ? 13.023 -39.594 -19.203 1 97.75 311 PRO B O 1
ATOM 5798 N N . ALA B 1 312 ? 13.859 -38.5 -17.438 1 97.81 312 ALA B N 1
ATOM 5799 C CA . ALA B 1 312 ? 13.586 -37.156 -17.984 1 97.81 312 ALA B CA 1
ATOM 5800 C C . ALA B 1 312 ? 14.18 -37 -19.375 1 97.81 312 ALA B C 1
ATOM 5802 O O . ALA B 1 312 ? 13.562 -36.406 -20.266 1 97.81 312 ALA B O 1
ATOM 5803 N N . LEU B 1 313 ? 15.289 -37.594 -19.594 1 97.31 313 LEU B N 1
ATOM 5804 C CA . LEU B 1 313 ? 15.984 -37.469 -20.859 1 97.31 313 LEU B CA 1
ATOM 5805 C C . LEU B 1 313 ? 15.703 -38.656 -21.766 1 97.31 313 LEU B C 1
ATOM 5807 O O . LEU B 1 313 ? 16.281 -38.781 -22.844 1 97.31 313 LEU B O 1
ATOM 5811 N N . GLY B 1 314 ? 14.891 -39.562 -21.297 1 95.5 314 GLY B N 1
ATOM 5812 C CA . GLY B 1 314 ? 14.562 -40.75 -22.078 1 95.5 314 GLY B CA 1
ATOM 5813 C C . GLY B 1 314 ? 13.703 -40.438 -23.281 1 95.5 314 GLY B C 1
ATOM 5814 O O . GLY B 1 314 ? 12.797 -39.594 -23.219 1 95.5 314 GLY B O 1
ATOM 5815 N N . THR B 1 315 ? 13.961 -41.094 -24.312 1 92.5 315 THR B N 1
ATOM 5816 C CA . THR B 1 315 ? 13.164 -40.906 -25.516 1 92.5 315 THR B CA 1
ATOM 5817 C C . THR B 1 315 ? 11.75 -41.438 -25.312 1 92.5 315 THR B C 1
ATOM 5819 O O . THR B 1 315 ? 11.562 -42.562 -24.859 1 92.5 315 THR B O 1
ATOM 5822 N N . GLY B 1 316 ? 10.797 -40.625 -25.516 1 92.38 316 GLY B N 1
ATOM 5823 C CA . GLY B 1 316 ? 9.406 -41.031 -25.484 1 92.38 316 GLY B CA 1
ATOM 5824 C C . GLY B 1 316 ? 8.758 -40.875 -24.125 1 92.38 316 GLY B C 1
ATOM 5825 O O . GLY B 1 316 ? 7.559 -41.094 -23.969 1 92.38 316 GLY B O 1
ATOM 5826 N N . SER B 1 317 ? 9.648 -40.531 -23.094 1 95.38 317 SER B N 1
ATOM 5827 C CA . SER B 1 317 ? 9.07 -40.281 -21.781 1 95.38 317 SER B CA 1
ATOM 5828 C C . SER B 1 317 ? 8 -39.188 -21.859 1 95.38 317 SER B C 1
ATOM 5830 O O . SER B 1 317 ? 8.188 -38.188 -22.531 1 95.38 317 SER B O 1
ATOM 5832 N N . GLN B 1 318 ? 6.883 -39.406 -21.203 1 96.81 318 GLN B N 1
ATOM 5833 C CA . GLN B 1 318 ? 5.793 -38.438 -21.156 1 96.81 318 GLN B CA 1
ATOM 5834 C C . GLN B 1 318 ? 5.625 -37.875 -19.75 1 96.81 318 GLN B C 1
ATOM 5836 O O . GLN B 1 318 ? 4.977 -36.844 -19.562 1 96.81 318 GLN B O 1
ATOM 5841 N N . MET B 1 319 ? 6.195 -38.5 -18.781 1 97.75 319 MET B N 1
ATOM 5842 C CA . MET B 1 319 ? 6.234 -38.031 -17.406 1 97.75 319 MET B CA 1
ATOM 5843 C C . MET B 1 319 ? 7.543 -38.438 -16.734 1 97.75 319 MET B C 1
ATOM 5845 O O . MET B 1 319 ? 7.996 -39.594 -16.891 1 97.75 319 MET B O 1
ATOM 5849 N N . GLY B 1 320 ? 8.125 -37.562 -16.109 1 98 320 GLY B N 1
ATOM 5850 C CA . GLY B 1 320 ? 9.398 -37.812 -15.453 1 98 320 GLY B CA 1
ATOM 5851 C C . GLY B 1 320 ? 9.25 -38.281 -14.016 1 98 320 GLY B C 1
ATOM 5852 O O . GLY B 1 320 ? 8.156 -38.656 -13.594 1 98 320 GLY B O 1
ATOM 5853 N N . PRO B 1 321 ? 10.305 -38.312 -13.32 1 98.56 321 PRO B N 1
ATOM 5854 C CA . PRO B 1 321 ? 10.297 -38.75 -11.93 1 98.56 321 PRO B CA 1
ATOM 5855 C C . PRO B 1 321 ? 9.805 -37.688 -10.961 1 98.56 321 PRO B C 1
ATOM 5857 O O . PRO B 1 321 ? 9.695 -36.5 -11.336 1 98.56 321 PRO B O 1
ATOM 5860 N N . VAL B 1 322 ? 9.445 -38.125 -9.758 1 98.31 322 VAL B N 1
ATOM 5861 C CA . VAL B 1 322 ? 9.297 -37.219 -8.602 1 98.31 322 VAL B CA 1
ATOM 5862 C C . VAL B 1 322 ? 10.656 -36.625 -8.227 1 98.31 322 VAL B C 1
ATOM 5864 O O . VAL B 1 322 ? 11.688 -37.281 -8.383 1 98.31 322 VAL B O 1
ATOM 5867 N N . VAL B 1 323 ? 10.68 -35.5 -7.688 1 98.25 323 VAL B N 1
ATOM 5868 C CA . VAL B 1 323 ? 11.875 -34.656 -7.605 1 98.25 323 VAL B CA 1
ATOM 5869 C C . VAL B 1 323 ? 12.875 -35.281 -6.637 1 98.25 323 VAL B C 1
ATOM 5871 O O . VAL B 1 323 ? 14.086 -35.156 -6.828 1 98.25 323 VAL B O 1
ATOM 5874 N N . ASP B 1 324 ? 12.398 -35.906 -5.562 1 98 324 ASP B N 1
ATOM 5875 C CA . ASP B 1 324 ? 13.312 -36.531 -4.609 1 98 324 ASP B CA 1
ATOM 5876 C C . ASP B 1 324 ? 12.578 -37.531 -3.729 1 98 324 ASP B C 1
ATOM 5878 O O . ASP B 1 324 ? 11.383 -37.781 -3.92 1 98 324 ASP B O 1
ATOM 5882 N N . GLU B 1 325 ? 13.352 -38.062 -2.816 1 97.69 325 GLU B N 1
ATOM 5883 C CA . GLU B 1 325 ? 12.836 -39.125 -1.964 1 97.69 325 GLU B CA 1
ATOM 5884 C C . GLU B 1 325 ? 11.773 -38.625 -1.003 1 97.69 325 GLU B C 1
ATOM 5886 O O . GLU B 1 325 ? 10.773 -39.281 -0.75 1 97.69 325 GLU B O 1
ATOM 5891 N N . LYS B 1 326 ? 12.055 -37.469 -0.476 1 97.69 326 LYS B N 1
ATOM 5892 C CA . LYS B 1 326 ? 11.125 -36.875 0.485 1 97.69 326 LYS B CA 1
ATOM 5893 C C . LYS B 1 326 ? 9.758 -36.656 -0.149 1 97.69 326 LYS B C 1
ATOM 5895 O O . LYS B 1 326 ? 8.727 -36.969 0.443 1 97.69 326 LYS B O 1
ATOM 5900 N N . GLN B 1 327 ? 9.734 -36.062 -1.317 1 98.06 327 GLN B N 1
ATOM 5901 C CA . GLN B 1 327 ? 8.477 -35.844 -2.027 1 98.06 327 GLN B CA 1
ATOM 5902 C C . GLN B 1 327 ? 7.809 -37.156 -2.402 1 98.06 327 GLN B C 1
ATOM 5904 O O . GLN B 1 327 ? 6.582 -37.25 -2.352 1 98.06 327 GLN B O 1
ATOM 5909 N N . MET B 1 328 ? 8.602 -38.188 -2.832 1 98 328 MET B N 1
ATOM 5910 C CA . MET B 1 328 ? 8.062 -39.5 -3.137 1 98 328 MET B CA 1
ATOM 5911 C C . MET B 1 328 ? 7.355 -40.094 -1.923 1 98 328 MET B C 1
ATOM 5913 O O . MET B 1 328 ? 6.238 -40.594 -2.035 1 98 328 MET B O 1
ATOM 5917 N N . ALA B 1 329 ? 8.023 -39.938 -0.813 1 98.19 329 ALA B N 1
ATOM 5918 C CA . ALA B 1 329 ? 7.449 -40.469 0.422 1 98.19 329 ALA B CA 1
ATOM 5919 C C . ALA B 1 329 ? 6.141 -39.75 0.759 1 98.19 329 ALA B C 1
ATOM 5921 O O . ALA B 1 329 ? 5.18 -40.406 1.197 1 98.19 329 ALA B O 1
ATOM 5922 N N . GLN B 1 330 ? 6.121 -38.5 0.541 1 98 330 GLN B N 1
ATOM 5923 C CA . GLN B 1 330 ? 4.895 -37.75 0.757 1 98 330 GLN B CA 1
ATOM 5924 C C . GLN B 1 330 ? 3.787 -38.219 -0.182 1 98 330 GLN B C 1
ATOM 5926 O O . GLN B 1 330 ? 2.645 -38.406 0.243 1 98 330 GLN B O 1
ATOM 5931 N N . ASN B 1 331 ? 4.094 -38.344 -1.458 1 98.44 331 ASN B N 1
ATOM 5932 C CA . ASN B 1 331 ? 3.107 -38.812 -2.424 1 98.44 331 ASN B CA 1
ATOM 5933 C C . ASN B 1 331 ? 2.496 -40.156 -1.991 1 98.44 331 ASN B C 1
ATOM 5935 O O . ASN B 1 331 ? 1.274 -40.312 -2.016 1 98.44 331 ASN B O 1
ATOM 5939 N N . MET B 1 332 ? 3.389 -41.031 -1.597 1 98.25 332 MET B N 1
ATOM 5940 C CA . MET B 1 332 ? 2.938 -42.344 -1.194 1 98.25 332 MET B CA 1
ATOM 5941 C C . MET B 1 332 ? 2.059 -42.281 0.05 1 98.25 332 MET B C 1
ATOM 5943 O O . MET B 1 332 ? 1.07 -43 0.163 1 98.25 332 MET B O 1
ATOM 5947 N N . ARG B 1 333 ? 2.451 -41.406 0.966 1 98.38 333 ARG B N 1
ATOM 5948 C CA . ARG B 1 333 ? 1.646 -41.219 2.168 1 98.38 333 ARG B CA 1
ATOM 5949 C C . ARG B 1 333 ? 0.237 -40.75 1.812 1 98.38 333 ARG B C 1
ATOM 5951 O O . ARG B 1 333 ? -0.742 -41.219 2.4 1 98.38 333 ARG B O 1
ATOM 5958 N N . TYR B 1 334 ? 0.127 -39.906 0.872 1 98.44 334 TYR B N 1
ATOM 5959 C CA . TYR B 1 334 ? -1.189 -39.406 0.51 1 98.44 334 TYR B CA 1
ATOM 5960 C C . TYR B 1 334 ? -1.998 -40.438 -0.24 1 98.44 334 TYR B C 1
ATOM 5962 O O . TYR B 1 334 ? -3.229 -40.469 -0.167 1 98.44 334 TYR B O 1
ATOM 5970 N N . ILE B 1 335 ? -1.336 -41.312 -0.98 1 98.06 335 ILE B N 1
ATOM 5971 C CA . ILE B 1 335 ? -2.023 -42.438 -1.589 1 98.06 335 ILE B CA 1
ATOM 5972 C C . ILE B 1 335 ? -2.643 -43.312 -0.501 1 98.06 335 ILE B C 1
ATOM 5974 O O . ILE B 1 335 ? -3.805 -43.719 -0.604 1 98.06 335 ILE B O 1
ATOM 5978 N N . ASP B 1 336 ? -1.867 -43.562 0.513 1 98.19 336 ASP B N 1
ATOM 5979 C CA . ASP B 1 336 ? -2.357 -44.344 1.631 1 98.19 336 ASP B CA 1
ATOM 5980 C C . ASP B 1 336 ? -3.514 -43.656 2.342 1 98.19 336 ASP B C 1
ATOM 5982 O O . ASP B 1 336 ? -4.52 -44.281 2.674 1 98.19 336 ASP B O 1
ATOM 5986 N N . ILE B 1 337 ? -3.35 -42.406 2.541 1 98.5 337 ILE B N 1
ATOM 5987 C CA . ILE B 1 337 ? -4.398 -41.625 3.174 1 98.5 337 ILE B CA 1
ATOM 5988 C C . ILE B 1 337 ? -5.688 -41.719 2.359 1 98.5 337 ILE B C 1
ATOM 5990 O O . ILE B 1 337 ? -6.77 -41.938 2.916 1 98.5 337 ILE B O 1
ATOM 5994 N N . ALA B 1 338 ? -5.562 -41.562 1.042 1 98.25 338 ALA B N 1
ATOM 5995 C CA . ALA B 1 338 ? -6.727 -41.625 0.163 1 98.25 338 ALA B CA 1
ATOM 5996 C C . ALA B 1 338 ? -7.43 -42.969 0.287 1 98.25 338 ALA B C 1
ATOM 5998 O O . ALA B 1 338 ? -8.656 -43.031 0.368 1 98.25 338 ALA B O 1
ATOM 5999 N N . ARG B 1 339 ? -6.66 -44.031 0.331 1 97.69 339 ARG B N 1
ATOM 6000 C CA . ARG B 1 339 ? -7.223 -45.375 0.487 1 97.69 339 ARG B CA 1
ATOM 6001 C C . ARG B 1 339 ? -7.91 -45.531 1.84 1 97.69 339 ARG B C 1
ATOM 6003 O O . ARG B 1 339 ? -9.039 -46 1.918 1 97.69 339 ARG B O 1
ATOM 6010 N N . ASP B 1 340 ? -7.207 -45.062 2.82 1 98.12 340 ASP B N 1
ATOM 6011 C CA . ASP B 1 340 ? -7.688 -45.219 4.188 1 98.12 340 ASP B CA 1
ATOM 6012 C C . ASP B 1 340 ? -9 -44.469 4.395 1 98.12 340 ASP B C 1
ATOM 6014 O O . ASP B 1 340 ? -9.844 -44.875 5.184 1 98.12 340 ASP B O 1
ATOM 6018 N N . GLU B 1 341 ? -9.102 -43.438 3.654 1 98.31 341 GLU B N 1
ATOM 6019 C CA . GLU B 1 341 ? -10.289 -42.594 3.842 1 98.31 341 GLU B CA 1
ATOM 6020 C C . GLU B 1 341 ? -11.406 -43 2.889 1 98.31 341 GLU B C 1
ATOM 6022 O O . GLU B 1 341 ? -12.438 -42.344 2.805 1 98.31 341 GLU B O 1
ATOM 6027 N N . GLY B 1 342 ? -11.188 -44.062 2.17 1 97.44 342 GLY B N 1
ATOM 6028 C CA . GLY B 1 342 ? -12.273 -44.656 1.415 1 97.44 342 GLY B CA 1
ATOM 6029 C C . GLY B 1 342 ? -12.141 -44.469 -0.083 1 97.44 342 GLY B C 1
ATOM 6030 O O . GLY B 1 342 ? -12.984 -44.938 -0.854 1 97.44 342 GLY B O 1
ATOM 6031 N N . GLY B 1 343 ? -11.086 -43.844 -0.558 1 98.19 343 GLY B N 1
ATOM 6032 C CA . GLY B 1 343 ? -10.867 -43.656 -1.983 1 98.19 343 GLY B CA 1
ATOM 6033 C C . GLY B 1 343 ? -10.383 -44.938 -2.682 1 98.19 343 GLY B C 1
ATOM 6034 O O . GLY B 1 343 ? -9.727 -45.781 -2.068 1 98.19 343 GLY B O 1
ATOM 6035 N N . THR B 1 344 ? -10.789 -45.031 -3.914 1 98.31 344 THR B N 1
ATOM 6036 C CA . THR B 1 344 ? -10.258 -46.062 -4.781 1 98.31 344 THR B CA 1
ATOM 6037 C C . THR B 1 344 ? -9.078 -45.562 -5.594 1 98.31 344 THR B C 1
ATOM 6039 O O . THR B 1 344 ? -9.227 -44.625 -6.402 1 98.31 344 THR B O 1
ATOM 6042 N N . VAL B 1 345 ? -7.977 -46.125 -5.391 1 98.06 345 VAL B N 1
ATOM 6043 C CA . VAL B 1 345 ? -6.754 -45.656 -6.02 1 98.06 345 VAL B CA 1
ATOM 6044 C C . VAL B 1 345 ? -6.398 -46.531 -7.219 1 98.06 345 VAL B C 1
ATOM 6046 O O . VAL B 1 345 ? -6.336 -47.75 -7.102 1 98.06 345 VAL B O 1
ATOM 6049 N N . THR B 1 346 ? -6.316 -45.969 -8.344 1 97.19 346 THR B N 1
ATOM 6050 C CA . THR B 1 346 ? -5.754 -46.594 -9.539 1 97.19 346 THR B CA 1
ATOM 6051 C C . THR B 1 346 ? -4.398 -45.969 -9.875 1 97.19 346 THR B C 1
ATOM 6053 O O . THR B 1 346 ? -4.27 -44.75 -9.969 1 97.19 346 THR B O 1
ATOM 6056 N N . GLY B 1 347 ? -3.398 -46.875 -10.062 1 97.06 347 GLY B N 1
ATOM 6057 C CA . GLY B 1 347 ? -2.045 -46.375 -10.234 1 97.06 347 GLY B CA 1
ATOM 6058 C C . GLY B 1 347 ? -1.393 -45.938 -8.93 1 97.06 347 GLY B C 1
ATOM 6059 O O . GLY B 1 347 ? -1.758 -46.438 -7.863 1 97.06 347 GLY B O 1
ATOM 6060 N N . GLY B 1 348 ? -0.325 -45.094 -8.984 1 97.38 348 GLY B N 1
ATOM 6061 C CA . GLY B 1 348 ? 0.284 -44.5 -7.809 1 97.38 348 GLY B CA 1
ATOM 6062 C C . GLY B 1 348 ? 1.446 -45.312 -7.258 1 97.38 348 GLY B C 1
ATOM 6063 O O . GLY B 1 348 ? 2.088 -44.875 -6.289 1 97.38 348 GLY B O 1
ATOM 6064 N N . GLU B 1 349 ? 1.686 -46.406 -7.789 1 96.56 349 GLU B N 1
ATOM 6065 C CA . GLU B 1 349 ? 2.762 -47.25 -7.27 1 96.56 349 GLU B CA 1
ATOM 6066 C C . GLU B 1 349 ? 4.129 -46.719 -7.707 1 96.56 349 GLU B C 1
ATOM 6068 O O . GLU B 1 349 ? 4.238 -46.031 -8.719 1 96.56 349 GLU B O 1
ATOM 6073 N N . ARG B 1 350 ? 5.07 -47.031 -6.953 1 96.69 350 ARG B N 1
ATOM 6074 C CA . ARG B 1 350 ? 6.445 -46.781 -7.375 1 96.69 350 ARG B CA 1
ATOM 6075 C C . ARG B 1 350 ? 6.801 -47.656 -8.586 1 96.69 350 ARG B C 1
ATOM 6077 O O . ARG B 1 350 ? 6.406 -48.812 -8.664 1 96.69 350 ARG B O 1
ATOM 6084 N N . LEU B 1 351 ? 7.531 -47.062 -9.461 1 96.12 351 LEU B N 1
ATOM 6085 C CA . LEU B 1 351 ? 7.902 -47.781 -10.688 1 96.12 351 LEU B CA 1
ATOM 6086 C C . LEU B 1 351 ? 9.414 -47.969 -10.766 1 96.12 351 LEU B C 1
ATOM 6088 O O . LEU B 1 351 ? 10.172 -47.188 -10.188 1 96.12 351 LEU B O 1
ATOM 6092 N N . ASN B 1 352 ? 9.734 -48.969 -11.414 1 91.12 352 ASN B N 1
ATOM 6093 C CA . ASN B 1 352 ? 11.125 -49.156 -11.82 1 91.12 352 ASN B CA 1
ATOM 6094 C C . ASN B 1 352 ? 11.359 -48.688 -13.25 1 91.12 352 ASN B C 1
ATOM 6096 O O . ASN B 1 352 ? 10.492 -48.844 -14.109 1 91.12 352 ASN B O 1
ATOM 6100 N N . ALA B 1 353 ? 12.359 -48.125 -13.445 1 89.25 353 ALA B N 1
ATOM 6101 C CA . ALA B 1 353 ? 12.773 -47.719 -14.781 1 89.25 353 ALA B CA 1
ATOM 6102 C C . ALA B 1 353 ? 14.195 -48.188 -15.086 1 89.25 353 ALA B C 1
ATOM 6104 O O . ALA B 1 353 ? 14.758 -49 -14.352 1 89.25 353 ALA B O 1
ATOM 6105 N N . ALA B 1 354 ? 14.633 -47.719 -16.266 1 87.19 354 ALA B N 1
ATOM 6106 C CA . ALA B 1 354 ? 15.953 -48.156 -16.703 1 87.19 354 ALA B CA 1
ATOM 6107 C C . ALA B 1 354 ? 17.031 -47.781 -15.688 1 87.19 354 ALA B C 1
ATOM 6109 O O . ALA B 1 354 ? 18.047 -48.469 -15.57 1 87.19 354 ALA B O 1
ATOM 6110 N N . THR B 1 355 ? 16.781 -46.781 -15.008 1 90.31 355 THR B N 1
ATOM 6111 C CA . THR B 1 355 ? 17.672 -46.344 -13.945 1 90.31 355 THR B CA 1
ATOM 6112 C C . THR B 1 355 ? 16.922 -46.281 -12.609 1 90.31 355 THR B C 1
ATOM 6114 O O . THR B 1 355 ? 15.695 -46.219 -12.586 1 90.31 355 THR B O 1
ATOM 6117 N N . GLU B 1 356 ? 17.766 -46.312 -11.578 1 95.06 356 GLU B N 1
ATOM 6118 C CA . GLU B 1 356 ? 17.172 -46.094 -10.258 1 95.06 356 GLU B CA 1
ATOM 6119 C C . GLU B 1 356 ? 16.844 -44.625 -10.023 1 95.06 356 GLU B C 1
ATOM 6121 O O . GLU B 1 356 ? 17.734 -43.781 -9.977 1 95.06 356 GLU B O 1
ATOM 6126 N N . GLY B 1 357 ? 15.609 -44.375 -9.984 1 96.81 357 GLY B N 1
ATOM 6127 C CA . GLY B 1 357 ? 15.086 -43.031 -9.75 1 96.81 357 GLY B CA 1
ATOM 6128 C C . GLY B 1 357 ? 13.758 -43.031 -9.016 1 96.81 357 GLY B C 1
ATOM 6129 O O . GLY B 1 357 ? 13.336 -44.062 -8.484 1 96.81 357 GLY B O 1
ATOM 6130 N N . TRP B 1 358 ? 13.18 -41.906 -8.82 1 98 358 TRP B N 1
ATOM 6131 C CA . TRP B 1 358 ? 11.938 -41.781 -8.07 1 98 358 TRP B CA 1
ATOM 6132 C C . TRP B 1 358 ? 10.734 -41.719 -9.008 1 98 358 TRP B C 1
ATOM 6134 O O . TRP B 1 358 ? 10.055 -40.688 -9.094 1 98 358 TRP B O 1
ATOM 6144 N N . PHE B 1 359 ? 10.453 -42.781 -9.664 1 98.25 359 PHE B N 1
ATOM 6145 C CA . PHE B 1 359 ? 9.383 -42.906 -10.648 1 98.25 359 PHE B CA 1
ATOM 6146 C C . PHE B 1 359 ? 8.094 -43.375 -10.008 1 98.25 359 PHE B C 1
ATOM 6148 O O . PHE B 1 359 ? 8.109 -44.281 -9.172 1 98.25 359 PHE B O 1
ATOM 6155 N N . MET B 1 360 ? 7.051 -42.719 -10.352 1 97.94 360 MET B N 1
ATOM 6156 C CA . MET B 1 360 ? 5.73 -43 -9.797 1 97.94 360 MET B CA 1
ATOM 6157 C C . MET B 1 360 ? 4.676 -43.062 -10.891 1 97.94 360 MET B C 1
ATOM 6159 O O . MET B 1 360 ? 4.68 -42.219 -11.797 1 97.94 360 MET B O 1
ATOM 6163 N N . ALA B 1 361 ? 3.881 -44.031 -10.875 1 98.25 361 ALA B N 1
ATOM 6164 C CA . ALA B 1 361 ? 2.744 -44.094 -11.797 1 98.25 361 ALA B CA 1
ATOM 6165 C C . ALA B 1 361 ? 1.732 -43 -11.461 1 98.25 361 ALA B C 1
ATOM 6167 O O . ALA B 1 361 ? 1.485 -42.688 -10.281 1 98.25 361 ALA B O 1
ATOM 6168 N N . PRO B 1 362 ? 1.165 -42.375 -12.516 1 98.19 362 PRO B N 1
ATOM 6169 C CA . PRO B 1 362 ? 0.059 -41.469 -12.211 1 98.19 362 PRO B CA 1
ATOM 6170 C C . PRO B 1 362 ? -1.045 -42.125 -11.391 1 98.19 362 PRO B C 1
ATOM 6172 O O . PRO B 1 362 ? -1.382 -43.281 -11.625 1 98.19 362 PRO B O 1
ATOM 6175 N N . ALA B 1 363 ? -1.535 -41.406 -10.461 1 98.56 363 ALA B N 1
ATOM 6176 C CA . ALA B 1 363 ? -2.576 -41.938 -9.594 1 98.56 363 ALA B CA 1
ATOM 6177 C C . ALA B 1 363 ? -3.896 -41.219 -9.789 1 98.56 363 ALA B C 1
ATOM 6179 O O . ALA B 1 363 ? -3.932 -39.969 -9.781 1 98.56 363 ALA B O 1
ATOM 6180 N N . LEU B 1 364 ? -4.867 -41.875 -9.961 1 98.56 364 LEU B N 1
ATOM 6181 C CA . LEU B 1 364 ? -6.234 -41.375 -9.969 1 98.56 364 LEU B CA 1
ATOM 6182 C C . LEU B 1 364 ? -7.031 -41.938 -8.805 1 98.56 364 LEU B C 1
ATOM 6184 O O . LEU B 1 364 ? -7.145 -43.156 -8.648 1 98.56 364 LEU B O 1
ATOM 6188 N N . VAL B 1 365 ? -7.508 -41.125 -8.016 1 98.56 365 VAL B N 1
ATOM 6189 C CA . VAL B 1 365 ? -8.305 -41.531 -6.867 1 98.56 365 VAL B CA 1
ATOM 6190 C C . VAL B 1 365 ? -9.781 -41.219 -7.117 1 98.56 365 VAL B C 1
ATOM 6192 O O . VAL B 1 365 ? -10.141 -40.031 -7.277 1 98.56 365 VAL B O 1
ATOM 6195 N N . THR B 1 366 ? -10.531 -42.156 -7.129 1 98.25 366 THR B N 1
ATOM 6196 C CA . THR B 1 366 ? -11.961 -42 -7.328 1 98.25 366 THR B CA 1
ATOM 6197 C C . THR B 1 366 ? -12.727 -42.281 -6.039 1 98.25 366 THR B C 1
ATOM 6199 O O . THR B 1 366 ? -12.133 -42.688 -5.035 1 98.25 366 THR B O 1
ATO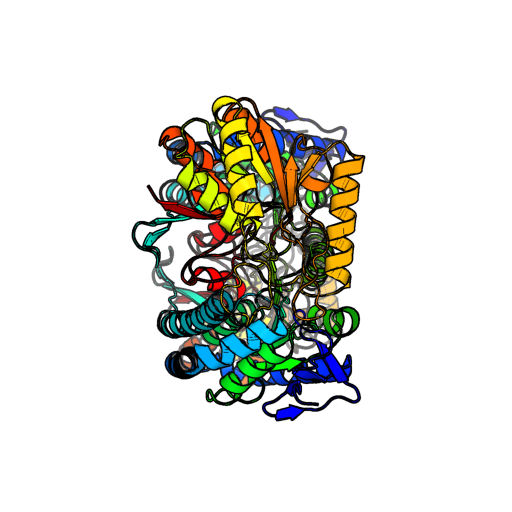M 6202 N N . ASP B 1 367 ? -14.031 -42 -6.078 1 97.81 367 ASP B N 1
ATOM 6203 C CA . ASP B 1 367 ? -14.922 -42.219 -4.938 1 97.81 367 ASP B CA 1
ATOM 6204 C C . ASP B 1 367 ? -14.492 -41.375 -3.738 1 97.81 367 ASP B C 1
ATOM 6206 O O . ASP B 1 367 ? -14.398 -41.875 -2.619 1 97.81 367 ASP B O 1
ATOM 6210 N N . THR B 1 368 ? -14.242 -40.188 -4.027 1 98.25 368 THR B N 1
ATOM 6211 C CA . THR B 1 368 ? -13.82 -39.281 -2.951 1 98.25 368 THR B CA 1
ATOM 6212 C C . THR B 1 368 ? -14.883 -38.219 -2.695 1 98.25 368 THR B C 1
ATOM 6214 O O . THR B 1 368 ? -15.781 -38.031 -3.514 1 98.25 368 THR B O 1
ATOM 6217 N N . THR B 1 369 ? -14.727 -37.562 -1.56 1 97.81 369 THR B N 1
ATOM 6218 C CA . THR B 1 369 ? -15.523 -36.406 -1.204 1 97.81 369 THR B CA 1
ATOM 6219 C C . THR B 1 369 ? -14.625 -35.188 -0.918 1 97.81 369 THR B C 1
ATOM 6221 O O . THR B 1 369 ? -13.43 -35.344 -0.667 1 97.81 369 THR B O 1
ATOM 6224 N N . ASN B 1 370 ? -15.234 -34.094 -0.918 1 97.5 370 ASN B N 1
ATOM 6225 C CA . ASN B 1 370 ? -14.461 -32.844 -0.746 1 97.5 370 ASN B CA 1
ATOM 6226 C C . ASN B 1 370 ? -13.836 -32.781 0.645 1 97.5 370 ASN B C 1
ATOM 6228 O O . ASN B 1 370 ? -12.891 -32 0.864 1 97.5 370 ASN B O 1
ATOM 6232 N N . SER B 1 371 ? -14.289 -33.531 1.584 1 97.81 371 SER B N 1
ATOM 6233 C CA . SER B 1 371 ? -13.82 -33.438 2.963 1 97.81 371 SER B CA 1
ATOM 6234 C C . SER B 1 371 ? -12.578 -34.312 3.174 1 97.81 371 SER B C 1
ATOM 6236 O O . SER B 1 371 ? -11.891 -34.156 4.188 1 97.81 371 SER B O 1
ATOM 6238 N N . MET B 1 372 ? -12.383 -35.25 2.26 1 98.25 372 MET B N 1
ATOM 6239 C CA . MET B 1 372 ? -11.211 -36.125 2.373 1 98.25 372 MET B CA 1
ATOM 6240 C C . MET B 1 372 ? -9.922 -35.344 2.256 1 98.25 372 MET B C 1
ATOM 6242 O O . MET B 1 372 ? -9.836 -34.406 1.462 1 98.25 372 MET B O 1
ATOM 6246 N N . ARG B 1 373 ? -8.867 -35.719 2.947 1 97.81 373 ARG B N 1
ATOM 6247 C CA . ARG B 1 373 ? -7.594 -35 2.99 1 97.81 373 ARG B CA 1
ATOM 6248 C C . ARG B 1 373 ? -6.977 -34.906 1.601 1 97.81 373 ARG B C 1
ATOM 6250 O O . ARG B 1 373 ? -6.301 -33.906 1.285 1 97.81 373 ARG B O 1
ATOM 6257 N N . ILE B 1 374 ? -7.223 -35.875 0.711 1 98.44 374 ILE B N 1
ATOM 6258 C CA . ILE B 1 374 ? -6.676 -35.906 -0.642 1 98.44 374 ILE B CA 1
ATOM 6259 C C . ILE B 1 374 ? -7.266 -34.75 -1.449 1 98.44 374 ILE B C 1
ATOM 6261 O O . ILE B 1 374 ? -6.703 -34.344 -2.473 1 98.44 374 ILE B O 1
ATOM 6265 N N . ASN B 1 375 ? -8.414 -34.188 -0.966 1 98.56 375 ASN B N 1
ATOM 6266 C CA . ASN B 1 375 ? -9.062 -33.094 -1.662 1 98.56 375 ASN B CA 1
ATOM 6267 C C . ASN B 1 375 ? -8.891 -31.766 -0.912 1 98.56 375 ASN B C 1
ATOM 6269 O O . ASN B 1 375 ? -9.352 -30.719 -1.375 1 98.56 375 ASN B O 1
ATOM 6273 N N . ARG B 1 376 ? -8.258 -31.828 0.198 1 97.75 376 ARG B N 1
ATOM 6274 C CA . ARG B 1 376 ? -8.117 -30.641 1.031 1 97.75 376 ARG B CA 1
ATOM 6275 C C . ARG B 1 376 ? -6.672 -30.172 1.071 1 97.75 376 ARG B C 1
ATOM 6277 O O . ARG B 1 376 ? -6.41 -28.969 1.211 1 97.75 376 ARG B O 1
ATOM 6284 N N . GLU B 1 377 ? -5.746 -31.062 1.029 1 97.56 377 GLU B N 1
ATOM 6285 C CA . GLU B 1 377 ? -4.324 -30.781 1.221 1 97.56 377 GLU B CA 1
ATOM 6286 C C . GLU B 1 377 ? -3.543 -30.984 -0.075 1 97.56 377 GLU B C 1
ATOM 6288 O O . GLU B 1 377 ? -3.928 -31.797 -0.917 1 97.56 377 GLU B O 1
ATOM 6293 N N . GLU B 1 378 ? -2.561 -30.25 -0.286 1 96.75 378 GLU B N 1
ATOM 6294 C CA . GLU B 1 378 ? -1.736 -30.328 -1.489 1 96.75 378 GLU B CA 1
ATOM 6295 C C . GLU B 1 378 ? -0.762 -31.5 -1.413 1 96.75 378 GLU B C 1
ATOM 6297 O O . GLU B 1 378 ? -0.03 -31.656 -0.432 1 96.75 378 GLU B O 1
ATOM 6302 N N . VAL B 1 379 ? -0.782 -32.344 -2.482 1 97.5 379 VAL B N 1
ATOM 6303 C CA . VAL B 1 379 ? 0.126 -33.5 -2.584 1 97.5 379 VAL B CA 1
ATOM 6304 C C . VAL B 1 379 ? 1.407 -33.062 -3.299 1 97.5 379 VAL B C 1
ATOM 6306 O O . VAL B 1 379 ? 2.51 -33.406 -2.857 1 97.5 379 VAL B O 1
ATOM 6309 N N . PHE B 1 380 ? 1.313 -32.281 -4.348 1 97.81 380 PHE B N 1
ATOM 6310 C CA . PHE B 1 380 ? 2.395 -31.781 -5.203 1 97.81 380 PHE B CA 1
ATOM 6311 C C . PHE B 1 380 ? 3.09 -32.938 -5.898 1 97.81 380 PHE B C 1
ATOM 6313 O O . PHE B 1 380 ? 4.32 -33.031 -5.895 1 97.81 380 PHE B O 1
ATOM 6320 N N . GLY B 1 381 ? 2.34 -33.906 -6.5 1 98.19 381 GLY B N 1
ATOM 6321 C CA . GLY B 1 381 ? 2.719 -35.062 -7.27 1 98.19 381 GLY B CA 1
ATOM 6322 C C . GLY B 1 381 ? 1.663 -35.5 -8.273 1 98.19 381 GLY B C 1
ATOM 6323 O O . GLY B 1 381 ? 0.63 -34.844 -8.406 1 98.19 381 GLY B O 1
ATOM 6324 N N . PRO B 1 382 ? 1.946 -36.469 -9.008 1 98.44 382 PRO B N 1
ATOM 6325 C CA . PRO B 1 382 ? 1.033 -36.875 -10.078 1 98.44 382 PRO B CA 1
ATOM 6326 C C . PRO B 1 382 ? -0.173 -37.656 -9.547 1 98.44 382 PRO B C 1
ATOM 6328 O O . PRO B 1 382 ? -0.365 -38.812 -9.906 1 98.44 382 PRO B O 1
ATOM 6331 N N . VAL B 1 383 ? -0.948 -36.969 -8.719 1 98.56 383 VAL B N 1
ATOM 6332 C CA . VAL B 1 383 ? -2.135 -37.531 -8.086 1 98.56 383 VAL B CA 1
ATOM 6333 C C . VAL B 1 383 ? -3.332 -36.625 -8.32 1 98.56 383 VAL B C 1
ATOM 6335 O O . VAL B 1 383 ? -3.277 -35.438 -8.008 1 98.56 383 VAL B O 1
ATOM 6338 N N . ALA B 1 384 ? -4.344 -37.125 -8.867 1 98.31 384 ALA B N 1
ATOM 6339 C CA . ALA B 1 384 ? -5.605 -36.406 -9.039 1 98.31 384 ALA B CA 1
ATOM 6340 C C . ALA B 1 384 ? -6.758 -37.156 -8.383 1 98.31 384 ALA B C 1
ATOM 6342 O O . ALA B 1 384 ? -6.785 -38.406 -8.398 1 98.31 384 ALA B O 1
ATOM 6343 N N . SER B 1 385 ? -7.613 -36.5 -7.836 1 98.62 385 SER B N 1
ATOM 6344 C CA . SER B 1 385 ? -8.812 -37.062 -7.242 1 98.62 385 SER B CA 1
ATOM 6345 C C . SER B 1 385 ? -10.07 -36.594 -7.965 1 98.62 385 SER B C 1
ATOM 6347 O O . SER B 1 385 ? -10.094 -35.5 -8.531 1 98.62 385 SER B O 1
ATOM 6349 N N . VAL B 1 386 ? -11.062 -37.375 -7.898 1 98.69 386 VAL B N 1
ATOM 6350 C CA . VAL B 1 386 ? -12.32 -37.094 -8.57 1 98.69 386 VAL B CA 1
ATOM 6351 C C . VAL B 1 386 ? -13.438 -36.969 -7.539 1 98.69 386 VAL B C 1
ATOM 6353 O O . VAL B 1 386 ? -13.57 -37.812 -6.66 1 98.69 386 VAL B O 1
ATOM 6356 N N . ILE B 1 387 ? -14.133 -36 -7.645 1 98.75 387 ILE B N 1
ATOM 6357 C CA . ILE B 1 387 ? -15.344 -35.781 -6.859 1 98.75 387 ILE B CA 1
ATOM 6358 C C . ILE B 1 387 ? -16.562 -35.719 -7.781 1 98.75 387 ILE B C 1
ATOM 6360 O O . ILE B 1 387 ? -16.594 -34.938 -8.727 1 98.75 387 ILE B O 1
ATOM 6364 N N . ARG B 1 388 ? -17.438 -36.562 -7.504 1 98.62 388 ARG B N 1
ATOM 6365 C CA . ARG B 1 388 ? -18.703 -36.562 -8.242 1 98.62 388 ARG B CA 1
ATOM 6366 C C . ARG B 1 388 ? -19.688 -35.562 -7.66 1 98.62 388 ARG B C 1
ATOM 6368 O O . ARG B 1 388 ? -19.891 -35.5 -6.445 1 98.62 388 ARG B O 1
ATOM 6375 N N . VAL B 1 389 ? -20.219 -34.812 -8.492 1 98.69 389 VAL B N 1
ATOM 6376 C CA . VAL B 1 389 ? -21.203 -33.812 -8.047 1 98.69 389 VAL B CA 1
ATOM 6377 C C . VAL B 1 389 ? -22.453 -33.906 -8.93 1 98.69 389 VAL B C 1
ATOM 6379 O O . VAL B 1 389 ? -22.406 -34.438 -10.031 1 98.69 389 VAL B O 1
ATOM 6382 N N . LYS B 1 390 ? -23.484 -33.188 -8.492 1 97.81 390 LYS B N 1
ATOM 6383 C CA . LYS B 1 390 ? -24.781 -33.312 -9.156 1 97.81 390 LYS B CA 1
ATOM 6384 C C . LYS B 1 390 ? -24.875 -32.375 -10.352 1 97.81 390 LYS B C 1
ATOM 6386 O O . LYS B 1 390 ? -25.438 -32.75 -11.391 1 97.81 390 LYS B O 1
ATOM 6391 N N . ASP B 1 391 ? -24.406 -31.141 -10.141 1 97.94 391 ASP B N 1
ATOM 6392 C CA . ASP B 1 391 ? -24.625 -30.109 -11.156 1 97.94 391 ASP B CA 1
ATOM 6393 C C . ASP B 1 391 ? -23.625 -28.984 -11.008 1 97.94 391 ASP B C 1
ATOM 6395 O O . ASP B 1 391 ? -22.688 -29.062 -10.195 1 97.94 391 ASP B O 1
ATOM 6399 N N . TYR B 1 392 ? -23.797 -27.953 -11.789 1 98.25 392 TYR B N 1
ATOM 6400 C CA . TYR B 1 392 ? -22.875 -26.828 -11.836 1 98.25 392 TYR B CA 1
ATOM 6401 C C . TYR B 1 392 ? -22.812 -26.109 -10.484 1 98.25 392 TYR B C 1
ATOM 6403 O O . TYR B 1 392 ? -21.734 -25.766 -10.008 1 98.25 392 TYR B O 1
ATOM 6411 N N . ASP B 1 393 ? -23.953 -25.875 -9.875 1 98.31 393 ASP B N 1
ATOM 6412 C CA . ASP B 1 393 ? -23.984 -25.125 -8.617 1 98.31 393 ASP B CA 1
ATOM 6413 C C . ASP B 1 393 ? -23.188 -25.844 -7.535 1 98.31 393 ASP B C 1
ATOM 6415 O O . ASP B 1 393 ? -22.406 -25.219 -6.816 1 98.31 393 ASP B O 1
ATOM 6419 N N . GLU B 1 394 ? -23.406 -27.078 -7.477 1 98.5 394 GLU B N 1
ATOM 6420 C CA . GLU B 1 394 ? -22.625 -27.859 -6.516 1 98.5 394 GLU B CA 1
ATOM 6421 C C . GLU B 1 394 ? -21.141 -27.859 -6.879 1 98.5 394 GLU B C 1
ATOM 6423 O O . GLU B 1 394 ? -20.281 -27.781 -6 1 98.5 394 GLU B O 1
ATOM 6428 N N . ALA B 1 395 ? -20.891 -27.984 -8.148 1 98.81 395 ALA B N 1
ATOM 6429 C CA . ALA B 1 395 ? -19.5 -27.984 -8.617 1 98.81 395 ALA B CA 1
ATOM 6430 C C . ALA B 1 395 ? -18.781 -26.703 -8.195 1 98.81 395 ALA B C 1
ATOM 6432 O O . ALA B 1 395 ? -17.656 -26.766 -7.684 1 98.81 395 ALA B O 1
ATOM 6433 N N . LEU B 1 396 ? -19.422 -25.594 -8.398 1 98.62 396 LEU B N 1
ATOM 6434 C CA . LEU B 1 396 ? -18.828 -24.312 -8.031 1 98.62 396 LEU B CA 1
ATOM 6435 C C . LEU B 1 396 ? -18.625 -24.219 -6.52 1 98.62 396 LEU B C 1
ATOM 6437 O O . LEU B 1 396 ? -17.578 -23.75 -6.059 1 98.62 396 LEU B O 1
ATOM 6441 N N . ASN B 1 397 ? -19.625 -24.609 -5.781 1 98.5 397 ASN B N 1
ATOM 6442 C CA . ASN B 1 397 ? -19.516 -24.609 -4.328 1 98.5 397 ASN B CA 1
ATOM 6443 C C . ASN B 1 397 ? -18.328 -25.438 -3.852 1 98.5 397 ASN B C 1
ATOM 6445 O O . ASN B 1 397 ? -17.578 -25 -2.986 1 98.5 397 ASN B O 1
ATOM 6449 N N . VAL B 1 398 ? -18.219 -26.609 -4.402 1 98.56 398 VAL B N 1
ATOM 6450 C CA . VAL B 1 398 ? -17.125 -27.516 -4.043 1 98.56 398 VAL B CA 1
ATOM 6451 C C . VAL B 1 398 ? -15.797 -26.891 -4.465 1 98.56 398 VAL B C 1
ATOM 6453 O O . VAL B 1 398 ? -14.82 -26.938 -3.709 1 98.56 398 VAL B O 1
ATOM 6456 N N . ALA B 1 399 ? -15.758 -26.328 -5.621 1 98.69 399 ALA B N 1
ATOM 6457 C CA . ALA B 1 399 ? -14.539 -25.703 -6.129 1 98.69 399 ALA B CA 1
ATOM 6458 C C . ALA B 1 399 ? -14.055 -24.609 -5.184 1 98.69 399 ALA B C 1
ATOM 6460 O O . ALA B 1 399 ? -12.852 -24.469 -4.949 1 98.69 399 ALA B O 1
ATOM 6461 N N . ASN B 1 400 ? -14.984 -23.906 -4.637 1 98 400 ASN B N 1
ATOM 6462 C CA . ASN B 1 400 ? -14.656 -22.75 -3.803 1 98 400 ASN B CA 1
ATOM 6463 C C . ASN B 1 400 ? -14.375 -23.172 -2.361 1 98 400 ASN B C 1
ATOM 6465 O O . ASN B 1 400 ? -13.789 -22.406 -1.594 1 98 400 ASN B O 1
ATOM 6469 N N . ASP B 1 401 ? -14.859 -24.359 -1.984 1 98 401 ASP B N 1
ATOM 6470 C CA . ASP B 1 401 ? -14.742 -24.812 -0.604 1 98 401 ASP B CA 1
ATOM 6471 C C . ASP B 1 401 ? -13.359 -25.422 -0.345 1 98 401 ASP B C 1
ATOM 6473 O O . ASP B 1 401 ? -13.234 -26.625 -0.174 1 98 401 ASP B O 1
ATOM 6477 N N . THR B 1 402 ? -12.438 -24.625 -0.284 1 97 402 THR B N 1
ATOM 6478 C CA . THR B 1 402 ? -11.039 -24.938 -0.009 1 97 402 THR B CA 1
ATOM 6479 C C . THR B 1 402 ? -10.32 -23.703 0.542 1 97 402 THR B C 1
ATOM 6481 O O . THR B 1 402 ? -10.758 -22.578 0.335 1 97 402 THR B O 1
ATOM 6484 N N . GLU B 1 403 ? -9.289 -23.922 1.292 1 95.81 403 GLU B N 1
ATOM 6485 C CA . GLU B 1 403 ? -8.516 -22.797 1.834 1 95.81 403 GLU B CA 1
ATOM 6486 C C . GLU B 1 403 ? -7.641 -22.156 0.761 1 95.81 403 GLU B C 1
ATOM 6488 O O . GLU B 1 403 ? -7.105 -21.062 0.96 1 95.81 403 GLU B O 1
ATOM 6493 N N . PHE B 1 404 ? -7.512 -22.781 -0.414 1 97.31 404 PHE B N 1
ATOM 6494 C CA . PHE B 1 404 ? -6.625 -22.344 -1.485 1 97.31 404 PHE B CA 1
ATOM 6495 C C . PHE B 1 404 ? -7.398 -21.594 -2.561 1 97.31 404 PHE B C 1
ATOM 6497 O O . PHE B 1 404 ? -8.633 -21.641 -2.596 1 97.31 404 PHE B O 1
ATOM 6504 N N . GLY B 1 405 ? -6.754 -20.828 -3.436 1 97.81 405 GLY B N 1
ATOM 6505 C CA . GLY B 1 405 ? -7.363 -20.062 -4.512 1 97.81 405 GLY B CA 1
ATOM 6506 C C . GLY B 1 405 ? -6.375 -19.656 -5.586 1 97.81 405 GLY B C 1
ATOM 6507 O O . GLY B 1 405 ? -6.43 -18.531 -6.09 1 97.81 405 GLY B O 1
ATOM 6508 N N . LEU B 1 406 ? -5.477 -20.562 -6 1 97.75 406 LEU B N 1
ATOM 6509 C CA . LEU B 1 406 ? -4.48 -20.234 -7.012 1 97.75 406 LEU B CA 1
ATOM 6510 C C . LEU B 1 406 ? -5.09 -20.266 -8.406 1 97.75 406 LEU B C 1
ATOM 6512 O O . LEU B 1 406 ? -5.219 -19.234 -9.062 1 97.75 406 LEU B O 1
ATOM 6516 N N . SER B 1 407 ? -5.539 -21.469 -8.828 1 98.12 407 SER B N 1
ATOM 6517 C CA . SER B 1 407 ? -6.105 -21.688 -10.148 1 98.12 407 SER B CA 1
ATOM 6518 C C . SER B 1 407 ? -7.375 -22.531 -10.078 1 98.12 407 SER B C 1
ATOM 6520 O O . SER B 1 407 ? -7.531 -23.359 -9.18 1 98.12 407 SER B O 1
ATOM 6522 N N . ALA B 1 408 ? -8.289 -22.281 -10.969 1 98.44 408 ALA B N 1
ATOM 6523 C CA . ALA B 1 408 ? -9.508 -23.062 -11.141 1 98.44 408 ALA B CA 1
ATOM 6524 C C . ALA B 1 408 ? -9.875 -23.188 -12.617 1 98.44 408 ALA B C 1
ATOM 6526 O O . ALA B 1 408 ? -9.617 -22.266 -13.406 1 98.44 408 ALA B O 1
ATOM 6527 N N . GLY B 1 409 ? -10.398 -24.297 -13 1 98.56 409 GLY B N 1
ATOM 6528 C CA . GLY B 1 409 ? -10.797 -24.5 -14.383 1 98.56 409 GLY B CA 1
ATOM 6529 C C . GLY B 1 409 ? -12.203 -25.062 -14.523 1 98.56 409 GLY B C 1
ATOM 6530 O O . GLY B 1 409 ? -12.758 -25.609 -13.57 1 98.56 409 GLY B O 1
ATOM 6531 N N . ILE B 1 410 ? -12.695 -24.938 -15.727 1 98.75 410 ILE B N 1
ATOM 6532 C CA . ILE B 1 410 ? -13.984 -25.531 -16.094 1 98.75 410 ILE B CA 1
ATOM 6533 C C . ILE B 1 410 ? -13.953 -25.953 -17.562 1 98.75 410 ILE B C 1
ATOM 6535 O O . ILE B 1 410 ? -13.43 -25.234 -18.406 1 98.75 410 ILE B O 1
ATOM 6539 N N . CYS B 1 411 ? -14.398 -27.094 -17.797 1 98.69 411 CYS B N 1
ATOM 6540 C CA . CYS B 1 411 ? -14.703 -27.562 -19.141 1 98.69 411 CYS B CA 1
ATOM 6541 C C . CYS B 1 411 ? -16.203 -27.578 -19.391 1 98.69 411 CYS B C 1
ATOM 6543 O O . CYS B 1 411 ? -16.938 -28.297 -18.719 1 98.69 411 CYS B O 1
ATOM 6545 N N . THR B 1 412 ? -16.609 -26.859 -20.297 1 98.56 412 THR B N 1
ATOM 6546 C CA . THR B 1 412 ? -18.016 -26.734 -20.641 1 98.56 412 THR B CA 1
ATOM 6547 C C . THR B 1 412 ? -18.203 -26.125 -22.031 1 98.56 412 THR B C 1
ATOM 6549 O O . THR B 1 412 ? -17.297 -25.453 -22.531 1 98.56 412 THR B O 1
ATOM 6552 N N . ALA B 1 413 ? -19.297 -26.391 -22.578 1 97.62 413 ALA B N 1
ATOM 6553 C CA . ALA B 1 413 ? -19.703 -25.75 -23.828 1 97.62 413 ALA B CA 1
ATOM 6554 C C . ALA B 1 413 ? -20.703 -24.625 -23.578 1 97.62 413 ALA B C 1
ATOM 6556 O O . ALA B 1 413 ? -21.094 -23.906 -24.5 1 97.62 413 ALA B O 1
ATOM 6557 N N . SER B 1 414 ? -21.031 -24.422 -22.375 1 97.25 414 SER B N 1
ATOM 6558 C CA . SER B 1 414 ? -22.062 -23.469 -22.016 1 97.25 414 SER B CA 1
ATOM 6559 C C . SER B 1 414 ? -21.469 -22.078 -21.797 1 97.25 414 SER B C 1
ATOM 6561 O O . SER B 1 414 ? -20.641 -21.891 -20.906 1 97.25 414 SER B O 1
ATOM 6563 N N . LEU B 1 415 ? -21.953 -21.188 -22.531 1 94.56 415 LEU B N 1
ATOM 6564 C CA . LEU B 1 415 ? -21.578 -19.797 -22.328 1 94.56 415 LEU B CA 1
ATOM 6565 C C . LEU B 1 415 ? -21.984 -19.312 -20.938 1 94.56 415 LEU B C 1
ATOM 6567 O O . LEU B 1 415 ? -21.234 -18.578 -20.281 1 94.56 415 LEU B O 1
ATOM 6571 N N . LYS B 1 416 ? -23.125 -19.688 -20.5 1 96.69 416 LYS B N 1
ATOM 6572 C CA . LYS B 1 416 ? -23.656 -19.312 -19.203 1 96.69 416 LYS B CA 1
ATOM 6573 C C . LYS B 1 416 ? -22.719 -19.75 -18.078 1 96.69 416 LYS B C 1
ATOM 6575 O O . LYS B 1 416 ? -22.328 -18.938 -17.234 1 96.69 416 LYS B O 1
ATOM 6580 N N . HIS B 1 417 ? -22.328 -21 -18.141 1 98.06 417 HIS B N 1
ATOM 6581 C CA . HIS B 1 417 ? -21.516 -21.531 -17.047 1 98.06 417 HIS B CA 1
ATOM 6582 C C . HIS B 1 417 ? -20.094 -21.016 -17.125 1 98.06 417 HIS B C 1
ATOM 6584 O O . HIS B 1 417 ? -19.484 -20.734 -16.078 1 98.06 417 HIS B O 1
ATOM 6590 N N . ALA B 1 418 ? -19.578 -20.922 -18.297 1 97.69 418 ALA B N 1
ATOM 6591 C CA . ALA B 1 418 ? -18.234 -20.359 -18.453 1 97.69 418 ALA B CA 1
ATOM 6592 C C . ALA B 1 418 ? -18.156 -18.938 -17.906 1 97.69 418 ALA B C 1
ATOM 6594 O O . ALA B 1 418 ? -17.219 -18.609 -17.172 1 97.69 418 ALA B O 1
ATOM 6595 N N . HIS B 1 419 ? -19.125 -18.172 -18.234 1 96.12 419 HIS B N 1
ATOM 6596 C CA . HIS B 1 419 ? -19.172 -16.781 -17.797 1 96.12 419 HIS B CA 1
ATOM 6597 C C . HIS B 1 419 ? -19.328 -16.688 -16.281 1 96.12 419 HIS B C 1
ATOM 6599 O O . HIS B 1 419 ? -18.594 -15.953 -15.617 1 96.12 419 HIS B O 1
ATOM 6605 N N . HIS B 1 420 ? -20.281 -17.406 -15.766 1 97.62 420 HIS B N 1
ATOM 6606 C CA . HIS B 1 420 ? -20.562 -17.375 -14.336 1 97.62 420 HIS B CA 1
ATOM 6607 C C . HIS B 1 420 ? -19.375 -17.875 -13.531 1 97.62 420 HIS B C 1
ATOM 6609 O O . HIS B 1 420 ? -19.047 -17.312 -12.484 1 97.62 420 HIS B O 1
ATOM 6615 N N . PHE B 1 421 ? -18.734 -18.891 -14.023 1 98.12 421 PHE B N 1
ATOM 6616 C CA . PHE B 1 421 ? -17.594 -19.453 -13.336 1 98.12 421 PHE B CA 1
ATOM 6617 C C . PHE B 1 421 ? -16.438 -18.469 -13.289 1 98.12 421 PHE B C 1
ATOM 6619 O O . PHE B 1 421 ? -15.789 -18.297 -12.25 1 98.12 421 PHE B O 1
ATOM 6626 N N . ARG B 1 422 ? -16.141 -17.797 -14.32 1 96.88 422 ARG B N 1
ATOM 6627 C CA . ARG B 1 422 ? -15.07 -16.797 -14.367 1 96.88 422 ARG B CA 1
ATOM 6628 C C . ARG B 1 422 ? -15.297 -15.703 -13.336 1 96.88 422 ARG B C 1
ATOM 6630 O O . ARG B 1 422 ? -14.344 -15.219 -12.719 1 96.88 422 ARG B O 1
ATOM 6637 N N . ALA B 1 423 ? -16.516 -15.414 -13.133 1 95.12 423 ALA B N 1
ATOM 6638 C CA . ALA B 1 423 ? -16.859 -14.32 -12.227 1 95.12 423 ALA B CA 1
ATOM 6639 C C . ALA B 1 423 ? -16.844 -14.781 -10.773 1 95.12 423 ALA B C 1
ATOM 6641 O O . ALA B 1 423 ? -16.547 -14 -9.867 1 95.12 423 ALA B O 1
ATOM 6642 N N . ASN B 1 424 ? -17.141 -16.078 -10.539 1 96.62 424 ASN B N 1
ATOM 6643 C CA . ASN B 1 424 ? -17.5 -16.453 -9.172 1 96.62 424 ASN B CA 1
ATOM 6644 C C . ASN B 1 424 ? -16.531 -17.469 -8.594 1 96.62 424 ASN B C 1
ATOM 6646 O O . ASN B 1 424 ? -16.547 -17.734 -7.387 1 96.62 424 ASN B O 1
ATOM 6650 N N . ALA B 1 425 ? -15.75 -18.109 -9.461 1 97.94 425 ALA B N 1
ATOM 6651 C CA . ALA B 1 425 ? -14.711 -18.938 -8.883 1 97.94 425 ALA B CA 1
ATOM 6652 C C . ALA B 1 425 ? -13.758 -18.125 -8.023 1 97.94 425 ALA B C 1
ATOM 6654 O O . ALA B 1 425 ? -13.32 -17.031 -8.43 1 97.94 425 ALA B O 1
ATOM 6655 N N . GLN B 1 426 ? -13.531 -18.609 -6.848 1 96.81 426 GLN B N 1
ATOM 6656 C CA . GLN B 1 426 ? -12.664 -17.906 -5.922 1 96.81 426 GLN B CA 1
ATOM 6657 C C . GLN B 1 426 ? -11.211 -18.328 -6.094 1 96.81 426 GLN B C 1
ATOM 6659 O O . GLN B 1 426 ? -10.633 -18.953 -5.199 1 96.81 426 GLN B O 1
ATOM 6664 N N . ALA B 1 427 ? -10.633 -17.969 -7.184 1 97.81 427 ALA B N 1
ATOM 6665 C CA . ALA B 1 427 ? -9.242 -18.219 -7.57 1 97.81 427 ALA B CA 1
ATOM 6666 C C . ALA B 1 427 ? -8.664 -17.016 -8.312 1 97.81 427 ALA B C 1
ATOM 6668 O O . ALA B 1 427 ? -9.406 -16.234 -8.93 1 97.81 427 ALA B O 1
ATOM 6669 N N . GLY B 1 428 ? -7.379 -16.891 -8.227 1 97.69 428 GLY B N 1
ATOM 6670 C CA . GLY B 1 428 ? -6.727 -15.781 -8.914 1 97.69 428 GLY B CA 1
ATOM 6671 C C . GLY B 1 428 ? -6.59 -16 -10.406 1 97.69 428 GLY B C 1
ATOM 6672 O O . GLY B 1 428 ? -6.465 -15.047 -11.172 1 97.69 428 GLY B O 1
ATOM 6673 N N . MET B 1 429 ? -6.602 -17.234 -10.867 1 98 429 MET B N 1
ATOM 6674 C CA . MET B 1 429 ? -6.555 -17.609 -12.273 1 98 429 MET B CA 1
ATOM 6675 C C . MET B 1 429 ? -7.684 -18.578 -12.617 1 98 429 MET B C 1
ATOM 6677 O O . MET B 1 429 ? -7.902 -19.562 -11.906 1 98 429 MET B O 1
ATOM 6681 N N . VAL B 1 430 ? -8.391 -18.312 -13.641 1 98.5 430 VAL B N 1
ATOM 6682 C CA . VAL B 1 430 ? -9.508 -19.156 -14.047 1 98.5 430 VAL B CA 1
ATOM 6683 C C . VAL B 1 430 ? -9.32 -19.594 -15.5 1 98.5 430 VAL B C 1
ATOM 6685 O O . VAL B 1 430 ? -9.055 -18.766 -16.375 1 98.5 430 VAL B O 1
ATOM 6688 N N . MET B 1 431 ? -9.445 -20.875 -15.75 1 98.44 431 MET B N 1
ATOM 6689 C CA . MET B 1 431 ? -9.25 -21.5 -17.062 1 98.44 431 MET B CA 1
ATOM 6690 C C . MET B 1 431 ? -10.562 -22.047 -17.594 1 98.44 431 MET B C 1
ATOM 6692 O O . MET B 1 431 ? -11.211 -22.875 -16.938 1 98.44 431 MET B O 1
ATOM 6696 N N . VAL B 1 432 ? -10.922 -21.656 -18.75 1 98.19 432 VAL B N 1
ATOM 6697 C CA . VAL B 1 432 ? -12.086 -22.25 -19.406 1 98.19 432 VAL B CA 1
ATOM 6698 C C . VAL B 1 432 ? -11.625 -23.078 -20.594 1 98.19 432 VAL B C 1
ATOM 6700 O O . VAL B 1 432 ? -11.07 -22.547 -21.562 1 98.19 432 VAL B O 1
ATOM 6703 N N . ASN B 1 433 ? -11.828 -24.391 -20.484 1 98.12 433 ASN B N 1
ATOM 6704 C CA . ASN B 1 433 ? -11.492 -25.375 -21.516 1 98.12 433 ASN B CA 1
ATOM 6705 C C . ASN B 1 433 ? -9.992 -25.406 -21.781 1 98.12 433 ASN B C 1
ATOM 6707 O O . ASN B 1 433 ? -9.562 -25.547 -22.938 1 98.12 433 ASN B O 1
ATOM 6711 N N . LEU B 1 434 ? -9.312 -25.203 -20.734 1 97.38 434 LEU B N 1
ATOM 6712 C CA . LEU B 1 434 ? -7.855 -25.266 -20.703 1 97.38 434 LEU B CA 1
ATOM 6713 C C . LEU B 1 434 ? -7.375 -25.938 -19.422 1 97.38 434 LEU B C 1
ATOM 6715 O O . LEU B 1 434 ? -8.094 -25.953 -18.406 1 97.38 434 LEU B O 1
ATOM 6719 N N . PRO B 1 435 ? -6.203 -26.5 -19.484 1 97.31 435 PRO B N 1
ATOM 6720 C CA . PRO B 1 435 ? -5.645 -26.984 -18.219 1 97.31 435 PRO B CA 1
ATOM 6721 C C . PRO B 1 435 ? -5.445 -25.875 -17.188 1 97.31 435 PRO B C 1
ATOM 6723 O O . PRO B 1 435 ? -5.273 -24.703 -17.578 1 97.31 435 PRO B O 1
ATOM 6726 N N . THR B 1 436 ? -5.492 -26.203 -15.914 1 96.06 436 THR B N 1
ATOM 6727 C CA . THR B 1 436 ? -5.301 -25.219 -14.852 1 96.06 436 THR B CA 1
ATOM 6728 C C . THR B 1 436 ? -3.855 -24.719 -14.836 1 96.06 436 THR B C 1
ATOM 6730 O O . THR B 1 436 ? -3.535 -23.766 -14.133 1 96.06 436 THR B O 1
ATOM 6733 N N . ALA B 1 437 ? -3.066 -25.375 -15.586 1 89.5 437 ALA B N 1
ATOM 6734 C CA . ALA B 1 437 ? -1.668 -24.969 -15.703 1 89.5 437 ALA B CA 1
ATOM 6735 C C . ALA B 1 437 ? -1.399 -24.328 -17.062 1 89.5 437 ALA B C 1
ATOM 6737 O O . ALA B 1 437 ? -2.201 -24.484 -18 1 89.5 437 ALA B O 1
ATOM 6738 N N . GLY B 1 438 ? -0.35 -23.656 -17.25 1 84.38 438 GLY B N 1
ATOM 6739 C CA . GLY B 1 438 ? -0.012 -23 -18.5 1 84.38 438 GLY B CA 1
ATOM 6740 C C . GLY B 1 438 ? -0.52 -21.562 -18.578 1 84.38 438 GLY B C 1
ATOM 6741 O O . GLY B 1 438 ? -1.684 -21.328 -18.906 1 84.38 438 GLY B O 1
ATOM 6742 N N . VAL B 1 439 ? 0.251 -20.625 -18.156 1 89.12 439 VAL B N 1
ATOM 6743 C CA . VAL B 1 439 ? -0.14 -19.219 -18.125 1 89.12 439 VAL B CA 1
ATOM 6744 C C . VAL B 1 439 ? 0.834 -18.391 -18.969 1 89.12 439 VAL B C 1
ATOM 6746 O O . VAL B 1 439 ? 1.94 -18.844 -19.266 1 89.12 439 VAL B O 1
ATOM 6749 N N . ASP B 1 440 ? 0.289 -17.344 -19.406 1 94.75 440 ASP B N 1
ATOM 6750 C CA . ASP B 1 440 ? 1.092 -16.453 -20.25 1 94.75 440 ASP B CA 1
ATOM 6751 C C . ASP B 1 440 ? 2.021 -15.594 -19.406 1 94.75 440 ASP B C 1
ATOM 6753 O O . ASP B 1 440 ? 1.651 -15.172 -18.297 1 94.75 440 ASP B O 1
ATOM 6757 N N . TYR B 1 441 ? 3.246 -15.297 -19.938 1 94.75 441 TYR B N 1
ATOM 6758 C CA . TYR B 1 441 ? 4.258 -14.578 -19.172 1 94.75 441 TYR B CA 1
ATOM 6759 C C . TYR B 1 441 ? 3.961 -13.086 -19.141 1 94.75 441 TYR B C 1
ATOM 6761 O O . TYR B 1 441 ? 4.5 -12.352 -18.312 1 94.75 441 TYR B O 1
ATOM 6769 N N . HIS B 1 442 ? 3.078 -12.547 -20.078 1 95.44 442 HIS B N 1
ATOM 6770 C CA . HIS B 1 442 ? 2.883 -11.109 -20.203 1 95.44 442 HIS B CA 1
ATOM 6771 C C . HIS B 1 442 ? 1.638 -10.648 -19.438 1 95.44 442 HIS B C 1
ATOM 6773 O O . HIS B 1 442 ? 1.238 -9.484 -19.547 1 95.44 442 HIS B O 1
ATOM 6779 N N . VAL B 1 443 ? 0.961 -11.602 -18.719 1 95.81 443 VAL B N 1
ATOM 6780 C CA . VAL B 1 443 ? -0.21 -11.258 -17.906 1 95.81 443 VAL B CA 1
ATOM 6781 C C . VAL B 1 443 ? 0.025 -11.656 -16.453 1 95.81 443 VAL B C 1
ATOM 6783 O O . VAL B 1 443 ? 0.914 -12.453 -16.156 1 95.81 443 VAL B O 1
ATOM 6786 N N . PRO B 1 444 ? -0.808 -11.133 -15.516 1 96.69 444 PRO B N 1
ATOM 6787 C CA . PRO B 1 444 ? -0.568 -11.391 -14.094 1 96.69 444 PRO B CA 1
ATOM 6788 C C . PRO B 1 444 ? -0.772 -12.852 -13.719 1 96.69 444 PRO B C 1
ATOM 6790 O O . PRO B 1 444 ? -1.691 -13.5 -14.219 1 96.69 444 PRO B O 1
ATOM 6793 N N . PHE B 1 445 ? 0.16 -13.289 -12.922 1 97.25 445 PHE B N 1
ATOM 6794 C CA . PHE B 1 445 ? 0.11 -14.602 -12.289 1 97.25 445 PHE B CA 1
ATOM 6795 C C . PHE B 1 445 ? -0.104 -14.477 -10.789 1 97.25 445 PHE B C 1
ATOM 6797 O O . PHE B 1 445 ? 0.546 -13.664 -10.133 1 97.25 445 PHE B O 1
ATOM 6804 N N . GLY B 1 446 ? -0.988 -15.273 -10.211 1 95.88 446 GLY B N 1
ATOM 6805 C CA . GLY B 1 446 ? -1.154 -15.328 -8.773 1 95.88 446 GLY B CA 1
ATOM 6806 C C . GLY B 1 446 ? -2.568 -15.688 -8.344 1 95.88 446 GLY B C 1
ATOM 6807 O O . GLY B 1 446 ? -3.498 -15.609 -9.148 1 95.88 446 GLY B O 1
ATOM 6808 N N . GLY B 1 447 ? -2.666 -16.078 -7.137 1 96.38 447 GLY B N 1
ATOM 6809 C CA . GLY B 1 447 ? -3.947 -16.531 -6.617 1 96.38 447 GLY B CA 1
ATOM 6810 C C . GLY B 1 447 ? -4.496 -15.641 -5.516 1 96.38 447 GLY B C 1
ATOM 6811 O O . GLY B 1 447 ? -4.262 -14.43 -5.516 1 96.38 447 GLY B O 1
ATOM 6812 N N . THR B 1 448 ? -5.359 -16.203 -4.789 1 95.31 448 THR B N 1
ATOM 6813 C CA . THR B 1 448 ? -5.996 -15.594 -3.625 1 95.31 448 THR B CA 1
ATOM 6814 C C . THR B 1 448 ? -6.062 -16.594 -2.469 1 95.31 448 THR B C 1
ATOM 6816 O O . THR B 1 448 ? -5.461 -17.656 -2.531 1 95.31 448 THR B O 1
ATOM 6819 N N . LYS B 1 449 ? -6.738 -16.219 -1.367 1 94.81 449 LYS B N 1
ATOM 6820 C CA . LYS B 1 449 ? -6.887 -17.062 -0.187 1 94.81 449 LYS B CA 1
ATOM 6821 C C . LYS B 1 449 ? -5.531 -17.547 0.318 1 94.81 449 LYS B C 1
ATOM 6823 O O . LYS B 1 449 ? -4.602 -16.75 0.467 1 94.81 449 LYS B O 1
ATOM 6828 N N . GLY B 1 450 ? -5.438 -18.781 0.643 1 95.19 450 GLY B N 1
ATOM 6829 C CA . GLY B 1 450 ? -4.219 -19.328 1.212 1 95.19 450 GLY B CA 1
ATOM 6830 C C . GLY B 1 450 ? -3.135 -19.578 0.18 1 95.19 450 GLY B C 1
ATOM 6831 O O . GLY B 1 450 ? -2.008 -19.922 0.529 1 95.19 450 GLY B O 1
ATOM 6832 N N . SER B 1 451 ? -3.379 -19.281 -1.098 1 97.5 451 SER B N 1
ATOM 6833 C CA . SER B 1 451 ? -2.447 -19.641 -2.164 1 97.5 451 SER B CA 1
ATOM 6834 C C . SER B 1 451 ? -1.494 -18.484 -2.469 1 97.5 451 SER B C 1
ATOM 6836 O O . SER B 1 451 ? -0.438 -18.688 -3.072 1 97.5 451 SER B O 1
ATOM 6838 N N . SER B 1 452 ? -1.907 -17.297 -2.158 1 97.62 452 SER B N 1
ATOM 6839 C CA . SER B 1 452 ? -1.089 -16.156 -2.543 1 97.62 452 SER B CA 1
ATOM 6840 C C . SER B 1 452 ? -1.31 -14.969 -1.601 1 97.62 452 SER B C 1
ATOM 6842 O O . SER B 1 452 ? -2.371 -14.852 -0.987 1 97.62 452 SER B O 1
ATOM 6844 N N . PHE B 1 453 ? -0.365 -14.172 -1.494 1 96.94 453 PHE B N 1
ATOM 6845 C CA . PHE B 1 453 ? -0.447 -12.938 -0.727 1 96.94 453 PHE B CA 1
ATOM 6846 C C . PHE B 1 453 ? 0.464 -11.867 -1.32 1 96.94 453 PHE B C 1
ATOM 6848 O O . PHE B 1 453 ? 1.613 -12.148 -1.667 1 96.94 453 PHE B O 1
ATOM 6855 N N . GLY B 1 454 ? -0.093 -10.617 -1.376 1 96.81 454 GLY B N 1
ATOM 6856 C CA . GLY B 1 454 ? 0.645 -9.508 -1.956 1 96.81 454 GLY B CA 1
ATOM 6857 C C . GLY B 1 454 ? 0.337 -9.289 -3.426 1 96.81 454 GLY B C 1
ATOM 6858 O O . GLY B 1 454 ? -0.595 -9.891 -3.965 1 96.81 454 GLY B O 1
ATOM 6859 N N . PRO B 1 455 ? 1.106 -8.414 -4.125 1 96.56 455 PRO B N 1
ATOM 6860 C CA . PRO B 1 455 ? 0.886 -8.102 -5.539 1 96.56 455 PRO B CA 1
ATOM 6861 C C . PRO B 1 455 ? 1.166 -9.297 -6.453 1 96.56 455 PRO B C 1
ATOM 6863 O O . PRO B 1 455 ? 1.886 -10.219 -6.062 1 96.56 455 PRO B O 1
ATOM 6866 N N . ARG B 1 456 ? 0.614 -9.219 -7.59 1 97.69 456 ARG B N 1
ATOM 6867 C CA . ARG B 1 456 ? 0.725 -10.312 -8.539 1 97.69 456 ARG B CA 1
ATOM 6868 C C . ARG B 1 456 ? 2.115 -10.359 -9.164 1 97.69 456 ARG B C 1
ATOM 6870 O O . ARG B 1 456 ? 2.805 -9.344 -9.234 1 97.69 456 ARG B O 1
ATOM 6877 N N . GLU B 1 457 ? 2.445 -11.539 -9.617 1 97.44 457 GLU B N 1
ATOM 6878 C CA . GLU B 1 457 ? 3.66 -11.742 -10.406 1 97.44 457 GLU B CA 1
ATOM 6879 C C . GLU B 1 457 ? 3.387 -11.594 -11.898 1 97.44 457 GLU B C 1
ATOM 6881 O O . GLU B 1 457 ? 2.256 -11.789 -12.352 1 97.44 457 GLU B O 1
ATOM 6886 N N . GLN B 1 458 ? 4.414 -11.211 -12.68 1 96.5 458 GLN B N 1
ATOM 6887 C CA . GLN B 1 458 ? 4.465 -11.227 -14.141 1 96.5 458 GLN B CA 1
ATOM 6888 C C . GLN B 1 458 ? 3.645 -10.086 -14.734 1 96.5 458 GLN B C 1
ATOM 6890 O O . GLN B 1 458 ? 2.914 -9.398 -14.016 1 96.5 458 GLN B O 1
ATOM 6895 N N . GLY B 1 459 ? 3.869 -9.875 -16.016 1 95.12 459 GLY B N 1
ATOM 6896 C CA . GLY B 1 459 ? 3.15 -8.836 -16.734 1 95.12 459 GLY B CA 1
ATOM 6897 C C . GLY B 1 459 ? 3.436 -7.441 -16.203 1 95.12 459 GLY B C 1
ATOM 6898 O O . GLY B 1 459 ? 4.367 -7.25 -15.422 1 95.12 459 GLY B O 1
ATOM 6899 N N . ARG B 1 460 ? 2.637 -6.547 -16.625 1 94.06 460 ARG B N 1
ATOM 6900 C CA . ARG B 1 460 ? 2.805 -5.16 -16.188 1 94.06 460 ARG B CA 1
ATOM 6901 C C . ARG B 1 460 ? 2.457 -5 -14.711 1 94.06 460 ARG B C 1
ATOM 6903 O O . ARG B 1 460 ? 2.922 -4.062 -14.062 1 94.06 460 ARG B O 1
ATOM 6910 N N . HIS B 1 461 ? 1.688 -5.918 -14.188 1 95.31 461 HIS B N 1
ATOM 6911 C CA . HIS B 1 461 ? 1.246 -5.855 -12.805 1 95.31 461 HIS B CA 1
ATOM 6912 C C . HIS B 1 461 ? 2.414 -6.055 -11.844 1 95.31 461 HIS B C 1
ATOM 6914 O O . HIS B 1 461 ? 2.32 -5.703 -10.664 1 95.31 461 HIS B O 1
ATOM 6920 N N . ALA B 1 462 ? 3.479 -6.609 -12.328 1 96.69 462 ALA B N 1
ATOM 6921 C CA . ALA B 1 462 ? 4.656 -6.828 -11.492 1 96.69 462 ALA B CA 1
ATOM 6922 C C . ALA B 1 462 ? 5.164 -5.516 -10.906 1 96.69 462 ALA B C 1
ATOM 6924 O O . ALA B 1 462 ? 5.77 -5.504 -9.828 1 96.69 462 ALA B O 1
ATOM 6925 N N . ALA B 1 463 ? 4.918 -4.418 -11.594 1 96.75 463 ALA B N 1
ATOM 6926 C CA . ALA B 1 463 ? 5.387 -3.107 -11.141 1 96.75 463 ALA B CA 1
ATOM 6927 C C . ALA B 1 463 ? 4.867 -2.791 -9.742 1 96.75 463 ALA B C 1
ATOM 6929 O O . ALA B 1 463 ? 5.531 -2.096 -8.969 1 96.75 463 ALA B O 1
ATOM 6930 N N . GLU B 1 464 ? 3.672 -3.297 -9.406 1 96.5 464 GLU B N 1
ATOM 6931 C CA . GLU B 1 464 ? 3.051 -2.992 -8.125 1 96.5 464 GLU B CA 1
ATOM 6932 C C . GLU B 1 464 ? 3.91 -3.49 -6.965 1 96.5 464 GLU B C 1
ATOM 6934 O O . GLU B 1 464 ? 3.932 -2.879 -5.895 1 96.5 464 GLU B O 1
ATOM 6939 N N . PHE B 1 465 ? 4.609 -4.602 -7.121 1 98.19 465 PHE B N 1
ATOM 6940 C CA . PHE B 1 465 ? 5.477 -5.117 -6.07 1 98.19 465 PHE B CA 1
ATOM 6941 C C . PHE B 1 465 ? 6.836 -4.434 -6.102 1 98.19 465 PHE B C 1
ATOM 6943 O O . PHE B 1 465 ? 7.348 -4.012 -5.062 1 98.19 465 PHE B O 1
ATOM 6950 N N . TYR B 1 466 ? 7.41 -4.254 -7.23 1 98.56 466 TYR B N 1
ATOM 6951 C CA . TYR B 1 466 ? 8.828 -3.939 -7.344 1 98.56 466 TYR B CA 1
ATOM 6952 C C . TYR B 1 466 ? 9.062 -2.436 -7.273 1 98.56 466 TYR B C 1
ATOM 6954 O O . TYR B 1 466 ? 10.195 -1.97 -7.445 1 98.56 466 TYR B O 1
ATOM 6962 N N . THR B 1 467 ? 7.973 -1.671 -7.078 1 97.62 467 THR B N 1
ATOM 6963 C CA . THR B 1 467 ? 8.133 -0.222 -7.023 1 97.62 467 THR B CA 1
ATOM 6964 C C . THR B 1 467 ? 7.285 0.375 -5.906 1 97.62 467 THR B C 1
ATOM 6966 O O . THR B 1 467 ? 6.465 -0.321 -5.301 1 97.62 467 THR B O 1
ATOM 6969 N N . THR B 1 468 ? 7.582 1.558 -5.582 1 96.06 468 THR B N 1
ATOM 6970 C CA . THR B 1 468 ? 6.754 2.432 -4.758 1 96.06 468 THR B CA 1
ATOM 6971 C C . THR B 1 468 ? 6.344 3.68 -5.535 1 96.06 468 THR B C 1
ATOM 6973 O O . THR B 1 468 ? 7.039 4.094 -6.465 1 96.06 468 THR B O 1
ATOM 6976 N N . VAL B 1 469 ? 5.23 4.246 -5.219 1 96.88 469 VAL B N 1
ATOM 6977 C CA . VAL B 1 469 ? 4.648 5.387 -5.918 1 96.88 469 VAL B CA 1
ATOM 6978 C C . VAL B 1 469 ? 5.105 6.684 -5.258 1 96.88 469 VAL B C 1
ATOM 6980 O O . VAL B 1 469 ? 5.133 6.785 -4.027 1 96.88 469 VAL B O 1
ATOM 6983 N N . LYS B 1 470 ? 5.484 7.707 -5.992 1 97.81 470 LYS B N 1
ATOM 6984 C CA . LYS B 1 470 ? 5.832 9.062 -5.562 1 97.81 470 LYS B CA 1
ATOM 6985 C C . LYS B 1 470 ? 4.969 10.102 -6.273 1 97.81 470 LYS B C 1
ATOM 6987 O O . LYS B 1 470 ? 4.828 10.062 -7.496 1 97.81 470 LYS B O 1
ATOM 6992 N N . THR B 1 471 ? 4.363 10.945 -5.562 1 97.94 471 THR B N 1
ATOM 6993 C CA . THR B 1 471 ? 3.59 12.078 -6.066 1 97.94 471 THR B CA 1
ATOM 6994 C C . THR B 1 471 ? 4.34 13.383 -5.852 1 97.94 471 THR B C 1
ATOM 6996 O O . THR B 1 471 ? 4.684 13.734 -4.719 1 97.94 471 THR B O 1
ATOM 6999 N N . ALA B 1 472 ? 4.578 14.117 -6.91 1 97.31 472 ALA B N 1
ATOM 7000 C CA . ALA B 1 472 ? 5.281 15.398 -6.812 1 97.31 472 ALA B CA 1
ATOM 7001 C C . ALA B 1 472 ? 4.402 16.547 -7.309 1 97.31 472 ALA B C 1
ATOM 7003 O O . ALA B 1 472 ? 3.785 16.453 -8.375 1 97.31 472 ALA B O 1
ATOM 7004 N N . TYR B 1 473 ? 4.289 17.578 -6.52 1 97.19 473 TYR B N 1
ATOM 7005 C CA . TYR B 1 473 ? 3.625 18.828 -6.871 1 97.19 473 TYR B CA 1
ATOM 7006 C C . TYR B 1 473 ? 4.645 19.922 -7.199 1 97.19 473 TYR B C 1
ATOM 7008 O O . TYR B 1 473 ? 5.672 20.031 -6.527 1 97.19 473 TYR B O 1
ATOM 7016 N N . LEU B 1 474 ? 4.414 20.656 -8.219 1 94.81 474 LEU B N 1
ATOM 7017 C CA . LEU B 1 474 ? 5.332 21.703 -8.633 1 94.81 474 LEU B CA 1
ATOM 7018 C C . LEU B 1 474 ? 4.574 22.984 -8.969 1 94.81 474 LEU B C 1
ATOM 7020 O O . LEU B 1 474 ? 3.646 22.984 -9.773 1 94.81 474 LEU B O 1
ATOM 7024 N N . MET B 1 475 ? 4.855 24.031 -8.312 1 93.38 475 MET B N 1
ATOM 7025 C CA . MET B 1 475 ? 4.453 25.391 -8.648 1 93.38 475 MET B CA 1
ATOM 7026 C C . MET B 1 475 ? 5.656 26.219 -9.094 1 93.38 475 MET B C 1
ATOM 7028 O O . MET B 1 475 ? 6.535 26.516 -8.289 1 93.38 475 MET B O 1
ATOM 7032 N N . ALA B 1 476 ? 5.703 26.609 -10.32 1 87.44 476 ALA B N 1
ATOM 7033 C CA . ALA B 1 476 ? 6.836 27.328 -10.891 1 87.44 476 ALA B CA 1
ATOM 7034 C C . ALA B 1 476 ? 6.746 28.812 -10.578 1 87.44 476 ALA B C 1
ATOM 7036 O O . ALA B 1 476 ? 5.648 29.375 -10.477 1 87.44 476 ALA B O 1
#

Organism: NCBI:txid2984134